Protein AF-0000000081816559 (afdb_homodimer)

Secondary structure (DSSP, 8-state):
------TTTTT---HHHHHHHHHHTS-S--S---TTTTSHHHHHHHHHHHHHHHT-SHHHHHHHHHHHHHHHT------PPPPHHHHTSS---PPPHHHHHHHHHHHHHHHHT-PPPHHHHHHHHHHHHHHT---STTSS-SS-----SSS-HHHHHHHHHHHH--HHHHHHHHHHHHHHHHH-GGGHHHHHHHTT---HHHHHH-HHHHHHHHHHHHHHHHHTTS--SS--HHHHHHHHHHHHHHHTTS----HHHHHHHHHHTB----SSS-EEEEEEE--TT-HHHHHHHHHHHHIIIIIIS--EEEEEES--HHHHHHHHHHHTSGGGTT--EEEEEEEEEE-SSEEEETTEEEEIIIIIIHHHHT-GGGTTS-EEEEEEEEE-S---------------------TT----HHHHHHHGGGB--S---TTSSEEEEESSSTTPPPPEETTEEHHHHHHHHHHHHHTTTS-HHHHHHHHHHHHHTB-EE-TT--EE----EEEE--SSB--PPP--/------TTTTT---HHHHHHHHHHTS-S--S---TTTTSHHHHHHHHHHHHHHHT-SHHHHHHHHHHHHHHHT------PPPPHHHHTSS---PPPHHHHHHHHHHHHHHHHT-PPPHHHHHHHHHHHHHHT---STTSS-SS-----SSS-HHHHHHHHHHHH--HHHHHHHHHHHHHHHHH-GGGHHHHHHHTT---HHHHHH-HHHHHHHHHHHHHHHHHTTS--SS--HHHHHHHHHHHHHHHTTS----HHHHHHHHHHTB----SSS-EEEEEEE--TT-HHHHHHHHHHHHIIIIIIS--EEEEEES--HHHHHHHHHHHTSGGGTT--EEEEEEEEEE-SSEEEETTEEEEIIIIIIHHHHT-GGGTTS-EEEEEEEEE-S---------------------TT----HHHHHHHGGGB--S---TTTTEEEEESSSTTPPPPEETTEEHHHHHHHHHHHHHTTTS-HHHHHHHHHHHHHTB-EE-TT--EE----EEEE--SSB--PPP--

Solvent-accessible surface area (backbone atoms only — not comparable to full-atom values): 55301 Å² total; per-residue (Å²): 132,80,80,79,70,58,56,61,78,55,35,75,74,50,71,64,46,50,51,54,48,54,50,38,36,48,78,70,85,70,91,75,83,51,90,74,71,73,29,70,65,59,47,49,49,50,33,44,49,51,16,48,63,65,72,38,60,58,52,47,54,52,48,49,46,51,51,51,52,54,56,53,63,56,90,68,76,76,46,69,77,38,45,63,71,55,41,58,46,99,62,96,34,72,65,49,73,66,52,48,43,45,43,12,40,54,42,38,39,48,71,76,67,34,63,72,33,66,63,48,50,54,47,40,52,13,50,36,12,56,37,20,32,62,53,72,74,70,70,56,75,94,61,85,82,78,74,47,31,64,40,46,46,56,38,50,51,51,49,52,46,56,70,70,51,51,36,64,50,51,42,34,36,47,50,48,43,42,55,43,22,75,78,32,78,74,33,33,65,57,22,58,62,50,55,48,64,78,49,54,64,60,22,61,71,32,69,32,46,30,49,34,53,50,51,44,53,52,51,52,29,33,74,47,35,40,33,46,90,65,51,39,40,32,57,41,41,42,52,52,49,22,48,55,62,41,44,76,75,48,84,59,90,54,59,66,58,54,50,45,45,56,53,59,52,28,59,67,46,71,22,55,42,20,20,42,34,39,37,40,34,46,37,85,96,40,54,63,13,44,52,48,46,52,51,51,52,48,47,46,38,38,69,51,47,39,24,48,71,48,80,40,73,48,38,35,68,66,49,54,54,50,51,52,55,38,57,49,40,58,45,53,43,54,41,36,32,41,36,38,39,40,39,30,50,18,26,81,57,33,35,48,40,66,78,48,70,40,40,48,56,72,64,47,49,46,62,56,42,64,21,65,66,47,60,82,27,48,35,40,34,42,36,41,42,29,27,46,94,62,84,83,91,88,82,89,83,85,86,84,78,73,86,67,84,56,80,28,53,61,55,42,64,93,64,50,69,71,54,42,70,71,42,34,86,35,26,30,63,76,45,71,56,55,68,45,23,28,34,42,34,32,40,33,44,94,59,38,61,49,67,70,45,74,84,18,37,58,57,58,54,45,42,52,46,37,40,71,74,38,26,58,78,40,39,54,68,59,39,50,22,50,33,29,37,55,39,39,29,28,50,44,65,49,97,84,68,48,70,48,62,40,43,35,32,31,36,39,23,35,49,48,46,45,52,49,46,69,67,126,131,80,80,79,71,60,57,62,77,56,34,75,75,51,70,65,46,50,52,55,47,54,50,36,37,48,77,72,83,68,91,74,84,53,90,73,69,73,29,71,64,57,46,50,50,49,31,44,49,52,15,48,63,65,72,38,59,57,52,47,52,52,48,50,48,51,52,52,51,52,56,53,65,54,90,69,74,76,46,69,78,39,44,64,71,53,39,57,46,98,61,97,34,73,65,49,72,64,54,50,43,45,44,12,40,55,43,36,38,50,70,77,69,35,63,70,34,65,64,46,50,52,49,40,53,15,49,36,13,55,35,20,32,63,56,74,76,72,69,60,74,91,60,86,82,77,76,48,31,64,38,46,46,56,39,50,50,50,49,53,45,55,70,69,49,50,34,64,48,51,42,32,36,47,52,49,44,38,56,45,21,73,77,32,77,74,33,34,66,58,22,58,61,50,55,50,63,78,50,52,64,60,21,62,70,33,69,30,46,31,49,33,52,49,51,43,54,52,52,49,30,33,73,47,35,41,33,44,90,66,51,40,40,32,60,42,40,42,53,52,49,23,49,54,62,42,43,74,74,49,84,59,90,54,58,64,57,54,49,44,44,56,53,60,51,27,59,67,45,70,22,53,41,20,22,42,34,39,38,41,33,47,37,84,95,39,55,63,14,44,51,49,45,50,53,51,52,48,46,47,39,37,69,51,46,38,26,47,71,47,79,41,72,49,38,34,68,67,50,54,54,49,52,53,55,37,57,47,39,58,46,53,43,55,40,36,34,40,38,37,38,39,40,32,50,18,29,80,56,33,34,46,42,66,78,47,70,41,41,47,56,70,64,47,48,44,60,57,42,65,23,67,67,46,58,83,27,49,35,41,36,41,36,41,42,28,26,45,92,63,83,85,91,88,84,89,85,86,84,84,78,76,87,68,84,56,79,27,55,62,55,43,64,93,67,50,68,70,56,44,70,71,43,34,86,35,27,29,64,77,48,70,58,55,68,46,24,29,34,42,34,33,40,33,44,95,58,38,61,50,68,70,45,72,84,18,37,59,55,60,55,45,43,51,46,36,40,72,74,37,26,58,78,39,40,54,68,60,39,50,20,49,34,27,38,54,40,37,29,28,52,43,67,48,97,83,70,47,68,47,60,39,43,35,33,32,36,40,23,36,48,48,47,46,53,48,46,68,68,126

Sequence (1040 aa):
MSSTEDPIKDLGVKEEDVAKIFFLSCQPVHAEHRDDNSCAMCRLLEKFKESLEKESMQPLMRELKVKTLRMCSLDVPLLEMPTLESNFADLDDAISVQDEELLTFTEVLQVVGYPVPALLQEKLEAVLSQKRIPARHTRRSSAGNENQFLSYTFNKNIGKICESLSAEEVYALRKFITQQGETHEDMKEMAEAVSVIKSVASLQASKAMKDAAFYYMILFMFKSGNLTSLYTHQLESYLEAARSLLDKTKPRDTEHITKAIGQLKRYQITNKPPGVCMIFAMLEGREDGSKTDVADVKALFETEFNYDVLIKINPSVKDVKSLIAKLGESRNMFYDSLVVWFMAHGDKTHLFVKDGQIHRRTDLIQPFVDIDWLKTKPKLFFIQACANRRPRSYAQADSRGMRTSTDAVALGIDAGDEWKKKYLPHADFTSVNNFADTLVCYATMWYQPAARNEEGSMFIQTLLDALRRKGTDTCIENVLRETTYRMNSIVLRDDSDRTWRQTPYYESSLQKEFVFPKENMSSTEDPIKDLGVKEEDVAKIFFLSCQPVHAEHRDDNSCAMCRLLEKFKESLEKESMQPLMRELKVKTLRMCSLDVPLLEMPTLESNFADLDDAISVQDEELLTFTEVLQVVGYPVPALLQEKLEAVLSQKRIPARHTRRSSAGNENQFLSYTFNKNIGKICESLSAEEVYALRKFITQQGETHEDMKEMAEAVSVIKSVASLQASKAMKDAAFYYMILFMFKSGNLTSLYTHQLESYLEAARSLLDKTKPRDTEHITKAIGQLKRYQITNKPPGVCMIFAMLEGREDGSKTDVADVKALFETEFNYDVLIKINPSVKDVKSLIAKLGESRNMFYDSLVVWFMAHGDKTHLFVKDGQIHRRTDLIQPFVDIDWLKTKPKLFFIQACANRRPRSYAQADSRGMRTSTDAVALGIDAGDEWKKKYLPHADFTSVNNFADTLVCYATMWYQPAARNEEGSMFIQTLLDALRRKGTDTCIENVLRETTYRMNSIVLRDDSDRTWRQTPYYESSLQKEFVFPKEN

Structure (mmCIF, N/CA/C/O backbone):
data_AF-0000000081816559-model_v1
#
loop_
_entity.id
_entity.type
_entity.pdbx_description
1 polymer 'Uncharacterized protein LOC108675143 isoform X3'
#
loop_
_atom_site.group_PDB
_atom_site.id
_atom_site.type_symbol
_atom_site.label_atom_id
_atom_site.label_alt_id
_atom_site.label_comp_id
_atom_site.label_asym_id
_atom_site.label_entity_id
_atom_site.label_seq_id
_atom_site.pdbx_PDB_ins_code
_atom_site.Cartn_x
_atom_site.Cartn_y
_atom_site.Cartn_z
_atom_site.occupancy
_atom_site.B_iso_or_equiv
_atom_site.auth_seq_id
_atom_site.auth_comp_id
_atom_site.auth_asym_id
_atom_site.auth_atom_id
_atom_site.pdbx_PDB_model_num
ATOM 1 N N . MET A 1 1 ? -28.234 48.344 32.156 1 26.02 1 MET A N 1
ATOM 2 C CA . MET A 1 1 ? -26.875 48.281 32.719 1 26.02 1 MET A CA 1
ATOM 3 C C . MET A 1 1 ? -26.375 46.844 32.719 1 26.02 1 MET A C 1
ATOM 5 O O . MET A 1 1 ? -26.797 46.031 33.562 1 26.02 1 MET A O 1
ATOM 9 N N . SER A 1 2 ? -26.359 46.125 31.609 1 32.91 2 SER A N 1
ATOM 10 C CA . SER A 1 2 ? -26.188 44.719 31.344 1 32.91 2 SER A CA 1
ATOM 11 C C . SER A 1 2 ? -24.969 44.156 32.062 1 32.91 2 SER A C 1
ATOM 13 O O . SER A 1 2 ? -23.875 44.719 31.984 1 32.91 2 SER A O 1
ATOM 15 N N . SER A 1 3 ? -24.984 43.594 33.219 1 39.38 3 SER A N 1
ATOM 16 C CA . SER A 1 3 ? -24.016 43.062 34.188 1 39.38 3 SER A CA 1
ATOM 17 C C . SER A 1 3 ? -22.844 42.406 33.469 1 39.38 3 SER A C 1
ATOM 19 O O . SER A 1 3 ? -23.047 41.438 32.719 1 39.38 3 SER A O 1
ATOM 21 N N . THR A 1 4 ? -21.781 43.062 33 1 46.06 4 THR A N 1
ATOM 22 C CA . THR A 1 4 ? -20.516 42.75 32.312 1 46.06 4 THR A CA 1
ATOM 23 C C . THR A 1 4 ? -19.797 41.594 33 1 46.06 4 THR A C 1
ATOM 25 O O . THR A 1 4 ? -19.219 41.781 34.094 1 46.06 4 THR A O 1
ATOM 28 N N . GLU A 1 5 ? -20.391 40.469 33.125 1 54.25 5 GLU A N 1
ATOM 29 C CA . GLU A 1 5 ? -19.844 39.25 33.719 1 54.25 5 GLU A CA 1
ATOM 30 C C . GLU A 1 5 ? -18.375 39.062 33.344 1 54.25 5 GLU A C 1
ATOM 32 O O . GLU A 1 5 ? -17.984 39.344 32.188 1 54.25 5 GLU A O 1
ATOM 37 N N . ASP A 1 6 ? -17.531 39.219 34.281 1 65.44 6 ASP A N 1
ATOM 38 C CA . ASP A 1 6 ? -16.094 39 34.188 1 65.44 6 ASP A CA 1
ATOM 39 C C . ASP A 1 6 ? -15.805 37.656 33.531 1 65.44 6 ASP A C 1
ATOM 41 O O . ASP A 1 6 ? -16.031 36.594 34.156 1 65.44 6 ASP A O 1
ATOM 45 N N . PRO A 1 7 ? -15.547 37.656 32.25 1 71 7 PRO A N 1
ATOM 46 C CA . PRO A 1 7 ? -15.344 36.375 31.516 1 71 7 PRO A CA 1
ATOM 47 C C . PRO A 1 7 ? -14.258 35.531 32.156 1 71 7 PRO A C 1
ATOM 49 O O . PRO A 1 7 ? -14.242 34.312 31.953 1 71 7 PRO A O 1
ATOM 52 N N . ILE A 1 8 ? -13.445 36.125 32.938 1 70.81 8 ILE A N 1
ATOM 53 C CA . ILE A 1 8 ? -12.328 35.375 33.531 1 70.81 8 ILE A CA 1
ATOM 54 C C . ILE A 1 8 ? -12.828 34.562 34.719 1 70.81 8 ILE A C 1
ATOM 56 O O . ILE A 1 8 ? -12.328 33.469 34.969 1 70.81 8 ILE A O 1
ATOM 60 N N . LYS A 1 9 ? -13.633 35.219 35.562 1 70.62 9 LYS A N 1
ATOM 61 C CA . LYS A 1 9 ? -14.125 34.531 36.75 1 70.62 9 LYS A CA 1
ATOM 62 C C . LYS A 1 9 ? -14.797 33.219 36.406 1 70.62 9 LYS A C 1
ATOM 64 O O . LYS A 1 9 ? -14.688 32.25 37.156 1 70.62 9 LYS A O 1
ATOM 69 N N . ASP A 1 10 ? -15.312 33.094 35.219 1 68.06 10 ASP A N 1
ATOM 70 C CA . ASP A 1 10 ? -16.109 31.922 34.812 1 68.06 10 ASP A CA 1
ATOM 71 C C . ASP A 1 10 ? -15.234 30.859 34.156 1 68.06 10 ASP A C 1
ATOM 73 O O . ASP A 1 10 ? -15.688 29.734 33.906 1 68.06 10 ASP A O 1
ATOM 77 N N . LEU A 1 11 ? -14.07 31.141 33.781 1 80.12 11 LEU A N 1
ATOM 78 C CA . LEU A 1 11 ? -13.258 30.172 33.062 1 80.12 11 LEU A CA 1
ATOM 79 C C . LEU A 1 11 ? -12.906 28.984 33.938 1 80.12 11 LEU A C 1
ATOM 81 O O . LEU A 1 11 ? -12.969 27.844 33.5 1 80.12 11 LEU A O 1
ATOM 85 N N . GLY A 1 12 ? -12.727 29.141 35.219 1 83.56 12 GLY A N 1
ATOM 86 C CA . GLY A 1 12 ? -12.445 28.094 36.188 1 83.56 12 GLY A CA 1
ATOM 87 C C . GLY A 1 12 ? -11.43 27.078 35.688 1 83.56 12 GLY A C 1
ATOM 88 O O . GLY A 1 12 ? -11.523 25.891 36.031 1 83.56 12 GLY A O 1
ATOM 89 N N . VAL A 1 13 ? -10.531 27.391 34.781 1 91.38 13 VAL A N 1
ATOM 90 C CA . VAL A 1 13 ? -9.547 26.453 34.25 1 91.38 13 VAL A CA 1
ATOM 91 C C . VAL A 1 13 ? -8.539 26.078 35.312 1 91.38 13 VAL A C 1
ATOM 93 O O . VAL A 1 13 ? -8.008 26.969 36 1 91.38 13 VAL A O 1
ATOM 96 N N . LYS A 1 14 ? -8.398 24.797 35.5 1 92.56 14 LYS A N 1
ATOM 97 C CA . LYS A 1 14 ? -7.449 24.297 36.469 1 92.56 14 LYS A CA 1
ATOM 98 C C . LYS A 1 14 ? -6.02 24.375 35.938 1 92.56 14 LYS A C 1
ATOM 100 O O . LYS A 1 14 ? -5.793 24.297 34.75 1 92.56 14 LYS A O 1
ATOM 105 N N . GLU A 1 15 ? -5.102 24.5 36.875 1 92.12 15 GLU A N 1
ATOM 106 C CA . GLU A 1 15 ? -3.686 24.578 36.5 1 92.12 15 GLU A CA 1
ATOM 107 C C . GLU A 1 15 ? -3.246 23.344 35.719 1 92.12 15 GLU A C 1
ATOM 109 O O . GLU A 1 15 ? -2.391 23.438 34.844 1 92.12 15 GLU A O 1
ATOM 114 N N . GLU A 1 16 ? -3.891 22.266 35.969 1 93.38 16 GLU A N 1
ATOM 115 C CA . GLU A 1 16 ? -3.48 21.016 35.344 1 93.38 16 GLU A CA 1
ATOM 116 C C . GLU A 1 16 ? -3.812 20.984 33.875 1 93.38 16 GLU A C 1
ATOM 118 O O . GLU A 1 16 ? -3.221 20.219 33.094 1 93.38 16 GLU A O 1
ATOM 123 N N . ASP A 1 17 ? -4.676 21.844 33.406 1 95 17 ASP A N 1
ATOM 124 C CA . ASP A 1 17 ? -5.152 21.734 32.031 1 95 17 ASP A CA 1
ATOM 125 C C . ASP A 1 17 ? -4.723 22.953 31.219 1 95 17 ASP A C 1
ATOM 127 O O . ASP A 1 17 ? -4.926 23 30 1 95 17 ASP A O 1
ATOM 131 N N . VAL A 1 18 ? -4.09 23.938 31.812 1 95.19 18 VAL A N 1
ATOM 132 C CA . VAL A 1 18 ? -3.812 25.203 31.141 1 95.19 18 VAL A CA 1
ATOM 133 C C . VAL A 1 18 ? -2.834 24.969 29.984 1 95.19 18 VAL A C 1
ATOM 135 O O . VAL A 1 18 ? -3.002 25.531 28.906 1 95.19 18 VAL A O 1
ATOM 138 N N . ALA A 1 19 ? -1.811 24.141 30.203 1 96.12 19 ALA A N 1
ATOM 139 C CA . ALA A 1 19 ? -0.842 23.859 29.141 1 96.12 19 ALA A CA 1
ATOM 140 C C . ALA A 1 19 ? -1.508 23.156 27.953 1 96.12 19 ALA A C 1
ATOM 142 O O . ALA A 1 19 ? -1.218 23.469 26.797 1 96.12 19 ALA A O 1
ATOM 143 N N . LYS A 1 20 ? -2.367 22.281 28.266 1 95.69 20 LYS A N 1
ATOM 144 C CA . LYS A 1 20 ? -3.086 21.531 27.234 1 95.69 20 LYS A CA 1
ATOM 145 C C . LYS A 1 20 ? -3.977 22.453 26.406 1 95.69 20 LYS A C 1
ATOM 147 O O . LYS A 1 20 ? -4.004 22.359 25.172 1 95.69 20 LYS A O 1
ATOM 152 N N . ILE A 1 21 ? -4.656 23.328 27.062 1 94.5 21 ILE A N 1
ATOM 153 C CA . ILE A 1 21 ? -5.574 24.234 26.391 1 94.5 21 ILE A CA 1
ATOM 154 C C . ILE A 1 21 ? -4.801 25.125 25.406 1 94.5 21 ILE A C 1
ATOM 156 O O . ILE A 1 21 ? -5.207 25.297 24.266 1 94.5 21 ILE A O 1
ATOM 160 N N . PHE A 1 22 ? -3.682 25.594 25.859 1 93.81 22 PHE A N 1
ATOM 161 C CA . PHE A 1 22 ? -2.873 26.453 25 1 93.81 22 PHE A CA 1
ATOM 162 C C . PHE A 1 22 ? -2.312 25.656 23.828 1 93.81 22 PHE A C 1
ATOM 164 O O . PHE A 1 22 ? -2.316 26.141 22.688 1 93.81 22 PHE A O 1
ATOM 171 N N . PHE A 1 23 ? -1.902 24.531 24.062 1 94.06 23 PHE A N 1
ATOM 172 C CA . PHE A 1 23 ? -1.301 23.734 23 1 94.06 23 PHE A CA 1
ATOM 173 C C . PHE A 1 23 ? -2.34 23.359 21.938 1 94.06 23 PHE A C 1
ATOM 175 O O . PHE A 1 23 ? -2.09 23.5 20.75 1 94.06 23 PHE A O 1
ATOM 182 N N . LEU A 1 24 ? -3.426 22.875 22.375 1 92.5 24 LEU A N 1
ATOM 183 C CA . LEU A 1 24 ? -4.465 22.422 21.453 1 92.5 24 LEU A CA 1
ATOM 184 C C . LEU A 1 24 ? -4.977 23.562 20.594 1 92.5 24 LEU A C 1
ATOM 186 O O . LEU A 1 24 ? -5.453 23.344 19.484 1 92.5 24 LEU A O 1
ATOM 190 N N . SER A 1 25 ? -4.902 24.781 21.094 1 90 25 SER A N 1
ATOM 191 C CA . SER A 1 25 ? -5.453 25.922 20.375 1 90 25 SER A CA 1
ATOM 192 C C . SER A 1 25 ? -4.379 26.641 19.562 1 90 25 SER A C 1
ATOM 194 O O . SER A 1 25 ? -4.641 27.688 18.969 1 90 25 SER A O 1
ATOM 196 N N . CYS A 1 26 ? -3.197 26.078 19.562 1 87.5 26 CYS A N 1
ATOM 197 C CA . CYS A 1 26 ? -2.102 26.688 18.828 1 87.5 26 CYS A CA 1
ATOM 198 C C . CYS A 1 26 ? -2.043 26.172 17.391 1 87.5 26 CYS A C 1
ATOM 200 O O . CYS A 1 26 ? -2.088 24.953 17.156 1 87.5 26 CYS A O 1
ATOM 202 N N . GLN A 1 27 ? -1.979 27.062 16.453 1 79.5 27 GLN A N 1
ATOM 203 C CA . GLN A 1 27 ? -1.844 26.656 15.062 1 79.5 27 GLN A CA 1
ATOM 204 C C . GLN A 1 27 ? -0.477 26.031 14.805 1 79.5 27 GLN A C 1
ATOM 206 O O . GLN A 1 27 ? 0.556 26.656 15.055 1 79.5 27 GLN A O 1
ATOM 211 N N . PRO A 1 28 ? -0.459 24.812 14.328 1 69.19 28 PRO A N 1
ATOM 212 C CA . PRO A 1 28 ? 0.82 24.125 14.148 1 69.19 28 PRO A CA 1
ATOM 213 C C . PRO A 1 28 ? 1.658 24.719 13.016 1 69.19 28 PRO A C 1
ATOM 215 O O . PRO A 1 28 ? 2.889 24.641 13.055 1 69.19 28 PRO A O 1
ATOM 218 N N . VAL A 1 29 ? 1.083 25.109 11.859 1 61.69 29 VAL A N 1
ATOM 219 C CA . VAL A 1 29 ? 1.861 25.516 10.695 1 61.69 29 VAL A CA 1
ATOM 220 C C . VAL A 1 29 ? 1.89 27.031 10.609 1 61.69 29 VAL A C 1
ATOM 222 O O . VAL A 1 29 ? 0.85 27.688 10.711 1 61.69 29 VAL A O 1
ATOM 225 N N . HIS A 1 30 ? 2.996 27.734 11.148 1 57.56 30 HIS A N 1
ATOM 226 C CA . HIS A 1 30 ? 3.037 29.172 10.938 1 57.56 30 HIS A CA 1
ATOM 227 C C . HIS A 1 30 ? 4.172 29.562 9.992 1 57.56 30 HIS A C 1
ATOM 229 O O . HIS A 1 30 ? 5.246 28.953 10.031 1 57.56 30 HIS A O 1
ATOM 235 N N . ALA A 1 31 ? 3.836 30.172 8.906 1 52.56 31 ALA A N 1
ATOM 236 C CA . ALA A 1 31 ? 4.742 30.578 7.828 1 52.56 31 ALA A CA 1
ATOM 237 C C . ALA A 1 31 ? 5.965 31.297 8.383 1 52.56 31 ALA A C 1
ATOM 239 O O . ALA A 1 31 ? 7.098 31 7.996 1 52.56 31 ALA A O 1
ATOM 240 N N . GLU A 1 32 ? 5.867 32.5 8.977 1 56 32 GLU A N 1
ATOM 241 C CA . GLU A 1 32 ? 7.027 33.344 9.289 1 56 32 GLU A CA 1
ATOM 242 C C . GLU A 1 32 ? 7.113 33.625 10.781 1 56 32 GLU A C 1
ATOM 244 O O . GLU A 1 32 ? 6.168 34.156 11.367 1 56 32 GLU A O 1
ATOM 249 N N . HIS A 1 33 ? 8.039 32.75 11.461 1 58.5 33 HIS A N 1
ATOM 250 C CA . HIS A 1 33 ? 8.297 33.062 12.867 1 58.5 33 HIS A CA 1
ATOM 251 C C . HIS A 1 33 ? 9.141 34.312 13.016 1 58.5 33 HIS A C 1
ATOM 253 O O . HIS A 1 33 ? 10.195 34.438 12.383 1 58.5 33 HIS A O 1
ATOM 259 N N . ARG A 1 34 ? 8.477 35.469 13.055 1 50.91 34 ARG A N 1
ATOM 260 C CA . ARG A 1 34 ? 9.258 36.688 13.242 1 50.91 34 ARG A CA 1
ATOM 261 C C . ARG A 1 34 ? 9.719 36.812 14.695 1 50.91 34 ARG A C 1
ATOM 263 O O . ARG A 1 34 ? 9.023 36.375 15.609 1 50.91 34 ARG A O 1
ATOM 270 N N . ASP A 1 35 ? 11.023 36.969 14.914 1 52.31 35 ASP A N 1
ATOM 271 C CA . ASP A 1 35 ? 11.664 37.125 16.219 1 52.31 35 ASP A CA 1
ATOM 272 C C . ASP A 1 35 ? 11 38.219 17.031 1 52.31 35 ASP A C 1
ATOM 274 O O . ASP A 1 35 ? 11.414 38.5 18.156 1 52.31 35 ASP A O 1
ATOM 278 N N . ASP A 1 36 ? 10.109 39.094 16.516 1 47.47 36 ASP A N 1
ATOM 279 C CA . ASP A 1 36 ? 9.68 40.281 17.25 1 47.47 36 ASP A CA 1
ATOM 280 C C . ASP A 1 36 ? 8.406 39.969 18.047 1 47.47 36 ASP A C 1
ATOM 282 O O . ASP A 1 36 ? 7.609 40.875 18.297 1 47.47 36 ASP A O 1
ATOM 286 N N . ASN A 1 37 ? 8.406 39 18.906 1 54.03 37 ASN A N 1
ATOM 287 C CA . ASN A 1 37 ? 7.293 38.719 19.797 1 54.03 37 ASN A CA 1
ATOM 288 C C . ASN A 1 37 ? 5.949 38.906 19.094 1 54.03 37 ASN A C 1
ATOM 290 O O . ASN A 1 37 ? 4.914 39.031 19.75 1 54.03 37 ASN A O 1
ATOM 294 N N . SER A 1 38 ? 5.91 39.094 17.922 1 61.53 38 SER A N 1
ATOM 295 C CA . SER A 1 38 ? 4.648 39.312 17.234 1 61.53 38 SER A CA 1
ATOM 296 C C . SER A 1 38 ? 3.973 38 16.859 1 61.53 38 SER A C 1
ATOM 298 O O . SER A 1 38 ? 2.75 37.938 16.703 1 61.53 38 SER A O 1
ATOM 300 N N . CYS A 1 39 ? 4.707 36.938 17.031 1 74 39 CYS A N 1
ATOM 301 C CA . CYS A 1 39 ? 4.148 35.625 16.672 1 74 39 CYS A CA 1
ATOM 302 C C . CYS A 1 39 ? 3.5 34.969 17.875 1 74 39 CYS A C 1
ATOM 304 O O . CYS A 1 39 ? 4.113 34.875 18.938 1 74 39 CYS A O 1
ATOM 306 N N . ALA A 1 40 ? 2.264 34.625 17.781 1 75 40 ALA A N 1
ATOM 307 C CA . ALA A 1 40 ? 1.475 34.031 18.859 1 75 40 ALA A CA 1
ATOM 308 C C . ALA A 1 40 ? 2.15 32.781 19.406 1 75 40 ALA A C 1
ATOM 310 O O . ALA A 1 40 ? 2.172 32.562 20.625 1 75 40 ALA A O 1
ATOM 311 N N . MET A 1 41 ? 2.803 32.062 18.625 1 82.19 41 MET A N 1
ATOM 312 C CA . MET A 1 41 ? 3.441 30.812 19.062 1 82.19 41 MET A CA 1
ATOM 313 C C . MET A 1 41 ? 4.703 31.109 19.875 1 82.19 41 MET A C 1
ATOM 315 O O . MET A 1 41 ? 4.977 30.438 20.875 1 82.19 41 MET A O 1
ATOM 319 N N . CYS A 1 42 ? 5.434 32.094 19.469 1 83.56 42 CYS A N 1
ATOM 320 C CA . CYS A 1 42 ? 6.652 32.469 20.188 1 83.56 42 CYS A CA 1
ATOM 321 C C . CYS A 1 42 ? 6.332 33 21.578 1 83.56 42 CYS A C 1
ATOM 323 O O . CYS A 1 42 ? 7.043 32.719 22.531 1 83.56 42 CYS A O 1
ATOM 325 N N . ARG A 1 43 ? 5.316 33.781 21.578 1 84.75 43 ARG A N 1
ATOM 326 C CA . ARG A 1 43 ? 4.871 34.281 22.891 1 84.75 43 ARG A CA 1
ATOM 327 C C . ARG A 1 43 ? 4.465 33.125 23.797 1 84.75 43 ARG A C 1
ATOM 329 O O . ARG A 1 43 ? 4.797 33.125 24.984 1 84.75 43 ARG A O 1
ATOM 336 N N . LEU A 1 44 ? 3.719 32.219 23.234 1 89.25 44 LEU A N 1
ATOM 337 C CA . LEU A 1 44 ? 3.285 31.062 24 1 89.25 44 LEU A CA 1
ATOM 338 C C . LEU A 1 44 ? 4.48 30.25 24.484 1 89.25 44 LEU A C 1
ATOM 340 O O . LEU A 1 44 ? 4.52 29.812 25.641 1 89.25 44 LEU A O 1
ATOM 344 N N . LEU A 1 45 ? 5.461 30.094 23.625 1 91.88 45 LEU A N 1
ATOM 345 C CA . LEU A 1 45 ? 6.668 29.359 23.969 1 91.88 45 LEU A CA 1
ATOM 346 C C . LEU A 1 45 ? 7.395 30.016 25.141 1 91.88 45 LEU A C 1
ATOM 348 O O . LEU A 1 45 ? 7.906 29.312 26.016 1 91.88 45 LEU A O 1
ATOM 352 N N . GLU A 1 46 ? 7.418 31.312 25.125 1 91.69 46 GLU A N 1
ATOM 353 C CA . GLU A 1 46 ? 8.062 32.031 26.219 1 91.69 46 GLU A CA 1
ATOM 354 C C . GLU A 1 46 ? 7.324 31.844 27.531 1 91.69 46 GLU A C 1
ATOM 356 O O . GLU A 1 46 ? 7.945 31.75 28.594 1 91.69 46 GLU A O 1
ATOM 361 N N . LYS A 1 47 ? 6.023 31.844 27.469 1 94.5 47 LYS A N 1
ATOM 362 C CA . LYS A 1 47 ? 5.238 31.641 28.688 1 94.5 47 LYS A CA 1
ATOM 363 C C . LYS A 1 47 ? 5.43 30.219 29.219 1 94.5 47 LYS A C 1
ATOM 365 O O . LYS A 1 47 ? 5.445 30 30.438 1 94.5 47 LYS A O 1
ATOM 370 N N . PHE A 1 48 ? 5.531 29.25 28.344 1 96.31 48 PHE A N 1
ATOM 371 C CA . PHE A 1 48 ? 5.84 27.891 28.766 1 96.31 48 PHE A CA 1
ATOM 372 C C . PHE A 1 48 ? 7.215 27.812 29.422 1 96.31 48 PHE A C 1
ATOM 374 O O . PHE A 1 48 ? 7.379 27.188 30.469 1 96.31 48 PHE A O 1
ATOM 381 N N . LYS A 1 49 ? 8.164 28.469 28.781 1 96 49 LYS A N 1
ATOM 382 C CA . LYS A 1 49 ? 9.516 28.5 29.328 1 96 49 LYS A CA 1
ATOM 383 C C . LYS A 1 49 ? 9.539 29.109 30.719 1 96 49 LYS A C 1
ATOM 385 O O . LYS A 1 49 ? 10.164 28.547 31.641 1 96 49 LYS A O 1
ATOM 390 N N . GLU A 1 50 ? 8.883 30.203 30.859 1 96.06 50 GLU A N 1
ATOM 391 C CA . GLU A 1 50 ? 8.805 30.891 32.156 1 96.06 50 GLU A CA 1
ATOM 392 C C . GLU A 1 50 ? 8.172 29.984 33.219 1 96.06 50 GLU A C 1
ATOM 394 O O . GLU A 1 50 ? 8.617 29.953 34.344 1 96.06 50 GLU A O 1
ATOM 399 N N . SER A 1 51 ? 7.121 29.266 32.875 1 95.94 51 SER A N 1
ATOM 400 C CA . SER A 1 51 ? 6.43 28.375 33.781 1 95.94 51 SER A CA 1
ATOM 401 C C . SER A 1 51 ? 7.336 27.234 34.25 1 95.94 51 SER A C 1
ATOM 403 O O . SER A 1 51 ? 7.312 26.859 35.406 1 95.94 51 SER A O 1
ATOM 405 N N . LEU A 1 52 ? 8.133 26.719 33.344 1 95.81 52 LEU A N 1
ATOM 406 C CA . LEU A 1 52 ? 9.031 25.625 33.656 1 95.81 52 LEU A CA 1
ATOM 407 C C . LEU A 1 52 ? 10.203 26.109 34.5 1 95.81 52 LEU A C 1
ATOM 409 O O . LEU A 1 52 ? 10.617 25.422 35.438 1 95.81 52 LEU A O 1
ATOM 413 N N . GLU A 1 53 ? 10.711 27.297 34.219 1 95.25 53 GLU A N 1
ATOM 414 C CA . GLU A 1 53 ? 11.812 27.875 34.969 1 95.25 53 GLU A CA 1
ATOM 415 C C . GLU A 1 53 ? 11.398 28.156 36.406 1 95.25 53 GLU A C 1
ATOM 417 O O . GLU A 1 53 ? 12.156 27.891 37.344 1 95.25 53 GLU A O 1
ATOM 422 N N . LYS A 1 54 ? 10.211 28.641 36.531 1 94.19 54 LYS A N 1
ATOM 423 C CA . LYS A 1 54 ? 9.711 29.016 37.875 1 94.19 54 LYS A CA 1
ATOM 424 C C . LYS A 1 54 ? 9.031 27.844 38.562 1 94.19 54 LYS A C 1
ATOM 426 O O . LYS A 1 54 ? 8.656 27.938 39.719 1 94.19 54 LYS A O 1
ATOM 431 N N . GLU A 1 55 ? 8.883 26.734 37.844 1 93.81 55 GLU A N 1
ATOM 432 C CA . GLU A 1 55 ? 8.164 25.562 38.344 1 93.81 55 GLU A CA 1
ATOM 433 C C . GLU A 1 55 ? 6.797 25.953 38.875 1 93.81 55 GLU A C 1
ATOM 435 O O . GLU A 1 55 ? 6.438 25.547 40 1 93.81 55 GLU A O 1
ATOM 440 N N . SER A 1 56 ? 6.176 26.859 38.094 1 94.56 56 SER A N 1
ATOM 441 C CA . SER A 1 56 ? 4.844 27.344 38.438 1 94.56 56 SER A CA 1
ATOM 442 C C . SER A 1 56 ? 4.008 27.594 37.188 1 94.56 56 SER A C 1
ATOM 444 O O . SER A 1 56 ? 4.523 28.078 36.156 1 94.56 56 SER A O 1
ATOM 446 N N . MET A 1 57 ? 2.705 27.312 37.25 1 95.19 57 MET A N 1
ATOM 447 C CA . MET A 1 57 ? 1.835 27.484 36.094 1 95.19 57 MET A CA 1
ATOM 448 C C . MET A 1 57 ? 1.262 28.891 36.062 1 95.19 57 MET A C 1
ATOM 450 O O . MET A 1 57 ? 0.469 29.219 35.188 1 95.19 57 MET A O 1
ATOM 454 N N . GLN A 1 58 ? 1.687 29.75 36.906 1 93.88 58 GLN A N 1
ATOM 455 C CA . GLN A 1 58 ? 1.121 31.078 37.031 1 93.88 58 GLN A CA 1
ATOM 456 C C . GLN A 1 58 ? 1.321 31.891 35.75 1 93.88 58 GLN A C 1
ATOM 458 O O . GLN A 1 58 ? 0.419 32.625 35.312 1 93.88 58 GLN A O 1
ATOM 463 N N . PRO A 1 59 ? 2.492 31.781 35.156 1 95.25 59 PRO A N 1
ATOM 464 C CA . PRO A 1 59 ? 2.65 32.531 33.906 1 95.25 59 PRO A CA 1
ATOM 465 C C . PRO A 1 59 ? 1.632 32.125 32.844 1 95.25 59 PRO A C 1
ATOM 467 O O . PRO A 1 59 ? 1.08 32.969 32.156 1 95.25 59 PRO A O 1
ATOM 470 N N . LEU A 1 60 ? 1.355 30.859 32.688 1 95.25 60 LEU A N 1
ATOM 471 C CA . LEU A 1 60 ? 0.385 30.375 31.719 1 95.25 60 LEU A CA 1
ATOM 472 C C . LEU A 1 60 ? -1.033 30.766 32.125 1 95.25 60 LEU A C 1
ATOM 474 O O . LEU A 1 60 ? -1.858 31.109 31.266 1 95.25 60 LEU A O 1
ATOM 478 N N . MET A 1 61 ? -1.297 30.734 33.406 1 94 61 MET A N 1
ATOM 479 C CA . MET A 1 61 ? -2.615 31.109 33.906 1 94 61 MET A CA 1
ATOM 480 C C . MET A 1 61 ? -2.9 32.594 33.625 1 94 61 MET A C 1
ATOM 482 O O . MET A 1 61 ? -4.02 32.938 33.281 1 94 61 MET A O 1
ATOM 486 N N . ARG A 1 62 ? -1.908 33.375 33.812 1 91.94 62 ARG A N 1
ATOM 487 C CA . ARG A 1 62 ? -2.053 34.781 33.5 1 91.94 62 ARG A CA 1
ATOM 488 C C . ARG A 1 62 ? -2.289 35.031 32.031 1 91.94 62 ARG A C 1
ATOM 490 O O . ARG A 1 62 ? -3.119 35.844 31.641 1 91.94 62 ARG A O 1
ATOM 497 N N . GLU A 1 63 ? -1.479 34.281 31.281 1 91.62 63 GLU A N 1
ATOM 498 C CA . GLU A 1 63 ? -1.647 34.406 29.828 1 91.62 63 GLU A CA 1
ATOM 499 C C . GLU A 1 63 ? -3.049 33.969 29.406 1 91.62 63 GLU A C 1
ATOM 501 O O . GLU A 1 63 ? -3.609 34.531 28.453 1 91.62 63 GLU A O 1
ATOM 506 N N . LEU A 1 64 ? -3.578 32.969 30 1 92.38 64 LEU A N 1
ATOM 507 C CA . LEU A 1 64 ? -4.922 32.469 29.703 1 92.38 64 LEU A CA 1
ATOM 508 C C . LEU A 1 64 ? -5.957 33.562 29.938 1 92.38 64 LEU A C 1
ATOM 510 O O . LEU A 1 64 ? -6.879 33.75 29.141 1 92.38 64 LEU A O 1
ATOM 514 N N . LYS A 1 65 ? -5.797 34.281 31 1 89.38 65 LYS A N 1
ATOM 515 C CA . LYS A 1 65 ? -6.703 35.375 31.312 1 89.38 65 LYS A CA 1
ATOM 516 C C . LYS A 1 65 ? -6.609 36.469 30.266 1 89.38 65 LYS A C 1
ATOM 518 O O . LYS A 1 65 ? -7.633 37 29.797 1 89.38 65 LYS A O 1
ATOM 523 N N . VAL A 1 66 ? -5.387 36.75 29.906 1 88.5 66 VAL A N 1
ATOM 524 C CA . VAL A 1 66 ? -5.152 37.812 28.922 1 88.5 66 VAL A CA 1
ATOM 525 C C . VAL A 1 66 ? -5.766 37.406 27.578 1 88.5 66 VAL A C 1
ATOM 527 O O . VAL A 1 66 ? -6.441 38.219 26.938 1 88.5 66 VAL A O 1
ATOM 530 N N . LYS A 1 67 ? -5.508 36.219 27.141 1 89.25 67 LYS A N 1
ATOM 531 C CA . LYS A 1 67 ? -6.039 35.719 25.875 1 89.25 67 LYS A CA 1
ATOM 532 C C . LYS A 1 67 ? -7.566 35.719 25.875 1 89.25 67 LYS A C 1
ATOM 534 O O . LYS A 1 67 ? -8.195 36.094 24.891 1 89.25 67 LYS A O 1
ATOM 539 N N . THR A 1 68 ? -8.117 35.281 26.953 1 89.12 68 THR A N 1
ATOM 540 C CA . THR A 1 68 ? -9.57 35.25 27.078 1 89.12 68 THR A CA 1
ATOM 541 C C . THR A 1 68 ? -10.172 36.625 26.953 1 89.12 68 THR A C 1
ATOM 543 O O . THR A 1 68 ? -11.148 36.844 26.234 1 89.12 68 THR A O 1
ATOM 546 N N . LEU A 1 69 ? -9.531 37.562 27.594 1 87.19 69 LEU A N 1
ATOM 547 C CA . LEU A 1 69 ? -10.008 38.938 27.547 1 87.19 69 LEU A CA 1
ATOM 548 C C . LEU A 1 69 ? -9.875 39.5 26.125 1 87.19 69 LEU A C 1
ATOM 550 O O . LEU A 1 69 ? -10.773 40.219 25.656 1 87.19 69 LEU A O 1
ATOM 554 N N . ARG A 1 70 ? -8.797 39.25 25.562 1 86.75 70 ARG A N 1
ATOM 555 C CA . ARG A 1 70 ? -8.562 39.688 24.203 1 86.75 70 ARG A CA 1
ATOM 556 C C . ARG A 1 70 ? -9.609 39.125 23.25 1 86.75 70 ARG A C 1
ATOM 558 O O . ARG A 1 70 ? -10.133 39.875 22.391 1 86.75 70 ARG A O 1
ATOM 565 N N . MET A 1 71 ? -9.883 37.875 23.375 1 87.06 71 MET A N 1
ATOM 566 C CA . MET A 1 71 ? -10.852 37.25 22.5 1 87.06 71 MET A CA 1
ATOM 567 C C . MET A 1 71 ? -12.25 37.812 22.734 1 87.06 71 MET A C 1
ATOM 569 O O . MET A 1 71 ? -13.023 37.969 21.781 1 87.06 71 MET A O 1
ATOM 573 N N . CYS A 1 72 ? -12.547 38.094 23.938 1 84.25 72 CYS A N 1
ATOM 574 C CA . CYS A 1 72 ? -13.859 38.625 24.281 1 84.25 72 CYS A CA 1
ATOM 575 C C . CYS A 1 72 ? -14.016 40.062 23.781 1 84.25 72 CYS A C 1
ATOM 577 O O . CYS A 1 72 ? -15.133 40.531 23.578 1 84.25 72 CYS A O 1
ATOM 579 N N . SER A 1 73 ? -12.953 40.688 23.531 1 82.81 73 SER A N 1
ATOM 580 C CA . SER A 1 73 ? -12.992 42.094 23.141 1 82.81 73 SER A CA 1
ATOM 581 C C . SER A 1 73 ? -13 42.25 21.609 1 82.81 73 SER A C 1
ATOM 583 O O . SER A 1 73 ? -13.102 43.344 21.094 1 82.81 73 SER A O 1
ATOM 585 N N . LEU A 1 74 ? -12.883 41.125 20.969 1 83 74 LEU A N 1
ATOM 586 C CA . LEU A 1 74 ? -12.883 41.188 19.516 1 83 74 LEU A CA 1
ATOM 587 C C . LEU A 1 74 ? -14.227 41.688 18.984 1 83 74 LEU A C 1
ATOM 589 O O . LEU A 1 74 ? -15.273 41.312 19.516 1 83 74 LEU A O 1
ATOM 593 N N . ASP A 1 75 ? -14.219 42.562 17.969 1 78.5 75 ASP A N 1
ATOM 594 C CA . ASP A 1 75 ? -15.438 43.094 17.344 1 78.5 75 ASP A CA 1
ATOM 595 C C . ASP A 1 75 ? -15.859 42.219 16.172 1 78.5 75 ASP A C 1
ATOM 597 O O . ASP A 1 75 ? -15.148 42.125 15.172 1 78.5 75 ASP A O 1
ATOM 601 N N . VAL A 1 76 ? -16.859 41.281 16.391 1 72.12 76 VAL A N 1
ATOM 602 C CA . VAL A 1 76 ? -17.391 40.406 15.328 1 72.12 76 VAL A CA 1
ATOM 603 C C . VAL A 1 76 ? -18.844 40.75 15.055 1 72.12 76 VAL A C 1
ATOM 605 O O . VAL A 1 76 ? -19.688 40.688 15.961 1 72.12 76 VAL A O 1
ATOM 608 N N . PRO A 1 77 ? -19.203 41.188 13.82 1 62.28 77 PRO A N 1
ATOM 609 C CA . PRO A 1 77 ? -20.609 41.5 13.531 1 62.28 77 PRO A CA 1
ATOM 610 C C . PRO A 1 77 ? -21.469 40.219 13.453 1 62.28 77 PRO A C 1
ATOM 612 O O . PRO A 1 77 ? -20.984 39.156 13.055 1 62.28 77 PRO A O 1
ATOM 615 N N . LEU A 1 78 ? -22.594 39.938 14.047 1 53.94 78 LEU A N 1
ATOM 616 C CA . LEU A 1 78 ? -23.5 38.812 14.133 1 53.94 78 LEU A CA 1
ATOM 617 C C . LEU A 1 78 ? -24.25 38.594 12.82 1 53.94 78 LEU A C 1
ATOM 619 O O . LEU A 1 78 ? -24.766 39.562 12.25 1 53.94 78 LEU A O 1
ATOM 623 N N . LEU A 1 79 ? -23.891 37.594 11.953 1 55.97 79 LEU A N 1
ATOM 624 C CA . LEU A 1 79 ? -24.688 37.281 10.773 1 55.97 79 LEU A CA 1
ATOM 625 C C . LEU A 1 79 ? -25.375 35.906 10.914 1 55.97 79 LEU A C 1
ATOM 627 O O . LEU A 1 79 ? -25.094 35.188 11.859 1 55.97 79 LEU A O 1
ATOM 631 N N . GLU A 1 80 ? -26.281 35.469 9.922 1 51.66 80 GLU A N 1
ATOM 632 C CA . GLU A 1 80 ? -27.125 34.281 9.805 1 51.66 80 GLU A CA 1
ATOM 633 C C . GLU A 1 80 ? -26.281 33.031 9.641 1 51.66 80 GLU A C 1
ATOM 635 O O . GLU A 1 80 ? -25.188 33.062 9.07 1 51.66 80 GLU A O 1
ATOM 640 N N . MET A 1 81 ? -26.734 31.844 10.117 1 51.12 81 MET A N 1
ATOM 641 C CA . MET A 1 81 ? -26.078 30.547 10.211 1 51.12 81 MET A CA 1
ATOM 642 C C . MET A 1 81 ? -25.922 29.922 8.836 1 51.12 81 MET A C 1
ATOM 644 O O . MET A 1 81 ? -26.891 29.812 8.078 1 51.12 81 MET A O 1
ATOM 648 N N . PRO A 1 82 ? -24.719 29.594 8.383 1 51.56 82 PRO A N 1
ATOM 649 C CA . PRO A 1 82 ? -24.516 29.047 7.047 1 51.56 82 PRO A CA 1
ATOM 650 C C . PRO A 1 82 ? -24.719 27.531 6.992 1 51.56 82 PRO A C 1
ATOM 652 O O . PRO A 1 82 ? -24.688 26.859 8.023 1 51.56 82 PRO A O 1
ATOM 655 N N . THR A 1 83 ? -25.297 26.891 5.832 1 55.47 83 THR A N 1
ATOM 656 C CA . THR A 1 83 ? -25.391 25.469 5.496 1 55.47 83 THR A CA 1
ATOM 657 C C . THR A 1 83 ? -24.203 25.047 4.637 1 55.47 83 THR A C 1
ATOM 659 O O . THR A 1 83 ? -23.438 25.891 4.152 1 55.47 83 THR A O 1
ATOM 662 N N . LEU A 1 84 ? -23.984 23.766 4.531 1 53.41 84 LEU A N 1
ATOM 663 C CA . LEU A 1 84 ? -22.922 23.234 3.674 1 53.41 84 LEU A CA 1
ATOM 664 C C . LEU A 1 84 ? -23.031 23.797 2.262 1 53.41 84 LEU A C 1
ATOM 666 O O . LEU A 1 84 ? -22.031 24.188 1.665 1 53.41 84 LEU A O 1
ATOM 670 N N . GLU A 1 85 ? -24.188 23.734 1.757 1 52.34 85 GLU A N 1
ATOM 671 C CA . GLU A 1 85 ? -24.438 24.25 0.417 1 52.34 85 GLU A CA 1
ATOM 672 C C . GLU A 1 85 ? -24.125 25.75 0.339 1 52.34 85 GLU A C 1
ATOM 674 O O . GLU A 1 85 ? -23.547 26.203 -0.646 1 52.34 85 GLU A O 1
ATOM 679 N N . SER A 1 86 ? -24.516 26.391 1.387 1 56.56 86 SER A N 1
ATOM 680 C CA . SER A 1 86 ? -24.297 27.828 1.371 1 56.56 86 SER A CA 1
ATOM 681 C C . SER A 1 86 ? -22.797 28.172 1.43 1 56.56 86 SER A C 1
ATOM 683 O O . SER A 1 86 ? -22.375 29.219 0.943 1 56.56 86 SER A O 1
ATOM 685 N N . ASN A 1 87 ? -22.094 27.266 2.031 1 53.03 87 ASN A N 1
ATOM 686 C CA . ASN A 1 87 ? -20.656 27.484 2.131 1 53.03 87 ASN A CA 1
ATOM 687 C C . ASN A 1 87 ? -19.984 27.469 0.757 1 53.03 87 ASN A C 1
ATOM 689 O O . ASN A 1 87 ? -18.891 28 0.59 1 53.03 87 ASN A O 1
ATOM 693 N N . PHE A 1 88 ? -20.641 26.906 -0.097 1 54.62 88 PHE A N 1
ATOM 694 C CA . PHE A 1 88 ? -20.094 26.875 -1.446 1 54.62 88 PHE A CA 1
ATOM 695 C C . PHE A 1 88 ? -20.75 27.938 -2.326 1 54.62 88 PHE A C 1
ATOM 697 O O . PHE A 1 88 ? -20.672 27.859 -3.555 1 54.62 88 PHE A O 1
ATOM 704 N N . ALA A 1 89 ? -21.422 28.844 -1.64 1 54.81 89 ALA A N 1
ATOM 705 C CA . ALA A 1 89 ? -21.984 30 -2.346 1 54.81 89 ALA A CA 1
ATOM 706 C C . ALA A 1 89 ? -20.969 31.125 -2.447 1 54.81 89 ALA A C 1
ATOM 708 O O . ALA A 1 89 ? -19.984 31.156 -1.71 1 54.81 89 ALA A O 1
ATOM 709 N N . ASP A 1 90 ? -20.891 32.219 -3.355 1 55.25 90 ASP A N 1
ATOM 710 C CA . ASP A 1 90 ? -19.984 33.281 -3.814 1 55.25 90 ASP A CA 1
ATOM 711 C C . ASP A 1 90 ? -19.766 34.312 -2.725 1 55.25 90 ASP A C 1
ATOM 713 O O . ASP A 1 90 ? -20.625 35.156 -2.486 1 55.25 90 ASP A O 1
ATOM 717 N N . LEU A 1 91 ? -19.453 34.031 -1.497 1 52.25 91 LEU A N 1
ATOM 718 C CA . LEU A 1 91 ? -19.156 35.219 -0.667 1 52.25 91 LEU A CA 1
ATOM 719 C C . LEU A 1 91 ? -17.75 35.125 -0.101 1 52.25 91 LEU A C 1
ATOM 721 O O . LEU A 1 91 ? -17.203 34.031 0.074 1 52.25 91 LEU A O 1
ATOM 725 N N . ASP A 1 92 ? -17.016 36.406 -0.166 1 52.91 92 ASP A N 1
ATOM 726 C CA . ASP A 1 92 ? -15.664 36.625 0.344 1 52.91 92 ASP A CA 1
ATOM 727 C C . ASP A 1 92 ? -15.562 36.25 1.817 1 52.91 92 ASP A C 1
ATOM 729 O O . ASP A 1 92 ? -16 37 2.693 1 52.91 92 ASP A O 1
ATOM 733 N N . ASP A 1 93 ? -15.461 35.031 2.178 1 61.59 93 ASP A N 1
ATOM 734 C CA . ASP A 1 93 ? -15.57 34.562 3.553 1 61.59 93 ASP A CA 1
ATOM 735 C C . ASP A 1 93 ? -14.234 34 4.043 1 61.59 93 ASP A C 1
ATOM 737 O O . ASP A 1 93 ? -14.203 32.969 4.73 1 61.59 93 ASP A O 1
ATOM 741 N N . ALA A 1 94 ? -13.195 35 3.885 1 68.62 94 ALA A N 1
ATOM 742 C CA . ALA A 1 94 ? -11.883 34.562 4.359 1 68.62 94 ALA A CA 1
ATOM 743 C C . ALA A 1 94 ? -11.812 34.594 5.883 1 68.62 94 ALA A C 1
ATOM 745 O O . ALA A 1 94 ? -12.336 35.531 6.512 1 68.62 94 ALA A O 1
ATOM 746 N N . ILE A 1 95 ? -11.336 33.656 6.512 1 75.94 95 ILE A N 1
ATOM 747 C CA . ILE A 1 95 ? -11.148 33.562 7.957 1 75.94 95 ILE A CA 1
ATOM 748 C C . ILE A 1 95 ? -9.836 34.25 8.336 1 75.94 95 ILE A C 1
ATOM 750 O O . ILE A 1 95 ? -8.773 33.875 7.832 1 75.94 95 ILE A O 1
ATOM 754 N N . SER A 1 96 ? -9.883 35.344 9.156 1 76 96 SER A N 1
ATOM 755 C CA . SER A 1 96 ? -8.672 35.969 9.664 1 76 96 SER A CA 1
ATOM 756 C C . SER A 1 96 ? -7.992 35.125 10.727 1 76 96 SER A C 1
ATOM 758 O O . SER A 1 96 ? -8.586 34.188 11.25 1 76 96 SER A O 1
ATOM 760 N N . VAL A 1 97 ? -6.797 35.5 11.055 1 76.56 97 VAL A N 1
ATOM 761 C CA . VAL A 1 97 ? -6.035 34.812 12.086 1 76.56 97 VAL A CA 1
ATOM 762 C C . VAL A 1 97 ? -6.75 34.938 13.43 1 76.56 97 VAL A C 1
ATOM 764 O O . VAL A 1 97 ? -6.781 33.969 14.203 1 76.56 97 VAL A O 1
ATOM 767 N N . GLN A 1 98 ? -7.355 36.062 13.633 1 79.88 98 GLN A N 1
ATOM 768 C CA . GLN A 1 98 ? -8.062 36.281 14.891 1 79.88 98 GLN A CA 1
ATOM 769 C C . GLN A 1 98 ? -9.336 35.438 14.969 1 79.88 98 GLN A C 1
ATOM 771 O O . GLN A 1 98 ? -9.672 34.906 16.031 1 79.88 98 GLN A O 1
ATOM 776 N N . ASP A 1 99 ? -9.984 35.375 13.836 1 82.75 99 ASP A N 1
ATOM 777 C CA . ASP A 1 99 ? -11.164 34.5 13.781 1 82.75 99 ASP A CA 1
ATOM 778 C C . ASP A 1 99 ? -10.805 33.062 14.07 1 82.75 99 ASP A C 1
ATOM 780 O O . ASP A 1 99 ? -11.492 32.375 14.836 1 82.75 99 ASP A O 1
ATOM 784 N N . GLU A 1 100 ? -9.766 32.625 13.461 1 83.94 100 GLU A N 1
ATOM 785 C CA . GLU A 1 100 ? -9.32 31.266 13.648 1 83.94 100 GLU A CA 1
ATOM 786 C C . GLU A 1 100 ? -8.961 30.984 15.109 1 83.94 100 GLU A C 1
ATOM 788 O O . GLU A 1 100 ? -9.328 29.953 15.656 1 83.94 100 GLU A O 1
ATOM 793 N N . GLU A 1 101 ? -8.25 31.891 15.68 1 85 101 GLU A N 1
ATOM 794 C CA . GLU A 1 101 ? -7.863 31.734 17.078 1 85 101 GLU A CA 1
ATOM 795 C C . GLU A 1 101 ? -9.086 31.672 17.984 1 85 101 GLU A C 1
ATOM 797 O O . GLU A 1 101 ? -9.125 30.875 18.938 1 85 101 GLU A O 1
ATOM 802 N N . LEU A 1 102 ? -10.008 32.594 17.703 1 87.62 102 LEU A N 1
ATOM 803 C CA . LEU A 1 102 ? -11.242 32.594 18.484 1 87.62 102 LEU A CA 1
ATOM 804 C C . LEU A 1 102 ? -11.977 31.266 18.359 1 87.62 102 LEU A C 1
ATOM 806 O O . LEU A 1 102 ? -12.414 30.703 19.375 1 87.62 102 LEU A O 1
ATOM 810 N N . LEU A 1 103 ? -12.07 30.781 17.172 1 86 103 LEU A N 1
ATOM 811 C CA . LEU A 1 103 ? -12.789 29.547 16.906 1 86 103 LEU A CA 1
ATOM 812 C C . LEU A 1 103 ? -12.109 28.359 17.609 1 86 103 LEU A C 1
ATOM 814 O O . LEU A 1 103 ? -12.758 27.609 18.344 1 86 103 LEU A O 1
ATOM 818 N N . THR A 1 104 ? -10.844 28.234 17.453 1 88.69 104 THR A N 1
ATOM 819 C CA . THR A 1 104 ? -10.102 27.094 17.984 1 88.69 104 THR A CA 1
ATOM 820 C C . THR A 1 104 ? -10.031 27.156 19.5 1 88.69 104 THR A C 1
ATOM 822 O O . THR A 1 104 ? -10.258 26.156 20.188 1 88.69 104 THR A O 1
ATOM 825 N N . PHE A 1 105 ? -9.781 28.344 20.031 1 90.56 105 PHE A N 1
ATOM 826 C CA . PHE A 1 105 ? -9.672 28.531 21.469 1 90.56 105 PHE A CA 1
ATOM 827 C C . PHE A 1 105 ? -10.984 28.188 22.156 1 90.56 105 PHE A C 1
ATOM 829 O O . PHE A 1 105 ? -11 27.453 23.156 1 90.56 105 PHE A O 1
ATOM 836 N N . THR A 1 106 ? -12.047 28.672 21.625 1 89.06 106 THR A N 1
ATOM 837 C CA . THR A 1 106 ? -13.359 28.453 22.219 1 89.06 106 THR A CA 1
ATOM 838 C C . THR A 1 106 ? -13.734 26.969 22.172 1 89.06 106 THR A C 1
ATOM 840 O O . THR A 1 106 ? -14.211 26.422 23.172 1 89.06 106 THR A O 1
ATOM 843 N N . GLU A 1 107 ? -13.5 26.344 21.078 1 88.5 107 GLU A N 1
ATOM 844 C CA . GLU A 1 107 ? -13.82 24.922 20.969 1 88.5 107 GLU A CA 1
ATOM 845 C C . GLU A 1 107 ? -12.953 24.094 21.922 1 88.5 107 GLU A C 1
ATOM 847 O O . GLU A 1 107 ? -13.43 23.125 22.531 1 88.5 107 GLU A O 1
ATOM 852 N N . VAL A 1 108 ? -11.688 24.438 22.031 1 91.31 108 VAL A N 1
ATOM 853 C CA . VAL A 1 108 ? -10.766 23.688 22.875 1 91.31 108 VAL A CA 1
ATOM 854 C C . VAL A 1 108 ? -11.227 23.75 24.328 1 91.31 108 VAL A C 1
ATOM 856 O O . VAL A 1 108 ? -11.164 22.75 25.062 1 91.31 108 VAL A O 1
ATOM 859 N N . LEU A 1 109 ? -11.711 24.938 24.781 1 90.62 109 LEU A N 1
ATOM 860 C CA . LEU A 1 109 ? -12.242 25.047 26.125 1 90.62 109 LEU A CA 1
ATOM 861 C C . LEU A 1 109 ? -13.391 24.062 26.344 1 90.62 109 LEU A C 1
ATOM 863 O O . LEU A 1 109 ? -13.445 23.375 27.375 1 90.62 109 LEU A O 1
ATOM 867 N N . GLN A 1 110 ? -14.141 23.953 25.312 1 86.94 110 GLN A N 1
ATOM 868 C CA . GLN A 1 110 ? -15.281 23.047 25.391 1 86.94 110 GLN A CA 1
ATOM 869 C C . GLN A 1 110 ? -14.82 21.594 25.391 1 86.94 110 GLN A C 1
ATOM 871 O O . GLN A 1 110 ? -15.32 20.781 26.188 1 86.94 110 GLN A O 1
ATOM 876 N N . VAL A 1 111 ? -13.906 21.281 24.562 1 85.81 111 VAL A N 1
ATOM 877 C CA . VAL A 1 111 ? -13.414 19.906 24.391 1 85.81 111 VAL A CA 1
ATOM 878 C C . VAL A 1 111 ? -12.719 19.453 25.672 1 85.81 111 VAL A C 1
ATOM 880 O O . VAL A 1 111 ? -12.805 18.266 26.047 1 85.81 111 VAL A O 1
ATOM 883 N N . VAL A 1 112 ? -12.023 20.344 26.328 1 90.31 112 VAL A N 1
ATOM 884 C CA . VAL A 1 112 ? -11.289 20 27.547 1 90.31 112 VAL A CA 1
ATOM 885 C C . VAL A 1 112 ? -12.242 19.953 28.734 1 90.31 112 VAL A C 1
ATOM 887 O O . VAL A 1 112 ? -11.914 19.391 29.781 1 90.31 112 VAL A O 1
ATOM 890 N N . GLY A 1 113 ? -13.477 20.516 28.594 1 86.94 113 GLY A N 1
ATOM 891 C CA . GLY A 1 113 ? -14.508 20.328 29.609 1 86.94 113 GLY A CA 1
ATOM 892 C C . GLY A 1 113 ? -14.727 21.562 30.469 1 86.94 113 GLY A C 1
ATOM 893 O O . GLY A 1 113 ? -15.164 21.469 31.609 1 86.94 113 GLY A O 1
ATOM 894 N N . TYR A 1 114 ? -14.383 22.688 30.016 1 89.69 114 TYR A N 1
ATOM 895 C CA . TYR A 1 114 ? -14.578 23.906 30.797 1 89.69 114 TYR A CA 1
ATOM 896 C C . TYR A 1 114 ? -15.719 24.734 30.203 1 89.69 114 TYR A C 1
ATOM 898 O O . TYR A 1 114 ? -15.945 24.734 29 1 89.69 114 TYR A O 1
ATOM 906 N N . PRO A 1 115 ? -16.391 25.359 31 1 86.5 115 PRO A N 1
ATOM 907 C CA . PRO A 1 115 ? -17.453 26.234 30.5 1 86.5 115 PRO A CA 1
ATOM 908 C C . PRO A 1 115 ? -16.906 27.422 29.688 1 86.5 115 PRO A C 1
ATOM 910 O O . PRO A 1 115 ? -15.883 27.984 30.047 1 86.5 115 PRO A O 1
ATOM 913 N N . VAL A 1 116 ? -17.578 27.734 28.688 1 88.44 116 VAL A N 1
ATOM 914 C CA . VAL A 1 116 ? -17.203 28.859 27.828 1 88.44 116 VAL A CA 1
ATOM 915 C C . VAL A 1 116 ? -17.953 30.109 28.266 1 88.44 116 VAL A C 1
ATOM 917 O O . VAL A 1 116 ? -19.188 30.109 28.391 1 88.44 116 VAL A O 1
ATOM 920 N N . PRO A 1 117 ? -17.156 31.109 28.516 1 86.81 117 PRO A N 1
ATOM 921 C CA . PRO A 1 117 ? -17.828 32.375 28.828 1 86.81 117 PRO A CA 1
ATOM 922 C C . PRO A 1 117 ? -18.844 32.781 27.781 1 86.81 117 PRO A C 1
ATOM 924 O O . PRO A 1 117 ? -18.609 32.594 26.578 1 86.81 117 PRO A O 1
ATOM 927 N N . ALA A 1 118 ? -19.906 33.375 28.203 1 85 118 ALA A N 1
ATOM 928 C CA . ALA A 1 118 ? -21.031 33.719 27.328 1 85 118 ALA A CA 1
ATOM 929 C C . ALA A 1 118 ? -20.578 34.625 26.172 1 85 118 ALA A C 1
ATOM 931 O O . ALA A 1 118 ? -21.016 34.438 25.031 1 85 118 ALA A O 1
ATOM 932 N N . LEU A 1 119 ? -19.766 35.562 26.531 1 85.44 119 LEU A N 1
ATOM 933 C CA . LEU A 1 119 ? -19.312 36.5 25.5 1 85.44 119 LEU A CA 1
ATOM 934 C C . LEU A 1 119 ? -18.5 35.75 24.438 1 85.44 119 LEU A C 1
ATOM 936 O O . LEU A 1 119 ? -18.609 36.062 23.25 1 85.44 119 LEU A O 1
ATOM 940 N N . LEU A 1 120 ? -17.703 34.875 24.828 1 87.69 120 LEU A N 1
ATOM 941 C CA . LEU A 1 120 ? -16.906 34.094 23.906 1 87.69 120 LEU A CA 1
ATOM 942 C C . LEU A 1 120 ? -17.797 33.188 23.031 1 87.69 120 LEU A C 1
ATOM 944 O O . LEU A 1 120 ? -17.531 33.031 21.844 1 87.69 120 LEU A O 1
ATOM 948 N N . GLN A 1 121 ? -18.781 32.656 23.594 1 86.69 121 GLN A N 1
ATOM 949 C CA . GLN A 1 121 ? -19.734 31.812 22.859 1 86.69 121 GLN A CA 1
ATOM 950 C C . GLN A 1 121 ? -20.469 32.594 21.797 1 86.69 121 GLN A C 1
ATOM 952 O O . GLN A 1 121 ? -20.688 32.125 20.688 1 86.69 121 GLN A O 1
ATOM 957 N N . GLU A 1 122 ? -20.891 33.75 22.188 1 84.75 122 GLU A N 1
ATOM 958 C CA . GLU A 1 122 ? -21.578 34.625 21.25 1 84.75 122 GLU A CA 1
ATOM 959 C C . GLU A 1 122 ? -20.688 34.969 20.062 1 84.75 122 GLU A C 1
ATOM 961 O O . GLU A 1 122 ? -21.156 35 18.922 1 84.75 122 GLU A O 1
ATOM 966 N N . LYS A 1 123 ? -19.484 35.25 20.406 1 85.31 123 LYS A N 1
ATOM 967 C CA . LYS A 1 123 ? -18.547 35.625 19.344 1 85.31 123 LYS A CA 1
ATOM 968 C C . LYS A 1 123 ? -18.297 34.406 18.438 1 85.31 123 LYS A C 1
ATOM 970 O O . LYS A 1 123 ? -18.141 34.594 17.219 1 85.31 123 LYS A O 1
ATOM 975 N N . LEU A 1 124 ? -18.109 33.281 19.031 1 85.69 124 LEU A N 1
ATOM 976 C CA . LEU A 1 124 ? -17.938 32.062 18.234 1 85.69 124 LEU A CA 1
ATOM 977 C C . LEU A 1 124 ? -19.078 31.875 17.25 1 85.69 124 LEU A C 1
ATOM 979 O O . LEU A 1 124 ? -18.844 31.641 16.062 1 85.69 124 LEU A O 1
ATOM 983 N N . GLU A 1 125 ? -20.297 31.984 17.719 1 82.81 125 GLU A N 1
ATOM 984 C CA . GLU A 1 125 ? -21.469 31.797 16.875 1 82.81 125 GLU A CA 1
ATOM 985 C C . GLU A 1 125 ? -21.531 32.844 15.781 1 82.81 125 GLU A C 1
ATOM 987 O O . GLU A 1 125 ? -21.938 32.562 14.648 1 82.81 125 GLU A O 1
ATOM 992 N N . ALA A 1 126 ? -21.125 33.969 16.141 1 81.25 126 ALA A N 1
ATOM 993 C CA . ALA A 1 126 ? -21.109 35.062 15.156 1 81.25 126 ALA A CA 1
ATOM 994 C C . ALA A 1 126 ? -20.125 34.781 14.031 1 81.25 126 ALA A C 1
ATOM 996 O O . ALA A 1 126 ? -20.453 34.969 12.852 1 81.25 126 ALA A O 1
ATOM 997 N N . VAL A 1 127 ? -18.953 34.344 14.43 1 79.25 127 VAL A N 1
ATOM 998 C CA . VAL A 1 127 ? -17.922 34.062 13.43 1 79.25 127 VAL A CA 1
ATOM 999 C C . VAL A 1 127 ? -18.344 32.875 12.57 1 79.25 127 VAL A C 1
ATOM 1001 O O . VAL A 1 127 ? -18.156 32.875 11.352 1 79.25 127 VAL A O 1
ATOM 1004 N N . LEU A 1 128 ? -18.906 31.859 13.156 1 78.25 128 LEU A N 1
ATOM 1005 C CA . LEU A 1 128 ? -19.375 30.688 12.43 1 78.25 128 LEU A CA 1
ATOM 1006 C C . LEU A 1 128 ? -20.406 31.078 11.383 1 78.25 128 LEU A C 1
ATOM 1008 O O . LEU A 1 128 ? -20.375 30.594 10.25 1 78.25 128 LEU A O 1
ATOM 1012 N N . SER A 1 129 ? -21.266 31.891 11.812 1 75.25 129 SER A N 1
ATOM 1013 C CA . SER A 1 129 ? -22.328 32.344 10.922 1 75.25 129 SER A CA 1
ATOM 1014 C C . SER A 1 129 ? -21.812 33.25 9.82 1 75.25 129 SER A C 1
ATOM 1016 O O . SER A 1 129 ? -22.156 33.094 8.648 1 75.25 129 SER A O 1
ATOM 1018 N N . GLN A 1 130 ? -21 34.125 10.195 1 74 130 GLN A N 1
ATOM 1019 C CA . GLN A 1 130 ? -20.469 35.125 9.266 1 74 130 GLN A CA 1
ATOM 1020 C C . GLN A 1 130 ? -19.594 34.469 8.195 1 74 130 GLN A C 1
ATOM 1022 O O . GLN A 1 130 ? -19.656 34.844 7.023 1 74 130 GLN A O 1
ATOM 1027 N N . LYS A 1 131 ? -18.844 33.531 8.664 1 71 131 LYS A N 1
ATOM 1028 C CA . LYS A 1 131 ? -17.875 32.938 7.762 1 71 131 LYS A CA 1
ATOM 1029 C C . LYS A 1 131 ? -18.422 31.641 7.145 1 71 131 LYS A C 1
ATOM 1031 O O . LYS A 1 131 ? -17.75 31 6.352 1 71 131 LYS A O 1
ATOM 1036 N N . ARG A 1 132 ? -19.609 31.203 7.457 1 67.94 132 ARG A N 1
ATOM 1037 C CA . ARG A 1 132 ? -20.328 30.062 6.887 1 67.94 132 ARG A CA 1
ATOM 1038 C C . ARG A 1 132 ? -19.547 28.766 7.043 1 67.94 132 ARG A C 1
ATOM 1040 O O . ARG A 1 132 ? -19.375 28.016 6.082 1 67.94 132 ARG A O 1
ATOM 1047 N N . ILE A 1 133 ? -18.906 28.672 8.078 1 68.19 133 ILE A N 1
ATOM 1048 C CA . ILE A 1 133 ? -18.203 27.422 8.383 1 68.19 133 ILE A CA 1
ATOM 1049 C C . ILE A 1 133 ? -19.219 26.312 8.625 1 68.19 133 ILE A C 1
ATOM 1051 O O . ILE A 1 133 ? -20.156 26.469 9.406 1 68.19 133 ILE A O 1
ATOM 1055 N N . PRO A 1 134 ? -19.125 25.234 7.609 1 59.62 134 PRO A N 1
ATOM 1056 C CA . PRO A 1 134 ? -20.109 24.156 7.75 1 59.62 134 PRO A CA 1
ATOM 1057 C C . PRO A 1 134 ? -20.156 23.562 9.156 1 59.62 134 PRO A C 1
ATOM 1059 O O . PRO A 1 134 ? -19.094 23.25 9.727 1 59.62 134 PRO A O 1
ATOM 1062 N N . ALA A 1 135 ? -21.109 24 9.945 1 53.81 135 ALA A N 1
ATOM 1063 C CA . ALA A 1 135 ? -21.234 23.406 11.273 1 53.81 135 ALA A CA 1
ATOM 1064 C C . ALA A 1 135 ? -22.156 22.188 11.25 1 53.81 135 ALA A C 1
ATOM 1066 O O . ALA A 1 135 ? -23.375 22.328 11.086 1 53.81 135 ALA A O 1
ATOM 1067 N N . ARG A 1 136 ? -21.938 21.266 10.398 1 50 136 ARG A N 1
ATOM 1068 C CA . ARG A 1 136 ? -22.953 20.219 10.367 1 50 136 ARG A CA 1
ATOM 1069 C C . ARG A 1 136 ? -23.656 20.078 11.719 1 50 136 ARG A C 1
ATOM 1071 O O . ARG A 1 136 ? -24.875 20.078 11.797 1 50 136 ARG A O 1
ATOM 1078 N N . HIS A 1 137 ? -22.906 19.266 12.586 1 46.16 137 HIS A N 1
ATOM 1079 C CA . HIS A 1 137 ? -23.562 18.719 13.773 1 46.16 137 HIS A CA 1
ATOM 1080 C C . HIS A 1 137 ? -23.812 19.812 14.805 1 46.16 137 HIS A C 1
ATOM 1082 O O . HIS A 1 137 ? -24.078 19.516 15.977 1 46.16 137 HIS A O 1
ATOM 1088 N N . THR A 1 138 ? -23.5 21.047 14.531 1 39.91 138 THR A N 1
ATOM 1089 C CA . THR A 1 138 ? -23.969 21.859 15.641 1 39.91 138 THR A CA 1
ATOM 1090 C C . THR A 1 138 ? -25.438 21.594 15.93 1 39.91 138 THR A C 1
ATOM 1092 O O . THR A 1 138 ? -25.922 21.906 17.016 1 39.91 138 THR A O 1
ATOM 1095 N N . ARG A 1 139 ? -26.25 21.578 14.883 1 37.56 139 ARG A N 1
ATOM 1096 C CA . ARG A 1 139 ? -27.672 21.609 15.234 1 37.56 139 ARG A CA 1
ATOM 1097 C C . ARG A 1 139 ? -28.109 20.297 15.852 1 37.56 139 ARG A C 1
ATOM 1099 O O . ARG A 1 139 ? -29.297 20.125 16.203 1 37.56 139 ARG A O 1
ATOM 1106 N N . ARG A 1 140 ? -27.781 19.156 15.281 1 38 140 ARG A N 1
ATOM 1107 C CA . ARG A 1 140 ? -28.609 18.078 15.844 1 38 140 ARG A CA 1
ATOM 1108 C C . ARG A 1 140 ? -28.656 18.156 17.359 1 38 140 ARG A C 1
ATOM 1110 O O . ARG A 1 140 ? -27.984 19 17.969 1 38 140 ARG A O 1
ATOM 1117 N N . SER A 1 141 ? -28.594 16.828 18.172 1 33.66 141 SER A N 1
ATOM 1118 C CA . SER A 1 141 ? -29.219 16.594 19.469 1 33.66 141 SER A CA 1
ATOM 1119 C C . SER A 1 141 ? -28.75 17.625 20.5 1 33.66 141 SER A C 1
ATOM 1121 O O . SER A 1 141 ? -27.625 18.109 20.422 1 33.66 141 SER A O 1
ATOM 1123 N N . SER A 1 142 ? -29.641 18.406 21.281 1 32.91 142 SER A N 1
ATOM 1124 C CA . SER A 1 142 ? -29.703 18.766 22.688 1 32.91 142 SER A CA 1
ATOM 1125 C C . SER A 1 142 ? -28.594 18.078 23.484 1 32.91 142 SER A C 1
ATOM 1127 O O . SER A 1 142 ? -28.422 18.344 24.672 1 32.91 142 SER A O 1
ATOM 1129 N N . ALA A 1 143 ? -28.531 16.688 23.281 1 33.19 143 ALA A N 1
ATOM 1130 C CA . ALA A 1 143 ? -27.578 16.078 24.203 1 33.19 143 ALA A CA 1
ATOM 1131 C C . ALA A 1 143 ? -26.156 16.547 23.938 1 33.19 143 ALA A C 1
ATOM 1133 O O . ALA A 1 143 ? -25.875 17.062 22.844 1 33.19 143 ALA A O 1
ATOM 1134 N N . GLY A 1 144 ? -25.094 16.359 24.75 1 37.38 144 GLY A N 1
ATOM 1135 C CA . GLY A 1 144 ? -23.703 16.547 25.094 1 37.38 144 GLY A CA 1
ATOM 1136 C C . GLY A 1 144 ? -22.75 16.328 23.922 1 37.38 144 GLY A C 1
ATOM 1137 O O . GLY A 1 144 ? -21.547 16.156 24.125 1 37.38 144 GLY A O 1
ATOM 1138 N N . ASN A 1 145 ? -23.109 15.742 22.719 1 42.31 145 ASN A N 1
ATOM 1139 C CA . ASN A 1 145 ? -22.047 15.148 21.906 1 42.31 145 ASN A CA 1
ATOM 1140 C C . ASN A 1 145 ? -21.156 16.219 21.266 1 42.31 145 ASN A C 1
ATOM 1142 O O . ASN A 1 145 ? -21.656 17.125 20.609 1 42.31 145 ASN A O 1
ATOM 1146 N N . GLU A 1 146 ? -19.875 16.562 21.766 1 52.75 146 GLU A N 1
ATOM 1147 C CA . GLU A 1 146 ? -18.641 17.328 21.672 1 52.75 146 GLU A CA 1
ATOM 1148 C C . GLU A 1 146 ? -18.203 17.5 20.234 1 52.75 146 GLU A C 1
ATOM 1150 O O . GLU A 1 146 ? -17.938 16.516 19.531 1 52.75 146 GLU A O 1
ATOM 1155 N N . ASN A 1 147 ? -18.625 18.531 19.516 1 59.72 147 ASN A N 1
ATOM 1156 C CA . ASN A 1 147 ? -18.156 19.031 18.234 1 59.72 147 ASN A CA 1
ATOM 1157 C C . ASN A 1 147 ? -16.641 19.188 18.219 1 59.72 147 ASN A C 1
ATOM 1159 O O . ASN A 1 147 ? -16.062 19.859 19.078 1 59.72 147 ASN A O 1
ATOM 1163 N N . GLN A 1 148 ? -15.828 18.422 17.594 1 79.62 148 GLN A N 1
ATOM 1164 C CA . GLN A 1 148 ? -14.375 18.484 17.5 1 79.62 148 GLN A CA 1
ATOM 1165 C C . GLN A 1 148 ? -13.938 18.734 16.047 1 79.62 148 GLN A C 1
ATOM 1167 O O . GLN A 1 148 ? -13.156 17.953 15.492 1 79.62 148 GLN A O 1
ATOM 1172 N N . PHE A 1 149 ? -14.477 20 15.516 1 81.06 149 PHE A N 1
ATOM 1173 C CA . PHE A 1 149 ? -14.203 20.281 14.117 1 81.06 149 PHE A CA 1
ATOM 1174 C C . PHE A 1 149 ? -13.164 21.391 13.992 1 81.06 149 PHE A C 1
ATOM 1176 O O . PHE A 1 149 ? -12.344 21.391 13.07 1 81.06 149 PHE A O 1
ATOM 1183 N N . LEU A 1 150 ? -13.164 22.297 14.938 1 82.31 150 LEU A N 1
ATOM 1184 C CA . LEU A 1 150 ? -12.406 23.531 14.773 1 82.31 150 LEU A CA 1
ATOM 1185 C C . LEU A 1 150 ? -11.008 23.391 15.359 1 82.31 150 LEU A C 1
ATOM 1187 O O . LEU A 1 150 ? -10.109 24.188 15.039 1 82.31 150 LEU A O 1
ATOM 1191 N N . SER A 1 151 ? -10.875 22.438 16.172 1 83.88 151 SER A N 1
ATOM 1192 C CA . SER A 1 151 ? -9.562 22.219 16.766 1 83.88 151 SER A CA 1
ATOM 1193 C C . SER A 1 151 ? -8.664 21.406 15.828 1 83.88 151 SER A C 1
ATOM 1195 O O . SER A 1 151 ? -9.156 20.641 15 1 83.88 151 SER A O 1
ATOM 1197 N N . TYR A 1 152 ? -7.355 21.625 16 1 86.62 152 TYR A N 1
ATOM 1198 C CA . TYR A 1 152 ? -6.387 20.969 15.125 1 86.62 152 TYR A CA 1
ATOM 1199 C C . TYR A 1 152 ? -6.23 19.5 15.484 1 86.62 152 TYR A C 1
ATOM 1201 O O . TYR A 1 152 ? -5.898 19.156 16.625 1 86.62 152 TYR A O 1
ATOM 1209 N N . THR A 1 153 ? -6.383 18.719 14.461 1 88 153 THR A N 1
ATOM 1210 C CA . THR A 1 153 ? -6.34 17.281 14.656 1 88 153 THR A CA 1
ATOM 1211 C C . THR A 1 153 ? -4.969 16.828 15.164 1 88 153 THR A C 1
ATOM 1213 O O . THR A 1 153 ? -4.875 16 16.078 1 88 153 THR A O 1
ATOM 1216 N N . PHE A 1 154 ? -3.984 17.375 14.664 1 90.25 154 PHE A N 1
ATOM 1217 C CA . PHE A 1 154 ? -2.635 16.984 15.062 1 90.25 154 PHE A CA 1
ATOM 1218 C C . PHE A 1 154 ? -2.391 17.297 16.531 1 90.25 154 PHE A C 1
ATOM 1220 O O . PHE A 1 154 ? -1.842 16.469 17.266 1 90.25 154 PHE A O 1
ATOM 1227 N N . ASN A 1 155 ? -2.811 18.469 16.891 1 92.5 155 ASN A N 1
ATOM 1228 C CA . ASN A 1 155 ? -2.635 18.859 18.297 1 92.5 155 ASN A CA 1
ATOM 1229 C C . ASN A 1 155 ? -3.396 17.938 19.234 1 92.5 155 ASN A C 1
ATOM 1231 O O . ASN A 1 155 ? -2.904 17.594 20.312 1 92.5 155 ASN A O 1
ATOM 1235 N N . LYS A 1 156 ? -4.539 17.609 18.828 1 91.06 156 LYS A N 1
ATOM 1236 C CA . LYS A 1 156 ? -5.328 16.688 19.656 1 91.06 156 LYS A CA 1
ATOM 1237 C C . LYS A 1 156 ? -4.621 15.344 19.797 1 91.06 156 LYS A C 1
ATOM 1239 O O . LYS A 1 156 ? -4.594 14.773 20.891 1 91.06 156 LYS A O 1
ATOM 1244 N N . ASN A 1 157 ? -4.066 14.914 18.75 1 91.25 157 ASN A N 1
ATOM 1245 C CA . ASN A 1 157 ? -3.336 13.656 18.797 1 91.25 157 ASN A CA 1
ATOM 1246 C C . ASN A 1 157 ? -2.096 13.766 19.688 1 91.25 157 ASN A C 1
ATOM 1248 O O . ASN A 1 157 ? -1.784 12.844 20.438 1 91.25 157 ASN A O 1
ATOM 1252 N N . ILE A 1 158 ? -1.411 14.82 19.516 1 94.5 158 ILE A N 1
ATOM 1253 C CA . ILE A 1 158 ? -0.254 15.055 20.375 1 94.5 158 ILE A CA 1
ATOM 1254 C C . ILE A 1 158 ? -0.696 15.109 21.844 1 94.5 158 ILE A C 1
ATOM 1256 O O . ILE A 1 158 ? 0.014 14.633 22.719 1 94.5 158 ILE A O 1
ATOM 1260 N N . GLY A 1 159 ? -1.855 15.758 22.078 1 94.5 159 GLY A N 1
ATOM 1261 C CA . GLY A 1 159 ? -2.408 15.773 23.422 1 94.5 159 GLY A CA 1
ATOM 1262 C C . GLY A 1 159 ? -2.635 14.383 23.984 1 94.5 159 GLY A C 1
ATOM 1263 O O . GLY A 1 159 ? -2.33 14.125 25.156 1 94.5 159 GLY A O 1
ATOM 1264 N N . LYS A 1 160 ? -3.121 13.508 23.188 1 93.5 160 LYS A N 1
ATOM 1265 C CA . LYS A 1 160 ? -3.328 12.125 23.609 1 93.5 160 LYS A CA 1
ATOM 1266 C C . LYS A 1 160 ? -2.002 11.445 23.938 1 93.5 160 LYS A C 1
ATOM 1268 O O . LYS A 1 160 ? -1.911 10.656 24.875 1 93.5 160 LYS A O 1
ATOM 1273 N N . ILE A 1 161 ? -1.036 11.711 23.125 1 94.31 161 ILE A N 1
ATOM 1274 C CA . ILE A 1 161 ? 0.292 11.156 23.375 1 94.31 161 ILE A CA 1
ATOM 1275 C C . ILE A 1 161 ? 0.824 11.672 24.719 1 94.31 161 ILE A C 1
ATOM 1277 O O . ILE A 1 161 ? 1.338 10.898 25.531 1 94.31 161 ILE A O 1
ATOM 1281 N N . CYS A 1 162 ? 0.673 12.938 24.922 1 96.12 162 CYS A N 1
ATOM 1282 C CA . CYS A 1 162 ? 1.112 13.539 26.188 1 96.12 162 CYS A CA 1
ATOM 1283 C C . CYS A 1 162 ? 0.451 12.852 27.375 1 96.12 162 CYS A C 1
ATOM 1285 O O . CYS A 1 162 ? 1.117 12.539 28.359 1 96.12 162 CYS A O 1
ATOM 1287 N N . GLU A 1 163 ? -0.832 12.602 27.25 1 94.5 163 GLU A N 1
ATOM 1288 C CA . GLU A 1 163 ? -1.597 11.977 28.328 1 94.5 163 GLU A CA 1
ATOM 1289 C C . GLU A 1 163 ? -1.102 10.562 28.609 1 94.5 163 GLU A C 1
ATOM 1291 O O . GLU A 1 163 ? -1.157 10.094 29.75 1 94.5 163 GLU A O 1
ATOM 1296 N N . SER A 1 164 ? -0.607 9.906 27.641 1 93.38 164 SER A N 1
ATOM 1297 C CA . SER A 1 164 ? -0.182 8.516 27.781 1 93.38 164 SER A CA 1
ATOM 1298 C C . SER A 1 164 ? 1.225 8.43 28.359 1 93.38 164 SER A C 1
ATOM 1300 O O . SER A 1 164 ? 1.639 7.371 28.844 1 93.38 164 SER A O 1
ATOM 1302 N N . LEU A 1 165 ? 1.96 9.469 28.359 1 93.81 165 LEU A N 1
ATOM 1303 C CA . LEU A 1 165 ? 3.352 9.445 28.797 1 93.81 165 LEU A CA 1
ATOM 1304 C C . LEU A 1 165 ? 3.455 9.75 30.297 1 93.81 165 LEU A C 1
ATOM 1306 O O . LEU A 1 165 ? 2.719 10.594 30.812 1 93.81 165 LEU A O 1
ATOM 1310 N N . SER A 1 166 ? 4.316 9.109 30.984 1 92.5 166 SER A N 1
ATOM 1311 C CA . SER A 1 166 ? 4.633 9.398 32.375 1 92.5 166 SER A CA 1
ATOM 1312 C C . SER A 1 166 ? 5.676 10.5 32.5 1 92.5 166 SER A C 1
ATOM 1314 O O . SER A 1 166 ? 6.285 10.898 31.5 1 92.5 166 SER A O 1
ATOM 1316 N N . ALA A 1 167 ? 5.852 11.031 33.719 1 94.31 167 ALA A N 1
ATOM 1317 C CA . ALA A 1 167 ? 6.859 12.055 34 1 94.31 167 ALA A CA 1
ATOM 1318 C C . ALA A 1 167 ? 8.258 11.547 33.656 1 94.31 167 ALA A C 1
ATOM 1320 O O . ALA A 1 167 ? 9.094 12.289 33.125 1 94.31 167 ALA A O 1
ATOM 1321 N N . GLU A 1 168 ? 8.461 10.32 33.938 1 92.44 168 GLU A N 1
ATOM 1322 C CA . GLU A 1 168 ? 9.766 9.727 33.656 1 92.44 168 GLU A CA 1
ATOM 1323 C C . GLU A 1 168 ? 10.047 9.656 32.156 1 92.44 168 GLU A C 1
ATOM 1325 O O . GLU A 1 168 ? 11.172 9.891 31.734 1 92.44 168 GLU A O 1
ATOM 1330 N N . GLU A 1 169 ? 9.023 9.344 31.484 1 93.06 169 GLU A N 1
ATOM 1331 C CA . GLU A 1 169 ? 9.18 9.234 30.031 1 93.06 169 GLU A CA 1
ATOM 1332 C C . GLU A 1 169 ? 9.422 10.602 29.391 1 93.06 169 GLU A C 1
ATOM 1334 O O . GLU A 1 169 ? 10.242 10.734 28.484 1 93.06 169 GLU A O 1
ATOM 1339 N N . VAL A 1 170 ? 8.703 11.594 29.844 1 95.75 170 VAL A N 1
ATOM 1340 C CA . VAL A 1 170 ? 8.906 12.945 29.344 1 95.75 170 VAL A CA 1
ATOM 1341 C C . VAL A 1 170 ? 10.32 13.422 29.672 1 95.75 170 VAL A C 1
ATOM 1343 O O . VAL A 1 170 ? 10.984 14.055 28.859 1 95.75 170 VAL A O 1
ATOM 1346 N N . TYR A 1 171 ? 10.742 13.07 30.875 1 94.88 171 TYR A N 1
ATOM 1347 C CA . TYR A 1 171 ? 12.094 13.461 31.266 1 94.88 171 TYR A CA 1
ATOM 1348 C C . TYR A 1 171 ? 13.133 12.703 30.438 1 94.88 171 TYR A C 1
ATOM 1350 O O . TYR A 1 171 ? 14.203 13.242 30.125 1 94.88 171 TYR A O 1
ATOM 1358 N N . ALA A 1 172 ? 12.82 11.484 30.109 1 93.56 172 ALA A N 1
ATOM 1359 C CA . ALA A 1 172 ? 13.719 10.711 29.25 1 93.56 172 ALA A CA 1
ATOM 1360 C C . ALA A 1 172 ? 13.875 11.367 27.875 1 93.56 172 ALA A C 1
ATOM 1362 O O . ALA A 1 172 ? 14.945 11.32 27.281 1 93.56 172 ALA A O 1
ATOM 1363 N N . LEU A 1 173 ? 12.766 11.938 27.344 1 94.56 173 LEU A N 1
ATOM 1364 C CA . LEU A 1 173 ? 12.844 12.695 26.094 1 94.56 173 LEU A CA 1
ATOM 1365 C C . LEU A 1 173 ? 13.836 13.852 26.219 1 94.56 173 LEU A C 1
ATOM 1367 O O . LEU A 1 173 ? 14.695 14.039 25.359 1 94.56 173 LEU A O 1
ATOM 1371 N N . ARG A 1 174 ? 13.688 14.531 27.312 1 95.38 174 ARG A N 1
ATOM 1372 C CA . ARG A 1 174 ? 14.57 15.648 27.594 1 95.38 174 ARG A CA 1
ATOM 1373 C C . ARG A 1 174 ? 16.031 15.195 27.656 1 95.38 174 ARG A C 1
ATOM 1375 O O . ARG A 1 174 ? 16.906 15.844 27.094 1 95.38 174 ARG A O 1
ATOM 1382 N N . LYS A 1 175 ? 16.266 14.141 28.312 1 93.12 175 LYS A N 1
ATOM 1383 C CA . LYS A 1 175 ? 17.625 13.617 28.438 1 93.12 175 LYS A CA 1
ATOM 1384 C C . LYS A 1 175 ? 18.203 13.25 27.078 1 93.12 175 LYS A C 1
ATOM 1386 O O . LYS A 1 175 ? 19.375 13.531 26.797 1 93.12 175 LYS A O 1
ATOM 1391 N N . PHE A 1 176 ? 17.391 12.672 26.344 1 91.94 176 PHE A N 1
ATOM 1392 C CA . PHE A 1 176 ? 17.828 12.281 25 1 91.94 176 PHE A CA 1
ATOM 1393 C C . PHE A 1 176 ? 18.188 13.508 24.172 1 91.94 176 PHE A C 1
ATOM 1395 O O . PHE A 1 176 ? 19.219 13.531 23.5 1 91.94 176 PHE A O 1
ATOM 1402 N N . ILE A 1 177 ? 17.328 14.469 24.172 1 92.62 177 ILE A N 1
ATOM 1403 C CA . ILE A 1 177 ? 17.531 15.695 23.406 1 92.62 177 ILE A CA 1
ATOM 1404 C C . ILE A 1 177 ? 18.844 16.359 23.844 1 92.62 177 ILE A C 1
ATOM 1406 O O . ILE A 1 177 ? 19.625 16.828 23.016 1 92.62 177 ILE A O 1
ATOM 1410 N N . THR A 1 178 ? 19.047 16.375 25.141 1 93.38 178 THR A N 1
ATOM 1411 C CA . THR A 1 178 ? 20.25 16.984 25.672 1 93.38 178 THR A CA 1
ATOM 1412 C C . THR A 1 178 ? 21.5 16.219 25.219 1 93.38 178 THR A C 1
ATOM 1414 O O . THR A 1 178 ? 22.5 16.828 24.859 1 93.38 178 THR A O 1
ATOM 1417 N N . GLN A 1 179 ? 21.391 14.961 25.203 1 90.44 179 GLN A N 1
ATOM 1418 C CA . GLN A 1 179 ? 22.5 14.133 24.75 1 90.44 179 GLN A CA 1
ATOM 1419 C C . GLN A 1 179 ? 22.797 14.367 23.281 1 90.44 179 GLN A C 1
ATOM 1421 O O . GLN A 1 179 ? 23.969 14.43 22.875 1 90.44 179 GLN A O 1
ATOM 1426 N N . GLN A 1 180 ? 21.766 14.461 22.516 1 87.25 180 GLN A N 1
ATOM 1427 C CA . GLN A 1 180 ? 21.938 14.695 21.078 1 87.25 180 GLN A CA 1
ATOM 1428 C C . GLN A 1 180 ? 22.547 16.078 20.828 1 87.25 180 GLN A C 1
ATOM 1430 O O . GLN A 1 180 ? 23.281 16.25 19.844 1 87.25 180 GLN A O 1
ATOM 1435 N N . GLY A 1 181 ? 22.234 17.031 21.688 1 89.06 181 GLY A N 1
ATOM 1436 C CA . GLY A 1 181 ? 22.781 18.375 21.562 1 89.06 181 GLY A CA 1
ATOM 1437 C C . GLY A 1 181 ? 24.281 18.438 21.766 1 89.06 181 GLY A C 1
ATOM 1438 O O . GLY A 1 181 ? 24.938 19.344 21.266 1 89.06 181 GLY A O 1
ATOM 1439 N N . GLU A 1 182 ? 24.797 17.5 22.391 1 88.56 182 GLU A N 1
ATOM 1440 C CA . GLU A 1 182 ? 26.234 17.422 22.609 1 88.56 182 GLU A CA 1
ATOM 1441 C C . GLU A 1 182 ? 26.969 16.906 21.375 1 88.56 182 GLU A C 1
ATOM 1443 O O . GLU A 1 182 ? 28.125 17.281 21.141 1 88.56 182 GLU A O 1
ATOM 1448 N N . THR A 1 183 ? 26.297 16.141 20.578 1 83.62 183 THR A N 1
ATOM 1449 C CA . THR A 1 183 ? 26.953 15.453 19.469 1 83.62 183 THR A CA 1
ATOM 1450 C C . THR A 1 183 ? 26.578 16.094 18.141 1 83.62 183 THR A C 1
ATOM 1452 O O . THR A 1 183 ? 27.344 16.031 17.172 1 83.62 183 THR A O 1
ATOM 1455 N N . HIS A 1 184 ? 25.422 16.688 18.156 1 82.5 184 HIS A N 1
ATOM 1456 C CA . HIS A 1 184 ? 24.922 17.234 16.891 1 82.5 184 HIS A CA 1
ATOM 1457 C C . HIS A 1 184 ? 24.719 18.75 17 1 82.5 184 HIS A C 1
ATOM 1459 O O . HIS A 1 184 ? 23.922 19.219 17.812 1 82.5 184 HIS A O 1
ATOM 1465 N N . GLU A 1 185 ? 25.281 19.453 16.109 1 81.81 185 GLU A N 1
ATOM 1466 C CA . GLU A 1 185 ? 25.234 20.922 16.141 1 81.81 185 GLU A CA 1
ATOM 1467 C C . GLU A 1 185 ? 23.812 21.422 15.898 1 81.81 185 GLU A C 1
ATOM 1469 O O . GLU A 1 185 ? 23.391 22.422 16.5 1 81.81 185 GLU A O 1
ATOM 1474 N N . ASP A 1 186 ? 23.094 20.734 15.133 1 78.75 186 ASP A N 1
ATOM 1475 C CA . ASP A 1 186 ? 21.75 21.172 14.766 1 78.75 186 ASP A CA 1
ATOM 1476 C C . ASP A 1 186 ? 20.781 21 15.93 1 78.75 186 ASP A C 1
ATOM 1478 O O . ASP A 1 186 ? 19.688 21.578 15.93 1 78.75 186 ASP A O 1
ATOM 1482 N N . MET A 1 187 ? 21.266 20.297 16.938 1 87.25 187 MET A N 1
ATOM 1483 C CA . MET A 1 187 ? 20.391 20.016 18.062 1 87.25 187 MET A CA 1
ATOM 1484 C C . MET A 1 187 ? 20.75 20.859 19.281 1 87.25 187 MET A C 1
ATOM 1486 O O . MET A 1 187 ? 20.109 20.797 20.312 1 87.25 187 MET A O 1
ATOM 1490 N N . LYS A 1 188 ? 21.75 21.688 19.156 1 90.5 188 LYS A N 1
ATOM 1491 C CA . LYS A 1 188 ? 22.266 22.469 20.281 1 90.5 188 LYS A CA 1
ATOM 1492 C C . LYS A 1 188 ? 21.203 23.438 20.797 1 90.5 188 LYS A C 1
ATOM 1494 O O . LYS A 1 188 ? 21.031 23.594 22 1 90.5 188 LYS A O 1
ATOM 1499 N N . GLU A 1 189 ? 20.547 24.078 19.891 1 90.56 189 GLU A N 1
ATOM 1500 C CA . GLU A 1 189 ? 19.531 25.047 20.281 1 90.56 189 GLU A CA 1
ATOM 1501 C C . GLU A 1 189 ? 18.406 24.375 21.078 1 90.56 189 GLU A C 1
ATOM 1503 O O . GLU A 1 189 ? 17.969 24.906 22.094 1 90.56 189 GLU A O 1
ATOM 1508 N N . MET A 1 190 ? 17.984 23.297 20.641 1 91.69 190 MET A N 1
ATOM 1509 C CA . MET A 1 190 ? 16.906 22.594 21.328 1 91.69 190 MET A CA 1
ATOM 1510 C C . MET A 1 190 ? 17.391 22.062 22.672 1 91.69 190 MET A C 1
ATOM 1512 O O . MET A 1 190 ? 16.656 22.094 23.656 1 91.69 190 MET A O 1
ATOM 1516 N N . ALA A 1 191 ? 18.625 21.547 22.656 1 93.75 191 ALA A N 1
ATOM 1517 C CA . ALA A 1 191 ? 19.203 21.031 23.906 1 93.75 191 ALA A CA 1
ATOM 1518 C C . ALA A 1 191 ? 19.266 22.141 24.969 1 93.75 191 ALA A C 1
ATOM 1520 O O . ALA A 1 191 ? 19 21.891 26.141 1 93.75 191 ALA A O 1
ATOM 1521 N N . GLU A 1 192 ? 19.609 23.266 24.5 1 94.19 192 GLU A N 1
ATOM 1522 C CA . GLU A 1 192 ? 19.656 24.406 25.406 1 94.19 192 GLU A CA 1
ATOM 1523 C C . GLU A 1 192 ? 18.266 24.797 25.875 1 94.19 192 GLU A C 1
ATOM 1525 O O . GLU A 1 192 ? 18.062 25.109 27.047 1 94.19 192 GLU A O 1
ATOM 1530 N N . ALA A 1 193 ? 17.344 24.781 25 1 93.56 193 ALA A N 1
ATOM 1531 C CA . ALA A 1 193 ? 15.977 25.172 25.344 1 93.56 193 ALA A CA 1
ATOM 1532 C C . ALA A 1 193 ? 15.383 24.234 26.391 1 93.56 193 ALA A C 1
ATOM 1534 O O . ALA A 1 193 ? 14.711 24.688 27.312 1 93.56 193 ALA A O 1
ATOM 1535 N N . VAL A 1 194 ? 15.656 22.938 26.266 1 95.44 194 VAL A N 1
ATOM 1536 C CA . VAL A 1 194 ? 14.984 21.969 27.125 1 95.44 194 VAL A CA 1
ATOM 1537 C C . VAL A 1 194 ? 15.703 21.891 28.469 1 95.44 194 VAL A C 1
ATOM 1539 O O . VAL A 1 194 ? 15.227 21.234 29.406 1 95.44 194 VAL A O 1
ATOM 1542 N N . SER A 1 195 ? 16.812 22.562 28.609 1 94.12 195 SER A N 1
ATOM 1543 C CA . SER A 1 195 ? 17.562 22.594 29.875 1 94.12 195 SER A CA 1
ATOM 1544 C C . SER A 1 195 ? 16.734 23.234 30.984 1 94.12 195 SER A C 1
ATOM 1546 O O . SER A 1 195 ? 17.031 23.047 32.156 1 94.12 195 SER A O 1
ATOM 1548 N N . VAL A 1 196 ? 15.734 23.969 30.609 1 94.69 196 VAL A N 1
ATOM 1549 C CA . VAL A 1 196 ? 14.867 24.625 31.594 1 94.69 196 VAL A CA 1
ATOM 1550 C C . VAL A 1 196 ? 14.141 23.562 32.406 1 94.69 196 VAL A C 1
ATOM 1552 O O . VAL A 1 196 ? 13.672 23.844 33.531 1 94.69 196 VAL A O 1
ATOM 1555 N N . ILE A 1 197 ? 13.977 22.328 31.844 1 95.12 197 ILE A N 1
ATOM 1556 C CA . ILE A 1 197 ? 13.383 21.203 32.562 1 95.12 197 ILE A CA 1
ATOM 1557 C C . ILE A 1 197 ? 14.43 20.578 33.5 1 95.12 197 ILE A C 1
ATOM 1559 O O . ILE A 1 197 ? 15.242 19.766 33.031 1 95.12 197 ILE A O 1
ATOM 1563 N N . LYS A 1 198 ? 14.391 20.797 34.656 1 90.62 198 LYS A N 1
ATOM 1564 C CA . LYS A 1 198 ? 15.523 20.625 35.562 1 90.62 198 LYS A CA 1
ATOM 1565 C C . LYS A 1 198 ? 15.617 19.188 36.062 1 90.62 198 LYS A C 1
ATOM 1567 O O . LYS A 1 198 ? 16.703 18.625 36.156 1 90.62 198 LYS A O 1
ATOM 1572 N N . SER A 1 199 ? 14.477 18.672 36.5 1 92.88 199 SER A N 1
ATOM 1573 C CA . SER A 1 199 ? 14.555 17.344 37.125 1 92.88 199 SER A CA 1
ATOM 1574 C C . SER A 1 199 ? 13.266 16.562 36.906 1 92.88 199 SER A C 1
ATOM 1576 O O . SER A 1 199 ? 12.227 17.141 36.594 1 92.88 199 SER A O 1
ATOM 1578 N N . VAL A 1 200 ? 13.461 15.266 37.031 1 93.56 200 VAL A N 1
ATOM 1579 C CA . VAL A 1 200 ? 12.297 14.391 36.938 1 93.56 200 VAL A CA 1
ATOM 1580 C C . VAL A 1 200 ? 11.352 14.656 38.094 1 93.56 200 VAL A C 1
ATOM 1582 O O . VAL A 1 200 ? 10.133 14.555 37.969 1 93.56 200 VAL A O 1
ATOM 1585 N N . ALA A 1 201 ? 11.852 15.062 39.188 1 93.38 201 ALA A N 1
ATOM 1586 C CA . ALA A 1 201 ? 11.07 15.344 40.406 1 93.38 201 ALA A CA 1
ATOM 1587 C C . ALA A 1 201 ? 10.102 16.5 40.156 1 93.38 201 ALA A C 1
ATOM 1589 O O . ALA A 1 201 ? 8.961 16.469 40.625 1 93.38 201 ALA A O 1
ATOM 1590 N N . SER A 1 202 ? 10.617 17.453 39.469 1 92.44 202 SER A N 1
ATOM 1591 C CA . SER A 1 202 ? 9.766 18.594 39.156 1 92.44 202 SER A CA 1
ATOM 1592 C C . SER A 1 202 ? 8.578 18.172 38.281 1 92.44 202 SER A C 1
ATOM 1594 O O . SER A 1 202 ? 7.469 18.688 38.438 1 92.44 202 SER A O 1
ATOM 1596 N N . LEU A 1 203 ? 8.781 17.203 37.406 1 94.25 203 LEU A N 1
ATOM 1597 C CA . LEU A 1 203 ? 7.734 16.75 36.5 1 94.25 20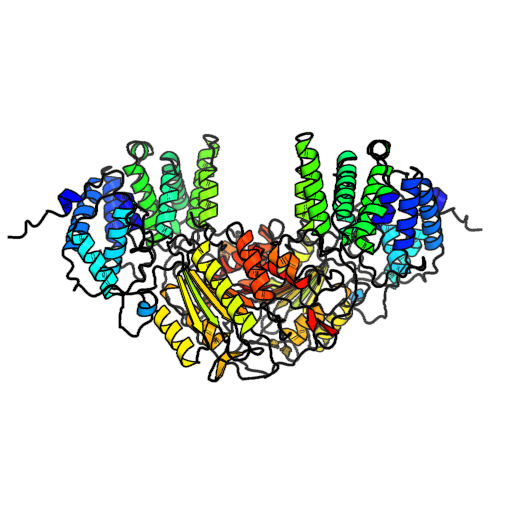3 LEU A CA 1
ATOM 1598 C C . LEU A 1 203 ? 6.762 15.82 37.219 1 94.25 203 LEU A C 1
ATOM 1600 O O . LEU A 1 203 ? 5.59 15.727 36.875 1 94.25 203 LEU A O 1
ATOM 1604 N N . GLN A 1 204 ? 7.293 15.203 38.25 1 91.38 204 GLN A N 1
ATOM 1605 C CA . GLN A 1 204 ? 6.473 14.273 39.031 1 91.38 204 GLN A CA 1
ATOM 1606 C C . GLN A 1 204 ? 5.621 15.023 40.062 1 91.38 204 GLN A C 1
ATOM 1608 O O . GLN A 1 204 ? 4.617 14.492 40.531 1 91.38 204 GLN A O 1
ATOM 1613 N N . ALA A 1 205 ? 6.035 16.219 40.312 1 89.94 205 ALA A N 1
ATOM 1614 C CA . ALA A 1 205 ? 5.355 17.016 41.344 1 89.94 205 ALA A CA 1
ATOM 1615 C C . ALA A 1 205 ? 3.932 17.359 40.906 1 89.94 205 ALA A C 1
ATOM 1617 O O . ALA A 1 205 ? 3.031 17.438 41.75 1 89.94 205 ALA A O 1
ATOM 1618 N N . SER A 1 206 ? 3.734 17.578 39.688 1 91.81 206 SER A N 1
ATOM 1619 C CA . SER A 1 206 ? 2.393 17.875 39.188 1 91.81 206 SER A CA 1
ATOM 1620 C C . SER A 1 206 ? 2.227 17.438 37.75 1 91.81 206 SER A C 1
ATOM 1622 O O . SER A 1 206 ? 3.156 17.562 36.938 1 91.81 206 SER A O 1
ATOM 1624 N N . LYS A 1 207 ? 1.026 17 37.469 1 94 207 LYS A N 1
ATOM 1625 C CA . LYS A 1 207 ? 0.68 16.672 36.094 1 94 207 LYS A CA 1
ATOM 1626 C C . LYS A 1 207 ? 0.833 17.875 35.156 1 94 207 LYS A C 1
ATOM 1628 O O . LYS A 1 207 ? 1.233 17.734 34 1 94 207 LYS A O 1
ATOM 1633 N N . ALA A 1 208 ? 0.584 19 35.75 1 95.44 208 ALA A N 1
ATOM 1634 C CA . ALA A 1 208 ? 0.673 20.25 35 1 95.44 208 ALA A CA 1
ATOM 1635 C C . ALA A 1 208 ? 2.098 20.5 34.5 1 95.44 208 ALA A C 1
ATOM 1637 O O . ALA A 1 208 ? 2.307 20.922 33.375 1 95.44 208 ALA A O 1
ATOM 1638 N N . MET A 1 209 ? 3.02 20.203 35.406 1 96.06 209 MET A N 1
ATOM 1639 C CA . MET A 1 209 ? 4.418 20.438 35.062 1 96.06 209 MET A CA 1
ATOM 1640 C C . MET A 1 209 ? 4.887 19.469 33.969 1 96.06 209 MET A C 1
ATOM 1642 O O . MET A 1 209 ? 5.617 19.844 33.062 1 96.06 209 MET A O 1
ATOM 1646 N N . LYS A 1 210 ? 4.469 18.25 34.062 1 97.25 210 LYS A N 1
ATOM 1647 C CA . LYS A 1 210 ? 4.812 17.234 33.062 1 97.25 210 LYS A CA 1
ATOM 1648 C C . LYS A 1 210 ? 4.258 17.609 31.703 1 97.25 210 LYS A C 1
ATOM 1650 O O . LYS A 1 210 ? 4.977 17.578 30.703 1 97.25 210 LYS A O 1
ATOM 1655 N N . ASP A 1 211 ? 2.99 17.984 31.656 1 97.75 211 ASP A N 1
ATOM 1656 C CA . ASP A 1 211 ? 2.346 18.359 30.391 1 97.75 211 ASP A CA 1
ATOM 1657 C C . ASP A 1 211 ? 3.008 19.594 29.781 1 97.75 211 ASP A C 1
ATOM 1659 O O . ASP A 1 211 ? 3.27 19.625 28.578 1 97.75 211 ASP A O 1
ATOM 1663 N N . ALA A 1 212 ? 3.26 20.547 30.609 1 97.38 212 ALA A N 1
ATOM 1664 C CA . ALA A 1 212 ? 3.893 21.766 30.141 1 97.38 212 ALA A CA 1
ATOM 1665 C C . ALA A 1 212 ? 5.258 21.484 29.531 1 97.38 212 ALA A C 1
ATOM 1667 O O . ALA A 1 212 ? 5.617 22.062 28.5 1 97.38 212 ALA A O 1
ATOM 1668 N N . ALA A 1 213 ? 5.977 20.625 30.203 1 97.69 213 ALA A N 1
ATOM 1669 C CA . ALA A 1 213 ? 7.297 20.266 29.688 1 97.69 213 ALA A CA 1
ATOM 1670 C C . ALA A 1 213 ? 7.199 19.609 28.312 1 97.69 213 ALA A C 1
ATOM 1672 O O . ALA A 1 213 ? 7.941 19.953 27.391 1 97.69 213 ALA A O 1
ATOM 1673 N N . PHE A 1 214 ? 6.316 18.672 28.188 1 97.62 214 PHE A N 1
ATOM 1674 C CA . PHE A 1 214 ? 6.137 17.969 26.922 1 97.62 214 PHE A CA 1
ATOM 1675 C C . PHE A 1 214 ? 5.707 18.938 25.812 1 97.62 214 PHE A C 1
ATOM 1677 O O . PHE A 1 214 ? 6.305 18.969 24.734 1 97.62 214 PHE A O 1
ATOM 1684 N N . TYR A 1 215 ? 4.66 19.719 26.078 1 97.31 215 TYR A N 1
ATOM 1685 C CA . TYR A 1 215 ? 4.145 20.641 25.078 1 97.31 215 TYR A CA 1
ATOM 1686 C C . TYR A 1 215 ? 5.184 21.688 24.719 1 97.31 215 TYR A C 1
ATOM 1688 O O . TYR A 1 215 ? 5.25 22.141 23.562 1 97.31 215 TYR A O 1
ATOM 1696 N N . TYR A 1 216 ? 5.977 22.078 25.719 1 96.56 216 TYR A N 1
ATOM 1697 C CA . TYR A 1 216 ? 7.066 23.016 25.438 1 96.56 216 TYR A CA 1
ATOM 1698 C C . TYR A 1 216 ? 8.023 22.453 24.391 1 96.56 216 TYR A C 1
ATOM 1700 O O . TYR A 1 216 ? 8.406 23.156 23.453 1 96.56 216 TYR A O 1
ATOM 1708 N N . MET A 1 217 ? 8.344 21.188 24.547 1 95.81 217 MET A N 1
ATOM 1709 C CA . MET A 1 217 ? 9.234 20.547 23.594 1 95.81 217 MET A CA 1
ATOM 1710 C C . MET A 1 217 ? 8.594 20.484 22.219 1 95.81 217 MET A C 1
ATOM 1712 O O . MET A 1 217 ? 9.242 20.766 21.203 1 95.81 217 MET A O 1
ATOM 1716 N N . ILE A 1 218 ? 7.328 20.172 22.125 1 95.06 218 ILE A N 1
ATOM 1717 C CA . ILE A 1 218 ? 6.617 20.062 20.859 1 95.06 218 ILE A CA 1
ATOM 1718 C C . ILE A 1 218 ? 6.543 21.422 20.188 1 95.06 218 ILE A C 1
ATOM 1720 O O . ILE A 1 218 ? 6.781 21.547 18.984 1 95.06 218 ILE A O 1
ATOM 1724 N N . LEU A 1 219 ? 6.207 22.453 20.953 1 92.94 219 LEU A N 1
ATOM 1725 C CA . LEU A 1 219 ? 6.121 23.812 20.422 1 92.94 219 LEU A CA 1
ATOM 1726 C C . LEU A 1 219 ? 7.465 24.25 19.859 1 92.94 219 LEU A C 1
ATOM 1728 O O . LEU A 1 219 ? 7.516 24.938 18.828 1 92.94 219 LEU A O 1
ATOM 1732 N N . PHE A 1 220 ? 8.5 23.906 20.609 1 90.94 220 PHE A N 1
ATOM 1733 C CA . PHE A 1 220 ? 9.828 24.25 20.109 1 90.94 220 PHE A CA 1
ATOM 1734 C C . PHE A 1 220 ? 10.117 23.562 18.781 1 90.94 220 PHE A C 1
ATOM 1736 O O . PHE A 1 220 ? 10.727 24.141 17.891 1 90.94 220 PHE A O 1
ATOM 1743 N N . MET A 1 221 ? 9.711 22.328 18.641 1 90.5 221 MET A N 1
ATOM 1744 C CA . MET A 1 221 ? 9.898 21.594 17.391 1 90.5 221 MET A CA 1
ATOM 1745 C C . MET A 1 221 ? 9.102 22.219 16.266 1 90.5 221 MET A C 1
ATOM 1747 O O . MET A 1 221 ? 9.547 22.234 15.117 1 90.5 221 MET A O 1
ATOM 1751 N N . PHE A 1 222 ? 7.887 22.734 16.594 1 87.62 222 PHE A N 1
ATOM 1752 C CA . PHE A 1 222 ? 7.098 23.453 15.609 1 87.62 222 PHE A CA 1
ATOM 1753 C C . PHE A 1 222 ? 7.852 24.688 15.125 1 87.62 222 PHE A C 1
ATOM 1755 O O . PHE A 1 222 ? 7.969 24.922 13.914 1 87.62 222 PHE A O 1
ATOM 1762 N N . LYS A 1 223 ? 8.32 25.391 16.062 1 84.88 223 LYS A N 1
ATOM 1763 C CA . LYS A 1 223 ? 8.992 26.656 15.758 1 84.88 223 LYS A CA 1
ATOM 1764 C C . LYS A 1 223 ? 10.227 26.438 14.891 1 84.88 223 LYS A C 1
ATOM 1766 O O . LYS A 1 223 ? 10.5 27.219 13.977 1 84.88 223 LYS A O 1
ATOM 1771 N N . SER A 1 224 ? 10.938 25.375 15.203 1 82.38 224 SER A N 1
ATOM 1772 C CA . SER A 1 224 ? 12.18 25.109 14.484 1 82.38 224 SER A CA 1
ATOM 1773 C C . SER A 1 224 ? 11.906 24.406 13.156 1 82.38 224 SER A C 1
ATOM 1775 O O . SER A 1 224 ? 12.836 24.172 12.375 1 82.38 224 SER A O 1
ATOM 1777 N N . GLY A 1 225 ? 10.648 24.047 12.93 1 78.56 225 GLY A N 1
ATOM 1778 C CA . GLY A 1 225 ? 10.312 23.375 11.68 1 78.56 225 GLY A CA 1
ATOM 1779 C C . GLY A 1 225 ? 10.664 21.906 11.68 1 78.56 225 GLY A C 1
ATOM 1780 O O . GLY A 1 225 ? 10.664 21.266 10.625 1 78.56 225 GLY A O 1
ATOM 1781 N N . ASN A 1 226 ? 10.922 21.344 12.797 1 83.19 226 ASN A N 1
ATOM 1782 C CA . ASN A 1 226 ? 11.344 19.938 12.906 1 83.19 226 ASN A CA 1
ATOM 1783 C C . ASN A 1 226 ? 10.148 19.016 13.094 1 83.19 226 ASN A C 1
ATOM 1785 O O . ASN A 1 226 ? 10.305 17.797 13.125 1 83.19 226 ASN A O 1
ATOM 1789 N N . LEU A 1 227 ? 9.031 19.641 13.195 1 87.31 227 LEU A N 1
ATOM 1790 C CA . LEU A 1 227 ? 7.809 18.859 13.359 1 87.31 227 LEU A CA 1
ATOM 1791 C C . LEU A 1 227 ? 6.637 19.547 12.672 1 87.31 227 LEU A C 1
ATOM 1793 O O . LEU A 1 227 ? 6.441 20.75 12.82 1 87.31 227 LEU A O 1
ATOM 1797 N N . THR A 1 228 ? 5.984 18.844 11.875 1 85.62 228 THR A N 1
ATOM 1798 C CA . THR A 1 228 ? 4.734 19.281 11.258 1 85.62 228 THR A CA 1
ATOM 1799 C C . THR A 1 228 ? 3.693 18.156 11.312 1 85.62 228 THR A C 1
ATOM 1801 O O . THR A 1 228 ? 3.963 17.078 11.836 1 85.62 228 THR A O 1
ATOM 1804 N N . SER A 1 229 ? 2.561 18.5 10.867 1 86.5 229 SER A N 1
ATOM 1805 C CA . SER A 1 229 ? 1.505 17.5 10.875 1 86.5 229 SER A CA 1
ATOM 1806 C C . SER A 1 229 ? 1.85 16.328 9.945 1 86.5 229 SER A C 1
ATOM 1808 O O . SER A 1 229 ? 1.342 15.219 10.117 1 86.5 229 SER A O 1
ATOM 1810 N N . LEU A 1 230 ? 2.699 16.562 9.023 1 88 230 LEU A N 1
ATOM 1811 C CA . LEU A 1 230 ? 3.072 15.531 8.055 1 88 230 LEU A CA 1
ATOM 1812 C C . LEU A 1 230 ? 4.406 14.891 8.43 1 88 230 LEU A C 1
ATOM 1814 O O . LEU A 1 230 ? 4.527 13.664 8.445 1 88 230 LEU A O 1
ATOM 1818 N N . TYR A 1 231 ? 5.352 15.688 8.711 1 87.31 231 TYR A N 1
ATOM 1819 C CA . TYR A 1 231 ? 6.688 15.18 9 1 87.31 231 TYR A CA 1
ATOM 1820 C C . TYR A 1 231 ? 6.898 15.016 10.5 1 87.31 231 TYR A C 1
ATOM 1822 O O . TYR A 1 231 ? 7.242 15.969 11.195 1 87.31 231 TYR A O 1
ATOM 1830 N N . THR A 1 232 ? 6.84 13.797 11.031 1 91.56 232 THR A N 1
ATOM 1831 C CA . THR A 1 232 ? 6.836 13.523 12.461 1 91.56 232 THR A CA 1
ATOM 1832 C C . THR A 1 232 ? 8 12.617 12.844 1 91.56 232 THR A C 1
ATOM 1834 O O . THR A 1 232 ? 8.078 12.141 13.977 1 91.56 232 THR A O 1
ATOM 1837 N N . HIS A 1 233 ? 8.93 12.359 11.93 1 88.69 233 HIS A N 1
ATOM 1838 C CA . HIS A 1 233 ? 9.984 11.375 12.133 1 88.69 233 HIS A CA 1
ATOM 1839 C C . HIS A 1 233 ? 10.867 11.75 13.312 1 88.69 233 HIS A C 1
ATOM 1841 O O . HIS A 1 233 ? 11.359 10.867 14.031 1 88.69 233 HIS A O 1
ATOM 1847 N N . GLN A 1 234 ? 11.062 12.992 13.555 1 88.19 234 GLN A N 1
ATOM 1848 C CA . GLN A 1 234 ? 11.914 13.391 14.664 1 88.19 234 GLN A CA 1
ATOM 1849 C C . GLN A 1 234 ? 11.266 13.047 16 1 88.19 234 GLN A C 1
ATOM 1851 O O . GLN A 1 234 ? 11.922 12.516 16.906 1 88.19 234 GLN A O 1
ATOM 1856 N N . LEU A 1 235 ? 10.016 13.445 16.094 1 92.38 235 LEU A N 1
ATOM 1857 C CA . LEU A 1 235 ? 9.305 13.102 17.312 1 92.38 235 LEU A CA 1
ATOM 1858 C C . LEU A 1 235 ? 9.25 11.586 17.5 1 92.38 235 LEU A C 1
ATOM 1860 O O . LEU A 1 235 ? 9.391 11.094 18.625 1 92.38 235 LEU A O 1
ATOM 1864 N N . GLU A 1 236 ? 9.031 10.852 16.422 1 91.5 236 GLU A N 1
ATOM 1865 C CA . GLU A 1 236 ? 9.039 9.391 16.484 1 91.5 236 GLU A CA 1
ATOM 1866 C C . GLU A 1 236 ? 10.367 8.875 17.031 1 91.5 236 GLU A C 1
ATOM 1868 O O . GLU A 1 236 ? 10.383 7.984 17.891 1 91.5 236 GLU A O 1
ATOM 1873 N N . SER A 1 237 ? 11.406 9.422 16.562 1 89 237 SER A N 1
ATOM 1874 C CA . SER A 1 237 ? 12.742 9.023 17.016 1 89 237 SER A CA 1
ATOM 1875 C C . SER A 1 237 ? 12.945 9.336 18.484 1 89 237 SER A C 1
ATOM 1877 O O . SER A 1 237 ? 13.562 8.547 19.219 1 89 237 SER A O 1
ATOM 1879 N N . TYR A 1 238 ? 12.469 10.508 18.891 1 91.25 238 TYR A N 1
ATOM 1880 C CA . TYR A 1 238 ? 12.578 10.883 20.297 1 91.25 238 TYR A CA 1
ATOM 1881 C C . TYR A 1 238 ? 11.844 9.875 21.188 1 91.25 238 TYR A C 1
ATOM 1883 O O . TYR A 1 238 ? 12.383 9.438 22.203 1 91.25 238 TYR A O 1
ATOM 1891 N N . LEU A 1 239 ? 10.664 9.516 20.766 1 91.94 239 LEU A N 1
ATOM 1892 C CA . LEU A 1 239 ? 9.844 8.578 21.547 1 91.94 239 LEU A CA 1
ATOM 1893 C C . LEU A 1 239 ? 10.5 7.207 21.594 1 91.94 239 LEU A C 1
ATOM 1895 O O . LEU A 1 239 ? 10.531 6.574 22.656 1 91.94 239 LEU A O 1
ATOM 1899 N N . GLU A 1 240 ? 11.047 6.773 20.516 1 88.12 240 GLU A N 1
ATOM 1900 C CA . GLU A 1 240 ? 11.727 5.48 20.484 1 88.12 240 GLU A CA 1
ATOM 1901 C C . GLU A 1 240 ? 12.961 5.484 21.375 1 88.12 240 GLU A C 1
ATOM 1903 O O . GLU A 1 240 ? 13.234 4.496 22.062 1 88.12 240 GLU A O 1
ATOM 1908 N N . ALA A 1 241 ? 13.68 6.527 21.312 1 85.31 241 ALA A N 1
ATOM 1909 C CA . ALA A 1 241 ? 14.891 6.645 22.125 1 85.31 241 ALA A CA 1
ATOM 1910 C C . ALA A 1 241 ? 14.547 6.672 23.609 1 85.31 241 ALA A C 1
ATOM 1912 O O . ALA A 1 241 ? 15.25 6.074 24.422 1 85.31 241 ALA A O 1
ATOM 1913 N N . ALA A 1 242 ? 13.539 7.422 23.906 1 84.25 242 ALA A N 1
ATOM 1914 C CA . ALA A 1 242 ? 13.102 7.477 25.312 1 84.25 242 ALA A CA 1
ATOM 1915 C C . ALA A 1 242 ? 12.703 6.094 25.812 1 84.25 242 ALA A C 1
ATOM 1917 O O . ALA A 1 242 ? 13.023 5.723 26.938 1 84.25 242 ALA A O 1
ATOM 1918 N N . ARG A 1 243 ? 12.016 5.367 24.938 1 84.75 243 ARG A N 1
ATOM 1919 C CA . ARG A 1 243 ? 11.656 3.992 25.266 1 84.75 243 ARG A CA 1
ATOM 1920 C C . ARG A 1 243 ? 12.891 3.146 25.547 1 84.75 243 ARG A C 1
ATOM 1922 O O . ARG A 1 243 ? 12.945 2.406 26.531 1 84.75 243 ARG A O 1
ATOM 1929 N N . SER A 1 244 ? 13.867 3.281 24.734 1 83.88 244 SER A N 1
ATOM 1930 C CA . SER A 1 244 ? 15.094 2.496 24.859 1 83.88 244 SER A CA 1
ATOM 1931 C C . SER A 1 244 ? 15.867 2.863 26.109 1 83.88 244 SER A C 1
ATOM 1933 O O . SER A 1 244 ? 16.453 1.995 26.766 1 83.88 244 SER A O 1
ATOM 1935 N N . LEU A 1 245 ? 15.852 4.102 26.438 1 82.06 245 LEU A N 1
ATOM 1936 C CA . LEU A 1 245 ? 16.562 4.578 27.625 1 82.06 245 LEU A CA 1
ATOM 1937 C C . LEU A 1 245 ? 15.914 4.055 28.906 1 82.06 245 LEU A C 1
ATOM 1939 O O . LEU A 1 245 ? 16.609 3.719 29.859 1 82.06 245 LEU A O 1
ATOM 1943 N N . LEU A 1 246 ? 14.641 3.977 28.891 1 82.75 246 LEU A N 1
ATOM 1944 C CA . LEU A 1 246 ? 13.922 3.549 30.094 1 82.75 246 LEU A CA 1
ATOM 1945 C C . LEU A 1 246 ? 13.906 2.027 30.203 1 82.75 246 LEU A C 1
ATOM 1947 O O . LEU A 1 246 ? 13.891 1.48 31.312 1 82.75 246 LEU A O 1
ATOM 1951 N N . ASP A 1 247 ? 13.727 1.278 29.094 1 74.06 247 ASP A N 1
ATOM 1952 C CA . ASP A 1 247 ? 13.742 -0.181 29.078 1 74.06 247 ASP A CA 1
ATOM 1953 C C . ASP A 1 247 ? 15.031 -0.719 29.703 1 74.06 247 ASP A C 1
ATOM 1955 O O . ASP A 1 247 ? 15.031 -1.768 30.344 1 74.06 247 ASP A O 1
ATOM 1959 N N . LYS A 1 248 ? 16.047 -0.058 29.453 1 68.5 248 LYS A N 1
ATOM 1960 C CA . LYS A 1 248 ? 17.344 -0.444 30.016 1 68.5 248 LYS A CA 1
ATOM 1961 C C . LYS A 1 248 ? 17.328 -0.348 31.547 1 68.5 248 LYS A C 1
ATOM 1963 O O . LYS A 1 248 ? 18 -1.117 32.219 1 68.5 248 LYS A O 1
ATOM 1968 N N . THR A 1 249 ? 16.5 0.501 32.031 1 63.88 249 THR A N 1
ATOM 1969 C CA . THR A 1 249 ? 16.5 0.71 33.469 1 63.88 249 THR A CA 1
ATOM 1970 C C . THR A 1 249 ? 15.422 -0.147 34.125 1 63.88 249 THR A C 1
ATOM 1972 O O . THR A 1 249 ? 15.68 -0.793 35.156 1 63.88 249 THR A O 1
ATOM 1975 N N . LYS A 1 250 ? 14.062 -0.086 33.5 1 64.38 250 LYS A N 1
ATOM 1976 C CA . LYS A 1 250 ? 12.969 -0.899 34 1 64.38 250 LYS A CA 1
ATOM 1977 C C . LYS A 1 250 ? 12.062 -1.379 32.875 1 64.38 250 LYS A C 1
ATOM 1979 O O . LYS A 1 250 ? 11.43 -0.568 32.188 1 64.38 250 LYS A O 1
ATOM 1984 N N . PRO A 1 251 ? 12.211 -2.711 32.719 1 66.12 251 PRO A N 1
ATOM 1985 C CA . PRO A 1 251 ? 11.336 -3.203 31.656 1 66.12 251 PRO A CA 1
ATOM 1986 C C . PRO A 1 251 ? 9.875 -2.814 31.875 1 66.12 251 PRO A C 1
ATOM 1988 O O . PRO A 1 251 ? 9.336 -3.004 32.969 1 66.12 251 PRO A O 1
ATOM 1991 N N . ARG A 1 252 ? 9.367 -1.796 31.141 1 67.81 252 ARG A N 1
ATOM 1992 C CA . ARG A 1 252 ? 7.984 -1.354 31.281 1 67.81 252 ARG A CA 1
ATOM 1993 C C . ARG A 1 252 ? 7.195 -1.619 30 1 67.81 252 ARG A C 1
ATOM 1995 O O . ARG A 1 252 ? 7.781 -1.874 28.953 1 67.81 252 ARG A O 1
ATOM 2002 N N . ASP A 1 253 ? 6.051 -1.879 30.266 1 72.75 253 ASP A N 1
ATOM 2003 C CA . ASP A 1 253 ? 5.129 -1.986 29.141 1 72.75 253 ASP A CA 1
ATOM 2004 C C . ASP A 1 253 ? 5.117 -0.702 28.312 1 72.75 253 ASP A C 1
ATOM 2006 O O . ASP A 1 253 ? 4.75 0.362 28.812 1 72.75 253 ASP A O 1
ATOM 2010 N N . THR A 1 254 ? 5.816 -0.772 27.172 1 82 254 THR A N 1
ATOM 2011 C CA . THR A 1 254 ? 5.957 0.409 26.328 1 82 254 THR A CA 1
ATOM 2012 C C . THR A 1 254 ? 4.973 0.357 25.172 1 82 254 THR A C 1
ATOM 2014 O O . THR A 1 254 ? 5.23 0.93 24.109 1 82 254 THR A O 1
ATOM 2017 N N . GLU A 1 255 ? 3.977 -0.292 25.391 1 85.44 255 GLU A N 1
ATOM 2018 C CA . GLU A 1 255 ? 2.977 -0.44 24.344 1 85.44 255 GLU A CA 1
ATOM 2019 C C . GLU A 1 255 ? 2.389 0.911 23.938 1 85.44 255 GLU A C 1
ATOM 2021 O O . GLU A 1 255 ? 2.088 1.143 22.766 1 85.44 255 GLU A O 1
ATOM 2026 N N . HIS A 1 256 ? 2.242 1.802 24.953 1 90.25 256 HIS A N 1
ATOM 2027 C CA . HIS A 1 256 ? 1.652 3.104 24.656 1 90.25 256 HIS A CA 1
ATOM 2028 C C . HIS A 1 256 ? 2.568 3.939 23.781 1 90.25 256 HIS A C 1
ATOM 2030 O O . HIS A 1 256 ? 2.094 4.734 22.969 1 90.25 256 HIS A O 1
ATOM 2036 N N . ILE A 1 257 ? 3.846 3.754 23.906 1 91 257 ILE A N 1
ATOM 2037 C CA . ILE A 1 257 ? 4.789 4.473 23.062 1 91 257 ILE A CA 1
ATOM 2038 C C . ILE A 1 257 ? 4.723 3.934 21.641 1 91 257 ILE A C 1
ATOM 2040 O O . ILE A 1 257 ? 4.723 4.703 20.672 1 91 257 ILE A O 1
ATOM 2044 N N . THR A 1 258 ? 4.637 2.584 21.5 1 89 258 THR A N 1
ATOM 2045 C CA . THR A 1 258 ? 4.5 1.954 20.203 1 89 258 THR A CA 1
ATOM 2046 C C . THR A 1 258 ? 3.227 2.422 19.5 1 89 258 THR A C 1
ATOM 2048 O O . THR A 1 258 ? 3.236 2.713 18.312 1 89 258 THR A O 1
ATOM 2051 N N . LYS A 1 259 ? 2.266 2.506 20.234 1 90.56 259 LYS A N 1
ATOM 2052 C CA . LYS A 1 259 ? 0.988 2.973 19.703 1 90.56 259 LYS A CA 1
ATOM 2053 C C . LYS A 1 259 ? 1.078 4.43 19.266 1 90.56 259 LYS A C 1
ATOM 2055 O O . LYS A 1 259 ? 0.537 4.801 18.219 1 90.56 259 LYS A O 1
ATOM 2060 N N . ALA A 1 260 ? 1.708 5.262 20.016 1 92.88 260 ALA A N 1
ATOM 2061 C CA . ALA A 1 260 ? 1.887 6.672 19.688 1 92.88 260 ALA A CA 1
ATOM 2062 C C . ALA A 1 260 ? 2.652 6.836 18.375 1 92.88 260 ALA A C 1
ATOM 2064 O O . ALA A 1 260 ? 2.254 7.617 17.516 1 92.88 260 ALA A O 1
ATOM 2065 N N . ILE A 1 261 ? 3.695 6.039 18.328 1 91.56 261 ILE A N 1
ATOM 2066 C CA . ILE A 1 261 ? 4.512 6.102 17.109 1 91.56 261 ILE A CA 1
ATOM 2067 C C . ILE A 1 261 ? 3.691 5.629 15.914 1 91.56 261 ILE A C 1
ATOM 2069 O O . ILE A 1 261 ? 3.752 6.23 14.844 1 91.56 261 ILE A O 1
ATOM 2073 N N . GLY A 1 262 ? 2.951 4.574 16.094 1 90.38 262 GLY A N 1
ATOM 2074 C CA . GLY A 1 262 ? 2.074 4.082 15.047 1 90.38 262 GLY A CA 1
ATOM 2075 C C . GLY A 1 262 ? 1.066 5.113 14.586 1 90.38 262 GLY A C 1
ATOM 2076 O O . GLY A 1 262 ? 0.791 5.223 13.383 1 90.38 262 GLY A O 1
ATOM 2077 N N . GLN A 1 263 ? 0.584 5.883 15.461 1 90.31 263 GLN A N 1
ATOM 2078 C CA . GLN A 1 263 ? -0.392 6.918 15.125 1 90.31 263 GLN A CA 1
ATOM 2079 C C . GLN A 1 263 ? 0.256 8.055 14.344 1 90.31 263 GLN A C 1
ATOM 2081 O O . GLN A 1 263 ? -0.354 8.609 13.43 1 90.31 263 GLN A O 1
ATOM 2086 N N . LEU A 1 264 ? 1.451 8.375 14.742 1 92.62 264 LEU A N 1
ATOM 2087 C CA . LEU A 1 264 ? 2.166 9.461 14.078 1 92.62 264 LEU A CA 1
ATOM 2088 C C . LEU A 1 264 ? 2.482 9.094 12.625 1 92.62 264 LEU A C 1
ATOM 2090 O O . LEU A 1 264 ? 2.562 9.969 11.766 1 92.62 264 LEU A O 1
ATOM 2094 N N . LYS A 1 265 ? 2.547 7.812 12.305 1 91.88 265 LYS A N 1
ATOM 2095 C CA . LYS A 1 265 ? 2.906 7.344 10.977 1 91.88 265 LYS A CA 1
ATOM 2096 C C . LYS A 1 265 ? 1.696 7.344 10.047 1 91.88 265 LYS A C 1
ATOM 2098 O O . LYS A 1 265 ? 1.832 7.121 8.836 1 91.88 265 LYS A O 1
ATOM 2103 N N . ARG A 1 266 ? 0.569 7.703 10.562 1 93.69 266 ARG A N 1
ATOM 2104 C CA . ARG A 1 266 ? -0.663 7.77 9.781 1 93.69 266 ARG A CA 1
ATOM 2105 C C . ARG A 1 266 ? -1.119 9.211 9.602 1 93.69 266 ARG A C 1
ATOM 2107 O O . ARG A 1 266 ? -0.774 10.086 10.398 1 93.69 266 ARG A O 1
ATOM 2114 N N . TYR A 1 267 ? -1.819 9.391 8.445 1 94.88 267 TYR A N 1
ATOM 2115 C CA . TYR A 1 267 ? -2.514 10.672 8.359 1 94.88 267 TYR A CA 1
ATOM 2116 C C . TYR A 1 267 ? -3.492 10.844 9.516 1 94.88 267 TYR A C 1
ATOM 2118 O O . TYR A 1 267 ? -4.215 9.906 9.867 1 94.88 267 TYR A O 1
ATOM 2126 N N . GLN A 1 268 ? -3.441 11.961 10.078 1 89.19 268 GLN A N 1
ATOM 2127 C CA . GLN A 1 268 ? -4.348 12.234 11.18 1 89.19 268 GLN A CA 1
ATOM 2128 C C . GLN A 1 268 ? -5.66 12.836 10.688 1 89.19 268 GLN A C 1
ATOM 2130 O O . GLN A 1 268 ? -5.707 14.008 10.312 1 89.19 268 GLN A O 1
ATOM 2135 N N . ILE A 1 269 ? -6.688 12.039 10.672 1 90.62 269 ILE A N 1
ATOM 2136 C CA . ILE A 1 269 ? -7.992 12.453 10.164 1 90.62 269 ILE A CA 1
ATOM 2137 C C . ILE A 1 269 ? -9.062 12.164 11.211 1 90.62 269 ILE A C 1
ATOM 2139 O O . ILE A 1 269 ? -9.836 11.211 11.07 1 90.62 269 ILE A O 1
ATOM 2143 N N . THR A 1 270 ? -9.172 13.008 12.227 1 82.94 270 THR A N 1
ATOM 2144 C CA . THR A 1 270 ? -10.062 12.656 13.328 1 82.94 270 THR A CA 1
ATOM 2145 C C . THR A 1 270 ? -11.055 13.781 13.602 1 82.94 270 THR A C 1
ATOM 2147 O O . THR A 1 270 ? -11.883 13.68 14.508 1 82.94 270 THR A O 1
ATOM 2150 N N . ASN A 1 271 ? -10.922 14.836 12.867 1 85.81 271 ASN A N 1
ATOM 2151 C CA . ASN A 1 271 ? -11.93 15.875 13.039 1 85.81 271 ASN A CA 1
ATOM 2152 C C . ASN A 1 271 ? -13.328 15.367 12.695 1 85.81 271 ASN A C 1
ATOM 2154 O O . ASN A 1 271 ? -13.469 14.352 12.016 1 85.81 271 ASN A O 1
ATOM 2158 N N . LYS A 1 272 ? -14.32 16.016 13.242 1 83.81 272 LYS A N 1
ATOM 2159 C CA . LYS A 1 272 ? -15.711 15.664 12.984 1 83.81 272 LYS A CA 1
ATOM 2160 C C . LYS A 1 272 ? -16.469 16.828 12.336 1 83.81 272 LYS A C 1
ATOM 2162 O O . LYS A 1 272 ? -16.828 17.797 13.008 1 83.81 272 LYS A O 1
ATOM 2167 N N . PRO A 1 273 ? -16.672 16.719 11.078 1 88.81 273 PRO A N 1
ATOM 2168 C CA . PRO A 1 273 ? -16.328 15.633 10.148 1 88.81 273 PRO A CA 1
ATOM 2169 C C . PRO A 1 273 ? -14.844 15.609 9.805 1 88.81 273 PRO A C 1
ATOM 2171 O O . PRO A 1 273 ? -14.188 16.656 9.797 1 88.81 273 PRO A O 1
ATOM 2174 N N . PRO A 1 274 ? -14.359 14.422 9.43 1 92.06 274 PRO A N 1
ATOM 2175 C CA . PRO A 1 274 ? -12.93 14.289 9.133 1 92.06 274 PRO A CA 1
ATOM 2176 C C . PRO A 1 274 ? -12.547 14.898 7.781 1 92.06 274 PRO A C 1
ATOM 2178 O O . PRO A 1 274 ? -11.367 15.141 7.52 1 92.06 274 PRO A O 1
ATOM 2181 N N . GLY A 1 275 ? -13.531 15.016 6.887 1 93.25 275 GLY A N 1
ATOM 2182 C CA . GLY A 1 275 ? -13.25 15.586 5.578 1 93.25 275 GLY A CA 1
ATOM 2183 C C . GLY A 1 275 ? -14.508 15.867 4.77 1 93.25 275 GLY A C 1
ATOM 2184 O O . GLY A 1 275 ? -15.617 15.836 5.309 1 93.25 275 GLY A O 1
ATOM 2185 N N . VAL A 1 276 ? -14.281 16.312 3.615 1 93.31 276 VAL A N 1
ATOM 2186 C CA . VAL A 1 276 ? -15.359 16.594 2.68 1 93.31 276 VAL A CA 1
ATOM 2187 C C . VAL A 1 276 ? -15.289 15.625 1.497 1 93.31 276 VAL A C 1
ATOM 2189 O O . VAL A 1 276 ? -14.195 15.312 1.012 1 93.31 276 VAL A O 1
ATOM 2192 N N . CYS A 1 277 ? -16.422 15.016 1.135 1 95.88 277 CYS A N 1
ATOM 2193 C CA . CYS A 1 277 ? -16.578 14.133 -0.021 1 95.88 277 CYS A CA 1
ATOM 2194 C C . CYS A 1 277 ? -17.375 14.812 -1.122 1 95.88 277 CYS A C 1
ATOM 2196 O O . CYS A 1 277 ? -18.578 15.078 -0.947 1 95.88 277 CYS A O 1
ATOM 2198 N N . MET A 1 278 ? -16.75 15.094 -2.217 1 96 278 MET A N 1
ATOM 2199 C CA . MET A 1 278 ? -17.438 15.695 -3.363 1 96 278 MET A CA 1
ATOM 2200 C C . MET A 1 278 ? -17.734 14.648 -4.434 1 96 278 MET A C 1
ATOM 2202 O O . MET A 1 278 ? -16.828 13.938 -4.883 1 96 278 MET A O 1
ATOM 2206 N N . ILE A 1 279 ? -18.984 14.539 -4.828 1 95.62 279 ILE A N 1
ATOM 2207 C CA . ILE A 1 279 ? -19.406 13.578 -5.844 1 95.62 279 ILE A CA 1
ATOM 2208 C C . ILE A 1 279 ? -19.875 14.32 -7.094 1 95.62 279 ILE A C 1
ATOM 2210 O O . ILE A 1 279 ? -20.844 15.086 -7.039 1 95.62 279 ILE A O 1
ATOM 2214 N N . PHE A 1 280 ? -19.156 14.188 -8.164 1 94.31 280 PHE A N 1
ATOM 2215 C CA . PHE A 1 280 ? -19.609 14.617 -9.484 1 94.31 280 PHE A CA 1
ATOM 2216 C C . PHE A 1 280 ? -20.172 13.438 -10.266 1 94.31 280 PHE A C 1
ATOM 2218 O O . PHE A 1 280 ? -19.469 12.469 -10.539 1 94.31 280 PHE A O 1
ATOM 2225 N N . ALA A 1 281 ? -21.438 13.492 -10.641 1 93.12 281 ALA A N 1
ATOM 2226 C CA . ALA A 1 281 ? -22.047 12.352 -11.312 1 93.12 281 ALA A CA 1
ATOM 2227 C C . ALA A 1 281 ? -22.812 12.789 -12.555 1 93.12 281 ALA A C 1
ATOM 2229 O O . ALA A 1 281 ? -23.672 13.68 -12.492 1 93.12 281 ALA A O 1
ATOM 2230 N N . MET A 1 282 ? -22.453 12.219 -13.68 1 89.19 282 MET A N 1
ATOM 2231 C CA . MET A 1 282 ? -23.234 12.383 -14.906 1 89.19 282 MET A CA 1
ATOM 2232 C C . MET A 1 282 ? -24.359 11.344 -14.984 1 89.19 282 MET A C 1
ATOM 2234 O O . MET A 1 282 ? -24.094 10.148 -15.109 1 89.19 282 MET A O 1
ATOM 2238 N N . LEU A 1 283 ? -25.594 11.711 -14.898 1 85.19 283 LEU A N 1
ATOM 2239 C CA . LEU A 1 283 ? -26.719 10.781 -14.914 1 85.19 283 LEU A CA 1
ATOM 2240 C C . LEU A 1 283 ? -27.406 10.781 -16.266 1 85.19 283 LEU A C 1
ATOM 2242 O O . LEU A 1 283 ? -28.109 9.828 -16.609 1 85.19 283 LEU A O 1
ATOM 2246 N N . GLU A 1 284 ? -27.25 11.852 -16.938 1 76.81 284 GLU A N 1
ATOM 2247 C CA . GLU A 1 284 ? -27.922 11.938 -18.234 1 76.81 284 GLU A CA 1
ATOM 2248 C C . GLU A 1 284 ? -27.531 10.773 -19.141 1 76.81 284 GLU A C 1
ATOM 2250 O O . GLU A 1 284 ? -26.344 10.578 -19.422 1 76.81 284 GLU A O 1
ATOM 2255 N N . GLY A 1 285 ? -28.359 9.938 -19.562 1 65.38 285 GLY A N 1
ATOM 2256 C CA . GLY A 1 285 ? -28.141 8.805 -20.453 1 65.38 285 GLY A CA 1
ATOM 2257 C C . GLY A 1 285 ? -27.75 7.535 -19.703 1 65.38 285 GLY A C 1
ATOM 2258 O O . GLY A 1 285 ? -27.453 6.512 -20.328 1 65.38 285 GLY A O 1
ATOM 2259 N N . ARG A 1 286 ? -27.609 7.684 -18.406 1 62.06 286 ARG A N 1
ATOM 2260 C CA . ARG A 1 286 ? -27.078 6.574 -17.625 1 62.06 286 ARG A CA 1
ATOM 2261 C C . ARG A 1 286 ? -27.938 6.328 -16.391 1 62.06 286 ARG A C 1
ATOM 2263 O O . ARG A 1 286 ? -27.422 6.07 -15.305 1 62.06 286 ARG A O 1
ATOM 2270 N N . GLU A 1 287 ? -29.188 6.512 -16.406 1 62.62 287 GLU A N 1
ATOM 2271 C CA . GLU A 1 287 ? -30.016 6.902 -15.266 1 62.62 287 GLU A CA 1
ATOM 2272 C C . GLU A 1 287 ? -29.969 5.848 -14.164 1 62.62 287 GLU A C 1
ATOM 2274 O O . GLU A 1 287 ? -29.688 6.16 -13.008 1 62.62 287 GLU A O 1
ATOM 2279 N N . ASP A 1 288 ? -30.188 4.586 -14.43 1 66.19 288 ASP A N 1
ATOM 2280 C CA . ASP A 1 288 ? -30.547 3.723 -13.312 1 66.19 288 ASP A CA 1
ATOM 2281 C C . ASP A 1 288 ? -29.312 3.301 -12.523 1 66.19 288 ASP A C 1
ATOM 2283 O O . ASP A 1 288 ? -29.234 3.531 -11.312 1 66.19 288 ASP A O 1
ATOM 2287 N N . GLY A 1 289 ? -28.234 2.926 -13.031 1 71.25 289 GLY A N 1
ATOM 2288 C CA . GLY A 1 289 ? -27.047 2.43 -12.344 1 71.25 289 GLY A CA 1
ATOM 2289 C C . GLY A 1 289 ? -26.25 3.527 -11.672 1 71.25 289 GLY A C 1
ATOM 2290 O O . GLY A 1 289 ? -25.766 3.355 -10.547 1 71.25 289 GLY A O 1
ATOM 2291 N N . SER A 1 290 ? -26.297 4.668 -12.188 1 78.25 290 SER A N 1
ATOM 2292 C CA . SER A 1 290 ? -25.5 5.789 -11.688 1 78.25 290 SER A CA 1
ATOM 2293 C C . SER A 1 290 ? -26.141 6.41 -10.453 1 78.25 290 SER A C 1
ATOM 2295 O O . SER A 1 290 ? -25.438 6.836 -9.531 1 78.25 290 SER A O 1
ATOM 2297 N N . LYS A 1 291 ? -27.469 6.41 -10.484 1 85.38 291 LYS A N 1
ATOM 2298 C CA . LYS A 1 291 ? -28.172 6.941 -9.312 1 85.38 291 LYS A CA 1
ATOM 2299 C C . LYS A 1 291 ? -27.922 6.078 -8.086 1 85.38 291 LYS A C 1
ATOM 2301 O O . LYS A 1 291 ? -27.719 6.598 -6.984 1 85.38 291 LYS A O 1
ATOM 2306 N N . THR A 1 292 ? -27.953 4.863 -8.344 1 87.06 292 THR A N 1
ATOM 2307 C CA . THR A 1 292 ? -27.688 3.93 -7.254 1 87.06 292 THR A CA 1
ATOM 2308 C C . THR A 1 292 ? -26.266 4.105 -6.727 1 87.06 292 THR A C 1
ATOM 2310 O O . THR A 1 292 ? -26.047 4.121 -5.512 1 87.06 292 THR A O 1
ATOM 2313 N N . ASP A 1 293 ? -25.344 4.23 -7.602 1 89.81 293 ASP A N 1
ATOM 2314 C CA . ASP A 1 293 ? -23.953 4.426 -7.215 1 89.81 293 ASP A CA 1
ATOM 2315 C C . ASP A 1 293 ? -23.797 5.684 -6.367 1 89.81 293 ASP A C 1
ATOM 2317 O O . ASP A 1 293 ? -23.109 5.66 -5.336 1 89.81 293 ASP A O 1
ATOM 2321 N N . VAL A 1 294 ? -24.422 6.73 -6.793 1 92.81 294 VAL A N 1
ATOM 2322 C CA . VAL A 1 294 ? -24.328 7.996 -6.07 1 92.81 294 VAL A CA 1
ATOM 2323 C C . VAL A 1 294 ? -24.906 7.828 -4.668 1 92.81 294 VAL A C 1
ATOM 2325 O O . VAL A 1 294 ? -24.312 8.273 -3.684 1 92.81 294 VAL A O 1
ATOM 2328 N N . ALA A 1 295 ? -26.016 7.219 -4.582 1 93.12 295 ALA A N 1
ATOM 2329 C CA . ALA A 1 295 ? -26.672 7.004 -3.295 1 93.12 295 ALA A CA 1
ATOM 2330 C C . ALA A 1 295 ? -25.797 6.152 -2.373 1 93.12 295 ALA A C 1
ATOM 2332 O O . ALA A 1 295 ? -25.703 6.422 -1.174 1 93.12 295 ALA A O 1
ATOM 2333 N N . ASP A 1 296 ? -25.219 5.129 -2.924 1 93.19 296 ASP A N 1
ATOM 2334 C CA . ASP A 1 296 ? -24.391 4.23 -2.139 1 93.19 296 ASP A CA 1
ATOM 2335 C C . ASP A 1 296 ? -23.141 4.945 -1.622 1 93.19 296 ASP A C 1
ATOM 2337 O O . ASP A 1 296 ? -22.734 4.758 -0.472 1 93.19 296 ASP A O 1
ATOM 2341 N N . VAL A 1 297 ? -22.516 5.742 -2.477 1 95.56 297 VAL A N 1
ATOM 2342 C CA . VAL A 1 297 ? -21.344 6.508 -2.07 1 95.56 297 VAL A CA 1
ATOM 2343 C C . VAL A 1 297 ? -21.719 7.48 -0.956 1 95.56 297 VAL A C 1
ATOM 2345 O O . VAL A 1 297 ? -21.031 7.574 0.058 1 95.56 297 VAL A O 1
ATOM 2348 N N . LYS A 1 298 ? -22.812 8.156 -1.163 1 94.94 298 LYS A N 1
ATOM 2349 C CA . LYS A 1 298 ? -23.281 9.094 -0.15 1 94.94 298 LYS A CA 1
ATOM 2350 C C . LYS A 1 298 ? -23.516 8.391 1.185 1 94.94 298 LYS A C 1
ATOM 2352 O O . LYS A 1 298 ? -23.109 8.898 2.236 1 94.94 298 LYS A O 1
ATOM 2357 N N . ALA A 1 299 ? -24.094 7.289 1.127 1 94.69 299 ALA A N 1
ATOM 2358 C CA . ALA A 1 299 ? -24.422 6.551 2.348 1 94.69 299 ALA A CA 1
ATOM 2359 C C . ALA A 1 299 ? -23.141 6.16 3.102 1 94.69 299 ALA A C 1
ATOM 2361 O O . ALA A 1 299 ? -23.047 6.359 4.312 1 94.69 299 ALA A O 1
ATOM 2362 N N . LEU A 1 300 ? -22.203 5.641 2.41 1 95.12 300 LEU A N 1
ATOM 2363 C CA . LEU A 1 300 ? -20.969 5.195 3.045 1 95.12 300 LEU A CA 1
ATOM 2364 C C . LEU A 1 300 ? -20.219 6.375 3.656 1 95.12 300 LEU A C 1
ATOM 2366 O O . LEU A 1 300 ? -19.875 6.348 4.84 1 95.12 300 LEU A O 1
ATOM 2370 N N . PHE A 1 301 ? -20.016 7.461 2.951 1 95.69 301 PHE A N 1
ATOM 2371 C CA . PHE A 1 301 ? -19.156 8.555 3.385 1 95.69 301 PHE A CA 1
ATOM 2372 C C . PHE A 1 301 ? -19.859 9.438 4.398 1 95.69 301 PHE A C 1
ATOM 2374 O O . PHE A 1 301 ? -19.25 9.938 5.344 1 95.69 301 PHE A O 1
ATOM 2381 N N . GLU A 1 302 ? -21.125 9.594 4.23 1 92.12 302 GLU A N 1
ATOM 2382 C CA . GLU A 1 302 ? -21.859 10.453 5.148 1 92.12 302 GLU A CA 1
ATOM 2383 C C . GLU A 1 302 ? -22.203 9.719 6.445 1 92.12 302 GLU A C 1
ATOM 2385 O O . GLU A 1 302 ? -22 10.258 7.535 1 92.12 302 GLU A O 1
ATOM 2390 N N . THR A 1 303 ? -22.656 8.516 6.309 1 90.19 303 THR A N 1
ATOM 2391 C CA . THR A 1 303 ? -23.203 7.816 7.465 1 90.19 303 THR A CA 1
ATOM 2392 C C . THR A 1 303 ? -22.125 6.992 8.164 1 90.19 303 THR A C 1
ATOM 2394 O O . THR A 1 303 ? -22.078 6.941 9.391 1 90.19 303 THR A O 1
ATOM 2397 N N . GLU A 1 304 ? -21.344 6.375 7.445 1 90.88 304 GLU A N 1
ATOM 2398 C CA . GLU A 1 304 ? -20.391 5.465 8.07 1 90.88 304 GLU A CA 1
ATOM 2399 C C . GLU A 1 304 ? -19.078 6.168 8.367 1 90.88 304 GLU A C 1
ATOM 2401 O O . GLU A 1 304 ? -18.469 5.965 9.422 1 90.88 304 GLU A O 1
ATOM 2406 N N . PHE A 1 305 ? -18.578 6.961 7.445 1 93.44 305 PHE A N 1
ATOM 2407 C CA . PHE A 1 305 ? -17.281 7.613 7.633 1 93.44 305 PHE A CA 1
ATOM 2408 C C . PHE A 1 305 ? -17.469 9.023 8.188 1 93.44 305 PHE A C 1
ATOM 2410 O O . PHE A 1 305 ? -16.5 9.68 8.555 1 93.44 305 PHE A O 1
ATOM 2417 N N . ASN A 1 306 ? -18.688 9.625 8.234 1 91.19 306 ASN A N 1
ATOM 2418 C CA . ASN A 1 306 ? -19.047 10.906 8.828 1 91.19 306 ASN A CA 1
ATOM 2419 C C . ASN A 1 306 ? -18.453 12.07 8.055 1 91.19 306 ASN A C 1
ATOM 2421 O O . ASN A 1 306 ? -18.062 13.078 8.641 1 91.19 306 ASN A O 1
ATOM 2425 N N . TYR A 1 307 ? -18.297 11.922 6.754 1 92.62 307 TYR A N 1
ATOM 2426 C CA . TYR A 1 307 ? -17.875 13.016 5.891 1 92.62 307 TYR A CA 1
ATOM 2427 C C . TYR A 1 307 ? -19.031 13.945 5.57 1 92.62 307 TYR A C 1
ATOM 2429 O O . TYR A 1 307 ? -20.188 13.539 5.609 1 92.62 307 TYR A O 1
ATOM 2437 N N . ASP A 1 308 ? -18.734 15.188 5.379 1 90 308 ASP A N 1
ATOM 2438 C CA . ASP A 1 308 ? -19.703 16.031 4.676 1 90 308 ASP A CA 1
ATOM 2439 C C . ASP A 1 308 ? -19.703 15.734 3.178 1 90 308 ASP A C 1
ATOM 2441 O O . ASP A 1 308 ? -18.656 15.68 2.543 1 90 308 ASP A O 1
ATOM 2445 N N . VAL A 1 309 ? -20.906 15.469 2.66 1 92.75 309 VAL A N 1
ATOM 2446 C CA . VAL A 1 309 ? -21 15.016 1.275 1 92.75 309 VAL A CA 1
ATOM 2447 C C . VAL A 1 309 ? -21.688 16.078 0.429 1 92.75 309 VAL A C 1
ATOM 2449 O O . VAL A 1 309 ? -22.75 16.578 0.801 1 92.75 309 VAL A O 1
ATOM 2452 N N . LEU A 1 310 ? -21.094 16.531 -0.626 1 90.56 310 LEU A N 1
ATOM 2453 C CA . LEU A 1 310 ? -21.656 17.422 -1.627 1 90.56 310 LEU A CA 1
ATOM 2454 C C . LEU A 1 310 ? -21.812 16.719 -2.967 1 90.56 310 LEU A C 1
ATOM 2456 O O . LEU A 1 310 ? -20.859 16.141 -3.494 1 90.56 310 LEU A O 1
ATOM 2460 N N . ILE A 1 311 ? -23.031 16.719 -3.523 1 93.44 311 ILE A N 1
ATOM 2461 C CA . ILE A 1 311 ? -23.312 16.016 -4.77 1 93.44 311 ILE A CA 1
ATOM 2462 C C . ILE A 1 311 ? -23.672 17.031 -5.859 1 93.44 311 ILE A C 1
ATOM 2464 O O . ILE A 1 311 ? -24.5 17.906 -5.645 1 93.44 311 ILE A O 1
ATOM 2468 N N . LYS A 1 312 ? -23.016 16.969 -6.902 1 93 312 LYS A N 1
ATOM 2469 C CA . LYS A 1 312 ? -23.375 17.734 -8.094 1 93 312 LYS A CA 1
ATOM 2470 C C . LYS A 1 312 ? -23.734 16.812 -9.25 1 93 312 LYS A C 1
ATOM 2472 O O . LYS A 1 312 ? -22.875 16.078 -9.758 1 93 312 LYS A O 1
ATOM 2477 N N . ILE A 1 313 ? -25 16.844 -9.688 1 93.06 313 ILE A N 1
ATOM 2478 C CA . ILE A 1 313 ? -25.5 16 -10.773 1 93.06 313 ILE A CA 1
ATOM 2479 C C . ILE A 1 313 ? -25.375 16.75 -12.102 1 93.06 313 ILE A C 1
ATOM 2481 O O . ILE A 1 313 ? -25.719 17.938 -12.188 1 93.06 313 ILE A O 1
ATOM 2485 N N . ASN A 1 314 ? -24.906 16.125 -13.117 1 92.56 314 ASN A N 1
ATOM 2486 C CA . ASN A 1 314 ? -24.719 16.656 -14.461 1 92.56 314 ASN A CA 1
ATOM 2487 C C . ASN A 1 314 ? -24 18 -14.438 1 92.56 314 ASN A C 1
ATOM 2489 O O . ASN A 1 314 ? -24.531 19 -14.945 1 92.56 314 ASN A O 1
ATOM 2493 N N . PRO A 1 315 ? -22.781 17.922 -13.859 1 94 315 PRO A N 1
ATOM 2494 C CA . PRO A 1 315 ? -22.016 19.172 -13.742 1 94 315 PRO A CA 1
ATOM 2495 C C . PRO A 1 315 ? -21.562 19.719 -15.094 1 94 315 PRO A C 1
ATOM 2497 O O . PRO A 1 315 ? -21.203 18.938 -15.984 1 94 315 PRO A O 1
ATOM 2500 N N . SER A 1 316 ? -21.641 21.031 -15.25 1 93.94 316 SER A N 1
ATOM 2501 C CA . SER A 1 316 ? -20.984 21.719 -16.359 1 93.94 316 SER A CA 1
ATOM 2502 C C . SER A 1 316 ? -19.516 21.984 -16.062 1 93.94 316 SER A C 1
ATOM 2504 O O . SER A 1 316 ? -19.062 21.781 -14.93 1 93.94 316 SER A O 1
ATOM 2506 N N . VAL A 1 317 ? -18.812 22.328 -17.078 1 93.38 317 VAL A N 1
ATOM 2507 C CA . VAL A 1 317 ? -17.422 22.719 -16.891 1 93.38 317 VAL A CA 1
ATOM 2508 C C . VAL A 1 317 ? -17.328 23.828 -15.836 1 93.38 317 VAL A C 1
ATOM 2510 O O . VAL A 1 317 ? -16.484 23.781 -14.945 1 93.38 317 VAL A O 1
ATOM 2513 N N . LYS A 1 318 ? -18.234 24.797 -15.914 1 92.81 318 LYS A N 1
ATOM 2514 C CA . LYS A 1 318 ? -18.266 25.922 -14.977 1 92.81 318 LYS A CA 1
ATOM 2515 C C . LYS A 1 318 ? -18.594 25.438 -13.562 1 92.81 318 LYS A C 1
ATOM 2517 O O . LYS A 1 318 ? -18.047 25.953 -12.586 1 92.81 318 LYS A O 1
ATOM 2522 N N . ASP A 1 319 ? -19.469 24.469 -13.445 1 91.38 319 ASP A N 1
ATOM 2523 C CA . ASP A 1 319 ? -19.828 23.922 -12.141 1 91.38 319 ASP A CA 1
ATOM 2524 C C . ASP A 1 319 ? -18.609 23.344 -11.43 1 91.38 319 ASP A C 1
ATOM 2526 O O . ASP A 1 319 ? -18.375 23.625 -10.258 1 91.38 319 ASP A O 1
ATOM 2530 N N . VAL A 1 320 ? -17.875 22.531 -12.172 1 93.81 320 VAL A N 1
ATOM 2531 C CA . VAL A 1 320 ? -16.703 21.859 -11.594 1 93.81 320 VAL A CA 1
ATOM 2532 C C . VAL A 1 320 ? -15.695 22.906 -11.125 1 93.81 320 VAL A C 1
ATOM 2534 O O . VAL A 1 320 ? -15.25 22.875 -9.977 1 93.81 320 VAL A O 1
ATOM 2537 N N . LYS A 1 321 ? -15.422 23.875 -11.961 1 91.88 321 LYS A N 1
ATOM 2538 C CA . LYS A 1 321 ? -14.445 24.906 -11.633 1 91.88 321 LYS A CA 1
ATOM 2539 C C . LYS A 1 321 ? -14.898 25.734 -10.43 1 91.88 321 LYS A C 1
ATOM 2541 O O . LYS A 1 321 ? -14.109 26.016 -9.523 1 91.88 321 LYS A O 1
ATOM 2546 N N . SER A 1 322 ? -16.141 26.125 -10.438 1 90.44 322 SER A N 1
ATOM 2547 C CA . SER A 1 322 ? -16.688 26.969 -9.383 1 90.44 322 SER A CA 1
ATOM 2548 C C . SER A 1 322 ? -16.688 26.234 -8.039 1 90.44 322 SER A C 1
ATOM 2550 O O . SER A 1 322 ? -16.359 26.828 -7.008 1 90.44 322 SER A O 1
ATOM 2552 N N . LEU A 1 323 ? -17.031 24.984 -8.055 1 90.44 323 LEU A N 1
ATOM 2553 C CA . LEU A 1 323 ? -17.078 24.219 -6.812 1 90.44 323 LEU A CA 1
ATOM 2554 C C . LEU A 1 323 ? -15.695 24.031 -6.223 1 90.44 323 LEU A C 1
ATOM 2556 O O . LEU A 1 323 ? -15.516 24.078 -5.004 1 90.44 323 LEU A O 1
ATOM 2560 N N . ILE A 1 324 ? -14.727 23.781 -7.086 1 92.56 324 ILE A N 1
ATOM 2561 C CA . ILE A 1 324 ? -13.352 23.641 -6.617 1 92.56 324 ILE A CA 1
ATOM 2562 C C . ILE A 1 324 ? -12.867 24.969 -6.016 1 92.56 324 ILE A C 1
ATOM 2564 O O . ILE A 1 324 ? -12.25 24.984 -4.953 1 92.56 324 ILE A O 1
ATOM 2568 N N . ALA A 1 325 ? -13.211 26.078 -6.66 1 88.69 325 ALA A N 1
ATOM 2569 C CA . ALA A 1 325 ? -12.828 27.391 -6.164 1 88.69 325 ALA A CA 1
ATOM 2570 C C . ALA A 1 325 ? -13.445 27.672 -4.801 1 88.69 325 ALA A C 1
ATOM 2572 O O . ALA A 1 325 ? -12.781 28.188 -3.9 1 88.69 325 ALA A O 1
ATOM 2573 N N . LYS A 1 326 ? -14.633 27.328 -4.695 1 85.88 326 LYS A N 1
ATOM 2574 C CA . LYS A 1 326 ? -15.336 27.531 -3.43 1 85.88 326 LYS A CA 1
ATOM 2575 C C . LYS A 1 326 ? -14.75 26.656 -2.326 1 85.88 326 LYS A C 1
ATOM 2577 O O . LYS A 1 326 ? -14.641 27.078 -1.177 1 85.88 326 LYS A O 1
ATOM 2582 N N . LEU A 1 327 ? -14.375 25.453 -2.643 1 89.31 327 LEU A N 1
ATOM 2583 C CA . LEU A 1 327 ? -13.742 24.594 -1.661 1 89.31 327 LEU A CA 1
ATOM 2584 C C . LEU A 1 327 ? -12.406 25.156 -1.204 1 89.31 327 LEU A C 1
ATOM 2586 O O . LEU A 1 327 ? -12 24.969 -0.057 1 89.31 327 LEU A O 1
ATOM 2590 N N . GLY A 1 328 ? -11.766 25.844 -2.094 1 88.25 328 GLY A N 1
ATOM 2591 C CA . GLY A 1 328 ? -10.445 26.391 -1.816 1 88.25 328 GLY A CA 1
ATOM 2592 C C . GLY A 1 328 ? -10.469 27.516 -0.805 1 88.25 328 GLY A C 1
ATOM 2593 O O . GLY A 1 328 ? -9.422 27.906 -0.275 1 88.25 328 GLY A O 1
ATOM 2594 N N . GLU A 1 329 ? -11.625 28 -0.455 1 83.06 329 GLU A N 1
ATOM 2595 C CA . GLU A 1 329 ? -11.75 29.078 0.509 1 83.06 329 GLU A CA 1
ATOM 2596 C C . GLU A 1 329 ? -11.281 28.656 1.896 1 83.06 329 GLU A C 1
ATOM 2598 O O . GLU A 1 329 ? -11.492 27.5 2.295 1 83.06 329 GLU A O 1
ATOM 2603 N N . SER A 1 330 ? -10.742 29.531 2.717 1 81 330 SER A N 1
ATOM 2604 C CA . SER A 1 330 ? -10.086 29.266 3.992 1 81 330 SER A CA 1
ATOM 2605 C C . SER A 1 330 ? -11.086 28.75 5.027 1 81 330 SER A C 1
ATOM 2607 O O . SER A 1 330 ? -10.703 28.094 5.996 1 81 330 SER A O 1
ATOM 2609 N N . ARG A 1 331 ? -12.375 29.125 4.828 1 79.19 331 ARG A N 1
ATOM 2610 C CA . ARG A 1 331 ? -13.391 28.656 5.762 1 79.19 331 ARG A CA 1
ATOM 2611 C C . ARG A 1 331 ? -13.445 27.141 5.812 1 79.19 331 ARG A C 1
ATOM 2613 O O . ARG A 1 331 ? -13.945 26.562 6.777 1 79.19 331 ARG A O 1
ATOM 2620 N N . ASN A 1 332 ? -12.906 26.453 4.762 1 85 332 ASN A N 1
ATOM 2621 C CA . ASN A 1 332 ? -12.953 25 4.652 1 85 332 ASN A CA 1
ATOM 2622 C C . ASN A 1 332 ? -11.664 24.359 5.148 1 85 332 ASN A C 1
ATOM 2624 O O . ASN A 1 332 ? -11.492 23.141 5.031 1 85 332 ASN A O 1
ATOM 2628 N N . MET A 1 333 ? -10.844 25.109 5.824 1 85 333 MET A N 1
ATOM 2629 C CA . MET A 1 333 ? -9.508 24.656 6.191 1 85 333 MET A CA 1
ATOM 2630 C C . MET A 1 333 ? -9.57 23.625 7.324 1 85 333 MET A C 1
ATOM 2632 O O . MET A 1 333 ? -8.586 22.953 7.609 1 85 333 MET A O 1
ATOM 2636 N N . PHE A 1 334 ? -10.695 23.484 7.984 1 85.88 334 PHE A N 1
ATOM 2637 C CA . PHE A 1 334 ? -10.797 22.656 9.18 1 85.88 334 PHE A CA 1
ATOM 2638 C C . PHE A 1 334 ? -10.984 21.188 8.805 1 85.88 334 PHE A C 1
ATOM 2640 O O . PHE A 1 334 ? -10.875 20.297 9.656 1 85.88 334 PHE A O 1
ATOM 2647 N N . TYR A 1 335 ? -11.273 20.906 7.5 1 89.62 335 TYR A N 1
ATOM 2648 C CA . TYR A 1 335 ? -11.336 19.516 7.059 1 89.62 335 TYR A CA 1
ATOM 2649 C C . TYR A 1 335 ? -9.945 18.891 7.047 1 89.62 335 TYR A C 1
ATOM 2651 O O . TYR A 1 335 ? -8.961 19.547 6.688 1 89.62 335 TYR A O 1
ATOM 2659 N N . ASP A 1 336 ? -9.906 17.578 7.387 1 93.31 336 ASP A N 1
ATOM 2660 C CA . ASP A 1 336 ? -8.617 16.906 7.473 1 93.31 336 ASP A CA 1
ATOM 2661 C C . ASP A 1 336 ? -8.289 16.172 6.168 1 93.31 336 ASP A C 1
ATOM 2663 O O . ASP A 1 336 ? -7.148 15.758 5.953 1 93.31 336 ASP A O 1
ATOM 2667 N N . SER A 1 337 ? -9.258 16 5.336 1 95.69 337 SER A N 1
ATOM 2668 C CA . SER A 1 337 ? -9.047 15.211 4.129 1 95.69 337 SER A CA 1
ATOM 2669 C C . SER A 1 337 ? -10.07 15.555 3.051 1 95.69 337 SER A C 1
ATOM 2671 O O . SER A 1 337 ? -11.086 16.203 3.33 1 95.69 337 SER A O 1
ATOM 2673 N N . LEU A 1 338 ? -9.719 15.211 1.862 1 97 338 LEU A N 1
ATOM 2674 C CA . LEU A 1 338 ? -10.586 15.398 0.704 1 97 338 LEU A CA 1
ATOM 2675 C C . LEU A 1 338 ? -10.797 14.086 -0.036 1 97 338 LEU A C 1
ATOM 2677 O O . LEU A 1 338 ? -9.852 13.32 -0.239 1 97 338 LEU A O 1
ATOM 2681 N N . VAL A 1 339 ? -12.023 13.758 -0.372 1 97.75 339 VAL A N 1
ATOM 2682 C CA . VAL A 1 339 ? -12.375 12.641 -1.24 1 97.75 339 VAL A CA 1
ATOM 2683 C C . VAL A 1 339 ? -13.211 13.133 -2.418 1 97.75 339 VAL A C 1
ATOM 2685 O O . VAL A 1 339 ? -14.18 13.867 -2.23 1 97.75 339 VAL A O 1
ATOM 2688 N N . VAL A 1 340 ? -12.844 12.836 -3.596 1 97.56 340 VAL A N 1
ATOM 2689 C CA . VAL A 1 340 ? -13.578 13.242 -4.789 1 97.56 340 VAL A CA 1
ATOM 2690 C C . VAL A 1 340 ? -13.969 12.016 -5.602 1 97.56 340 VAL A C 1
ATOM 2692 O O . VAL A 1 340 ? -13.125 11.18 -5.922 1 97.56 340 VAL A O 1
ATOM 2695 N N . TRP A 1 341 ? -15.234 11.836 -5.863 1 96.31 341 TRP A N 1
ATOM 2696 C CA . TRP A 1 341 ? -15.75 10.836 -6.793 1 96.31 341 TRP A CA 1
ATOM 2697 C C . TRP A 1 341 ? -16.188 11.484 -8.102 1 96.31 341 TRP A C 1
ATOM 2699 O O . TRP A 1 341 ? -16.906 12.484 -8.102 1 96.31 341 TRP A O 1
ATOM 2709 N N . PHE A 1 342 ? -15.719 11.078 -9.172 1 94.12 342 PHE A N 1
ATOM 2710 C CA . PHE A 1 342 ? -16.172 11.516 -10.484 1 94.12 342 PHE A CA 1
ATOM 2711 C C . PHE A 1 342 ? -16.719 10.344 -11.281 1 94.12 342 PHE A C 1
ATOM 2713 O O . PHE A 1 342 ? -15.977 9.469 -11.711 1 94.12 342 PHE A O 1
ATOM 2720 N N . MET A 1 343 ? -17.984 10.305 -11.492 1 90.81 343 MET A N 1
ATOM 2721 C CA . MET A 1 343 ? -18.688 9.211 -12.156 1 90.81 343 MET A CA 1
ATOM 2722 C C . MET A 1 343 ? -19.266 9.664 -13.484 1 90.81 343 MET A C 1
ATOM 2724 O O . MET A 1 343 ? -20.344 10.266 -13.531 1 90.81 343 MET A O 1
ATOM 2728 N N . ALA A 1 344 ? -18.594 9.43 -14.531 1 86.88 344 ALA A N 1
ATOM 2729 C CA . ALA A 1 344 ? -19.016 9.875 -15.859 1 86.88 344 ALA A CA 1
ATOM 2730 C C . ALA A 1 344 ? -18.422 8.992 -16.953 1 86.88 344 ALA A C 1
ATOM 2732 O O . ALA A 1 344 ? -17.797 7.969 -16.656 1 86.88 344 ALA A O 1
ATOM 2733 N N . HIS A 1 345 ? -18.781 9.242 -18.141 1 79.38 345 HIS A N 1
ATOM 2734 C CA . HIS A 1 345 ? -18.062 8.703 -19.297 1 79.38 345 HIS A CA 1
ATOM 2735 C C . HIS A 1 345 ? -16.828 9.539 -19.609 1 79.38 345 HIS A C 1
ATOM 2737 O O . HIS A 1 345 ? -16.719 10.688 -19.172 1 79.38 345 HIS A O 1
ATOM 2743 N N . GLY A 1 346 ? -15.961 8.961 -20.172 1 78.81 346 GLY A N 1
ATOM 2744 C CA . GLY A 1 346 ? -14.742 9.672 -20.547 1 78.81 346 GLY A CA 1
ATOM 2745 C C . GLY A 1 346 ? -13.883 8.898 -21.531 1 78.81 346 GLY A C 1
ATOM 2746 O O . GLY A 1 346 ? -14.344 7.941 -22.156 1 78.81 346 GLY A O 1
ATOM 2747 N N . ASP A 1 347 ? -12.844 9.547 -21.828 1 73.88 347 ASP A N 1
ATOM 2748 C CA . ASP A 1 347 ? -11.82 8.859 -22.609 1 73.88 347 ASP A CA 1
ATOM 2749 C C . ASP A 1 347 ? -10.5 8.781 -21.844 1 73.88 347 ASP A C 1
ATOM 2751 O O . ASP A 1 347 ? -10.5 8.828 -20.609 1 73.88 347 ASP A O 1
ATOM 2755 N N . LYS A 1 348 ? -9.438 8.609 -22.516 1 66.69 348 LYS A N 1
ATOM 2756 C CA . LYS A 1 348 ? -8.148 8.367 -21.891 1 66.69 348 LYS A CA 1
ATOM 2757 C C . LYS A 1 348 ? -7.715 9.562 -21.031 1 66.69 348 LYS A C 1
ATOM 2759 O O . LYS A 1 348 ? -7.117 9.391 -19.969 1 66.69 348 LYS A O 1
ATOM 2764 N N . THR A 1 349 ? -8.125 10.688 -21.453 1 75.06 349 THR A N 1
ATOM 2765 C CA . THR A 1 349 ? -7.551 11.859 -20.812 1 75.06 349 THR A CA 1
ATOM 2766 C C . THR A 1 349 ? -8.648 12.805 -20.344 1 75.06 349 THR A C 1
ATOM 2768 O O . THR A 1 349 ? -8.406 13.703 -19.531 1 75.06 349 THR A O 1
ATOM 2771 N N . HIS A 1 350 ? -9.875 12.562 -20.844 1 84.56 350 HIS A N 1
ATOM 2772 C CA . HIS A 1 350 ? -10.922 13.539 -20.562 1 84.56 350 HIS A CA 1
ATOM 2773 C C . HIS A 1 350 ? -12.125 12.875 -19.906 1 84.56 350 HIS A C 1
ATOM 2775 O O . HIS A 1 350 ? -12.375 11.68 -20.125 1 84.56 350 HIS A O 1
ATOM 2781 N N . LEU A 1 351 ? -12.805 13.602 -19.156 1 88.5 351 LEU A N 1
ATOM 2782 C CA . LEU A 1 351 ? -14.086 13.25 -18.562 1 88.5 351 LEU A CA 1
ATOM 2783 C C . LEU A 1 351 ? -15.211 14.078 -19.172 1 88.5 351 LEU A C 1
ATOM 2785 O O . LEU A 1 351 ? -15.062 15.281 -19.391 1 88.5 351 LEU A O 1
ATOM 2789 N N . PHE A 1 352 ? -16.25 13.414 -19.453 1 88.38 352 PHE A N 1
ATOM 2790 C CA . PHE A 1 352 ? -17.359 14.109 -20.078 1 88.38 352 PHE A CA 1
ATOM 2791 C C . PHE A 1 352 ? -18.266 14.727 -19.016 1 88.38 352 PHE A C 1
ATOM 2793 O O . PHE A 1 352 ? -18.578 14.086 -18.016 1 88.38 352 PHE A O 1
ATOM 2800 N N . VAL A 1 353 ? -18.609 15.977 -19.266 1 92.75 353 VAL A N 1
ATOM 2801 C CA . VAL A 1 353 ? -19.562 16.703 -18.422 1 92.75 353 VAL A CA 1
ATOM 2802 C C . VAL A 1 353 ? -20.734 17.203 -19.266 1 92.75 353 VAL A C 1
ATOM 2804 O O . VAL A 1 353 ? -20.812 16.906 -20.469 1 92.75 353 VAL A O 1
ATOM 2807 N N . LYS A 1 354 ? -21.625 17.859 -18.734 1 91.38 354 LYS A N 1
ATOM 2808 C CA . LYS A 1 354 ? -22.891 18.219 -19.359 1 91.38 354 LYS A CA 1
ATOM 2809 C C . LYS A 1 354 ? -22.672 19.016 -20.641 1 91.38 354 LYS A C 1
ATOM 2811 O O . LYS A 1 354 ? -23.344 18.781 -21.641 1 91.38 354 LYS A O 1
ATOM 2816 N N . ASP A 1 355 ? -21.797 19.969 -20.594 1 92.5 355 ASP A N 1
ATOM 2817 C CA . ASP A 1 355 ? -21.625 20.891 -21.719 1 92.5 355 ASP A CA 1
ATOM 2818 C C . ASP A 1 355 ? -20.25 20.734 -22.359 1 92.5 355 ASP A C 1
ATOM 2820 O O . ASP A 1 355 ? -19.734 21.672 -22.984 1 92.5 355 ASP A O 1
ATOM 2824 N N . GLY A 1 356 ? -19.578 19.594 -22.156 1 91.06 356 GLY A N 1
ATOM 2825 C CA . GLY A 1 356 ? -18.266 19.406 -22.766 1 91.06 356 GLY A CA 1
ATOM 2826 C C . GLY A 1 356 ? -17.453 18.328 -22.062 1 91.06 356 GLY A C 1
ATOM 2827 O O . GLY A 1 356 ? -17.969 17.25 -21.75 1 91.06 356 GLY A O 1
ATOM 2828 N N . GLN A 1 357 ? -16.156 18.641 -22.094 1 90.62 357 GLN A N 1
ATOM 2829 C CA . GLN A 1 357 ? -15.227 17.703 -21.484 1 90.62 357 GLN A CA 1
ATOM 2830 C C . GLN A 1 357 ? -14.18 18.438 -20.641 1 90.62 357 GLN A C 1
ATOM 2832 O O . GLN A 1 357 ? -13.875 19.609 -20.922 1 90.62 357 GLN A O 1
ATOM 2837 N N . ILE A 1 358 ? -13.727 17.797 -19.609 1 91.38 358 ILE A N 1
ATOM 2838 C CA . ILE A 1 358 ? -12.648 18.344 -18.797 1 91.38 358 ILE A CA 1
ATOM 2839 C C . ILE A 1 358 ? -11.477 17.359 -18.766 1 91.38 358 ILE A C 1
ATOM 2841 O O . ILE A 1 358 ? -11.68 16.141 -18.766 1 91.38 358 ILE A O 1
ATOM 2845 N N . HIS A 1 359 ? -10.32 17.922 -18.797 1 87.5 359 HIS A N 1
ATOM 2846 C CA . HIS A 1 359 ? -9.133 17.094 -18.672 1 87.5 359 HIS A CA 1
ATOM 2847 C C . HIS A 1 359 ? -8.984 16.547 -17.25 1 87.5 359 HIS A C 1
ATOM 2849 O O . HIS A 1 359 ? -9.008 17.312 -16.297 1 87.5 359 HIS A O 1
ATOM 2855 N N . ARG A 1 360 ? -8.766 15.297 -17.109 1 86.94 360 ARG A N 1
ATOM 2856 C CA . ARG A 1 360 ? -8.766 14.633 -15.812 1 86.94 360 ARG A CA 1
ATOM 2857 C C . ARG A 1 360 ? -7.703 15.234 -14.891 1 86.94 360 ARG A C 1
ATOM 2859 O O . ARG A 1 360 ? -7.98 15.539 -13.727 1 86.94 360 ARG A O 1
ATOM 2866 N N . ARG A 1 361 ? -6.574 15.406 -15.375 1 83.69 361 ARG A N 1
ATOM 2867 C CA . ARG A 1 361 ? -5.453 15.852 -14.555 1 83.69 361 ARG A CA 1
ATOM 2868 C C . ARG A 1 361 ? -5.461 17.359 -14.375 1 83.69 361 ARG A C 1
ATOM 2870 O O . ARG A 1 361 ? -5.48 17.859 -13.25 1 83.69 361 ARG A O 1
ATOM 2877 N N . THR A 1 362 ? -5.551 18.156 -15.391 1 83.31 362 THR A N 1
ATOM 2878 C CA . THR A 1 362 ? -5.32 19.594 -15.352 1 83.31 362 THR A CA 1
ATOM 2879 C C . THR A 1 362 ? -6.582 20.328 -14.898 1 83.31 362 THR A C 1
ATOM 2881 O O . THR A 1 362 ? -6.5 21.391 -14.273 1 83.31 362 THR A O 1
ATOM 2884 N N . ASP A 1 363 ? -7.703 19.703 -15.297 1 89.25 363 ASP A N 1
ATOM 2885 C CA . ASP A 1 363 ? -8.938 20.453 -15.039 1 89.25 363 ASP A CA 1
ATOM 2886 C C . ASP A 1 363 ? -9.648 19.906 -13.797 1 89.25 363 ASP A C 1
ATOM 2888 O O . ASP A 1 363 ? -10.523 20.562 -13.242 1 89.25 363 ASP A O 1
ATOM 2892 N N . LEU A 1 364 ? -9.273 18.766 -13.344 1 92.69 364 LEU A N 1
ATOM 2893 C CA . LEU A 1 364 ? -9.945 18.188 -12.188 1 92.69 364 LEU A CA 1
ATOM 2894 C C . LEU A 1 364 ? -8.977 18.016 -11.023 1 92.69 364 LEU A C 1
ATOM 2896 O O . LEU A 1 364 ? -9.07 18.734 -10.023 1 92.69 364 LEU A O 1
ATOM 2900 N N . ILE A 1 365 ? -7.98 17.25 -11.195 1 91.81 365 ILE A N 1
ATOM 2901 C CA . ILE A 1 365 ? -7.129 16.859 -10.078 1 91.81 365 ILE A CA 1
ATOM 2902 C C . ILE A 1 365 ? -6.254 18.031 -9.656 1 91.81 365 ILE A C 1
ATOM 2904 O O . ILE A 1 365 ? -6.215 18.391 -8.477 1 91.81 365 ILE A O 1
ATOM 2908 N N . GLN A 1 366 ? -5.633 18.703 -10.539 1 87.56 366 GLN A N 1
ATOM 2909 C CA . GLN A 1 366 ? -4.664 19.75 -10.25 1 87.56 366 GLN A CA 1
ATOM 2910 C C . GLN A 1 366 ? -5.309 20.891 -9.469 1 87.56 366 GLN A C 1
ATOM 2912 O O . GLN A 1 366 ? -4.766 21.359 -8.461 1 87.56 366 GLN A O 1
ATOM 2917 N N . PRO A 1 367 ? -6.441 21.375 -9.922 1 91.31 367 PRO A N 1
ATOM 2918 C CA . PRO A 1 367 ? -7.062 22.469 -9.164 1 91.31 367 PRO A CA 1
ATOM 2919 C C . PRO A 1 367 ? -7.336 22.094 -7.707 1 91.31 367 PRO A C 1
ATOM 2921 O O . PRO A 1 367 ? -7.25 22.953 -6.824 1 91.31 367 PRO A O 1
ATOM 2924 N N . PHE A 1 368 ? -7.637 20.844 -7.434 1 93.62 368 PHE A N 1
ATOM 2925 C CA . PHE A 1 368 ? -7.852 20.406 -6.059 1 93.62 368 PHE A CA 1
ATOM 2926 C C . PHE A 1 368 ? -6.539 20.406 -5.281 1 93.62 368 PHE A C 1
ATOM 2928 O O . PHE A 1 368 ? -6.492 20.844 -4.129 1 93.62 368 PHE A O 1
ATOM 2935 N N . VAL A 1 369 ? -5.531 19.875 -5.926 1 88.25 369 VAL A N 1
ATOM 2936 C CA . VAL A 1 369 ? -4.258 19.672 -5.238 1 88.25 369 VAL A CA 1
ATOM 2937 C C . VAL A 1 369 ? -3.6 21.031 -4.98 1 88.25 369 VAL A C 1
ATOM 2939 O O . VAL A 1 369 ? -2.736 21.156 -4.109 1 88.25 369 VAL A O 1
ATOM 2942 N N . ASP A 1 370 ? -4.039 22.094 -5.648 1 87.62 370 ASP A N 1
ATOM 2943 C CA . ASP A 1 370 ? -3.461 23.422 -5.504 1 87.62 370 ASP A CA 1
ATOM 2944 C C . ASP A 1 370 ? -4.152 24.203 -4.391 1 87.62 370 ASP A C 1
ATOM 2946 O O . ASP A 1 370 ? -3.738 25.312 -4.055 1 87.62 370 ASP A O 1
ATOM 2950 N N . ILE A 1 371 ? -5.164 23.641 -3.848 1 90.88 371 ILE A N 1
ATOM 2951 C CA . ILE A 1 371 ? -5.832 24.281 -2.729 1 90.88 371 ILE A CA 1
ATOM 2952 C C . ILE A 1 371 ? -4.875 24.391 -1.544 1 90.88 371 ILE A C 1
ATOM 2954 O O . ILE A 1 371 ? -4.32 23.375 -1.097 1 90.88 371 ILE A O 1
ATOM 2958 N N . ASP A 1 372 ? -4.73 25.469 -0.974 1 84.88 372 ASP A N 1
ATOM 2959 C CA . ASP A 1 372 ? -3.697 25.781 0.009 1 84.88 372 ASP A CA 1
ATOM 2960 C C . ASP A 1 372 ? -3.914 24.984 1.299 1 84.88 372 ASP A C 1
ATOM 2962 O O . ASP A 1 372 ? -2.977 24.391 1.833 1 84.88 372 ASP A O 1
ATOM 2966 N N . TRP A 1 373 ? -5.137 25 1.788 1 85.94 373 TRP A N 1
ATOM 2967 C CA . TRP A 1 373 ? -5.355 24.391 3.094 1 85.94 373 TRP A CA 1
ATOM 2968 C C . TRP A 1 373 ? -5.273 22.875 3.006 1 85.94 373 TRP A C 1
ATOM 2970 O O . TRP A 1 373 ? -5.227 22.188 4.027 1 85.94 373 TRP A O 1
ATOM 2980 N N . LEU A 1 374 ? -5.188 22.312 1.777 1 90.81 374 LEU A N 1
ATOM 2981 C CA . LEU A 1 374 ? -5.082 20.859 1.584 1 90.81 374 LEU A CA 1
ATOM 2982 C C . LEU A 1 374 ? -3.621 20.438 1.525 1 90.81 374 LEU A C 1
ATOM 2984 O O . LEU A 1 374 ? -3.326 19.234 1.481 1 90.81 374 LEU A O 1
ATOM 2988 N N . LYS A 1 375 ? -2.822 21.406 1.69 1 85 375 LYS A N 1
ATOM 2989 C CA . LYS A 1 375 ? -1.406 21.062 1.664 1 85 375 LYS A CA 1
ATOM 2990 C C . LYS A 1 375 ? -1.054 20.109 2.811 1 85 375 LYS A C 1
ATOM 2992 O O . LYS A 1 375 ? -1.44 20.344 3.957 1 85 375 LYS A O 1
ATOM 2997 N N . THR A 1 376 ? -0.452 19.031 2.672 1 87.44 376 THR A N 1
ATOM 2998 C CA . THR A 1 376 ? 0.02 18.031 3.617 1 87.44 376 THR A CA 1
ATOM 2999 C C . THR A 1 376 ? -1.115 17.094 4.023 1 87.44 376 THR A C 1
ATOM 3001 O O . THR A 1 376 ? -0.948 16.25 4.914 1 87.44 376 THR A O 1
ATOM 3004 N N . LYS A 1 377 ? -2.334 17.453 3.527 1 93.12 377 LYS A N 1
ATOM 3005 C CA . LYS A 1 377 ? -3.486 16.609 3.84 1 93.12 377 LYS A CA 1
ATOM 3006 C C . LYS A 1 377 ? -3.756 15.609 2.723 1 93.12 377 LYS A C 1
ATOM 3008 O O . LYS A 1 377 ? -3.479 15.883 1.554 1 93.12 377 LYS A O 1
ATOM 3013 N N . PRO A 1 378 ? -4.262 14.438 3.07 1 96.5 378 PRO A N 1
ATOM 3014 C CA . PRO A 1 378 ? -4.516 13.422 2.049 1 96.5 378 PRO A CA 1
ATOM 3015 C C . PRO A 1 378 ? -5.691 13.773 1.14 1 96.5 378 PRO A C 1
ATOM 3017 O O . PRO A 1 378 ? -6.723 14.25 1.617 1 96.5 378 PRO A O 1
ATOM 3020 N N . LYS A 1 379 ? -5.512 13.641 -0.104 1 97.06 379 LYS A N 1
ATOM 3021 C CA . LYS A 1 379 ? -6.512 13.844 -1.147 1 97.06 379 LYS A CA 1
ATOM 3022 C C . LYS A 1 379 ? -6.738 12.562 -1.944 1 97.06 379 LYS A C 1
ATOM 3024 O O . LYS A 1 379 ? -5.824 12.062 -2.6 1 97.06 379 LYS A O 1
ATOM 3029 N N . LEU A 1 380 ? -7.922 12 -1.93 1 97.94 380 LEU A N 1
ATOM 3030 C CA . LEU A 1 380 ? -8.25 10.758 -2.623 1 97.94 380 LEU A CA 1
ATOM 3031 C C . LEU A 1 380 ? -9.227 11.016 -3.764 1 97.94 380 LEU A C 1
ATOM 3033 O O . LEU A 1 380 ? -10.273 11.641 -3.561 1 97.94 380 LEU A O 1
ATOM 3037 N N . PHE A 1 381 ? -8.883 10.586 -4.922 1 96.75 381 PHE A N 1
ATOM 3038 C CA . PHE A 1 381 ? -9.742 10.688 -6.094 1 96.75 381 PHE A CA 1
ATOM 3039 C C . PHE A 1 381 ? -10.156 9.305 -6.586 1 96.75 381 PHE A C 1
ATOM 3041 O O . PHE A 1 381 ? -9.312 8.422 -6.75 1 96.75 381 PHE A O 1
ATOM 3048 N N . PHE A 1 382 ? -11.391 9.07 -6.785 1 95.94 382 PHE A N 1
ATOM 3049 C CA . PHE A 1 382 ? -11.93 7.871 -7.406 1 95.94 382 PHE A CA 1
ATOM 3050 C C . PHE A 1 382 ? -12.656 8.211 -8.703 1 95.94 382 PHE A C 1
ATOM 3052 O O . PHE A 1 382 ? -13.703 8.867 -8.68 1 95.94 382 PHE A O 1
ATOM 3059 N N . ILE A 1 383 ? -12.117 7.809 -9.789 1 91.62 383 ILE A N 1
ATOM 3060 C CA . ILE A 1 383 ? -12.625 8.203 -11.102 1 91.62 383 ILE A CA 1
ATOM 3061 C C . ILE A 1 383 ? -13.156 6.98 -11.844 1 91.62 383 ILE A C 1
ATOM 3063 O O . ILE A 1 383 ? -12.406 6.043 -12.125 1 91.62 383 ILE A O 1
ATOM 3067 N N . GLN A 1 384 ? -14.367 6.945 -12.031 1 85.19 384 GLN A N 1
ATOM 3068 C CA . GLN A 1 384 ? -15.016 5.93 -12.852 1 85.19 384 GLN A CA 1
ATOM 3069 C C . GLN A 1 384 ? -15.391 6.496 -14.219 1 85.19 384 GLN A C 1
ATOM 3071 O O . GLN A 1 384 ? -16.391 7.199 -14.352 1 85.19 384 GLN A O 1
ATOM 3076 N N . ALA A 1 385 ? -14.43 6.457 -15.188 1 72.19 385 ALA A N 1
ATOM 3077 C CA . ALA A 1 385 ? -14.742 6.91 -16.547 1 72.19 385 ALA A CA 1
ATOM 3078 C C . ALA A 1 385 ? -14.422 5.828 -17.562 1 72.19 385 ALA A C 1
ATOM 3080 O O . ALA A 1 385 ? -13.336 5.238 -17.547 1 72.19 385 ALA A O 1
ATOM 3081 N N . CYS A 1 386 ? -15.352 5.406 -18.281 1 57.62 386 CYS A N 1
ATOM 3082 C CA . CYS A 1 386 ? -15.211 4.395 -19.328 1 57.62 386 CYS A CA 1
ATOM 3083 C C . CYS A 1 386 ? -14.594 4.996 -20.594 1 57.62 386 CYS A C 1
ATOM 3085 O O . CYS A 1 386 ? -14.875 6.145 -20.938 1 57.62 386 CYS A O 1
ATOM 3087 N N . ALA A 1 387 ? -13.094 4.715 -20.969 1 47.41 387 ALA A N 1
ATOM 3088 C CA . ALA A 1 387 ? -12.445 5.242 -22.172 1 47.41 387 ALA A CA 1
ATOM 3089 C C . ALA A 1 387 ? -13.297 5 -23.422 1 47.41 387 ALA A C 1
ATOM 3091 O O . ALA A 1 387 ? -13.602 3.855 -23.75 1 47.41 387 ALA A O 1
ATOM 3092 N N . ASN A 1 388 ? -14.109 5.926 -23.688 1 40.5 388 ASN A N 1
ATOM 3093 C CA . ASN A 1 388 ? -14.484 5.891 -25.109 1 40.5 388 ASN A CA 1
ATOM 3094 C C . ASN A 1 388 ? -13.383 6.469 -25.984 1 40.5 388 ASN A C 1
ATOM 3096 O O . ASN A 1 388 ? -12.609 7.328 -25.547 1 40.5 388 ASN A O 1
ATOM 3100 N N . ARG A 1 389 ? -12.789 5.852 -27 1 32.41 389 ARG A N 1
ATOM 3101 C CA . ARG A 1 389 ? -11.656 6.043 -27.891 1 32.41 389 ARG A CA 1
ATOM 3102 C C . ARG A 1 389 ? -11.578 7.484 -28.391 1 32.41 389 ARG A C 1
ATOM 3104 O O . ARG A 1 389 ? -11.578 7.73 -29.594 1 32.41 389 ARG A O 1
ATOM 3111 N N . ARG A 1 390 ? -11.773 8.789 -27.703 1 24.52 390 ARG A N 1
ATOM 3112 C CA . ARG A 1 390 ? -11.461 9.914 -28.578 1 24.52 390 ARG A CA 1
ATOM 3113 C C . ARG A 1 390 ? -10.133 10.555 -28.188 1 24.52 390 ARG A C 1
ATOM 3115 O O . ARG A 1 390 ? -9.867 10.781 -27.016 1 24.52 390 ARG A O 1
ATOM 3122 N N . PRO A 1 391 ? -9.023 10.82 -28.891 1 25.2 391 PRO A N 1
ATOM 3123 C CA . PRO A 1 391 ? -7.617 11.219 -28.781 1 25.2 391 PRO A CA 1
ATOM 3124 C C . PRO A 1 391 ? -7.453 12.68 -28.375 1 25.2 391 PRO A C 1
ATOM 3126 O O . PRO A 1 391 ? -6.328 13.141 -28.156 1 25.2 391 PRO A O 1
ATOM 3129 N N . ARG A 1 392 ? -7.848 13.469 -27.375 1 24.28 392 ARG A N 1
ATOM 3130 C CA . ARG A 1 392 ? -7.512 14.875 -27.562 1 24.28 392 ARG A CA 1
ATOM 3131 C C . ARG A 1 392 ? -6.27 15.258 -26.766 1 24.28 392 ARG A C 1
ATOM 3133 O O . ARG A 1 392 ? -5.828 14.492 -25.906 1 24.28 392 ARG A O 1
ATOM 3140 N N . SER A 1 393 ? -5.82 16.781 -26.547 1 19.8 393 SER A N 1
ATOM 3141 C CA . SER A 1 393 ? -4.648 17.641 -26.438 1 19.8 393 SER A CA 1
ATOM 3142 C C . SER A 1 393 ? -4.324 17.938 -24.969 1 19.8 393 SER A C 1
ATOM 3144 O O . SER A 1 393 ? -5.23 18.109 -24.156 1 19.8 393 SER A O 1
ATOM 3146 N N . TYR A 1 394 ? -3.143 17.672 -24.391 1 20.91 394 TYR A N 1
ATOM 3147 C CA . TYR A 1 394 ? -2.689 17.703 -23.016 1 20.91 394 TYR A CA 1
ATOM 3148 C C . TYR A 1 394 ? -2.092 19.062 -22.656 1 20.91 394 TYR A C 1
ATOM 3150 O O . TYR A 1 394 ? -1.279 19.594 -23.406 1 20.91 394 TYR A O 1
ATOM 3158 N N . ALA A 1 395 ? -2.637 19.984 -21.766 1 20.34 395 ALA A N 1
ATOM 3159 C CA . ALA A 1 395 ? -2.146 21.297 -21.375 1 20.34 395 ALA A CA 1
ATOM 3160 C C . ALA A 1 395 ? -1.187 21.188 -20.188 1 20.34 395 ALA A C 1
ATOM 3162 O O . ALA A 1 395 ? -1.3 20.281 -19.375 1 20.34 395 ALA A O 1
ATOM 3163 N N . GLN A 1 396 ? -0.038 21.938 -20.016 1 21.73 396 GLN A N 1
ATOM 3164 C CA . GLN A 1 396 ? 1.199 22.016 -19.25 1 21.73 396 GLN A CA 1
ATOM 3165 C C . GLN A 1 396 ? 0.994 22.797 -17.953 1 21.73 396 GLN A C 1
ATOM 3167 O O . GLN A 1 396 ? 0.531 23.938 -17.984 1 21.73 396 GLN A O 1
ATOM 3172 N N . ALA A 1 397 ? 0.901 22.25 -16.672 1 24.53 397 ALA A N 1
ATOM 3173 C CA . ALA A 1 397 ? 0.677 23.047 -15.469 1 24.53 397 ALA A CA 1
ATOM 3174 C C . ALA A 1 397 ? 1.995 23.359 -14.766 1 24.53 397 ALA A C 1
ATOM 3176 O O . ALA A 1 397 ? 2.932 22.562 -14.805 1 24.53 397 ALA A O 1
ATOM 3177 N N . ASP A 1 398 ? 2.299 24.562 -14.273 1 21.95 398 ASP A N 1
ATOM 3178 C CA . ASP A 1 398 ? 3.422 25.281 -13.688 1 21.95 398 ASP A CA 1
ATOM 3179 C C . ASP A 1 398 ? 3.539 25 -12.188 1 21.95 398 ASP A C 1
ATOM 3181 O O . ASP A 1 398 ? 2.537 25 -11.469 1 21.95 398 ASP A O 1
ATOM 3185 N N . SER A 1 399 ? 4.566 24.375 -11.594 1 25.59 399 SER A N 1
ATOM 3186 C CA . SER A 1 399 ? 4.902 23.969 -10.234 1 25.59 399 SER A CA 1
ATOM 3187 C C . SER A 1 399 ? 5.34 25.156 -9.383 1 25.59 399 SER A C 1
ATOM 3189 O O . SER A 1 399 ? 6.387 25.75 -9.633 1 25.59 399 SER A O 1
ATOM 3191 N N . ARG A 1 400 ? 4.566 26.109 -8.734 1 25.02 400 ARG A N 1
ATOM 3192 C CA . ARG A 1 400 ? 5.078 27.219 -7.941 1 25.02 400 ARG A CA 1
ATOM 3193 C C . ARG A 1 400 ? 5.324 26.797 -6.496 1 25.02 400 ARG A C 1
ATOM 3195 O O . ARG A 1 400 ? 4.391 26.406 -5.793 1 25.02 400 ARG A O 1
ATOM 3202 N N . GLY A 1 401 ? 6.504 26.25 -6.059 1 27.47 401 GLY A N 1
ATOM 3203 C CA . GLY A 1 401 ? 6.941 25.859 -4.727 1 27.47 401 GLY A CA 1
ATOM 3204 C C . GLY A 1 401 ? 7.184 27.047 -3.807 1 27.47 401 GLY A C 1
ATOM 3205 O O . GLY A 1 401 ? 7.695 28.078 -4.242 1 27.47 401 GLY A O 1
ATOM 3206 N N . MET A 1 402 ? 6.543 27.297 -2.762 1 22.55 402 MET A N 1
ATOM 3207 C CA . MET A 1 402 ? 6.785 28.328 -1.763 1 22.55 402 MET A CA 1
ATOM 3208 C C . MET A 1 402 ? 8.039 28.016 -0.953 1 22.55 402 MET A C 1
ATOM 3210 O O . MET A 1 402 ? 8.234 26.891 -0.504 1 22.55 402 MET A O 1
ATOM 3214 N N . ARG A 1 403 ? 9.18 28.844 -0.858 1 27.23 403 ARG A N 1
ATOM 3215 C CA . ARG A 1 403 ? 10.547 28.859 -0.345 1 27.23 403 ARG A CA 1
ATOM 3216 C C . ARG A 1 403 ? 10.562 29.062 1.167 1 27.23 403 ARG A C 1
ATOM 3218 O O . ARG A 1 403 ? 10.195 30.125 1.659 1 27.23 403 ARG A O 1
ATOM 3225 N N . THR A 1 404 ? 10.234 28.203 2.109 1 26.81 404 THR A N 1
ATOM 3226 C CA . THR A 1 404 ? 10.641 28.719 3.416 1 26.81 404 THR A CA 1
ATOM 3227 C C . THR A 1 404 ? 11.914 28.031 3.895 1 26.81 404 THR A C 1
ATOM 3229 O O . THR A 1 404 ? 12.07 26.812 3.732 1 26.81 404 THR A O 1
ATOM 3232 N N . SER A 1 405 ? 13.203 28.625 3.955 1 28.75 405 SER A N 1
ATOM 3233 C CA . SER A 1 405 ? 14.562 28.297 4.355 1 28.75 405 SER A CA 1
ATOM 3234 C C . SER A 1 405 ? 14.609 27.812 5.801 1 28.75 405 SER A C 1
ATOM 3236 O O . SER A 1 405 ? 15.688 27.5 6.324 1 28.75 405 SER A O 1
ATOM 3238 N N . THR A 1 406 ? 13.93 26.875 6.305 1 32.94 406 THR A N 1
ATOM 3239 C CA . THR A 1 406 ? 14.18 26.672 7.727 1 32.94 406 THR A CA 1
ATOM 3240 C C . THR A 1 406 ? 15.273 25.625 7.938 1 32.94 406 THR A C 1
ATOM 3242 O O . THR A 1 406 ? 15.461 24.734 7.102 1 32.94 406 THR A O 1
ATOM 3245 N N . ASP A 1 407 ? 16.312 25.891 8.734 1 36.75 407 ASP A N 1
ATOM 3246 C CA . ASP A 1 407 ? 17.375 25.062 9.273 1 36.75 407 ASP A CA 1
ATOM 3247 C C . ASP A 1 407 ? 16.812 23.812 9.961 1 36.75 407 ASP A C 1
ATOM 3249 O O . ASP A 1 407 ? 16.625 23.797 11.18 1 36.75 407 ASP A O 1
ATOM 3253 N N . ALA A 1 408 ? 16.156 22.969 9.312 1 42.34 408 ALA A N 1
ATOM 3254 C CA . ALA A 1 408 ? 15.516 21.797 9.891 1 42.34 408 ALA A CA 1
ATOM 3255 C C . ALA A 1 408 ? 16.547 20.734 10.25 1 42.34 408 ALA A C 1
ATOM 3257 O O . ALA A 1 408 ? 17.484 20.484 9.492 1 42.34 408 ALA A O 1
ATOM 3258 N N . VAL A 1 409 ? 16.734 20.312 11.555 1 40.22 409 VAL A N 1
ATOM 3259 C CA . VAL A 1 409 ? 17.531 19.188 12.047 1 40.22 409 VAL A CA 1
ATOM 3260 C C . VAL A 1 409 ? 16.859 17.875 11.641 1 40.22 409 VAL A C 1
ATOM 3262 O O . VAL A 1 409 ? 15.695 17.625 11.984 1 40.22 409 VAL A O 1
ATOM 3265 N N . ALA A 1 410 ? 17.297 17.219 10.516 1 49.97 410 ALA A N 1
ATOM 3266 C CA . ALA A 1 410 ? 16.656 16.062 9.898 1 49.97 410 ALA A CA 1
ATOM 3267 C C . ALA A 1 410 ? 16.859 14.805 10.742 1 49.97 410 ALA A C 1
ATOM 3269 O O . ALA A 1 410 ? 17.109 13.719 10.203 1 49.97 410 ALA A O 1
ATOM 3270 N N . LEU A 1 411 ? 16.734 14.852 12.18 1 55 411 LEU A N 1
ATOM 3271 C CA . LEU A 1 411 ? 16.812 13.641 12.992 1 55 411 LEU A CA 1
ATOM 3272 C C . LEU A 1 411 ? 15.555 12.805 12.859 1 55 411 LEU A C 1
ATOM 3274 O O . LEU A 1 411 ? 14.445 13.344 12.789 1 55 411 LEU A O 1
ATOM 3278 N N . GLY A 1 412 ? 15.789 11.445 12.57 1 64.56 412 GLY A N 1
ATOM 3279 C CA . GLY A 1 412 ? 14.68 10.523 12.742 1 64.56 412 GLY A CA 1
ATOM 3280 C C . GLY A 1 412 ? 14.211 9.898 11.445 1 64.56 412 GLY A C 1
ATOM 3281 O O . GLY A 1 412 ? 13.359 9.008 11.445 1 64.56 412 GLY A O 1
ATOM 3282 N N . ILE A 1 413 ? 14.742 10.508 10.336 1 67.44 413 ILE A N 1
ATOM 3283 C CA . ILE A 1 413 ? 14.383 9.812 9.109 1 67.44 413 ILE A CA 1
ATOM 3284 C C . ILE A 1 413 ? 15.008 8.422 9.102 1 67.44 413 ILE A C 1
ATOM 3286 O O . ILE A 1 413 ? 16.219 8.273 9.328 1 67.44 413 ILE A O 1
ATOM 3290 N N . ASP A 1 414 ? 14.188 7.449 8.961 1 71.44 414 ASP A N 1
ATOM 3291 C CA . ASP A 1 414 ? 14.641 6.062 8.938 1 71.44 414 ASP A CA 1
ATOM 3292 C C . ASP A 1 414 ? 15.336 5.73 7.617 1 71.44 414 ASP A C 1
ATOM 3294 O O . ASP A 1 414 ? 14.695 5.238 6.684 1 71.44 414 ASP A O 1
ATOM 3298 N N . ALA A 1 415 ? 16.625 6.148 7.461 1 75.75 415 ALA A N 1
ATOM 3299 C CA . ALA A 1 415 ? 17.422 5.922 6.266 1 75.75 415 ALA A CA 1
ATOM 3300 C C . ALA A 1 415 ? 18.844 5.473 6.629 1 75.75 415 ALA A C 1
ATOM 3302 O O . ALA A 1 415 ? 19.234 5.551 7.793 1 75.75 415 ALA A O 1
ATOM 3303 N N . GLY A 1 416 ? 19.547 4.875 5.672 1 78.94 416 GLY A N 1
ATOM 3304 C CA . GLY A 1 416 ? 20.938 4.473 5.875 1 78.94 416 GLY A CA 1
ATOM 3305 C C . GLY A 1 416 ? 21.875 5.648 6.07 1 78.94 416 GLY A C 1
ATOM 3306 O O . GLY A 1 416 ? 21.562 6.773 5.68 1 78.94 416 GLY A O 1
ATOM 3307 N N . ASP A 1 417 ? 22.969 5.402 6.578 1 81.06 417 ASP A N 1
ATOM 3308 C CA . ASP A 1 417 ? 23.938 6.441 6.922 1 81.06 417 ASP A CA 1
ATOM 3309 C C . ASP A 1 417 ? 24.391 7.207 5.68 1 81.06 417 ASP A C 1
ATOM 3311 O O . ASP A 1 417 ? 24.516 8.438 5.715 1 81.06 417 ASP A O 1
ATOM 3315 N N . GLU A 1 418 ? 24.641 6.449 4.629 1 78.44 418 GLU A N 1
ATOM 3316 C CA . GLU A 1 418 ? 25.109 7.098 3.404 1 78.44 418 GLU A CA 1
ATOM 3317 C C . GLU A 1 418 ? 24.047 8.047 2.852 1 78.44 418 GLU A C 1
ATOM 3319 O O . GLU A 1 418 ? 24.359 9.148 2.406 1 78.44 418 GLU A O 1
ATOM 3324 N N . TRP A 1 419 ? 22.844 7.645 2.867 1 81.69 419 TRP A N 1
ATOM 3325 C CA . TRP A 1 419 ? 21.734 8.484 2.406 1 81.69 419 TRP A CA 1
ATOM 3326 C C . TRP A 1 419 ? 21.609 9.734 3.268 1 81.69 419 TRP A C 1
ATOM 3328 O O . TRP A 1 419 ? 21.438 10.844 2.748 1 81.69 419 TRP A O 1
ATOM 3338 N N . LYS A 1 420 ? 21.672 9.594 4.57 1 77.31 420 LYS A N 1
ATOM 3339 C CA . LYS A 1 420 ? 21.531 10.703 5.508 1 77.31 420 LYS A CA 1
ATOM 3340 C C . LYS A 1 420 ? 22.625 11.75 5.277 1 77.31 420 LYS A C 1
ATOM 3342 O O . LYS A 1 420 ? 22.344 12.953 5.246 1 77.31 420 LYS A O 1
ATOM 3347 N N . LYS A 1 421 ? 23.875 11.258 5.105 1 77.69 421 LYS A N 1
ATOM 3348 C CA . LYS A 1 421 ? 25 12.156 4.875 1 77.69 421 LYS A CA 1
ATOM 3349 C C . LYS A 1 421 ? 24.797 12.984 3.611 1 77.69 421 LYS A C 1
ATOM 3351 O O . LYS A 1 421 ? 25.109 14.18 3.588 1 77.69 421 LYS A O 1
ATOM 3356 N N . LYS A 1 422 ? 24.25 12.398 2.707 1 77.81 422 LYS A N 1
ATOM 3357 C CA . LYS A 1 422 ? 24.141 13.016 1.389 1 77.81 422 LYS A CA 1
ATOM 3358 C C . LYS A 1 422 ? 22.938 13.945 1.313 1 77.81 422 LYS A C 1
ATOM 3360 O O . LYS A 1 422 ? 23 15.016 0.706 1 77.81 422 LYS A O 1
ATOM 3365 N N . TYR A 1 423 ? 21.797 13.617 1.928 1 77.25 423 TYR A N 1
ATOM 3366 C CA . TYR A 1 423 ? 20.547 14.312 1.604 1 77.25 423 TYR A CA 1
ATOM 3367 C C . TYR A 1 423 ? 20.016 15.062 2.814 1 77.25 423 TYR A C 1
ATOM 3369 O O . TYR A 1 423 ? 19.312 16.062 2.666 1 77.25 423 TYR A O 1
ATOM 3377 N N . LEU A 1 424 ? 20.328 14.695 4.02 1 75.44 424 LEU A N 1
ATOM 3378 C CA . LEU A 1 424 ? 19.75 15.289 5.215 1 75.44 424 LEU A CA 1
ATOM 3379 C C . LEU A 1 424 ? 20.125 16.766 5.324 1 75.44 424 LEU A C 1
ATOM 3381 O O . LEU A 1 424 ? 19.344 17.578 5.824 1 75.44 424 LEU A O 1
ATOM 3385 N N . PRO A 1 425 ? 21.391 17.094 4.859 1 74.62 425 PRO A N 1
ATOM 3386 C CA . PRO A 1 425 ? 21.719 18.516 4.898 1 74.62 425 PRO A CA 1
ATOM 3387 C C . PRO A 1 425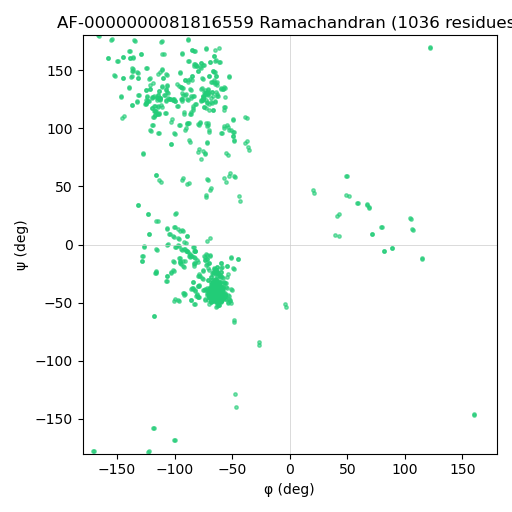 ? 20.766 19.375 4.062 1 74.62 425 PRO A C 1
ATOM 3389 O O . PRO A 1 425 ? 20.719 20.594 4.234 1 74.62 425 PRO A O 1
ATOM 3392 N N . HIS A 1 426 ? 20.016 18.688 3.191 1 76.06 426 HIS A N 1
ATOM 3393 C CA . HIS A 1 426 ? 19.078 19.391 2.318 1 76.06 426 HIS A CA 1
ATOM 3394 C C . HIS A 1 426 ? 17.641 19.188 2.76 1 76.06 426 HIS A C 1
ATOM 3396 O O . HIS A 1 426 ? 16.703 19.484 2.008 1 76.06 426 HIS A O 1
ATOM 3402 N N . ALA A 1 427 ? 17.453 18.703 3.902 1 73.56 427 ALA A N 1
ATOM 3403 C CA . ALA A 1 427 ? 16.109 18.406 4.398 1 73.56 427 ALA A CA 1
ATOM 3404 C C . ALA A 1 427 ? 15.352 19.688 4.742 1 73.56 427 ALA A C 1
ATOM 3406 O O . ALA A 1 427 ? 15.945 20.641 5.273 1 73.56 427 ALA A O 1
ATOM 3407 N N . ASP A 1 428 ? 14.125 19.859 4.273 1 73.25 428 ASP A N 1
ATOM 3408 C CA . ASP A 1 428 ? 13.203 20.953 4.59 1 73.25 428 ASP A CA 1
ATOM 3409 C C . ASP A 1 428 ? 11.789 20.406 4.805 1 73.25 428 ASP A C 1
ATOM 3411 O O . ASP A 1 428 ? 11.188 19.844 3.887 1 73.25 428 ASP A O 1
ATOM 3415 N N . PHE A 1 429 ? 11.336 20.625 5.91 1 69 429 PHE A N 1
ATOM 3416 C CA . PHE A 1 429 ? 10.039 20.062 6.262 1 69 429 PHE A CA 1
ATOM 3417 C C . PHE A 1 429 ? 8.953 21.125 6.227 1 69 429 PHE A C 1
ATOM 3419 O O . PHE A 1 429 ? 7.812 20.875 6.633 1 69 429 PHE A O 1
ATOM 3426 N N . THR A 1 430 ? 9.188 22.266 5.77 1 66.88 430 THR A N 1
ATOM 3427 C CA . THR A 1 430 ? 8.258 23.391 5.848 1 66.88 430 THR A CA 1
ATOM 3428 C C . THR A 1 430 ? 7.426 23.484 4.57 1 66.88 430 THR A C 1
ATOM 3430 O O . THR A 1 430 ? 6.41 24.188 4.535 1 66.88 430 THR A O 1
ATOM 3433 N N . SER A 1 431 ? 7.926 22.781 3.525 1 69.38 431 SER A N 1
ATOM 3434 C CA . SER A 1 431 ? 7.176 22.828 2.275 1 69.38 431 SER A CA 1
ATOM 3435 C C . SER A 1 431 ? 6.988 21.422 1.691 1 69.38 431 SER A C 1
ATOM 3437 O O . SER A 1 431 ? 7.766 20.516 1.988 1 69.38 431 SER A O 1
ATOM 3439 N N . VAL A 1 432 ? 5.891 21.312 1.054 1 72.5 432 VAL A N 1
ATOM 3440 C CA . VAL A 1 432 ? 5.574 20.031 0.44 1 72.5 432 VAL A CA 1
ATOM 3441 C C . VAL A 1 432 ? 5.125 20.25 -1.004 1 72.5 432 VAL A C 1
ATOM 3443 O O . VAL A 1 432 ? 4.531 21.281 -1.329 1 72.5 432 VAL A O 1
ATOM 3446 N N . ASN A 1 433 ? 5.492 19.359 -1.865 1 76.81 433 ASN A N 1
ATOM 3447 C CA . ASN A 1 433 ? 4.969 19.375 -3.227 1 76.81 433 ASN A CA 1
ATOM 3448 C C . ASN A 1 433 ? 3.447 19.234 -3.242 1 76.81 433 ASN A C 1
ATOM 3450 O O . ASN A 1 433 ? 2.883 18.406 -2.527 1 76.81 433 ASN A O 1
ATOM 3454 N N . ASN A 1 434 ? 2.861 20.047 -4.023 1 75 434 ASN A N 1
ATOM 3455 C CA . ASN A 1 434 ? 1.401 20.078 -4.035 1 75 434 ASN A CA 1
ATOM 3456 C C . ASN A 1 434 ? 0.82 18.719 -4.43 1 75 434 ASN A C 1
ATOM 3458 O O . ASN A 1 434 ? -0.287 18.375 -4.016 1 75 434 ASN A O 1
ATOM 3462 N N . PHE A 1 435 ? 1.584 18 -5.18 1 78.88 435 PHE A N 1
ATOM 3463 C CA . PHE A 1 435 ? 1.038 16.734 -5.672 1 78.88 435 PHE A CA 1
ATOM 3464 C C . PHE A 1 435 ? 1.271 15.617 -4.668 1 78.88 435 PHE A C 1
ATOM 3466 O O . PHE A 1 435 ? 0.726 14.523 -4.812 1 78.88 435 PHE A O 1
ATOM 3473 N N . ALA A 1 436 ? 2.053 15.977 -3.758 1 84.69 436 ALA A N 1
ATOM 3474 C CA . ALA A 1 436 ? 2.244 14.961 -2.719 1 84.69 436 ALA A CA 1
ATOM 3475 C C . ALA A 1 436 ? 0.94 14.688 -1.975 1 84.69 436 ALA A C 1
ATOM 3477 O O . ALA A 1 436 ? -0.016 15.461 -2.078 1 84.69 436 ALA A O 1
ATOM 3478 N N . ASP A 1 437 ? 0.809 13.578 -1.345 1 93.25 437 ASP A N 1
ATOM 3479 C CA . ASP A 1 437 ? -0.321 13.195 -0.505 1 93.25 437 ASP A CA 1
ATOM 3480 C C . ASP A 1 437 ? -1.591 13.023 -1.337 1 93.25 437 ASP A C 1
ATOM 3482 O O . ASP A 1 437 ? -2.676 13.43 -0.913 1 93.25 437 ASP A O 1
ATOM 3486 N N . THR A 1 438 ? -1.413 12.547 -2.547 1 94.38 438 THR A N 1
ATOM 3487 C CA . THR A 1 438 ? -2.529 12.375 -3.469 1 94.38 438 THR A CA 1
ATOM 3488 C C . THR A 1 438 ? -2.645 10.922 -3.916 1 94.38 438 THR A C 1
ATOM 3490 O O . THR A 1 438 ? -1.636 10.266 -4.195 1 94.38 438 THR A O 1
ATOM 3493 N N . LEU A 1 439 ? -3.797 10.367 -3.912 1 96.94 439 LEU A N 1
ATOM 3494 C CA . LEU A 1 439 ? -4.109 9.047 -4.453 1 96.94 439 LEU A CA 1
ATOM 3495 C C . LEU A 1 439 ? -5.242 9.125 -5.469 1 96.94 439 LEU A C 1
ATOM 3497 O O . LEU A 1 439 ? -6.297 9.695 -5.188 1 96.94 439 LEU A O 1
ATOM 3501 N N . VAL A 1 440 ? -4.992 8.695 -6.648 1 94.56 440 VAL A N 1
ATOM 3502 C CA . VAL A 1 440 ? -6 8.68 -7.703 1 94.56 440 VAL A CA 1
ATOM 3503 C C . VAL A 1 440 ? -6.273 7.242 -8.141 1 94.56 440 VAL A C 1
ATOM 3505 O O . VAL A 1 440 ? -5.363 6.543 -8.594 1 94.56 440 VAL A O 1
ATOM 3508 N N . CYS A 1 441 ? -7.465 6.812 -7.992 1 94.81 441 CYS A N 1
ATOM 3509 C CA . CYS A 1 441 ? -7.859 5.469 -8.398 1 94.81 441 CYS A CA 1
ATOM 3510 C C . CYS A 1 441 ? -8.758 5.516 -9.633 1 94.81 441 CYS A C 1
ATOM 3512 O O . CYS A 1 441 ? -9.742 6.258 -9.656 1 94.81 441 CYS A O 1
ATOM 3514 N N . TYR A 1 442 ? -8.414 4.766 -10.602 1 89.44 442 TYR A N 1
ATOM 3515 C CA . TYR A 1 442 ? -9.164 4.688 -11.852 1 89.44 442 TYR A CA 1
ATOM 3516 C C . TYR A 1 442 ? -9.867 3.342 -11.984 1 89.44 442 TYR A C 1
ATOM 3518 O O . TYR A 1 442 ? -9.305 2.301 -11.641 1 89.44 442 TYR A O 1
ATOM 3526 N N . ALA A 1 443 ? -11.047 3.369 -12.539 1 85.69 443 ALA A N 1
ATOM 3527 C CA . ALA A 1 443 ? -11.852 2.158 -12.688 1 85.69 443 ALA A CA 1
ATOM 3528 C C . ALA A 1 443 ? -11.25 1.231 -13.742 1 85.69 443 ALA A C 1
ATOM 3530 O O . ALA A 1 443 ? -11.461 0.017 -13.703 1 85.69 443 ALA A O 1
ATOM 3531 N N . THR A 1 444 ? -10.617 1.75 -14.695 1 78 444 THR A N 1
ATOM 3532 C CA . THR A 1 444 ? -10.039 0.93 -15.758 1 78 444 THR A CA 1
ATOM 3533 C C . THR A 1 444 ? -8.633 1.417 -16.109 1 78 444 THR A C 1
ATOM 3535 O O . THR A 1 444 ? -8.336 2.609 -16 1 78 444 THR A O 1
ATOM 3538 N N . MET A 1 445 ? -7.918 0.363 -16.406 1 65.62 445 MET A N 1
ATOM 3539 C CA . MET A 1 445 ? -6.574 0.699 -16.859 1 65.62 445 MET A CA 1
ATOM 3540 C C . MET A 1 445 ? -6.57 1.059 -18.344 1 65.62 445 MET A C 1
ATOM 3542 O O . MET A 1 445 ? -7.262 0.427 -19.141 1 65.62 445 MET A O 1
ATOM 3546 N N . TRP A 1 446 ? -5.605 1.835 -18.781 1 53.56 446 TRP A N 1
ATOM 3547 C CA . TRP A 1 446 ? -5.125 2.23 -20.094 1 53.56 446 TRP A CA 1
ATOM 3548 C C . TRP A 1 446 ? -6.199 2.006 -21.156 1 53.56 446 TRP A C 1
ATOM 3550 O O . TRP A 1 446 ? -5.957 1.332 -22.156 1 53.56 446 TRP A O 1
ATOM 3560 N N . TYR A 1 447 ? -7.316 2.289 -21.141 1 48.41 447 TYR A N 1
ATOM 3561 C CA . TYR A 1 447 ? -8.227 2.461 -22.266 1 48.41 447 TYR A CA 1
ATOM 3562 C C . TYR A 1 447 ? -9.188 1.283 -22.359 1 48.41 447 TYR A C 1
ATOM 3564 O O . TYR A 1 447 ? -9.664 0.953 -23.453 1 48.41 447 TYR A O 1
ATOM 3572 N N . GLN A 1 448 ? -9.25 0.513 -21.359 1 50.31 448 GLN A N 1
ATOM 3573 C CA . GLN A 1 448 ? -10.211 -0.58 -21.469 1 50.31 448 GLN A CA 1
ATOM 3574 C C . GLN A 1 448 ? -11.602 -0.137 -21.016 1 50.31 448 GLN A C 1
ATOM 3576 O O . GLN A 1 448 ? -11.734 0.793 -20.219 1 50.31 448 GLN A O 1
ATOM 3581 N N . PRO A 1 449 ? -12.609 -0.604 -21.688 1 44.41 449 PRO A N 1
ATOM 3582 C CA . PRO A 1 449 ? -13.977 -0.243 -21.312 1 44.41 449 PRO A CA 1
ATOM 3583 C C . PRO A 1 449 ? -14.305 -0.614 -19.859 1 44.41 449 PRO A C 1
ATOM 3585 O O . PRO A 1 449 ? -13.758 -1.588 -19.344 1 44.41 449 PRO A O 1
ATOM 3588 N N . ALA A 1 450 ? -14.953 0.354 -19.203 1 41.81 450 ALA A N 1
ATOM 3589 C CA . ALA A 1 450 ? -15.469 0.095 -17.859 1 41.81 450 ALA A CA 1
ATOM 3590 C C . ALA A 1 450 ? -16.844 -0.545 -17.922 1 41.81 450 ALA A C 1
ATOM 3592 O O . ALA A 1 450 ? -17.672 -0.172 -18.75 1 41.81 450 ALA A O 1
ATOM 3593 N N . ALA A 1 451 ? -17.062 -1.749 -17.203 1 42.31 451 ALA A N 1
ATOM 3594 C CA . ALA A 1 451 ? -18.328 -2.467 -17.219 1 42.31 451 ALA A CA 1
ATOM 3595 C C . ALA A 1 451 ? -19.359 -1.771 -16.328 1 42.31 451 ALA A C 1
ATOM 3597 O O . ALA A 1 451 ? -19.031 -1.304 -15.242 1 42.31 451 ALA A O 1
ATOM 3598 N N . ARG A 1 452 ? -20.594 -1.379 -16.859 1 40.81 452 ARG A N 1
ATOM 3599 C CA . ARG A 1 452 ? -21.719 -0.827 -16.109 1 40.81 452 ARG A CA 1
ATOM 3600 C C . ARG A 1 452 ? -22.984 -1.638 -16.344 1 40.81 452 ARG A C 1
ATOM 3602 O O . ARG A 1 452 ? -23.234 -2.094 -17.453 1 40.81 452 ARG A O 1
ATOM 3609 N N . ASN A 1 453 ? -23.516 -2.066 -15.211 1 45.62 453 ASN A N 1
ATOM 3610 C CA . ASN A 1 453 ? -24.828 -2.676 -15.328 1 45.62 453 ASN A CA 1
ATOM 3611 C C . ASN A 1 453 ? -25.906 -1.804 -14.688 1 45.62 453 ASN A C 1
ATOM 3613 O O . ASN A 1 453 ? -25.609 -0.74 -14.141 1 45.62 453 ASN A O 1
ATOM 3617 N N . GLU A 1 454 ? -27.203 -2.104 -15.023 1 43.81 454 GLU A N 1
ATOM 3618 C CA . GLU A 1 454 ? -28.344 -1.359 -14.492 1 43.81 454 GLU A CA 1
ATOM 3619 C C . GLU A 1 454 ? -28.25 -1.213 -12.977 1 43.81 454 GLU A C 1
ATOM 3621 O O . GLU A 1 454 ? -28.781 -0.266 -12.406 1 43.81 454 GLU A O 1
ATOM 3626 N N . GLU A 1 455 ? -27.531 -2.008 -12.391 1 47.22 455 GLU A N 1
ATOM 3627 C CA . GLU A 1 455 ? -27.484 -2.023 -10.938 1 47.22 455 GLU A CA 1
ATOM 3628 C C . GLU A 1 455 ? -26.234 -1.322 -10.422 1 47.22 455 GLU A C 1
ATOM 3630 O O . GLU A 1 455 ? -26.016 -1.237 -9.211 1 47.22 455 GLU A O 1
ATOM 3635 N N . GLY A 1 456 ? -25.531 -0.735 -11.266 1 59.38 456 GLY A N 1
ATOM 3636 C CA . GLY A 1 456 ? -24.344 -0.017 -10.836 1 59.38 456 GLY A CA 1
ATOM 3637 C C . GLY A 1 456 ? -23.062 -0.509 -11.5 1 59.38 456 GLY A C 1
ATOM 3638 O O . GLY A 1 456 ? -23.094 -1.473 -12.273 1 59.38 456 GLY A O 1
ATOM 3639 N N . SER A 1 457 ? -22.078 0.269 -11.273 1 80.5 457 SER A N 1
ATOM 3640 C CA . SER A 1 457 ? -20.766 -0.057 -11.82 1 80.5 457 SER A CA 1
ATOM 3641 C C . SER A 1 457 ? -20.016 -1.049 -10.93 1 80.5 457 SER A C 1
ATOM 3643 O O . SER A 1 457 ? -20.047 -0.929 -9.703 1 80.5 457 SER A O 1
ATOM 3645 N N . MET A 1 458 ? -19.578 -2.055 -11.492 1 82.62 458 MET A N 1
ATOM 3646 C CA . MET A 1 458 ? -18.844 -3.076 -10.758 1 82.62 458 MET A CA 1
ATOM 3647 C C . MET A 1 458 ? -17.719 -2.449 -9.945 1 82.62 458 MET A C 1
ATOM 3649 O O . MET A 1 458 ? -17.469 -2.844 -8.805 1 82.62 458 MET A O 1
ATOM 3653 N N . PHE A 1 459 ? -17.078 -1.454 -10.508 1 88.38 459 PHE A N 1
ATOM 3654 C CA . PHE A 1 459 ? -15.969 -0.798 -9.828 1 88.38 459 PHE A CA 1
ATOM 3655 C C . PHE A 1 459 ? -16.438 -0.126 -8.547 1 88.38 459 PHE A C 1
ATOM 3657 O O . PHE A 1 459 ? -15.875 -0.359 -7.473 1 88.38 459 PHE A O 1
ATOM 3664 N N . ILE A 1 460 ? -17.422 0.695 -8.602 1 90.19 460 ILE A N 1
ATOM 3665 C CA . ILE A 1 460 ? -17.906 1.461 -7.461 1 90.19 460 ILE A CA 1
ATOM 3666 C C . ILE A 1 460 ? -18.438 0.51 -6.391 1 90.19 460 ILE A C 1
ATOM 3668 O O . ILE A 1 460 ? -18.094 0.637 -5.211 1 90.19 460 ILE A O 1
ATOM 3672 N N . GLN A 1 461 ? -19.172 -0.451 -6.824 1 88.12 461 GLN A N 1
ATOM 3673 C CA . GLN A 1 461 ? -19.781 -1.374 -5.867 1 88.12 461 GLN A CA 1
ATOM 3674 C C . GLN A 1 461 ? -18.719 -2.207 -5.16 1 88.12 461 GLN A C 1
ATOM 3676 O O . GLN A 1 461 ? -18.812 -2.451 -3.955 1 88.12 461 GLN A O 1
ATOM 3681 N N . THR A 1 462 ? -17.781 -2.682 -5.945 1 90.75 462 THR A N 1
ATOM 3682 C CA . THR A 1 462 ? -16.703 -3.473 -5.355 1 90.75 462 THR A CA 1
ATOM 3683 C C . THR A 1 462 ? -15.891 -2.633 -4.379 1 90.75 462 THR A C 1
ATOM 3685 O O . THR A 1 462 ? -15.594 -3.074 -3.268 1 90.75 462 THR A O 1
ATOM 3688 N N . LEU A 1 463 ? -15.539 -1.441 -4.773 1 94.5 463 LEU A N 1
ATOM 3689 C CA . LEU A 1 463 ? -14.742 -0.558 -3.93 1 94.5 463 LEU A CA 1
ATOM 3690 C C . LEU A 1 463 ? -15.508 -0.178 -2.666 1 94.5 463 LEU A C 1
ATOM 3692 O O . LEU A 1 463 ? -14.945 -0.194 -1.568 1 94.5 463 LEU A O 1
ATOM 3696 N N . LEU A 1 464 ? -16.766 0.173 -2.766 1 94.81 464 LEU A N 1
ATOM 3697 C CA . LEU A 1 464 ? -17.562 0.554 -1.604 1 94.81 464 LEU A CA 1
ATOM 3698 C C . LEU A 1 464 ? -17.688 -0.604 -0.62 1 94.81 464 LEU A C 1
ATOM 3700 O O . LEU A 1 464 ? -17.594 -0.404 0.594 1 94.81 464 LEU A O 1
ATOM 3704 N N . ASP A 1 465 ? -17.859 -1.784 -1.202 1 93.19 465 ASP A N 1
ATOM 3705 C CA . ASP A 1 465 ? -17.938 -2.957 -0.337 1 93.19 465 ASP A CA 1
ATOM 3706 C C . ASP A 1 465 ? -16.609 -3.174 0.4 1 93.19 465 ASP A C 1
ATOM 3708 O O . ASP A 1 465 ? -16.609 -3.461 1.6 1 93.19 465 ASP A O 1
ATOM 3712 N N . ALA A 1 466 ? -15.547 -3.076 -0.328 1 93.88 466 ALA A N 1
ATOM 3713 C CA . ALA A 1 466 ? -14.227 -3.232 0.276 1 93.88 466 ALA A CA 1
ATOM 3714 C C . ALA A 1 466 ? -13.977 -2.158 1.332 1 93.88 466 ALA A C 1
ATOM 3716 O O . ALA A 1 466 ? -13.43 -2.447 2.402 1 93.88 466 ALA A O 1
ATOM 3717 N N . LEU A 1 467 ? -14.336 -0.911 1.093 1 95.38 467 LEU A N 1
ATOM 3718 C CA . LEU A 1 467 ? -14.172 0.193 2.031 1 95.38 467 LEU A CA 1
ATOM 3719 C C . LEU A 1 467 ? -15 -0.033 3.289 1 95.38 467 LEU A C 1
ATOM 3721 O O . LEU A 1 467 ? -14.539 0.229 4.402 1 95.38 467 LEU A O 1
ATOM 3725 N N . ARG A 1 468 ? -16.188 -0.5 3.121 1 93 468 ARG A N 1
ATOM 3726 C CA . ARG A 1 468 ? -17.062 -0.755 4.258 1 93 468 ARG A CA 1
ATOM 3727 C C . ARG A 1 468 ? -16.484 -1.819 5.176 1 93 468 ARG A C 1
ATOM 3729 O O . ARG A 1 468 ? -16.562 -1.707 6.402 1 93 468 ARG A O 1
ATOM 3736 N N . ARG A 1 469 ? -15.898 -2.74 4.602 1 90.38 469 ARG A N 1
ATOM 3737 C CA . ARG A 1 469 ? -15.43 -3.902 5.352 1 90.38 469 ARG A CA 1
ATOM 3738 C C . ARG A 1 469 ? -14.055 -3.645 5.957 1 90.38 469 ARG A C 1
ATOM 3740 O O . ARG A 1 469 ? -13.766 -4.094 7.07 1 90.38 469 ARG A O 1
ATOM 3747 N N . LYS A 1 470 ? -13.234 -2.959 5.195 1 92.69 470 LYS A N 1
ATOM 3748 C CA . LYS A 1 470 ? -11.836 -2.928 5.605 1 92.69 470 LYS A CA 1
ATOM 3749 C C . LYS A 1 470 ? -11.32 -1.494 5.691 1 92.69 470 LYS A C 1
ATOM 3751 O O . LYS A 1 470 ? -10.219 -1.254 6.191 1 92.69 470 LYS A O 1
ATOM 3756 N N . GLY A 1 471 ? -12.047 -0.527 5.238 1 93.25 471 GLY A N 1
ATOM 3757 C CA . GLY A 1 471 ? -11.57 0.84 5.086 1 93.25 471 GLY A CA 1
ATOM 3758 C C . GLY A 1 471 ? -11.188 1.487 6.402 1 93.25 471 GLY A C 1
ATOM 3759 O O . GLY A 1 471 ? -10.383 2.424 6.426 1 93.25 471 GLY A O 1
ATOM 3760 N N . THR A 1 472 ? -11.727 1.037 7.531 1 93.5 472 THR A N 1
ATOM 3761 C CA . THR A 1 472 ? -11.438 1.63 8.836 1 93.5 472 THR A CA 1
ATOM 3762 C C . THR A 1 472 ? -10.391 0.807 9.578 1 93.5 472 THR A C 1
ATOM 3764 O O . THR A 1 472 ? -9.914 1.212 10.641 1 93.5 472 THR A O 1
ATOM 3767 N N . ASP A 1 473 ? -9.93 -0.324 9 1 91.81 473 ASP A N 1
ATOM 3768 C CA . ASP A 1 473 ? -9.07 -1.249 9.727 1 91.81 473 ASP A CA 1
ATOM 3769 C C . ASP A 1 473 ? -7.688 -1.331 9.078 1 91.81 473 ASP A C 1
ATOM 3771 O O . ASP A 1 473 ? -6.727 -1.784 9.711 1 91.81 473 ASP A O 1
ATOM 3775 N N . THR A 1 474 ? -7.648 -1.004 7.82 1 93.69 474 THR A N 1
ATOM 3776 C CA . THR A 1 474 ? -6.375 -1.096 7.113 1 93.69 474 THR A CA 1
ATOM 3777 C C . THR A 1 474 ? -6.184 0.104 6.191 1 93.69 474 THR A C 1
ATOM 3779 O O . THR A 1 474 ? -7.105 0.894 5.988 1 93.69 474 THR A O 1
ATOM 3782 N N . CYS A 1 475 ? -4.957 0.301 5.688 1 95.12 475 CYS A N 1
ATOM 3783 C CA . CYS A 1 475 ? -4.648 1.453 4.848 1 95.12 475 CYS A CA 1
ATOM 3784 C C . CYS A 1 475 ? -5.332 1.336 3.49 1 95.12 475 CYS A C 1
ATOM 3786 O O . CYS A 1 475 ? -5.676 0.235 3.057 1 95.12 475 CYS A O 1
ATOM 3788 N N . ILE A 1 476 ? -5.539 2.375 2.834 1 97.38 476 ILE A N 1
ATOM 3789 C CA . ILE A 1 476 ? -6.305 2.492 1.599 1 97.38 476 ILE A CA 1
ATOM 3790 C C . ILE A 1 476 ? -5.656 1.645 0.507 1 97.38 476 ILE A C 1
ATOM 3792 O O . ILE A 1 476 ? -6.348 1.079 -0.343 1 97.38 476 ILE A O 1
ATOM 3796 N N . GLU A 1 477 ? -4.309 1.493 0.465 1 95.81 477 GLU A N 1
ATOM 3797 C CA . GLU A 1 477 ? -3.623 0.696 -0.547 1 95.81 477 GLU A CA 1
ATOM 3798 C C . GLU A 1 477 ? -4.016 -0.775 -0.45 1 95.81 477 GLU A C 1
ATOM 3800 O O . GLU A 1 477 ? -4.156 -1.455 -1.47 1 95.81 477 GLU A O 1
ATOM 3805 N N . ASN A 1 478 ? -4.172 -1.25 0.76 1 95.12 478 ASN A N 1
ATOM 3806 C CA . ASN A 1 478 ? -4.641 -2.617 0.96 1 95.12 478 ASN A CA 1
ATOM 3807 C C . ASN A 1 478 ? -6.062 -2.803 0.44 1 95.12 478 ASN A C 1
ATOM 3809 O O . ASN A 1 478 ? -6.379 -3.83 -0.164 1 95.12 478 ASN A O 1
ATOM 3813 N N . VAL A 1 479 ? -6.91 -1.829 0.733 1 95.81 479 VAL A N 1
ATOM 3814 C CA . VAL A 1 479 ? -8.289 -1.871 0.264 1 95.81 479 VAL A CA 1
ATOM 3815 C C . VAL A 1 479 ? -8.32 -1.922 -1.262 1 95.81 479 VAL A C 1
ATOM 3817 O O . VAL A 1 479 ? -9.07 -2.705 -1.851 1 95.81 479 VAL A O 1
ATOM 3820 N N . LEU A 1 480 ? -7.5 -1.098 -1.844 1 96.25 480 LEU A N 1
ATOM 3821 C CA . LEU A 1 480 ? -7.465 -1.021 -3.299 1 96.25 480 LEU A CA 1
ATOM 3822 C C . LEU A 1 480 ? -6.902 -2.307 -3.896 1 96.25 480 LEU A C 1
ATOM 3824 O O . LEU A 1 480 ? -7.348 -2.75 -4.957 1 96.25 480 LEU A O 1
ATOM 3828 N N . ARG A 1 481 ? -5.895 -2.885 -3.291 1 94.25 481 ARG A N 1
ATOM 3829 C CA . ARG A 1 481 ? -5.371 -4.176 -3.729 1 94.25 481 ARG A CA 1
ATOM 3830 C C . ARG A 1 481 ? -6.461 -5.242 -3.709 1 94.25 481 ARG A C 1
ATOM 3832 O O . ARG A 1 481 ? -6.598 -6.012 -4.66 1 94.25 481 ARG A O 1
ATOM 3839 N N . GLU A 1 482 ? -7.234 -5.281 -2.652 1 92.44 482 GLU A N 1
ATOM 3840 C CA . GLU A 1 482 ? -8.352 -6.215 -2.547 1 92.44 482 GLU A CA 1
ATOM 3841 C C . GLU A 1 482 ? -9.391 -5.957 -3.633 1 92.44 482 GLU A C 1
ATOM 3843 O O . GLU A 1 482 ? -9.945 -6.898 -4.203 1 92.44 482 GLU A O 1
ATOM 3848 N N . THR A 1 483 ? -9.688 -4.715 -3.83 1 92.5 483 THR A N 1
ATOM 3849 C CA . THR A 1 483 ? -10.617 -4.344 -4.891 1 92.5 483 THR A CA 1
ATOM 3850 C C . THR A 1 483 ? -10.141 -4.867 -6.238 1 92.5 483 THR A C 1
ATOM 3852 O O . THR A 1 483 ? -10.922 -5.438 -7.004 1 92.5 483 THR A O 1
ATOM 3855 N N . THR A 1 484 ? -8.852 -4.688 -6.5 1 90.88 484 THR A N 1
ATOM 3856 C CA . THR A 1 484 ? -8.258 -5.16 -7.746 1 90.88 484 THR A CA 1
ATOM 3857 C C . THR A 1 484 ? -8.367 -6.68 -7.852 1 90.88 484 THR A C 1
ATOM 3859 O O . THR A 1 484 ? -8.719 -7.211 -8.906 1 90.88 484 THR A O 1
ATOM 3862 N N . TYR A 1 485 ? -8.055 -7.383 -6.785 1 90.56 485 TYR A N 1
ATOM 3863 C CA . TYR A 1 485 ? -8.156 -8.836 -6.719 1 90.56 485 TYR A CA 1
ATOM 3864 C C . TYR A 1 485 ? -9.562 -9.305 -7.062 1 90.56 485 TYR A C 1
ATOM 3866 O O . TYR A 1 485 ? -9.75 -10.164 -7.922 1 90.56 485 TYR A O 1
ATOM 3874 N N . ARG A 1 486 ? -10.602 -8.695 -6.504 1 87.12 486 ARG A N 1
ATOM 3875 C CA . ARG A 1 486 ? -12 -9.07 -6.703 1 87.12 486 ARG A CA 1
ATOM 3876 C C . ARG A 1 486 ? -12.445 -8.773 -8.125 1 87.12 486 ARG A C 1
ATOM 3878 O O . ARG A 1 486 ? -13.086 -9.609 -8.773 1 87.12 486 ARG A O 1
ATOM 3885 N N . MET A 1 487 ? -12.117 -7.637 -8.57 1 85.56 487 MET A N 1
ATOM 3886 C CA . MET A 1 487 ? -12.562 -7.238 -9.898 1 85.56 487 MET A CA 1
ATOM 3887 C C . MET A 1 487 ? -11.938 -8.125 -10.969 1 85.56 487 MET A C 1
ATOM 3889 O O . MET A 1 487 ? -12.602 -8.492 -11.945 1 85.56 487 MET A O 1
ATOM 3893 N N . ASN A 1 488 ? -10.656 -8.461 -10.781 1 83.12 488 ASN A N 1
ATOM 3894 C CA . ASN A 1 488 ? -9.969 -9.305 -11.758 1 83.12 488 ASN A CA 1
ATOM 3895 C C . ASN A 1 488 ? -10.461 -10.742 -11.703 1 83.12 488 ASN A C 1
ATOM 3897 O O . ASN A 1 488 ? -10.211 -11.523 -12.625 1 83.12 488 ASN A O 1
ATOM 3901 N N . SER A 1 489 ? -11.164 -11.039 -10.703 1 81.94 489 SER A N 1
ATOM 3902 C CA . SER A 1 489 ? -11.711 -12.391 -10.57 1 81.94 489 SER A CA 1
ATOM 3903 C C . SER A 1 489 ? -13.047 -12.523 -11.297 1 81.94 489 SER A C 1
ATOM 3905 O O . SER A 1 489 ? -13.57 -13.633 -11.438 1 81.94 489 SER A O 1
ATOM 3907 N N . ILE A 1 490 ? -13.594 -11.383 -11.758 1 77.81 490 ILE A N 1
ATOM 3908 C CA . ILE A 1 490 ? -14.906 -11.367 -12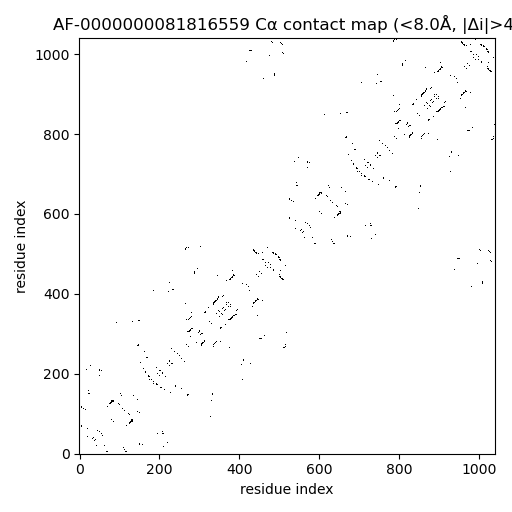.383 1 77.81 490 ILE A CA 1
ATOM 3909 C C . ILE A 1 490 ? -14.766 -11.148 -13.883 1 77.81 490 ILE A C 1
ATOM 3911 O O . ILE A 1 490 ? -13.977 -10.312 -14.32 1 77.81 490 ILE A O 1
ATOM 3915 N N . VAL A 1 491 ? -15.492 -11.961 -14.641 1 74.94 491 VAL A N 1
ATOM 3916 C CA . VAL A 1 491 ? -15.555 -11.797 -16.094 1 74.94 491 VAL A CA 1
ATOM 3917 C C . VAL A 1 491 ? -16.859 -11.109 -16.469 1 74.94 491 VAL A C 1
ATOM 3919 O O . VAL A 1 491 ? -17.938 -11.492 -16 1 74.94 491 VAL A O 1
ATOM 3922 N N . LEU A 1 492 ? -16.719 -10.039 -17.156 1 67.38 492 LEU A N 1
ATOM 3923 C CA . LEU A 1 492 ? -17.891 -9.297 -17.641 1 67.38 492 LEU A CA 1
ATOM 3924 C C . LEU A 1 492 ? -18.25 -9.703 -19.062 1 67.38 492 LEU A C 1
ATOM 3926 O O . LEU A 1 492 ? -17.375 -10.039 -19.859 1 67.38 492 LEU A O 1
ATOM 3930 N N . ARG A 1 493 ? -19.516 -9.914 -19.312 1 66.75 493 ARG A N 1
ATOM 3931 C CA . ARG A 1 493 ? -20.016 -10.328 -20.609 1 66.75 493 ARG A CA 1
ATOM 3932 C C . ARG A 1 493 ? -20.984 -9.305 -21.188 1 66.75 493 ARG A C 1
ATOM 3934 O O . ARG A 1 493 ? -21.797 -8.734 -20.438 1 66.75 493 ARG A O 1
ATOM 3941 N N . ASP A 1 494 ? -20.656 -8.93 -22.375 1 59.5 494 ASP A N 1
ATOM 3942 C CA . ASP A 1 494 ? -21.609 -8.031 -23.016 1 59.5 494 ASP A CA 1
ATOM 3943 C C . ASP A 1 494 ? -22.688 -8.812 -23.781 1 59.5 494 ASP A C 1
ATOM 3945 O O . ASP A 1 494 ? -22.688 -10.047 -23.766 1 59.5 494 ASP A O 1
ATOM 3949 N N . ASP A 1 495 ? -23.609 -8.102 -24.297 1 59.69 495 ASP A N 1
ATOM 3950 C CA . ASP A 1 495 ? -24.75 -8.664 -25.016 1 59.69 495 ASP A CA 1
ATOM 3951 C C . ASP A 1 495 ? -24.281 -9.484 -26.219 1 59.69 495 ASP A C 1
ATOM 3953 O O . ASP A 1 495 ? -24.984 -10.391 -26.672 1 59.69 495 ASP A O 1
ATOM 3957 N N . SER A 1 496 ? -23.062 -9.203 -26.75 1 58.59 496 SER A N 1
ATOM 3958 C CA . SER A 1 496 ? -22.531 -9.938 -27.891 1 58.59 496 SER A CA 1
ATOM 3959 C C . SER A 1 496 ? -21.656 -11.109 -27.438 1 58.59 496 SER A C 1
ATOM 3961 O O . SER A 1 496 ? -20.859 -11.633 -28.219 1 58.59 496 SER A O 1
ATOM 3963 N N . ASP A 1 497 ? -21.688 -11.469 -26.188 1 59.94 497 ASP A N 1
ATOM 3964 C CA . ASP A 1 497 ? -21.016 -12.609 -25.594 1 59.94 497 ASP A CA 1
ATOM 3965 C C . ASP A 1 497 ? -19.5 -12.383 -25.531 1 59.94 497 ASP A C 1
ATOM 3967 O O . ASP A 1 497 ? -18.734 -13.344 -25.453 1 59.94 497 ASP A O 1
ATOM 3971 N N . ARG A 1 498 ? -19.234 -11.195 -25.844 1 62.41 498 ARG A N 1
ATOM 3972 C CA . ARG A 1 498 ? -17.828 -10.875 -25.641 1 62.41 498 ARG A CA 1
ATOM 3973 C C . ARG A 1 498 ? -17.5 -10.727 -24.156 1 62.41 498 ARG A C 1
ATOM 3975 O O . ARG A 1 498 ? -18.266 -10.141 -23.406 1 62.41 498 ARG A O 1
ATOM 3982 N N . THR A 1 499 ? -16.406 -11.367 -23.734 1 65.62 499 THR A N 1
ATOM 3983 C CA . THR A 1 499 ? -16.016 -11.336 -22.328 1 65.62 499 THR A CA 1
ATOM 3984 C C . THR A 1 499 ? -14.797 -10.438 -22.125 1 65.62 499 THR A C 1
ATOM 3986 O O . THR A 1 499 ? -13.938 -10.344 -23 1 65.62 499 THR A O 1
ATOM 3989 N N . TRP A 1 500 ? -14.898 -9.531 -21.125 1 66.5 500 TRP A N 1
ATOM 3990 C CA . TRP A 1 500 ? -13.711 -8.758 -20.781 1 66.5 500 TRP A CA 1
ATOM 3991 C C . TRP A 1 500 ? -13.562 -8.609 -19.281 1 66.5 500 TRP A C 1
ATOM 3993 O O . TRP A 1 500 ? -14.492 -8.914 -18.516 1 66.5 500 TRP A O 1
ATOM 4003 N N . ARG A 1 501 ? -12.391 -8.297 -18.906 1 70.88 501 ARG A N 1
ATOM 4004 C CA . ARG A 1 501 ? -12.086 -8.039 -17.5 1 70.88 501 ARG A CA 1
ATOM 4005 C C . ARG A 1 501 ? -11.672 -6.59 -17.281 1 70.88 501 ARG A C 1
ATOM 4007 O O . ARG A 1 501 ? -10.844 -6.059 -18.031 1 70.88 501 ARG A O 1
ATOM 4014 N N . GLN A 1 502 ? -12.352 -6 -16.375 1 74.38 502 GLN A N 1
ATOM 4015 C CA . GLN A 1 502 ? -12.008 -4.641 -15.984 1 74.38 502 GLN A CA 1
ATOM 4016 C C . GLN A 1 502 ? -10.961 -4.645 -14.867 1 74.38 502 GLN A C 1
ATOM 4018 O O . GLN A 1 502 ? -11.117 -5.344 -13.867 1 74.38 502 GLN A O 1
ATOM 4023 N N . THR A 1 503 ? -9.891 -3.994 -15.07 1 79.56 503 THR A N 1
ATOM 4024 C CA . THR A 1 503 ? -8.859 -3.912 -14.039 1 79.56 503 THR A CA 1
ATOM 4025 C C . THR A 1 503 ? -8.656 -2.469 -13.594 1 79.56 503 THR A C 1
ATOM 4027 O O . THR A 1 503 ? -8.227 -1.621 -14.375 1 79.56 503 THR A O 1
ATOM 4030 N N . PRO A 1 504 ? -8.992 -2.246 -12.344 1 87.56 504 PRO A N 1
ATOM 4031 C CA . PRO A 1 504 ? -8.695 -0.915 -11.812 1 87.56 504 PRO A CA 1
ATOM 4032 C C . PRO A 1 504 ? -7.215 -0.732 -11.469 1 87.56 504 PRO A C 1
ATOM 4034 O O . PRO A 1 504 ? -6.477 -1.714 -11.367 1 87.56 504 PRO A O 1
ATOM 4037 N N . TYR A 1 505 ? -6.758 0.434 -11.445 1 89.31 505 TYR A N 1
ATOM 4038 C CA . TYR A 1 505 ? -5.422 0.757 -10.953 1 89.31 505 TYR A CA 1
ATOM 4039 C C . TYR A 1 505 ? -5.414 2.105 -10.242 1 89.31 505 TYR A C 1
ATOM 4041 O O . TYR A 1 505 ? -6.371 2.873 -10.344 1 89.31 505 TYR A O 1
ATOM 4049 N N . TYR A 1 506 ? -4.441 2.369 -9.453 1 93.44 506 TYR A N 1
ATOM 4050 C CA . TYR A 1 506 ? -4.359 3.646 -8.758 1 93.44 506 TYR A CA 1
ATOM 4051 C C . TYR A 1 506 ? -2.939 4.199 -8.797 1 93.44 506 TYR A C 1
ATOM 4053 O O . TYR A 1 506 ? -1.98 3.445 -8.984 1 93.44 506 TYR A O 1
ATOM 4061 N N . GLU A 1 507 ? -2.902 5.445 -8.75 1 92.38 507 GLU A N 1
ATOM 4062 C CA . GLU A 1 507 ? -1.671 6.211 -8.578 1 92.38 507 GLU A CA 1
ATOM 4063 C C . GLU A 1 507 ? -1.582 6.809 -7.18 1 92.38 507 GLU A C 1
ATOM 4065 O O . GLU A 1 507 ? -2.584 7.273 -6.633 1 92.38 507 GLU A O 1
ATOM 4070 N N . SER A 1 508 ? -0.367 6.703 -6.605 1 94.81 508 SER A N 1
ATOM 4071 C CA . SER A 1 508 ? -0.28 7.207 -5.238 1 94.81 508 SER A CA 1
ATOM 4072 C C . SER A 1 508 ? 1.026 7.957 -5.008 1 94.81 508 SER A C 1
ATOM 4074 O O . SER A 1 508 ? 2.084 7.535 -5.48 1 94.81 508 SER A O 1
ATOM 4076 N N . SER A 1 509 ? 0.922 9.094 -4.375 1 93.62 509 SER A N 1
ATOM 4077 C CA . SER A 1 509 ? 2.041 9.844 -3.816 1 93.62 509 SER A CA 1
ATOM 4078 C C . SER A 1 509 ? 1.852 10.086 -2.322 1 93.62 509 SER A C 1
ATOM 4080 O O . SER A 1 509 ? 2.301 11.109 -1.795 1 93.62 509 SER A O 1
ATOM 4082 N N . LEU A 1 510 ? 1.098 9.195 -1.685 1 95.62 510 LEU A N 1
ATOM 4083 C CA . LEU A 1 510 ? 0.885 9.305 -0.245 1 95.62 510 LEU A CA 1
ATOM 4084 C C . LEU A 1 510 ? 2.199 9.141 0.512 1 95.62 510 LEU A C 1
ATOM 4086 O O . LEU A 1 510 ? 3.023 8.289 0.159 1 95.62 510 LEU A O 1
ATOM 4090 N N . GLN A 1 511 ? 2.334 9.945 1.499 1 93.5 511 GLN A N 1
ATOM 4091 C CA . GLN A 1 511 ? 3.557 9.906 2.295 1 93.5 511 GLN A CA 1
ATOM 4092 C C . GLN A 1 511 ? 3.34 9.141 3.598 1 93.5 511 GLN A C 1
ATOM 4094 O O . GLN A 1 511 ? 4.301 8.719 4.242 1 93.5 511 GLN A O 1
ATOM 4099 N N . LYS A 1 512 ? 2.113 9.062 4.008 1 95.62 512 LYS A N 1
ATOM 4100 C CA . LYS A 1 512 ? 1.727 8.344 5.219 1 95.62 512 LYS A CA 1
ATOM 4101 C C . LYS A 1 512 ? 0.585 7.371 4.938 1 95.62 512 LYS A C 1
ATOM 4103 O O . LYS A 1 512 ? -0.026 7.414 3.869 1 95.62 512 LYS A O 1
ATOM 4108 N N . GLU A 1 513 ? 0.396 6.449 5.891 1 95.5 513 GLU A N 1
ATOM 4109 C CA . GLU A 1 513 ? -0.73 5.531 5.766 1 95.5 513 GLU A CA 1
ATOM 4110 C C . GLU A 1 513 ? -2.061 6.262 5.922 1 95.5 513 GLU A C 1
ATOM 4112 O O . GLU A 1 513 ? -2.227 7.07 6.836 1 95.5 513 GLU A O 1
ATOM 4117 N N . PHE A 1 514 ? -2.938 6.027 5.055 1 97.19 514 PHE A N 1
ATOM 4118 C CA . PHE A 1 514 ? -4.281 6.582 5.156 1 97.19 514 PHE A CA 1
ATOM 4119 C C . PHE A 1 514 ? -5.289 5.496 5.52 1 97.19 514 PHE A C 1
ATOM 4121 O O . PHE A 1 514 ? -5.422 4.5 4.805 1 97.19 514 PHE A O 1
ATOM 4128 N N . VAL A 1 515 ? -6.012 5.672 6.57 1 96 515 VAL A N 1
ATOM 4129 C CA . VAL A 1 515 ? -7.086 4.801 7.031 1 96 515 VAL A CA 1
ATOM 4130 C C . VAL A 1 515 ? -8.328 5.633 7.344 1 96 515 VAL A C 1
ATOM 4132 O O . VAL A 1 515 ? -8.242 6.637 8.055 1 96 515 VAL A O 1
ATOM 4135 N N . PHE A 1 516 ? -9.469 5.254 6.801 1 95.38 516 PHE A N 1
ATOM 4136 C CA . PHE A 1 516 ? -10.695 5.996 7.094 1 95.38 516 PHE A CA 1
ATOM 4137 C C . PHE A 1 516 ? -11.047 5.887 8.57 1 95.38 516 PHE A C 1
ATOM 4139 O O . PHE A 1 516 ? -10.766 4.871 9.211 1 95.38 516 PHE A O 1
ATOM 4146 N N . PRO A 1 517 ? -11.594 6.938 9.102 1 88.56 517 PRO A N 1
ATOM 4147 C CA . PRO A 1 517 ? -11.898 6.945 10.531 1 88.56 517 PRO A CA 1
ATOM 4148 C C . PRO A 1 517 ? -13.141 6.117 10.867 1 88.56 517 PRO A C 1
ATOM 4150 O O . PRO A 1 517 ? -14.055 6.008 10.055 1 88.56 517 PRO A O 1
ATOM 4153 N N . LYS A 1 518 ? -13.047 5.434 12.086 1 77.81 518 LYS A N 1
ATOM 4154 C CA . LYS A 1 518 ? -14.203 4.699 12.578 1 77.81 518 LYS A CA 1
ATOM 4155 C C . LYS A 1 518 ? -15.188 5.629 13.289 1 77.81 518 LYS A C 1
ATOM 4157 O O . LYS A 1 518 ? -14.773 6.566 13.977 1 77.81 518 LYS A O 1
ATOM 4162 N N . GLU A 1 519 ? -16.359 5.695 12.828 1 65 519 GLU A N 1
ATOM 4163 C CA . GLU A 1 519 ? -17.328 6.508 13.555 1 65 519 GLU A CA 1
ATOM 4164 C C . GLU A 1 519 ? -17.5 6.023 14.992 1 65 519 GLU A C 1
ATOM 4166 O O . GLU A 1 519 ? -17.578 4.816 15.234 1 65 519 GLU A O 1
ATOM 4171 N N . ASN A 1 520 ? -16.812 6.602 16.016 1 50.19 520 ASN A N 1
ATOM 4172 C CA . ASN A 1 520 ? -17.219 6.328 17.391 1 50.19 520 ASN A CA 1
ATOM 4173 C C . ASN A 1 520 ? -18.688 6.648 17.625 1 50.19 520 ASN A C 1
ATOM 4175 O O . ASN A 1 520 ? -19.219 7.605 17.047 1 50.19 520 ASN A O 1
ATOM 4179 N N . MET B 1 1 ? 28.688 -53.406 -23.578 1 25.72 1 MET B N 1
ATOM 4180 C CA . MET B 1 1 ? 27.438 -53.844 -23 1 25.72 1 MET B CA 1
ATOM 4181 C C . MET B 1 1 ? 27.047 -53 -21.797 1 25.72 1 MET B C 1
ATOM 4183 O O . MET B 1 1 ? 27.641 -53.125 -20.719 1 25.72 1 MET B O 1
ATOM 4187 N N . SER B 1 2 ? 26.922 -51.688 -21.938 1 33.03 2 SER B N 1
ATOM 4188 C CA . SER B 1 2 ? 26.781 -50.625 -20.938 1 33.03 2 SER B CA 1
ATOM 4189 C C . SER B 1 2 ? 25.688 -50.969 -19.938 1 33.03 2 SER B C 1
ATOM 4191 O O . SER B 1 2 ? 24.578 -51.375 -20.328 1 33.03 2 SER B O 1
ATOM 4193 N N . SER B 1 3 ? 25.875 -51.562 -18.828 1 39.09 3 SER B N 1
ATOM 4194 C CA . SER B 1 3 ? 25.047 -52.062 -17.734 1 39.09 3 SER B CA 1
ATOM 4195 C C . SER B 1 3 ? 23.844 -51.156 -17.5 1 39.09 3 SER B C 1
ATOM 4197 O O . SER B 1 3 ? 24.016 -49.969 -17.188 1 39.09 3 SER B O 1
ATOM 4199 N N . THR B 1 4 ? 22.719 -51.188 -18.203 1 45.81 4 THR B N 1
ATOM 4200 C CA . THR B 1 4 ? 21.422 -50.5 -18.234 1 45.81 4 THR B CA 1
ATOM 4201 C C . THR B 1 4 ? 20.828 -50.438 -16.828 1 45.81 4 THR B C 1
ATOM 4203 O O . THR B 1 4 ? 20.344 -51.438 -16.281 1 45.81 4 THR B O 1
ATOM 4206 N N . GLU B 1 5 ? 21.484 -49.844 -15.883 1 54.28 5 GLU B N 1
ATOM 4207 C CA . GLU B 1 5 ? 21.047 -49.594 -14.516 1 54.28 5 GLU B CA 1
ATOM 4208 C C . GLU B 1 5 ? 19.562 -49.25 -14.453 1 54.28 5 GLU B C 1
ATOM 4210 O O . GLU B 1 5 ? 19.062 -48.5 -15.297 1 54.28 5 GLU B O 1
ATOM 4215 N N . ASP B 1 6 ? 18.812 -50.156 -13.945 1 65.5 6 ASP B N 1
ATOM 4216 C CA . ASP B 1 6 ? 17.375 -50 -13.68 1 65.5 6 ASP B CA 1
ATOM 4217 C C . ASP B 1 6 ? 17.094 -48.719 -12.938 1 65.5 6 ASP B C 1
ATOM 4219 O O . ASP B 1 6 ? 17.406 -48.594 -11.75 1 65.5 6 ASP B O 1
ATOM 4223 N N . PRO B 1 7 ? 16.719 -47.656 -13.664 1 71.31 7 PRO B N 1
ATOM 4224 C CA . PRO B 1 7 ? 16.516 -46.375 -13.039 1 71.31 7 PRO B CA 1
ATOM 4225 C C . PRO B 1 7 ? 15.523 -46.438 -11.867 1 71.31 7 PRO B C 1
ATOM 4227 O O . PRO B 1 7 ? 15.562 -45.562 -10.984 1 71.31 7 PRO B O 1
ATOM 4230 N N . ILE B 1 8 ? 14.766 -47.438 -11.828 1 71.12 8 ILE B N 1
ATOM 4231 C CA . ILE B 1 8 ? 13.742 -47.562 -10.797 1 71.12 8 ILE B CA 1
ATOM 4232 C C . ILE B 1 8 ? 14.375 -48.031 -9.492 1 71.12 8 ILE B C 1
ATOM 4234 O O . ILE B 1 8 ? 13.969 -47.625 -8.406 1 71.12 8 ILE B O 1
ATOM 4238 N N . LYS B 1 9 ? 15.227 -49.031 -9.609 1 71.19 9 LYS B N 1
ATOM 4239 C CA . LYS B 1 9 ? 15.859 -49.594 -8.414 1 71.19 9 LYS B CA 1
ATOM 4240 C C . LYS B 1 9 ? 16.562 -48.5 -7.605 1 71.19 9 LYS B C 1
ATOM 4242 O O . LYS B 1 9 ? 16.562 -48.531 -6.375 1 71.19 9 LYS B O 1
ATOM 4247 N N . ASP B 1 10 ? 17 -47.469 -8.219 1 68.62 10 ASP B N 1
ATOM 4248 C CA . ASP B 1 10 ? 17.797 -46.406 -7.59 1 68.62 10 ASP B CA 1
ATOM 4249 C C . ASP B 1 10 ? 16.922 -45.281 -7.035 1 68.62 10 ASP B C 1
ATOM 4251 O O . ASP B 1 10 ? 17.406 -44.438 -6.297 1 68.62 10 ASP B O 1
ATOM 4255 N N . LEU B 1 11 ? 15.711 -45.188 -7.371 1 80 11 LEU B N 1
ATOM 4256 C CA . LEU B 1 11 ? 14.875 -44.094 -6.93 1 80 11 LEU B CA 1
ATOM 4257 C C . LEU B 1 11 ? 14.648 -44.125 -5.422 1 80 11 LEU B C 1
ATOM 4259 O O . LEU B 1 11 ? 14.727 -43.094 -4.746 1 80 11 LEU B O 1
ATOM 4263 N N . GLY B 1 12 ? 14.602 -45.25 -4.789 1 83.5 12 GLY B N 1
ATOM 4264 C CA . GLY B 1 12 ? 14.461 -45.469 -3.355 1 83.5 12 GLY B CA 1
ATOM 4265 C C . GLY B 1 12 ? 13.453 -44.531 -2.717 1 83.5 12 GLY B C 1
ATOM 4266 O O . GLY B 1 12 ? 13.633 -44.094 -1.571 1 83.5 12 GLY B O 1
ATOM 4267 N N . VAL B 1 13 ? 12.453 -43.969 -3.42 1 91.19 13 VAL B N 1
ATOM 4268 C CA . VAL B 1 13 ? 11.477 -43.062 -2.873 1 91.19 13 VAL B CA 1
ATOM 4269 C C . VAL B 1 13 ? 10.586 -43.781 -1.864 1 91.19 13 VAL B C 1
ATOM 4271 O O . VAL B 1 13 ? 10.078 -44.875 -2.145 1 91.19 13 VAL B O 1
ATOM 4274 N N . LYS B 1 14 ? 10.523 -43.156 -0.692 1 92.44 14 LYS B N 1
ATOM 4275 C CA . LYS B 1 14 ? 9.688 -43.719 0.364 1 92.44 14 LYS B CA 1
ATOM 4276 C C . LYS B 1 14 ? 8.219 -43.406 0.126 1 92.44 14 LYS B C 1
ATOM 4278 O O . LYS B 1 14 ? 7.887 -42.375 -0.481 1 92.44 14 LYS B O 1
ATOM 4283 N N . GLU B 1 15 ? 7.375 -44.25 0.631 1 92.06 15 GLU B N 1
ATOM 4284 C CA . GLU B 1 15 ? 5.934 -44.094 0.489 1 92.06 15 GLU B CA 1
ATOM 4285 C C . GLU B 1 15 ? 5.484 -42.75 1.074 1 92.06 15 GLU B C 1
ATOM 4287 O O . GLU B 1 15 ? 4.551 -42.125 0.565 1 92.06 15 GLU B O 1
ATOM 4292 N N . GLU B 1 16 ? 6.199 -42.281 2.035 1 93.25 16 GLU B N 1
ATOM 4293 C CA . GLU B 1 16 ? 5.797 -41.062 2.744 1 93.25 16 GLU B CA 1
ATOM 4294 C C . GLU B 1 16 ? 6 -39.844 1.876 1 93.25 16 GLU B C 1
ATOM 4296 O O . GLU B 1 16 ? 5.379 -38.781 2.115 1 93.25 16 GLU B O 1
ATOM 4301 N N . ASP B 1 17 ? 6.773 -39.906 0.845 1 94.94 17 ASP B N 1
ATOM 4302 C CA . ASP B 1 17 ? 7.133 -38.719 0.09 1 94.94 17 ASP B CA 1
ATOM 4303 C C . ASP B 1 17 ? 6.574 -38.781 -1.329 1 94.94 17 ASP B C 1
ATOM 4305 O O . ASP B 1 17 ? 6.68 -37.812 -2.084 1 94.94 17 ASP B O 1
ATOM 4309 N N . VAL B 1 18 ? 5.945 -39.875 -1.723 1 95.12 18 VAL B N 1
ATOM 4310 C CA . VAL B 1 18 ? 5.547 -40.062 -3.113 1 95.12 18 VAL B CA 1
ATOM 4311 C C . VAL B 1 18 ? 4.484 -39.031 -3.498 1 95.12 18 VAL B C 1
ATOM 4313 O O . VAL B 1 18 ? 4.531 -38.469 -4.59 1 95.12 18 VAL B O 1
ATOM 4316 N N . ALA B 1 19 ? 3.527 -38.781 -2.609 1 96.06 19 ALA B N 1
ATOM 4317 C CA . ALA B 1 19 ? 2.484 -37.812 -2.898 1 96.06 19 ALA B CA 1
ATOM 4318 C C . ALA B 1 19 ? 3.076 -36.406 -3.072 1 96.06 19 ALA B C 1
ATOM 4320 O O . ALA B 1 19 ? 2.674 -35.656 -3.971 1 96.06 19 ALA B O 1
ATOM 4321 N N . LYS B 1 20 ? 3.996 -36.125 -2.266 1 95.69 20 LYS B N 1
ATOM 4322 C CA . LYS B 1 20 ? 4.656 -34.812 -2.309 1 95.69 20 LYS B CA 1
ATOM 4323 C C . LYS B 1 20 ? 5.426 -34.625 -3.613 1 95.69 20 LYS B C 1
ATOM 4325 O O . LYS B 1 20 ? 5.348 -33.562 -4.242 1 95.69 20 LYS B O 1
ATOM 4330 N N . ILE B 1 21 ? 6.121 -35.625 -4.012 1 94.56 21 ILE B N 1
ATOM 4331 C CA . ILE B 1 21 ? 6.93 -35.562 -5.223 1 94.56 21 ILE B CA 1
ATOM 4332 C C . ILE B 1 21 ? 6.031 -35.312 -6.434 1 94.56 21 ILE B C 1
ATOM 4334 O O . ILE B 1 21 ? 6.324 -34.469 -7.27 1 94.56 21 ILE B O 1
ATOM 4338 N N . PHE B 1 22 ? 4.93 -36.031 -6.461 1 93.88 22 PHE B N 1
ATOM 4339 C CA . PHE B 1 22 ? 4.004 -35.844 -7.574 1 93.88 22 PHE B CA 1
ATOM 4340 C C . PHE B 1 22 ? 3.383 -34.469 -7.555 1 93.88 22 PHE B C 1
ATOM 4342 O O . PHE B 1 22 ? 3.266 -33.812 -8.594 1 93.88 22 PHE B O 1
ATOM 4349 N N . PHE B 1 23 ? 3.064 -34 -6.453 1 94.19 23 PHE B N 1
ATOM 4350 C CA . PHE B 1 23 ? 2.41 -32.719 -6.367 1 94.19 23 PHE B CA 1
ATOM 4351 C C . PHE B 1 23 ? 3.369 -31.594 -6.766 1 94.19 23 PHE B C 1
ATOM 4353 O O . PHE B 1 23 ? 3.01 -30.703 -7.547 1 94.19 23 PHE B O 1
ATOM 4360 N N . LEU B 1 24 ? 4.508 -31.609 -6.219 1 92.56 24 LEU B N 1
ATOM 4361 C CA . LEU B 1 24 ? 5.484 -30.562 -6.465 1 92.56 24 LEU B CA 1
ATOM 4362 C C . LEU B 1 24 ? 5.859 -30.5 -7.941 1 92.56 24 LEU B C 1
ATOM 4364 O O . LEU B 1 24 ? 6.246 -29.438 -8.445 1 92.56 24 LEU B O 1
ATOM 4368 N N . SER B 1 25 ? 5.77 -31.609 -8.641 1 90.12 25 SER B N 1
ATOM 4369 C CA . SER B 1 25 ? 6.207 -31.656 -10.031 1 90.12 25 SER B CA 1
ATOM 4370 C C . SER B 1 25 ? 5.031 -31.469 -10.984 1 90.12 25 SER B C 1
ATOM 4372 O O . SER B 1 25 ? 5.188 -31.578 -12.203 1 90.12 25 SER B O 1
ATOM 4374 N N . CYS B 1 26 ? 3.873 -31.188 -10.43 1 87.69 26 CYS B N 1
ATOM 4375 C CA . CYS B 1 26 ? 2.688 -31 -11.258 1 87.69 26 CYS B CA 1
ATOM 4376 C C . CYS B 1 26 ? 2.525 -29.531 -11.648 1 87.69 26 CYS B C 1
ATOM 4378 O O . CYS B 1 26 ? 2.602 -28.641 -10.805 1 87.69 26 CYS B O 1
ATOM 4380 N N . GLN B 1 27 ? 2.354 -29.281 -12.906 1 79.62 27 GLN B N 1
ATOM 4381 C CA . GLN B 1 27 ? 2.115 -27.922 -13.375 1 79.62 27 GLN B CA 1
ATOM 4382 C C . GLN B 1 27 ? 0.759 -27.406 -12.898 1 79.62 27 GLN B C 1
ATOM 4384 O O . GLN B 1 27 ? -0.275 -28.016 -13.172 1 79.62 27 GLN B O 1
ATOM 4389 N N . PRO B 1 28 ? 0.757 -26.312 -12.172 1 69.5 28 PRO B N 1
ATOM 4390 C CA . PRO B 1 28 ? -0.5 -25.828 -11.602 1 69.5 28 PRO B CA 1
ATOM 4391 C C . PRO B 1 28 ? -1.458 -25.281 -12.656 1 69.5 28 PRO B C 1
ATOM 4393 O O . PRO B 1 28 ? -2.676 -25.328 -12.477 1 69.5 28 PRO B O 1
ATOM 4396 N N . VAL B 1 29 ? -0.998 -24.547 -13.672 1 61.56 29 VAL B N 1
ATOM 4397 C CA . VAL B 1 29 ? -1.885 -23.859 -14.617 1 61.56 29 VAL B CA 1
ATOM 4398 C C . VAL B 1 29 ? -2 -24.672 -15.898 1 61.56 29 VAL B C 1
ATOM 4400 O O . VAL B 1 29 ? -0.991 -25.109 -16.469 1 61.56 29 VAL B O 1
ATOM 4403 N N . HIS B 1 30 ? -3.088 -25.578 -16.047 1 57.62 30 HIS B N 1
ATOM 4404 C CA . HIS B 1 30 ? -3.225 -26.266 -17.328 1 57.62 30 HIS B CA 1
ATOM 4405 C C . HIS B 1 30 ? -4.453 -25.766 -18.078 1 57.62 30 HIS B C 1
ATOM 4407 O O . HIS B 1 30 ? -5.492 -25.5 -17.469 1 57.62 30 HIS B O 1
ATOM 4413 N N . ALA B 1 31 ? -4.242 -25.203 -19.234 1 52.47 31 ALA B N 1
ATOM 4414 C CA . ALA B 1 31 ? -5.258 -24.594 -20.094 1 52.47 31 ALA B CA 1
ATOM 4415 C C . ALA B 1 31 ? -6.457 -25.516 -20.266 1 52.47 31 ALA B C 1
ATOM 4417 O O . ALA B 1 31 ? -7.605 -25.078 -20.156 1 52.47 31 ALA B O 1
ATOM 4418 N N . GLU B 1 32 ? -6.363 -26.703 -20.891 1 55.97 32 GLU B N 1
ATOM 4419 C CA . GLU B 1 32 ? -7.527 -27.484 -21.281 1 55.97 32 GLU B CA 1
ATOM 4420 C C . GLU B 1 32 ? -7.504 -28.875 -20.641 1 55.97 32 GLU B C 1
ATOM 4422 O O . GLU B 1 32 ? -6.547 -29.625 -20.828 1 55.97 32 GLU B O 1
ATOM 4427 N N . HIS B 1 33 ? -8.336 -28.922 -19.469 1 58.5 33 HIS B N 1
ATOM 4428 C CA . HIS B 1 33 ? -8.492 -30.25 -18.875 1 58.5 33 HIS B CA 1
ATOM 4429 C C . HIS B 1 33 ? -9.383 -31.141 -19.75 1 58.5 33 HIS B C 1
ATOM 4431 O O . HIS B 1 33 ? -10.484 -30.734 -20.125 1 58.5 33 HIS B O 1
ATOM 4437 N N . ARG B 1 34 ? -8.789 -31.844 -20.703 1 51.25 34 ARG B N 1
ATOM 4438 C CA . ARG B 1 34 ? -9.609 -32.75 -21.516 1 51.25 34 ARG B CA 1
ATOM 4439 C C . ARG B 1 34 ? -9.945 -34.031 -20.75 1 51.25 34 ARG B C 1
ATOM 4441 O O . ARG B 1 34 ? -9.156 -34.5 -19.938 1 51.25 34 ARG B O 1
ATOM 4448 N N . ASP B 1 35 ? -11.227 -34.344 -20.594 1 52.47 35 ASP B N 1
ATOM 4449 C CA . ASP B 1 35 ? -11.758 -35.5 -19.906 1 52.47 35 ASP B CA 1
ATOM 4450 C C . ASP B 1 35 ? -11.102 -36.781 -20.406 1 52.47 35 ASP B C 1
ATOM 4452 O O . ASP B 1 35 ? -11.438 -37.875 -19.953 1 52.47 35 ASP B O 1
ATOM 4456 N N . ASP B 1 36 ? -10.328 -36.844 -21.484 1 47.44 36 ASP B N 1
ATOM 4457 C CA . ASP B 1 36 ? -9.922 -38.125 -22.062 1 47.44 36 ASP B CA 1
ATOM 4458 C C . ASP B 1 36 ? -8.562 -38.562 -21.5 1 47.44 36 ASP B C 1
ATOM 4460 O O . ASP B 1 36 ? -7.801 -39.25 -22.188 1 47.44 36 ASP B O 1
ATOM 4464 N N . ASN B 1 37 ? -8.422 -38.656 -20.219 1 54.19 37 ASN B N 1
ATOM 4465 C CA . ASN B 1 37 ? -7.219 -39.188 -19.578 1 54.19 37 ASN B CA 1
ATOM 4466 C C . ASN B 1 37 ? -5.953 -38.656 -20.25 1 54.19 37 ASN B C 1
ATOM 4468 O O . ASN B 1 37 ? -4.871 -39.25 -20.078 1 54.19 37 ASN B O 1
ATOM 4472 N N . SER B 1 38 ? -6.023 -37.812 -21.078 1 61.78 38 SER B N 1
ATOM 4473 C CA . SER B 1 38 ? -4.844 -37.344 -21.797 1 61.78 38 SER B CA 1
ATOM 4474 C C . SER B 1 38 ? -4.125 -36.25 -21.016 1 61.78 38 SER B C 1
ATOM 4476 O O . SER B 1 38 ? -2.918 -36.062 -21.172 1 61.78 38 SER B O 1
ATOM 4478 N N . CYS B 1 39 ? -4.77 -35.781 -19.969 1 73.94 39 CYS B N 1
ATOM 4479 C CA . CYS B 1 39 ? -4.164 -34.719 -19.188 1 73.94 39 CYS B CA 1
ATOM 4480 C C . CYS B 1 39 ? -3.377 -35.281 -18.016 1 73.94 39 CYS B C 1
ATOM 4482 O O . CYS B 1 39 ? -3.885 -36.125 -17.266 1 73.94 39 CYS B O 1
ATOM 4484 N N . ALA B 1 40 ? -2.137 -34.938 -17.891 1 75 40 ALA B N 1
ATOM 4485 C CA . ALA B 1 40 ? -1.225 -35.438 -16.875 1 75 40 ALA B CA 1
ATOM 4486 C C . ALA B 1 40 ? -1.786 -35.188 -15.469 1 75 40 ALA B C 1
ATOM 4488 O O . ALA B 1 40 ? -1.69 -36.062 -14.594 1 75 40 ALA B O 1
ATOM 4489 N N . MET B 1 41 ? -2.469 -34.156 -15.281 1 82.25 41 MET B N 1
ATOM 4490 C CA . MET B 1 41 ? -3.002 -33.812 -13.961 1 82.25 41 MET B CA 1
ATOM 4491 C C . MET B 1 41 ? -4.199 -34.719 -13.625 1 82.25 41 MET B C 1
ATOM 4493 O O . MET B 1 41 ? -4.348 -35.156 -12.484 1 82.25 41 MET B O 1
ATOM 4497 N N . CYS B 1 42 ? -5.016 -35 -14.602 1 83.56 42 CYS B N 1
ATOM 4498 C CA . CYS B 1 42 ? -6.184 -35.844 -14.375 1 83.56 42 CYS B CA 1
ATOM 4499 C C . CYS B 1 42 ? -5.77 -37.25 -14.047 1 83.56 42 CYS B C 1
ATOM 4501 O O . CYS B 1 42 ? -6.375 -37.906 -13.188 1 83.56 42 CYS B O 1
ATOM 4503 N N . ARG B 1 43 ? -4.789 -37.688 -14.773 1 84.75 43 ARG B N 1
ATOM 4504 C CA . ARG B 1 43 ? -4.258 -39 -14.469 1 84.75 43 ARG B CA 1
ATOM 4505 C C . ARG B 1 43 ? -3.717 -39.062 -13.047 1 84.75 43 ARG B C 1
ATOM 4507 O O . ARG B 1 43 ? -3.949 -40.062 -12.328 1 84.75 43 ARG B O 1
ATOM 4514 N N . LEU B 1 44 ? -2.988 -38.062 -12.688 1 89.25 44 LEU B N 1
ATOM 4515 C CA . LEU B 1 44 ? -2.432 -38 -11.344 1 89.25 44 LEU B CA 1
ATOM 4516 C C . LEU B 1 44 ? -3.541 -37.969 -10.297 1 89.25 44 LEU B C 1
ATOM 4518 O O . LEU B 1 44 ? -3.455 -38.656 -9.273 1 89.25 44 LEU B O 1
ATOM 4522 N N . LEU B 1 45 ? -4.582 -37.219 -10.57 1 91.88 45 LEU B N 1
ATOM 4523 C CA . LEU B 1 45 ? -5.719 -37.125 -9.664 1 91.88 45 LEU B CA 1
ATOM 4524 C C . LEU B 1 45 ? -6.371 -38.469 -9.461 1 91.88 45 LEU B C 1
ATOM 4526 O O . LEU B 1 45 ? -6.766 -38.812 -8.344 1 91.88 45 LEU B O 1
ATOM 4530 N N . GLU B 1 46 ? -6.449 -39.219 -10.516 1 91.75 46 GLU B N 1
ATOM 4531 C CA . GLU B 1 46 ? -7.035 -40.562 -10.43 1 91.75 46 GLU B CA 1
ATOM 4532 C C . GLU B 1 46 ? -6.172 -41.469 -9.578 1 91.75 46 GLU B C 1
ATOM 4534 O O . GLU B 1 46 ? -6.695 -42.312 -8.828 1 91.75 46 GLU B O 1
ATOM 4539 N N . LYS B 1 47 ? -4.887 -41.375 -9.719 1 94.5 47 LYS B N 1
ATOM 4540 C CA . LYS B 1 47 ? -3.986 -42.219 -8.922 1 94.5 47 LYS B CA 1
ATOM 4541 C C . LYS B 1 47 ? -4.059 -41.844 -7.445 1 94.5 47 LYS B C 1
ATOM 4543 O O . LYS B 1 47 ? -3.955 -42.688 -6.574 1 94.5 47 LYS B O 1
ATOM 4548 N N . PHE B 1 48 ? -4.195 -40.562 -7.156 1 96.38 48 PHE B N 1
ATOM 4549 C CA . PHE B 1 48 ? -4.395 -40.125 -5.781 1 96.38 48 PHE B CA 1
ATOM 4550 C C . PHE B 1 48 ? -5.703 -40.688 -5.223 1 96.38 48 PHE B C 1
ATOM 4552 O O . PHE B 1 48 ? -5.738 -41.188 -4.098 1 96.38 48 PHE B O 1
ATOM 4559 N N . LYS B 1 49 ? -6.738 -40.594 -6.023 1 96 49 LYS B N 1
ATOM 4560 C CA . LYS B 1 49 ? -8.039 -41.094 -5.621 1 96 49 LYS B CA 1
ATOM 4561 C C . LYS B 1 49 ? -7.965 -42.594 -5.301 1 96 49 LYS B C 1
ATOM 4563 O O . LYS B 1 49 ? -8.477 -43.031 -4.273 1 96 49 LYS B O 1
ATOM 4568 N N . GLU B 1 50 ? -7.352 -43.312 -6.195 1 96.06 50 GLU B N 1
ATOM 4569 C CA . GLU B 1 50 ? -7.195 -44.75 -6.008 1 96.06 50 GLU B CA 1
ATOM 4570 C C . GLU B 1 50 ? -6.422 -45.062 -4.73 1 96.06 50 GLU B C 1
ATOM 4572 O O . GLU B 1 50 ? -6.77 -46 -4 1 96.06 50 GLU B O 1
ATOM 4577 N N . SER B 1 51 ? -5.371 -44.344 -4.434 1 96 51 SER B N 1
ATOM 4578 C CA . SER B 1 51 ? -4.555 -44.531 -3.238 1 96 51 SER B CA 1
ATOM 4579 C C . SER B 1 51 ? -5.359 -44.281 -1.969 1 96 51 SER B C 1
ATOM 4581 O O . SER B 1 51 ? -5.215 -45 -0.983 1 96 51 SER B O 1
ATOM 4583 N N . LEU B 1 52 ? -6.207 -43.281 -1.997 1 95.88 52 LEU B N 1
ATOM 4584 C CA . LEU B 1 52 ? -7.023 -42.938 -0.835 1 95.88 52 LEU B CA 1
ATOM 4585 C C . LEU B 1 52 ? -8.133 -43.969 -0.634 1 95.88 52 LEU B C 1
ATOM 4587 O O . LEU B 1 52 ? -8.43 -44.344 0.499 1 95.88 52 LEU B O 1
ATOM 4591 N N . GLU B 1 53 ? -8.727 -44.438 -1.729 1 95.25 53 GLU B N 1
ATOM 4592 C CA . GLU B 1 53 ? -9.781 -45.438 -1.662 1 95.25 53 GLU B CA 1
ATOM 4593 C C . GLU B 1 53 ? -9.258 -46.75 -1.098 1 95.25 53 GLU B C 1
ATOM 4595 O O . GLU B 1 53 ? -9.914 -47.375 -0.275 1 95.25 53 GLU B O 1
ATOM 4600 N N . LYS B 1 54 ? -8.086 -47.094 -1.524 1 94.19 54 LYS B N 1
ATOM 4601 C CA . LYS B 1 54 ? -7.492 -48.344 -1.125 1 94.19 54 LYS B CA 1
ATOM 4602 C C . LYS B 1 54 ? -6.691 -48.219 0.166 1 94.19 54 LYS B C 1
ATOM 4604 O O . LYS B 1 54 ? -6.211 -49.188 0.721 1 94.19 54 LYS B O 1
ATOM 4609 N N . GLU B 1 55 ? -6.551 -46.969 0.659 1 93.81 55 GLU B N 1
ATOM 4610 C CA . GLU B 1 55 ? -5.734 -46.656 1.828 1 93.81 55 GLU B CA 1
ATOM 4611 C C . GLU B 1 55 ? -4.344 -47.281 1.711 1 93.81 55 GLU B C 1
ATOM 4613 O O . GLU B 1 55 ? -3.871 -47.938 2.639 1 93.81 55 GLU B O 1
ATOM 4618 N N . SER B 1 56 ? -3.838 -47.125 0.448 1 94.56 56 SER B N 1
ATOM 4619 C CA . SER B 1 56 ? -2.508 -47.625 0.122 1 94.56 56 SER B CA 1
ATOM 4620 C C . SER B 1 56 ? -1.801 -46.719 -0.875 1 94.56 56 SER B C 1
ATOM 4622 O O . SER B 1 56 ? -2.428 -46.188 -1.801 1 94.56 56 SER B O 1
ATOM 4624 N N . MET B 1 57 ? -0.483 -46.562 -0.724 1 95.19 57 MET B N 1
ATOM 4625 C CA . MET B 1 57 ? 0.269 -45.688 -1.616 1 95.19 57 MET B CA 1
ATOM 4626 C C . MET B 1 57 ? 0.769 -46.438 -2.838 1 95.19 57 MET B C 1
ATOM 4628 O O . MET B 1 57 ? 1.466 -45.875 -3.684 1 95.19 57 MET B O 1
ATOM 4632 N N . GLN B 1 58 ? 0.373 -47.625 -2.996 1 93.81 58 GLN B N 1
ATOM 4633 C CA . GLN B 1 58 ? 0.881 -48.5 -4.062 1 93.81 58 GLN B CA 1
ATOM 4634 C C . GLN B 1 58 ? 0.533 -47.938 -5.438 1 93.81 58 GLN B C 1
ATOM 4636 O O . GLN B 1 58 ? 1.359 -47.969 -6.352 1 93.81 58 GLN B O 1
ATOM 4641 N N . PRO B 1 59 ? -0.682 -47.438 -5.59 1 95.25 59 PRO B N 1
ATOM 4642 C CA . PRO B 1 59 ? -0.984 -46.875 -6.902 1 95.25 59 PRO B CA 1
ATOM 4643 C C . PRO B 1 59 ? -0.046 -45.719 -7.27 1 95.25 59 PRO B C 1
ATOM 4645 O O . PRO B 1 59 ? 0.401 -45.625 -8.414 1 95.25 59 PRO B O 1
ATOM 4648 N N . LEU B 1 60 ? 0.275 -44.844 -6.359 1 95.31 60 LEU B N 1
ATOM 4649 C CA . LEU B 1 60 ? 1.177 -43.75 -6.613 1 95.31 60 LEU B CA 1
ATOM 4650 C C . LEU B 1 60 ? 2.605 -44.219 -6.82 1 95.31 60 LEU B C 1
ATOM 4652 O O . LEU B 1 60 ? 3.334 -43.688 -7.66 1 95.31 60 LEU B O 1
ATOM 4656 N N . MET B 1 61 ? 2.984 -45.25 -6.07 1 94 61 MET B N 1
ATOM 4657 C CA . MET B 1 61 ? 4.324 -45.812 -6.211 1 94 61 MET B CA 1
ATOM 4658 C C . MET B 1 61 ? 4.512 -46.438 -7.598 1 94 61 MET B C 1
ATOM 4660 O O . MET B 1 61 ? 5.57 -46.281 -8.203 1 94 61 MET B O 1
ATOM 4664 N N . ARG B 1 62 ? 3.498 -47.062 -8.062 1 91.88 62 ARG B N 1
ATOM 4665 C CA . ARG B 1 62 ? 3.547 -47.656 -9.406 1 91.88 62 ARG B CA 1
ATOM 4666 C C . ARG B 1 62 ? 3.641 -46.562 -10.461 1 91.88 62 ARG B C 1
ATOM 4668 O O . ARG B 1 62 ? 4.395 -46.688 -11.43 1 91.88 62 ARG B O 1
ATOM 4675 N N . GLU B 1 63 ? 2.803 -45.562 -10.227 1 91.69 63 GLU B N 1
ATOM 4676 C CA . GLU B 1 63 ? 2.836 -44.438 -11.156 1 91.69 63 GLU B CA 1
ATOM 4677 C C . GLU B 1 63 ? 4.215 -43.781 -11.18 1 91.69 63 GLU B C 1
ATOM 4679 O O . GLU B 1 63 ? 4.664 -43.281 -12.227 1 91.69 63 GLU B O 1
ATOM 4684 N N . LEU B 1 64 ? 4.844 -43.656 -10.062 1 92.38 64 LEU B N 1
ATOM 4685 C CA . LEU B 1 64 ? 6.176 -43.062 -9.969 1 92.38 64 LEU B CA 1
ATOM 4686 C C . LEU B 1 64 ? 7.176 -43.844 -10.812 1 92.38 64 LEU B C 1
ATOM 4688 O O . LEU B 1 64 ? 8.016 -43.25 -11.5 1 92.38 64 LEU B O 1
ATOM 4692 N N . LYS B 1 65 ? 7.078 -45.125 -10.75 1 89.38 65 LYS B N 1
ATOM 4693 C CA . LYS B 1 65 ? 7.953 -46 -11.555 1 89.38 65 LYS B CA 1
ATOM 4694 C C . LYS B 1 65 ? 7.715 -45.781 -13.047 1 89.38 65 LYS B C 1
ATOM 4696 O O . LYS B 1 65 ? 8.664 -45.656 -13.82 1 89.38 65 LYS B O 1
ATOM 4701 N N . VAL B 1 66 ? 6.449 -45.688 -13.367 1 88.56 66 VAL B N 1
ATOM 4702 C CA . VAL B 1 66 ? 6.074 -45.531 -14.766 1 88.56 66 VAL B CA 1
ATOM 4703 C C . VAL B 1 66 ? 6.59 -44.156 -15.266 1 88.56 66 VAL B C 1
ATOM 4705 O O . VAL B 1 66 ? 7.164 -44.094 -16.359 1 88.56 66 VAL B O 1
ATOM 4708 N N . LYS B 1 67 ? 6.355 -43.125 -14.508 1 89.31 67 LYS B N 1
ATOM 4709 C CA . LYS B 1 67 ? 6.797 -41.781 -14.891 1 89.31 67 LYS B CA 1
ATOM 4710 C C . LYS B 1 67 ? 8.312 -41.719 -15.023 1 89.31 67 LYS B C 1
ATOM 4712 O O . LYS B 1 67 ? 8.836 -41.094 -15.945 1 89.31 67 LYS B O 1
ATOM 4717 N N . THR B 1 68 ? 8.992 -42.344 -14.102 1 89.25 68 THR B N 1
ATOM 4718 C CA . THR B 1 68 ? 10.445 -42.344 -14.125 1 89.25 68 THR B CA 1
ATOM 4719 C C . THR B 1 68 ? 10.961 -43.031 -15.391 1 89.25 68 THR B C 1
ATOM 4721 O O . THR B 1 68 ? 11.867 -42.5 -16.062 1 89.25 68 THR B O 1
ATOM 4724 N N . LEU B 1 69 ? 10.344 -44.094 -15.727 1 87.12 69 LEU B N 1
ATOM 4725 C CA . LEU B 1 69 ? 10.742 -44.844 -16.922 1 87.12 69 LEU B CA 1
ATOM 4726 C C . LEU B 1 69 ? 10.453 -44.031 -18.172 1 87.12 69 LEU B C 1
ATOM 4728 O O . LEU B 1 69 ? 11.273 -44 -19.094 1 87.12 69 LEU B O 1
ATOM 4732 N N . ARG B 1 70 ? 9.344 -43.469 -18.172 1 86.81 70 ARG B N 1
ATOM 4733 C CA . ARG B 1 70 ? 8.969 -42.625 -19.312 1 86.81 70 ARG B CA 1
ATOM 4734 C C . ARG B 1 70 ? 9.953 -41.469 -19.5 1 86.81 70 ARG B C 1
ATOM 4736 O O . ARG B 1 70 ? 10.359 -41.188 -20.625 1 86.81 70 ARG B O 1
ATOM 4743 N N . MET B 1 71 ? 10.289 -40.844 -18.438 1 87.12 71 MET B N 1
ATOM 4744 C CA . MET B 1 71 ? 11.211 -39.719 -18.5 1 87.12 71 MET B CA 1
ATOM 4745 C C . MET B 1 71 ? 12.594 -40.156 -18.938 1 87.12 71 MET B C 1
ATOM 4747 O O . MET B 1 71 ? 13.273 -39.469 -19.688 1 87.12 71 MET B O 1
ATOM 4751 N N . CYS B 1 72 ? 12.984 -41.281 -18.516 1 84.25 72 CYS B N 1
ATOM 4752 C CA . CYS B 1 72 ? 14.297 -41.844 -18.859 1 84.25 72 CYS B CA 1
ATOM 4753 C C . CYS B 1 72 ? 14.336 -42.25 -20.328 1 84.25 72 CYS B C 1
ATOM 4755 O O . CYS B 1 72 ? 15.406 -42.312 -20.938 1 84.25 72 CYS B O 1
ATOM 4757 N N . SER B 1 73 ? 13.227 -42.469 -20.906 1 82.56 73 SER B N 1
ATOM 4758 C CA . SER B 1 73 ? 13.172 -42.938 -22.281 1 82.56 73 SER B CA 1
ATOM 4759 C C . SER B 1 73 ? 13.039 -41.812 -23.266 1 82.56 73 SER B C 1
ATOM 4761 O O . SER B 1 73 ? 13.047 -42 -24.484 1 82.56 73 SER B O 1
ATOM 4763 N N . LEU B 1 74 ? 12.898 -40.625 -22.734 1 82.94 74 LEU B N 1
ATOM 4764 C CA . LEU B 1 74 ? 12.773 -39.469 -23.609 1 82.94 74 LEU B CA 1
ATOM 4765 C C . LEU B 1 74 ? 14.039 -39.281 -24.438 1 82.94 74 LEU B C 1
ATOM 4767 O O . LEU B 1 74 ? 15.148 -39.438 -23.922 1 82.94 74 LEU B O 1
ATOM 4771 N N . ASP B 1 75 ? 13.898 -38.969 -25.75 1 78.44 75 ASP B N 1
ATOM 4772 C CA . ASP B 1 75 ? 15.031 -38.688 -26.625 1 78.44 75 ASP B CA 1
ATOM 4773 C C . ASP B 1 75 ? 15.391 -37.219 -26.625 1 78.44 75 ASP B C 1
ATOM 4775 O O . ASP B 1 75 ? 14.594 -36.375 -27.062 1 78.44 75 ASP B O 1
ATOM 4779 N N . VAL B 1 76 ? 16.453 -36.812 -25.844 1 71.94 76 VAL B N 1
ATOM 4780 C CA . VAL B 1 76 ? 16.922 -35.438 -25.797 1 71.94 76 VAL B CA 1
ATOM 4781 C C . VAL B 1 76 ? 18.328 -35.344 -26.375 1 71.94 76 VAL B C 1
ATOM 4783 O O . VAL B 1 76 ? 19.25 -36 -25.906 1 71.94 76 VAL B O 1
ATOM 4786 N N . PRO B 1 77 ? 18.531 -34.562 -27.469 1 61.62 77 PRO B N 1
ATOM 4787 C CA . PRO B 1 77 ? 19.875 -34.438 -28.031 1 61.62 77 PRO B CA 1
ATOM 4788 C C . PRO B 1 77 ? 20.812 -33.625 -27.125 1 61.62 77 PRO B C 1
ATOM 4790 O O . PRO B 1 77 ? 20.359 -32.719 -26.438 1 61.62 77 PRO B O 1
ATOM 4793 N N . LEU B 1 78 ? 21.984 -33.906 -26.672 1 53.59 78 LEU B N 1
ATOM 4794 C CA . LEU B 1 78 ? 22.969 -33.281 -25.781 1 53.59 78 LEU B CA 1
ATOM 4795 C C . LEU B 1 78 ? 23.609 -32.062 -26.453 1 53.59 78 LEU B C 1
ATOM 4797 O O . LEU B 1 78 ? 24.016 -32.125 -27.609 1 53.59 78 LEU B O 1
ATOM 4801 N N . LEU B 1 79 ? 23.219 -30.766 -26.062 1 55.88 79 LEU B N 1
ATOM 4802 C CA . LEU B 1 79 ? 23.922 -29.594 -26.578 1 55.88 79 LEU B CA 1
ATOM 4803 C C . LEU B 1 79 ? 24.703 -28.891 -25.469 1 55.88 79 LEU B C 1
ATOM 4805 O O . LEU B 1 79 ? 24.531 -29.219 -24.281 1 55.88 79 LEU B O 1
ATOM 4809 N N . GLU B 1 80 ? 25.547 -27.797 -25.766 1 51.22 80 GLU B N 1
ATOM 4810 C CA . GLU B 1 80 ? 26.438 -26.984 -24.953 1 51.22 80 GLU B CA 1
ATOM 4811 C C . GLU B 1 80 ? 25.656 -26.141 -23.938 1 51.22 80 GLU B C 1
ATOM 4813 O O . GLU B 1 80 ? 24.516 -25.75 -24.203 1 51.22 80 GLU B O 1
ATOM 4818 N N . MET B 1 81 ? 26.219 -25.828 -22.75 1 50.31 81 MET B N 1
ATOM 4819 C CA . MET B 1 81 ? 25.641 -25.188 -21.578 1 50.31 81 MET B CA 1
ATOM 4820 C C . MET B 1 81 ? 25.391 -23.703 -21.828 1 50.31 81 MET B C 1
ATOM 4822 O O . MET B 1 81 ? 26.297 -22.984 -22.281 1 50.31 81 MET B O 1
ATOM 4826 N N . PRO B 1 82 ? 24.188 -23.188 -21.703 1 50.69 82 PRO B N 1
ATOM 4827 C CA . PRO B 1 82 ? 23.891 -21.781 -22 1 50.69 82 PRO B CA 1
ATOM 4828 C C . PRO B 1 82 ? 24.172 -20.859 -20.828 1 50.69 82 PRO B C 1
ATOM 4830 O O . PRO B 1 82 ? 24.266 -21.312 -19.688 1 50.69 82 PRO B O 1
ATOM 4833 N N . THR B 1 83 ? 24.672 -19.516 -21.016 1 53.88 83 THR B N 1
ATOM 4834 C CA . THR B 1 83 ? 24.812 -18.422 -20.047 1 53.88 83 THR B CA 1
ATOM 4835 C C . THR B 1 83 ? 23.578 -17.516 -20.078 1 53.88 83 THR B C 1
ATOM 4837 O O . THR B 1 83 ? 22.734 -17.641 -20.984 1 53.88 83 THR B O 1
ATOM 4840 N N . LEU B 1 84 ? 23.422 -16.703 -19.078 1 51.59 84 LEU B N 1
ATOM 4841 C CA . LEU B 1 84 ? 22.328 -15.734 -19.031 1 51.59 84 LEU B CA 1
ATOM 4842 C C . LEU B 1 84 ? 22.266 -14.906 -20.312 1 51.59 84 LEU B C 1
ATOM 4844 O O . LEU B 1 84 ? 21.188 -14.68 -20.859 1 51.59 84 LEU B O 1
ATOM 4848 N N . GLU B 1 85 ? 23.391 -14.398 -20.641 1 50.22 85 GLU B N 1
ATOM 4849 C CA . GLU B 1 85 ? 23.484 -13.594 -21.844 1 50.22 85 GLU B CA 1
ATOM 4850 C C . GLU B 1 85 ? 23.078 -14.398 -23.078 1 50.22 85 GLU B C 1
ATOM 4852 O O . GLU B 1 85 ? 22.391 -13.891 -23.953 1 50.22 85 GLU B O 1
ATOM 4857 N N . SER B 1 86 ? 23.531 -15.617 -23.047 1 55.03 86 SER B N 1
ATOM 4858 C CA . SER B 1 86 ? 23.234 -16.438 -24.219 1 55.03 86 SER B CA 1
ATOM 4859 C C . SER B 1 86 ? 21.75 -16.75 -24.312 1 55.03 86 SER B C 1
ATOM 4861 O O . SER B 1 86 ? 21.219 -16.969 -25.406 1 55.03 86 SER B O 1
ATOM 4863 N N . ASN B 1 87 ? 21.141 -16.766 -23.188 1 51.59 87 ASN B N 1
ATOM 4864 C CA . ASN B 1 87 ? 19.719 -17.031 -23.156 1 51.59 87 ASN B CA 1
ATOM 4865 C C . ASN B 1 87 ? 18.922 -15.938 -23.875 1 51.59 87 ASN B C 1
ATOM 4867 O O . ASN B 1 87 ? 17.797 -16.172 -24.297 1 51.59 87 ASN B O 1
ATOM 4871 N N . PHE B 1 88 ? 19.5 -14.891 -23.969 1 53.22 88 PHE B N 1
ATOM 4872 C CA . PHE B 1 88 ? 18.828 -13.797 -24.672 1 53.22 88 PHE B CA 1
ATOM 4873 C C . PHE B 1 88 ? 19.344 -13.672 -26.094 1 53.22 88 PHE B C 1
ATOM 4875 O O . PHE B 1 88 ? 19.156 -12.641 -26.75 1 53.22 88 PHE B O 1
ATOM 4882 N N . ALA B 1 89 ? 20.031 -14.75 -26.5 1 53.47 89 ALA B N 1
ATOM 4883 C CA . ALA B 1 89 ? 20.469 -14.82 -27.891 1 53.47 89 ALA B CA 1
ATOM 4884 C C . ALA B 1 89 ? 19.406 -15.453 -28.781 1 53.47 89 ALA B C 1
ATOM 4886 O O . ALA B 1 89 ? 18.484 -16.109 -28.281 1 53.47 89 ALA B O 1
ATOM 4887 N N . ASP B 1 90 ? 19.188 -15.359 -30.188 1 54.59 90 ASP B N 1
ATOM 4888 C CA . ASP B 1 90 ? 18.203 -15.633 -31.234 1 54.59 90 ASP B CA 1
ATOM 4889 C C . ASP B 1 90 ? 18.031 -17.141 -31.422 1 54.59 90 ASP B C 1
ATOM 4891 O O . ASP B 1 90 ? 18.875 -17.797 -32.031 1 54.59 90 ASP B O 1
ATOM 4895 N N . LEU B 1 91 ? 17.875 -18 -30.484 1 52 91 LEU B N 1
ATOM 4896 C CA . LEU B 1 91 ? 17.594 -19.359 -30.938 1 52 91 LEU B CA 1
ATOM 4897 C C . LEU B 1 91 ? 16.234 -19.828 -30.422 1 52 91 LEU B C 1
ATOM 4899 O O . LEU B 1 91 ? 15.758 -19.359 -29.391 1 52 91 LEU B O 1
ATOM 4903 N N . ASP B 1 92 ? 15.438 -20.578 -31.422 1 52.5 92 ASP B N 1
ATOM 4904 C CA . ASP B 1 92 ? 14.133 -21.203 -31.188 1 52.5 92 ASP B CA 1
ATOM 4905 C C . ASP B 1 92 ? 14.172 -22.141 -30 1 52.5 92 ASP B C 1
ATOM 4907 O O . ASP B 1 92 ? 14.648 -23.281 -30.109 1 52.5 92 ASP B O 1
ATOM 4911 N N . ASP B 1 93 ? 14.164 -21.719 -28.812 1 61.19 93 ASP B N 1
ATOM 4912 C CA . ASP B 1 93 ? 14.414 -22.516 -27.609 1 61.19 93 ASP B CA 1
ATOM 4913 C C . ASP B 1 93 ? 13.148 -22.656 -26.766 1 61.19 93 ASP B C 1
ATOM 4915 O O . ASP B 1 93 ? 13.203 -22.578 -25.547 1 61.19 93 ASP B O 1
ATOM 4919 N N . ALA B 1 94 ? 12.055 -23.172 -27.594 1 68.5 94 ALA B N 1
ATOM 4920 C CA . ALA B 1 94 ? 10.812 -23.359 -26.844 1 68.5 94 ALA B CA 1
ATOM 4921 C C . ALA B 1 94 ? 10.875 -24.625 -26 1 68.5 94 ALA B C 1
ATOM 4923 O O . ALA B 1 94 ? 11.398 -25.641 -26.438 1 68.5 94 ALA B O 1
ATOM 4924 N N . ILE B 1 95 ? 10.508 -24.594 -24.812 1 75.88 95 ILE B N 1
ATOM 4925 C CA . ILE B 1 95 ? 10.453 -25.75 -23.922 1 75.88 95 ILE B CA 1
ATOM 4926 C C . ILE B 1 95 ? 9.141 -26.5 -24.125 1 75.88 95 ILE B C 1
ATOM 4928 O O . ILE B 1 95 ? 8.062 -25.922 -24.031 1 75.88 95 ILE B O 1
ATOM 4932 N N . SER B 1 96 ? 9.203 -27.797 -24.547 1 75.88 96 SER B N 1
ATOM 4933 C CA . SER B 1 96 ? 8.016 -28.625 -24.688 1 75.88 96 SER B CA 1
ATOM 4934 C C . SER B 1 96 ? 7.461 -29.031 -23.312 1 75.88 96 SER B C 1
ATOM 4936 O O . SER B 1 96 ? 8.133 -28.875 -22.297 1 75.88 96 SER B O 1
ATOM 4938 N N . VAL B 1 97 ? 6.285 -29.578 -23.328 1 76.62 97 VAL B N 1
ATOM 4939 C CA . VAL B 1 97 ? 5.645 -30.047 -22.109 1 76.62 97 VAL B CA 1
ATOM 4940 C C . VAL B 1 97 ? 6.469 -31.172 -21.484 1 76.62 97 VAL B C 1
ATOM 4942 O O . VAL B 1 97 ? 6.613 -31.25 -20.266 1 76.62 97 VAL B O 1
ATOM 4945 N N . GLN B 1 98 ? 7.035 -31.969 -22.328 1 80.06 98 GLN B N 1
ATOM 4946 C CA . GLN B 1 98 ? 7.844 -33.094 -21.859 1 80.06 98 GLN B CA 1
ATOM 4947 C C . GLN B 1 98 ? 9.148 -32.594 -21.234 1 80.06 98 GLN B C 1
ATOM 4949 O O . GLN B 1 98 ? 9.594 -33.156 -20.234 1 80.06 98 GLN B O 1
ATOM 4954 N N . ASP B 1 99 ? 9.703 -31.609 -21.891 1 82.81 99 ASP B N 1
ATOM 4955 C CA . ASP B 1 99 ? 10.914 -31.031 -21.328 1 82.81 99 ASP B CA 1
ATOM 4956 C C . ASP B 1 99 ? 10.648 -30.438 -19.938 1 82.81 99 ASP B C 1
ATOM 4958 O O . ASP B 1 99 ? 11.43 -30.641 -19.016 1 82.81 99 ASP B O 1
ATOM 4962 N N . GLU B 1 100 ? 9.578 -29.734 -19.859 1 84.06 100 GLU B N 1
ATOM 4963 C CA . GLU B 1 100 ? 9.211 -29.109 -18.594 1 84.06 100 GLU B CA 1
ATOM 4964 C C . GLU B 1 100 ? 8.992 -30.156 -17.5 1 84.06 100 GLU B C 1
ATOM 4966 O O . GLU B 1 100 ? 9.461 -29.984 -16.375 1 84.06 100 GLU B O 1
ATOM 4971 N N . GLU B 1 101 ? 8.297 -31.172 -17.844 1 85.12 101 GLU B N 1
ATOM 4972 C CA . GLU B 1 101 ? 8.039 -32.25 -16.875 1 85.12 101 GLU B CA 1
ATOM 4973 C C . GLU B 1 101 ? 9.336 -32.875 -16.406 1 85.12 101 GLU B C 1
ATOM 4975 O O . GLU B 1 101 ? 9.492 -33.188 -15.227 1 85.12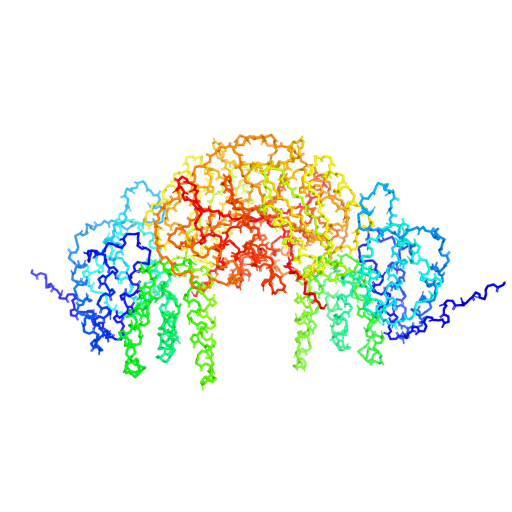 101 GLU B O 1
ATOM 4980 N N . LEU B 1 102 ? 10.18 -33.156 -17.406 1 87.62 102 LEU B N 1
ATOM 4981 C CA . LEU B 1 102 ? 11.469 -33.75 -17.078 1 87.62 102 LEU B CA 1
ATOM 4982 C C . LEU B 1 102 ? 12.258 -32.844 -16.125 1 87.62 102 LEU B C 1
ATOM 4984 O O . LEU B 1 102 ? 12.812 -33.312 -15.133 1 87.62 102 LEU B O 1
ATOM 4988 N N . LEU B 1 103 ? 12.289 -31.578 -16.422 1 86.19 103 LEU B N 1
ATOM 4989 C CA . LEU B 1 103 ? 13.039 -30.609 -15.633 1 86.19 103 LEU B CA 1
ATOM 4990 C C . LEU B 1 103 ? 12.484 -30.516 -14.211 1 86.19 103 LEU B C 1
ATOM 4992 O O . LEU B 1 103 ? 13.227 -30.656 -13.242 1 86.19 103 LEU B O 1
ATOM 4996 N N . THR B 1 104 ? 11.211 -30.375 -14.086 1 88.88 104 THR B N 1
ATOM 4997 C CA . THR B 1 104 ? 10.57 -30.188 -12.789 1 88.88 104 THR B CA 1
ATOM 4998 C C . THR B 1 104 ? 10.633 -31.469 -11.961 1 88.88 104 THR B C 1
ATOM 5000 O O . THR B 1 104 ? 10.969 -31.422 -10.773 1 88.88 104 THR B O 1
ATOM 5003 N N . PHE B 1 105 ? 10.367 -32.594 -12.602 1 90.69 105 PHE B N 1
ATOM 5004 C CA . PHE B 1 105 ? 10.375 -33.875 -11.906 1 90.69 105 PHE B CA 1
ATOM 5005 C C . PHE B 1 105 ? 11.758 -34.188 -11.344 1 90.69 105 PHE B C 1
ATOM 5007 O O . PHE B 1 105 ? 11.891 -34.562 -10.18 1 90.69 105 PHE B O 1
ATOM 5014 N N . THR B 1 106 ? 12.75 -33.969 -12.148 1 89.19 106 THR B N 1
ATOM 5015 C CA . THR B 1 106 ? 14.117 -34.281 -11.742 1 89.19 106 THR B CA 1
ATOM 5016 C C . THR B 1 106 ? 14.555 -33.375 -10.602 1 89.19 106 THR B C 1
ATOM 5018 O O . THR B 1 106 ? 15.141 -33.812 -9.617 1 89.19 106 THR B O 1
ATOM 5021 N N . GLU B 1 107 ? 14.266 -32.125 -10.688 1 88.62 107 GLU B N 1
ATOM 5022 C CA . GLU B 1 107 ? 14.633 -31.203 -9.617 1 88.62 107 GLU B CA 1
ATOM 5023 C C . GLU B 1 107 ? 13.891 -31.531 -8.328 1 88.62 107 GLU B C 1
ATOM 5025 O O . GLU B 1 107 ? 14.469 -31.438 -7.238 1 88.62 107 GLU B O 1
ATOM 5030 N N . VAL B 1 108 ? 12.625 -31.875 -8.438 1 91.5 108 VAL B N 1
ATOM 5031 C CA . VAL B 1 108 ? 11.812 -32.156 -7.258 1 91.5 108 VAL B CA 1
ATOM 5032 C C . VAL B 1 108 ? 12.406 -33.375 -6.516 1 91.5 108 VAL B C 1
ATOM 5034 O O . VAL B 1 108 ? 12.445 -33.375 -5.285 1 91.5 108 VAL B O 1
ATOM 5037 N N . LEU B 1 109 ? 12.859 -34.375 -7.266 1 90.69 109 LEU B N 1
ATOM 5038 C CA . LEU B 1 109 ? 13.516 -35.531 -6.621 1 90.69 109 LEU B CA 1
ATOM 5039 C C . LEU B 1 109 ? 14.719 -35.062 -5.805 1 90.69 109 LEU B C 1
ATOM 5041 O O . LEU B 1 109 ? 14.891 -35.5 -4.66 1 90.69 109 LEU B O 1
ATOM 5045 N N . GLN B 1 110 ? 15.375 -34.156 -6.371 1 87 110 GLN B N 1
ATOM 5046 C CA . GLN B 1 110 ? 16.562 -33.625 -5.695 1 87 110 GLN B CA 1
ATOM 5047 C C . GLN B 1 110 ? 16.172 -32.812 -4.465 1 87 110 GLN B C 1
ATOM 5049 O O . GLN B 1 110 ? 16.781 -32.938 -3.4 1 87 110 GLN B O 1
ATOM 5054 N N . VAL B 1 111 ? 15.203 -31.984 -4.598 1 85.94 111 VAL B N 1
ATOM 5055 C CA . VAL B 1 111 ? 14.766 -31.078 -3.543 1 85.94 111 VAL B CA 1
ATOM 5056 C C . VAL B 1 111 ? 14.211 -31.875 -2.367 1 85.94 111 VAL B C 1
ATOM 5058 O O . VAL B 1 111 ? 14.383 -31.5 -1.209 1 85.94 111 VAL B O 1
ATOM 5061 N N . VAL B 1 112 ? 13.531 -32.969 -2.668 1 90.38 112 VAL B N 1
ATOM 5062 C CA . VAL B 1 112 ? 12.93 -33.781 -1.615 1 90.38 112 VAL B CA 1
ATOM 5063 C C . VAL B 1 112 ? 13.984 -34.688 -0.986 1 90.38 112 VAL B C 1
ATOM 5065 O O . VAL B 1 112 ? 13.781 -35.219 0.105 1 90.38 112 VAL B O 1
ATOM 5068 N N . GLY B 1 113 ? 15.18 -34.844 -1.619 1 86.88 113 GLY B N 1
ATOM 5069 C CA . GLY B 1 113 ? 16.297 -35.5 -0.989 1 86.88 113 GLY B CA 1
ATOM 5070 C C . GLY B 1 113 ? 16.531 -36.906 -1.516 1 86.88 113 GLY B C 1
ATOM 5071 O O . GLY B 1 113 ? 17.078 -37.781 -0.81 1 86.88 113 GLY B O 1
ATOM 5072 N N . TYR B 1 114 ? 16.094 -37.219 -2.656 1 89.75 114 TYR B N 1
ATOM 5073 C CA . TYR B 1 114 ? 16.297 -38.562 -3.223 1 89.75 114 TYR B CA 1
ATOM 5074 C C . TYR B 1 114 ? 17.344 -38.5 -4.332 1 89.75 114 TYR B C 1
ATOM 5076 O O . TYR B 1 114 ? 17.453 -37.5 -5.055 1 89.75 114 TYR B O 1
ATOM 5084 N N . PRO B 1 115 ? 18.062 -39.469 -4.453 1 86.5 115 PRO B N 1
ATOM 5085 C CA . PRO B 1 115 ? 19.031 -39.531 -5.547 1 86.5 115 PRO B CA 1
ATOM 5086 C C . PRO B 1 115 ? 18.375 -39.594 -6.922 1 86.5 115 PRO B C 1
ATOM 5088 O O . PRO B 1 115 ? 17.344 -40.25 -7.086 1 86.5 115 PRO B O 1
ATOM 5091 N N . VAL B 1 116 ? 18.906 -38.938 -7.82 1 88.44 116 VAL B N 1
ATOM 5092 C CA . VAL B 1 116 ? 18.406 -38.906 -9.188 1 88.44 116 VAL B CA 1
ATOM 5093 C C . VAL B 1 116 ? 19.125 -39.969 -10.023 1 88.44 116 VAL B C 1
ATOM 5095 O O . VAL B 1 116 ? 20.359 -40 -10.055 1 88.44 116 VAL B O 1
ATOM 5098 N N . PRO B 1 117 ? 18.328 -40.781 -10.617 1 86.81 117 PRO B N 1
ATOM 5099 C CA . PRO B 1 117 ? 18.953 -41.75 -11.523 1 86.81 117 PRO B CA 1
ATOM 5100 C C . PRO B 1 117 ? 19.859 -41.062 -12.555 1 86.81 117 PRO B C 1
ATOM 5102 O O . PRO B 1 117 ? 19.531 -40 -13.062 1 86.81 117 PRO B O 1
ATOM 5105 N N . ALA B 1 118 ? 20.922 -41.719 -12.891 1 85 118 ALA B N 1
ATOM 5106 C CA . ALA B 1 118 ? 21.938 -41.156 -13.766 1 85 118 ALA B CA 1
ATOM 5107 C C . ALA B 1 118 ? 21.359 -40.75 -15.109 1 85 118 ALA B C 1
ATOM 5109 O O . ALA B 1 118 ? 21.703 -39.719 -15.648 1 85 118 ALA B O 1
ATOM 5110 N N . LEU B 1 119 ? 20.531 -41.625 -15.625 1 85.56 119 LEU B N 1
ATOM 5111 C CA . LEU B 1 119 ? 19.938 -41.344 -16.922 1 85.56 119 LEU B CA 1
ATOM 5112 C C . LEU B 1 119 ? 19.094 -40.094 -16.875 1 85.56 119 LEU B C 1
ATOM 5114 O O . LEU B 1 119 ? 19.078 -39.281 -17.812 1 85.56 119 LEU B O 1
ATOM 5118 N N . LEU B 1 120 ? 18.359 -39.938 -15.852 1 87.75 120 LEU B N 1
ATOM 5119 C CA . LEU B 1 120 ? 17.531 -38.75 -15.672 1 87.75 120 LEU B CA 1
ATOM 5120 C C . LEU B 1 120 ? 18.375 -37.5 -15.539 1 87.75 120 LEU B C 1
ATOM 5122 O O . LEU B 1 120 ? 18.031 -36.438 -16.078 1 87.75 120 LEU B O 1
ATOM 5126 N N . GLN B 1 121 ? 19.438 -37.594 -14.852 1 86.81 121 GLN B N 1
ATOM 5127 C CA . GLN B 1 121 ? 20.359 -36.469 -14.672 1 86.81 121 GLN B CA 1
ATOM 5128 C C . GLN B 1 121 ? 20.969 -36.031 -16 1 86.81 121 GLN B C 1
ATOM 5130 O O . GLN B 1 121 ? 21.109 -34.844 -16.266 1 86.81 121 GLN B O 1
ATOM 5135 N N . GLU B 1 122 ? 21.359 -37 -16.734 1 84.81 122 GLU B N 1
ATOM 5136 C CA . GLU B 1 122 ? 21.922 -36.719 -18.047 1 84.81 122 GLU B CA 1
ATOM 5137 C C . GLU B 1 122 ? 20.906 -36 -18.938 1 84.81 122 GLU B C 1
ATOM 5139 O O . GLU B 1 122 ? 21.281 -35.062 -19.656 1 84.81 122 GLU B O 1
ATOM 5144 N N . LYS B 1 123 ? 19.734 -36.5 -18.875 1 85.5 123 LYS B N 1
ATOM 5145 C CA . LYS B 1 123 ? 18.688 -35.875 -19.688 1 85.5 123 LYS B CA 1
ATOM 5146 C C . LYS B 1 123 ? 18.406 -34.438 -19.219 1 85.5 123 LYS B C 1
ATOM 5148 O O . LYS B 1 123 ? 18.156 -33.562 -20.031 1 85.5 123 LYS B O 1
ATOM 5153 N N . LEU B 1 124 ? 18.344 -34.281 -17.938 1 85.81 124 LEU B N 1
ATOM 5154 C CA . LEU B 1 124 ? 18.156 -32.938 -17.375 1 85.81 124 LEU B CA 1
ATOM 5155 C C . LEU B 1 124 ? 19.219 -31.969 -17.906 1 85.81 124 LEU B C 1
ATOM 5157 O O . LEU B 1 124 ? 18.891 -30.875 -18.375 1 85.81 124 LEU B O 1
ATOM 5161 N N . GLU B 1 125 ? 20.453 -32.375 -17.812 1 83 125 GLU B N 1
ATOM 5162 C CA . GLU B 1 125 ? 21.562 -31.531 -18.25 1 83 125 GLU B CA 1
ATOM 5163 C C . GLU B 1 125 ? 21.484 -31.25 -19.75 1 83 125 GLU B C 1
ATOM 5165 O O . GLU B 1 125 ? 21.797 -30.141 -20.188 1 83 125 GLU B O 1
ATOM 5170 N N . ALA B 1 126 ? 21.047 -32.188 -20.406 1 81.5 126 ALA B N 1
ATOM 5171 C CA . ALA B 1 126 ? 20.906 -32.031 -21.859 1 81.5 126 ALA B CA 1
ATOM 5172 C C . ALA B 1 126 ? 19.844 -31 -22.188 1 81.5 126 ALA B C 1
ATOM 5174 O O . ALA B 1 126 ? 20.047 -30.141 -23.047 1 81.5 126 ALA B O 1
ATOM 5175 N N . VAL B 1 127 ? 18.719 -31.125 -21.5 1 79.44 127 VAL B N 1
ATOM 5176 C CA . VAL B 1 127 ? 17.625 -30.188 -21.75 1 79.44 127 VAL B CA 1
ATOM 5177 C C . VAL B 1 127 ? 18.031 -28.781 -21.312 1 79.44 127 VAL B C 1
ATOM 5179 O O . VAL B 1 127 ? 17.75 -27.797 -22.016 1 79.44 127 VAL B O 1
ATOM 5182 N N . LEU B 1 128 ? 18.688 -28.641 -20.219 1 78.31 128 LEU B N 1
ATOM 5183 C CA . LEU B 1 128 ? 19.141 -27.344 -19.734 1 78.31 128 LEU B CA 1
ATOM 5184 C C . LEU B 1 128 ? 20.062 -26.688 -20.734 1 78.31 128 LEU B C 1
ATOM 5186 O O . LEU B 1 128 ? 19.953 -25.484 -21 1 78.31 128 LEU B O 1
ATOM 5190 N N . SER B 1 129 ? 20.922 -27.469 -21.219 1 75.31 129 SER B N 1
ATOM 5191 C CA . SER B 1 129 ? 21.891 -26.938 -22.188 1 75.31 129 SER B CA 1
ATOM 5192 C C . SER B 1 129 ? 21.234 -26.609 -23.516 1 75.31 129 SER B C 1
ATOM 5194 O O . SER B 1 129 ? 21.484 -25.547 -24.078 1 75.31 129 SER B O 1
ATOM 5196 N N . GLN B 1 130 ? 20.391 -27.469 -23.938 1 74.25 130 GLN B N 1
ATOM 5197 C CA . GLN B 1 130 ? 19.75 -27.312 -25.25 1 74.25 130 GLN B CA 1
ATOM 5198 C C . GLN B 1 130 ? 18.828 -26.094 -25.25 1 74.25 130 GLN B C 1
ATOM 5200 O O . GLN B 1 130 ? 18.75 -25.359 -26.234 1 74.25 130 GLN B O 1
ATOM 5205 N N . LYS B 1 131 ? 18.156 -25.953 -24.141 1 70.94 131 LYS B N 1
ATOM 5206 C CA . LYS B 1 131 ? 17.141 -24.906 -24.078 1 70.94 131 LYS B CA 1
ATOM 5207 C C . LYS B 1 131 ? 17.688 -23.641 -23.438 1 70.94 131 LYS B C 1
ATOM 5209 O O . LYS B 1 131 ? 16.984 -22.656 -23.297 1 70.94 131 LYS B O 1
ATOM 5214 N N . ARG B 1 132 ? 18.922 -23.578 -23 1 67.25 132 ARG B N 1
ATOM 5215 C CA . ARG B 1 132 ? 19.656 -22.438 -22.484 1 67.25 132 ARG B CA 1
ATOM 5216 C C . ARG B 1 132 ? 18.953 -21.844 -21.266 1 67.25 132 ARG B C 1
ATOM 5218 O O . ARG B 1 132 ? 18.734 -20.625 -21.188 1 67.25 132 ARG B O 1
ATOM 5225 N N . ILE B 1 133 ? 18.406 -22.656 -20.531 1 67.56 133 ILE B N 1
ATOM 5226 C CA . ILE B 1 133 ? 17.797 -22.219 -19.281 1 67.56 133 ILE B CA 1
ATOM 5227 C C . ILE B 1 133 ? 18.875 -21.734 -18.328 1 67.56 133 ILE B C 1
ATOM 5229 O O . ILE B 1 133 ? 19.859 -22.438 -18.094 1 67.56 133 ILE B O 1
ATOM 5233 N N . PRO B 1 134 ? 18.734 -20.281 -18.016 1 59.22 134 PRO B N 1
ATOM 5234 C CA . PRO B 1 134 ? 19.781 -19.734 -17.156 1 59.22 134 PRO B CA 1
ATOM 5235 C C . PRO B 1 134 ? 19.969 -20.531 -15.867 1 59.22 134 PRO B C 1
ATOM 5237 O O . PRO B 1 134 ? 18.984 -20.859 -15.188 1 59.22 134 PRO B O 1
ATOM 5240 N N . ALA B 1 135 ? 20.922 -21.391 -15.836 1 53.34 135 ALA B N 1
ATOM 5241 C CA . ALA B 1 135 ? 21.203 -22.109 -14.594 1 53.34 135 ALA B CA 1
ATOM 5242 C C . ALA B 1 135 ? 22.172 -21.328 -13.703 1 53.34 135 ALA B C 1
ATOM 5244 O O . ALA B 1 135 ? 23.344 -21.172 -14.047 1 53.34 135 ALA B O 1
ATOM 5245 N N . ARG B 1 136 ? 21.922 -20.125 -13.406 1 49.84 136 ARG B N 1
ATOM 5246 C CA . ARG B 1 136 ? 22.984 -19.453 -12.672 1 49.84 136 ARG B CA 1
ATOM 5247 C C . ARG B 1 136 ? 23.828 -20.453 -11.875 1 49.84 136 ARG B C 1
ATOM 5249 O O . ARG B 1 136 ? 25.062 -20.438 -11.961 1 49.84 136 ARG B O 1
ATOM 5256 N N . HIS B 1 137 ? 23.25 -20.703 -10.617 1 45.94 137 HIS B N 1
ATOM 5257 C CA . HIS B 1 137 ? 24.062 -21.344 -9.578 1 45.94 137 HIS B CA 1
ATOM 5258 C C . HIS B 1 137 ? 24.359 -22.797 -9.922 1 45.94 137 HIS B C 1
ATOM 5260 O O . HIS B 1 137 ? 24.734 -23.578 -9.047 1 45.94 137 HIS B O 1
ATOM 5266 N N . THR B 1 138 ? 24 -23.297 -11.07 1 39.69 138 THR B N 1
ATOM 5267 C CA . THR B 1 138 ? 24.562 -24.641 -11.148 1 39.69 138 THR B CA 1
ATOM 5268 C C . THR B 1 138 ? 26.062 -24.609 -10.844 1 39.69 138 THR B C 1
ATOM 5270 O O . THR B 1 138 ? 26.641 -25.641 -10.5 1 39.69 138 THR B O 1
ATOM 5273 N N . ARG B 1 139 ? 26.797 -23.703 -11.453 1 37.47 139 ARG B N 1
ATOM 5274 C CA . ARG B 1 139 ? 28.234 -23.906 -11.383 1 37.47 139 ARG B CA 1
ATOM 5275 C C . ARG B 1 139 ? 28.75 -23.672 -9.969 1 37.47 139 ARG B C 1
ATOM 5277 O O . ARG B 1 139 ? 29.938 -23.828 -9.703 1 37.47 139 ARG B O 1
ATOM 5284 N N . ARG B 1 140 ? 28.438 -22.562 -9.336 1 37.47 140 ARG B N 1
ATOM 5285 C CA . ARG B 1 140 ? 29.328 -22.359 -8.203 1 37.47 140 ARG B CA 1
ATOM 5286 C C . ARG B 1 140 ? 29.469 -23.641 -7.375 1 37.47 140 ARG B C 1
ATOM 5288 O O . ARG B 1 140 ? 30.578 -24.094 -7.102 1 37.47 140 ARG B O 1
ATOM 5295 N N . SER B 1 141 ? 29.234 -23.531 -5.848 1 33.5 141 SER B N 1
ATOM 5296 C CA . SER B 1 141 ? 29.906 -24.375 -4.879 1 33.5 141 SER B CA 1
ATOM 5297 C C . SER B 1 141 ? 29.641 -25.859 -5.164 1 33.5 141 SER B C 1
ATOM 5299 O O . SER B 1 141 ? 28.531 -26.219 -5.57 1 33.5 141 SER B O 1
ATOM 5301 N N . SER B 1 142 ? 30.594 -26.797 -5.531 1 33.06 142 SER B N 1
ATOM 5302 C CA . SER B 1 142 ? 30.828 -28.156 -5.059 1 33.06 142 SER B CA 1
ATOM 5303 C C . SER B 1 142 ? 29.875 -28.516 -3.924 1 33.06 142 SER B C 1
ATOM 5305 O O . SER B 1 142 ? 29.844 -29.672 -3.475 1 33.06 142 SER B O 1
ATOM 5307 N N . ALA B 1 143 ? 29.891 -27.609 -2.852 1 33.22 143 ALA B N 1
ATOM 5308 C CA . ALA B 1 143 ? 29.047 -28.109 -1.766 1 33.22 143 ALA B CA 1
ATOM 5309 C C . ALA B 1 143 ? 27.594 -28.25 -2.211 1 33.22 143 ALA B C 1
ATOM 5311 O O . ALA B 1 143 ? 27.188 -27.656 -3.211 1 33.22 143 ALA B O 1
ATOM 5312 N N . GLY B 1 144 ? 26.625 -28.875 -1.499 1 36.97 144 GLY B N 1
ATOM 5313 C CA . GLY B 1 144 ? 25.25 -29.344 -1.363 1 36.97 144 GLY B CA 1
ATOM 5314 C C . GLY B 1 144 ? 24.234 -28.312 -1.79 1 36.97 144 GLY B C 1
ATOM 5315 O O . GLY B 1 144 ? 23.047 -28.422 -1.471 1 36.97 144 GLY B O 1
ATOM 5316 N N . ASN B 1 145 ? 24.484 -26.953 -2.033 1 41.88 145 ASN B N 1
ATOM 5317 C CA . ASN B 1 145 ? 23.391 -26.016 -1.903 1 41.88 145 ASN B CA 1
ATOM 5318 C C . ASN B 1 145 ? 22.406 -26.141 -3.062 1 41.88 145 ASN B C 1
ATOM 5320 O O . ASN B 1 145 ? 22.797 -26.062 -4.227 1 41.88 145 ASN B O 1
ATOM 5324 N N . GLU B 1 146 ? 21.125 -26.766 -2.949 1 52.69 146 GLU B N 1
ATOM 5325 C CA . GLU B 1 146 ? 19.844 -27.172 -3.496 1 52.69 146 GLU B CA 1
ATOM 5326 C C . GLU B 1 146 ? 19.266 -26.109 -4.426 1 52.69 146 GLU B C 1
ATOM 5328 O O . GLU B 1 146 ? 19 -24.984 -4 1 52.69 146 GLU B O 1
ATOM 5333 N N . ASN B 1 147 ? 19.594 -26.094 -5.711 1 59.88 147 ASN B N 1
ATOM 5334 C CA . ASN B 1 147 ? 18.984 -25.344 -6.797 1 59.88 147 ASN B CA 1
ATOM 5335 C C . ASN B 1 147 ? 17.469 -25.5 -6.793 1 59.88 147 ASN B C 1
ATOM 5337 O O . ASN B 1 147 ? 16.953 -26.625 -6.793 1 59.88 147 ASN B O 1
ATOM 5341 N N . GLN B 1 148 ? 16.641 -24.609 -6.457 1 79.88 148 GLN B N 1
ATOM 5342 C CA . GLN B 1 148 ? 15.18 -24.625 -6.438 1 79.88 148 GLN B CA 1
ATOM 5343 C C . GLN B 1 148 ? 14.602 -23.609 -7.422 1 79.88 148 GLN B C 1
ATOM 5345 O O . GLN B 1 148 ? 13.805 -22.75 -7.043 1 79.88 148 GLN B O 1
ATOM 5350 N N . PHE B 1 149 ? 15.047 -23.891 -8.805 1 81.44 149 PHE B N 1
ATOM 5351 C CA . PHE B 1 149 ? 14.633 -22.922 -9.82 1 81.44 149 PHE B CA 1
ATOM 5352 C C . PHE B 1 149 ? 13.531 -23.5 -10.703 1 81.44 149 PHE B C 1
ATOM 5354 O O . PHE B 1 149 ? 12.633 -22.781 -11.148 1 81.44 149 PHE B O 1
ATOM 5361 N N . LEU B 1 150 ? 13.578 -24.797 -10.898 1 83.06 150 LEU B N 1
ATOM 5362 C CA . LEU B 1 150 ? 12.742 -25.406 -11.93 1 83.06 150 LEU B CA 1
ATOM 5363 C C . LEU B 1 150 ? 11.406 -25.859 -11.359 1 83.06 150 LEU B C 1
ATOM 5365 O O . LEU B 1 150 ? 10.445 -26.078 -12.102 1 83.06 150 LEU B O 1
ATOM 5369 N N . SER B 1 151 ? 11.406 -26 -10.102 1 84.31 151 SER B N 1
ATOM 5370 C CA . SER B 1 151 ? 10.164 -26.406 -9.461 1 84.31 151 SER B CA 1
ATOM 5371 C C . SER B 1 151 ? 9.227 -25.219 -9.266 1 84.31 151 SER B C 1
ATOM 5373 O O . SER B 1 151 ? 9.68 -24.078 -9.156 1 84.31 151 SER B O 1
ATOM 5375 N N . TYR B 1 152 ? 7.922 -25.547 -9.219 1 87 152 TYR B N 1
ATOM 5376 C CA . TYR B 1 152 ? 6.91 -24.5 -9.117 1 87 152 TYR B CA 1
ATOM 5377 C C . TYR B 1 152 ? 6.855 -23.938 -7.699 1 87 152 TYR B C 1
ATOM 5379 O O . TYR B 1 152 ? 6.641 -24.672 -6.738 1 87 152 TYR B O 1
ATOM 5387 N N . THR B 1 153 ? 6.961 -22.641 -7.66 1 88.38 153 THR B N 1
ATOM 5388 C CA . THR B 1 153 ? 7.004 -21.953 -6.371 1 88.38 153 THR B CA 1
ATOM 5389 C C . THR B 1 153 ? 5.711 -22.172 -5.598 1 88.38 153 THR B C 1
ATOM 5391 O O . THR B 1 153 ? 5.738 -22.453 -4.395 1 88.38 153 THR B O 1
ATOM 5394 N N . PHE B 1 154 ? 4.648 -22.141 -6.238 1 90.44 154 PHE B N 1
ATOM 5395 C CA . PHE B 1 154 ? 3.359 -22.297 -5.574 1 90.44 154 PHE B CA 1
ATOM 5396 C C . PHE B 1 154 ? 3.232 -23.672 -4.957 1 90.44 154 PHE B C 1
ATOM 5398 O O . PHE B 1 154 ? 2.793 -23.812 -3.812 1 90.44 154 PHE B O 1
ATOM 5405 N N . ASN B 1 155 ? 3.619 -24.641 -5.73 1 92.62 155 ASN B N 1
ATOM 5406 C CA . ASN B 1 155 ? 3.547 -26 -5.23 1 92.62 155 ASN B CA 1
ATOM 5407 C C . ASN B 1 155 ? 4.434 -26.203 -4.004 1 92.62 155 ASN B C 1
ATOM 5409 O O . ASN B 1 155 ? 4.051 -26.906 -3.064 1 92.62 155 ASN B O 1
ATOM 5413 N N . LYS B 1 156 ? 5.551 -25.625 -4.07 1 91.19 156 LYS B N 1
ATOM 5414 C CA . LYS B 1 156 ? 6.453 -25.719 -2.924 1 91.19 156 LYS B CA 1
ATOM 5415 C C . LYS B 1 156 ? 5.824 -25.094 -1.682 1 91.19 156 LYS B C 1
ATOM 5417 O O . LYS B 1 156 ? 5.922 -25.656 -0.585 1 91.19 156 LYS B O 1
ATOM 5422 N N . ASN B 1 157 ? 5.203 -24.016 -1.883 1 91.44 157 ASN B N 1
ATOM 5423 C CA . ASN B 1 157 ? 4.539 -23.359 -0.763 1 91.44 157 ASN B CA 1
ATOM 5424 C C . ASN B 1 157 ? 3.381 -24.203 -0.23 1 91.44 157 ASN B C 1
ATOM 5426 O O . ASN B 1 157 ? 3.186 -24.297 0.982 1 91.44 157 ASN B O 1
ATOM 5430 N N . ILE B 1 158 ? 2.637 -24.703 -1.129 1 94.56 158 ILE B N 1
ATOM 5431 C CA . ILE B 1 158 ? 1.548 -25.594 -0.723 1 94.56 158 ILE B CA 1
ATOM 5432 C C . ILE B 1 158 ? 2.113 -26.797 0.034 1 94.56 158 ILE B C 1
ATOM 5434 O O . ILE B 1 158 ? 1.511 -27.266 1.001 1 94.56 158 ILE B O 1
ATOM 5438 N N . GLY B 1 159 ? 3.25 -27.312 -0.455 1 94.5 159 GLY B N 1
ATOM 5439 C CA . GLY B 1 159 ? 3.916 -28.391 0.258 1 94.5 159 GLY B CA 1
ATOM 5440 C C . GLY B 1 159 ? 4.254 -28.031 1.693 1 94.5 159 GLY B C 1
ATOM 5441 O O . GLY B 1 159 ? 4.066 -28.844 2.602 1 94.5 159 GLY B O 1
ATOM 5442 N N . LYS B 1 160 ? 4.723 -26.859 1.896 1 93.56 160 LYS B N 1
ATOM 5443 C CA . LYS B 1 160 ? 5.035 -26.406 3.246 1 93.56 160 LYS B CA 1
ATOM 5444 C C . LYS B 1 160 ? 3.773 -26.312 4.105 1 93.56 160 LYS B C 1
ATOM 5446 O O . LYS B 1 160 ? 3.805 -26.641 5.293 1 93.56 160 LYS B O 1
ATOM 5451 N N . ILE B 1 161 ? 2.729 -25.859 3.52 1 94.31 161 ILE B N 1
ATOM 5452 C CA . ILE B 1 161 ? 1.457 -25.797 4.23 1 94.31 161 ILE B CA 1
ATOM 5453 C C . ILE B 1 161 ? 1.02 -27.203 4.629 1 94.31 161 ILE B C 1
ATOM 5455 O O . ILE B 1 161 ? 0.619 -27.438 5.77 1 94.31 161 ILE B O 1
ATOM 5459 N N . CYS B 1 162 ? 1.124 -28.109 3.711 1 96.06 162 CYS B N 1
ATOM 5460 C CA . CYS B 1 162 ? 0.768 -29.5 3.986 1 96.06 162 CYS B CA 1
ATOM 5461 C C . CYS B 1 162 ? 1.562 -30.047 5.168 1 96.06 162 CYS B C 1
ATOM 5463 O O . CYS B 1 162 ? 1 -30.688 6.055 1 96.06 162 CYS B O 1
ATOM 5465 N N . GLU B 1 163 ? 2.844 -29.734 5.18 1 94.44 163 GLU B N 1
ATOM 5466 C CA . GLU B 1 163 ? 3.729 -30.219 6.238 1 94.44 163 GLU B CA 1
ATOM 5467 C C . GLU B 1 163 ? 3.328 -29.656 7.594 1 94.44 163 GLU B C 1
ATOM 5469 O O . GLU B 1 163 ? 3.506 -30.297 8.625 1 94.44 163 GLU B O 1
ATOM 5474 N N . SER B 1 164 ? 2.785 -28.484 7.621 1 93.25 164 SER B N 1
ATOM 5475 C CA . SER B 1 164 ? 2.441 -27.812 8.875 1 93.25 164 SER B CA 1
ATOM 5476 C C . SER B 1 164 ? 1.097 -28.297 9.406 1 93.25 164 SER B C 1
ATOM 5478 O O . SER B 1 164 ? 0.774 -28.094 10.578 1 93.25 164 SER B O 1
ATOM 5480 N N . LEU B 1 165 ? 0.314 -28.938 8.609 1 93.69 165 LEU B N 1
ATOM 5481 C CA . LEU B 1 165 ? -1.03 -29.344 9.016 1 93.69 165 LEU B CA 1
ATOM 5482 C C . LEU B 1 165 ? -1.017 -30.75 9.633 1 93.69 165 LEU B C 1
ATOM 5484 O O . LEU B 1 165 ? -0.28 -31.625 9.172 1 93.69 165 LEU B O 1
ATOM 5488 N N . SER B 1 166 ? -1.784 -30.969 10.633 1 92.38 166 SER B N 1
ATOM 5489 C CA . SER B 1 166 ? -1.985 -32.281 11.234 1 92.38 166 SER B CA 1
ATOM 5490 C C . SER B 1 166 ? -3.068 -33.062 10.5 1 92.38 166 SER B C 1
ATOM 5492 O O . SER B 1 166 ? -3.787 -32.5 9.664 1 92.38 166 SER B O 1
ATOM 5494 N N . ALA B 1 167 ? -3.16 -34.375 10.789 1 94.12 167 ALA B N 1
ATOM 5495 C CA . ALA B 1 167 ? -4.188 -35.25 10.195 1 94.12 167 ALA B CA 1
ATOM 5496 C C . ALA B 1 167 ? -5.586 -34.75 10.555 1 94.12 167 ALA B C 1
ATOM 5498 O O . ALA B 1 167 ? -6.496 -34.781 9.727 1 94.12 167 ALA B O 1
ATOM 5499 N N . GLU B 1 168 ? -5.707 -34.25 11.734 1 92.25 168 GLU B N 1
ATOM 5500 C CA . GLU B 1 168 ? -6.996 -33.75 12.188 1 92.25 168 GLU B CA 1
ATOM 5501 C C . GLU B 1 168 ? -7.402 -32.5 11.398 1 92.25 168 GLU B C 1
ATOM 5503 O O . GLU B 1 168 ? -8.578 -32.344 11.055 1 92.25 168 GLU B O 1
ATOM 5508 N N . GLU B 1 169 ? -6.438 -31.719 11.164 1 93 169 GLU B N 1
ATOM 5509 C CA . GLU B 1 169 ? -6.715 -30.484 10.43 1 93 169 GLU B CA 1
ATOM 5510 C C . GLU B 1 169 ? -7.074 -30.766 8.977 1 93 169 GLU B C 1
ATOM 5512 O O . GLU B 1 169 ? -7.977 -30.141 8.422 1 93 169 GLU B O 1
ATOM 5517 N N . VAL B 1 170 ? -6.371 -31.672 8.359 1 95.62 170 VAL B N 1
ATOM 5518 C CA . VAL B 1 170 ? -6.684 -32.062 6.984 1 95.62 170 VAL B CA 1
ATOM 5519 C C . VAL B 1 170 ? -8.078 -32.656 6.926 1 95.62 170 VAL B C 1
ATOM 5521 O O . VAL B 1 170 ? -8.844 -32.406 6 1 95.62 170 VAL B O 1
ATOM 5524 N N . TYR B 1 171 ? -8.383 -33.469 7.934 1 94.75 171 TYR B N 1
ATOM 5525 C CA . TYR B 1 171 ? -9.711 -34.062 7.965 1 94.75 171 TYR B CA 1
ATOM 5526 C C . TYR B 1 171 ? -10.781 -33 8.203 1 94.75 171 TYR B C 1
ATOM 5528 O O . TYR B 1 171 ? -11.891 -33.094 7.684 1 94.75 171 TYR B O 1
ATOM 5536 N N . ALA B 1 172 ? -10.438 -32 8.984 1 93.38 172 ALA B N 1
ATOM 5537 C CA . ALA B 1 172 ? -11.367 -30.906 9.195 1 93.38 172 ALA B CA 1
ATOM 5538 C C . ALA B 1 172 ? -11.672 -30.172 7.891 1 93.38 172 ALA B C 1
ATOM 5540 O O . ALA B 1 172 ? -12.797 -29.719 7.68 1 93.38 172 ALA B O 1
ATOM 5541 N N . LEU B 1 173 ? -10.648 -30.016 7.008 1 94.5 173 LEU B N 1
ATOM 5542 C CA . LEU B 1 173 ? -10.875 -29.453 5.684 1 94.5 173 LEU B CA 1
ATOM 5543 C C . LEU B 1 173 ? -11.906 -30.266 4.91 1 94.5 173 LEU B C 1
ATOM 5545 O O . LEU B 1 173 ? -12.844 -29.719 4.336 1 94.5 173 LEU B O 1
ATOM 5549 N N . ARG B 1 174 ? -11.695 -31.547 4.977 1 95.38 174 ARG B N 1
ATOM 5550 C CA . ARG B 1 174 ? -12.609 -32.469 4.305 1 95.38 174 ARG B CA 1
ATOM 5551 C C . ARG B 1 174 ? -14.023 -32.312 4.844 1 95.38 174 ARG B C 1
ATOM 5553 O O . ARG B 1 174 ? -14.992 -32.281 4.074 1 95.38 174 ARG B O 1
ATOM 5560 N N . LYS B 1 175 ? -14.156 -32.25 6.102 1 93 175 LYS B N 1
ATOM 5561 C CA . LYS B 1 175 ? -15.469 -32.094 6.727 1 93 175 LYS B CA 1
ATOM 5562 C C . LYS B 1 175 ? -16.141 -30.812 6.293 1 93 175 LYS B C 1
ATOM 5564 O O . LYS B 1 175 ? -17.344 -30.797 6.008 1 93 175 LYS B O 1
ATOM 5569 N N . PHE B 1 176 ? -15.375 -29.844 6.262 1 91.81 176 PHE B N 1
ATOM 5570 C CA . PHE B 1 176 ? -15.914 -28.547 5.855 1 91.81 176 PHE B CA 1
ATOM 5571 C C . PHE B 1 176 ? -16.406 -28.609 4.41 1 91.81 176 PHE B C 1
ATOM 5573 O O . PHE B 1 176 ? -17.5 -28.125 4.105 1 91.81 176 PHE B O 1
ATOM 5580 N N . ILE B 1 177 ? -15.594 -29.125 3.545 1 92.56 177 ILE B N 1
ATOM 5581 C CA . ILE B 1 177 ? -15.93 -29.219 2.127 1 92.56 177 ILE B CA 1
ATOM 5582 C C . ILE B 1 177 ? -17.219 -30.016 1.953 1 92.56 177 ILE B C 1
ATOM 5584 O O . ILE B 1 177 ? -18.094 -29.641 1.173 1 92.56 177 ILE B O 1
ATOM 5588 N N . THR B 1 178 ? -17.297 -31.094 2.707 1 93.31 178 THR B N 1
ATOM 5589 C CA . THR B 1 178 ? -18.484 -31.938 2.635 1 93.31 178 THR B CA 1
ATOM 5590 C C . THR B 1 178 ? -19.734 -31.172 3.096 1 93.31 178 THR B C 1
ATOM 5592 O O . THR B 1 178 ? -20.797 -31.266 2.48 1 93.31 178 THR B O 1
ATOM 5595 N N . GLN B 1 179 ? -19.562 -30.422 4.109 1 90.31 179 GLN B N 1
ATOM 5596 C CA . GLN B 1 179 ? -20.672 -29.625 4.625 1 90.31 179 GLN B CA 1
ATOM 5597 C C . GLN B 1 179 ? -21.109 -28.562 3.613 1 90.31 179 GLN B C 1
ATOM 5599 O O . GLN B 1 179 ? -22.312 -28.328 3.436 1 90.31 179 GLN B O 1
ATOM 5604 N N . GLN B 1 180 ? -20.156 -27.969 3.006 1 87.12 180 GLN B N 1
ATOM 5605 C CA . GLN B 1 180 ? -20.469 -26.938 2.01 1 87.12 180 GLN B CA 1
ATOM 5606 C C . GLN B 1 180 ? -21.156 -27.547 0.795 1 87.12 180 GLN B C 1
ATOM 5608 O O . GLN B 1 180 ? -21.984 -26.891 0.151 1 87.12 180 GLN B O 1
ATOM 5613 N N . GLY B 1 181 ? -20.797 -28.797 0.481 1 89 181 GLY B N 1
ATOM 5614 C CA . GLY B 1 181 ? -21.422 -29.5 -0.64 1 89 181 GLY B CA 1
ATOM 5615 C C . GLY B 1 181 ? -22.891 -29.766 -0.44 1 89 181 GLY B C 1
ATOM 5616 O O . GLY B 1 181 ? -23.641 -29.922 -1.409 1 89 181 GLY B O 1
ATOM 5617 N N . GLU B 1 182 ? -23.312 -29.75 0.73 1 88.5 182 GLU B N 1
ATOM 5618 C CA . GLU B 1 182 ? -24.719 -29.953 1.048 1 88.5 182 GLU B CA 1
ATOM 5619 C C . GLU B 1 182 ? -25.531 -28.688 0.822 1 88.5 182 GLU B C 1
ATOM 5621 O O . GLU B 1 182 ? -26.719 -28.75 0.486 1 88.5 182 GLU B O 1
ATOM 5626 N N . THR B 1 183 ? -24.906 -27.547 0.931 1 83.56 183 THR B N 1
ATOM 5627 C CA . THR B 1 183 ? -25.625 -26.281 0.911 1 83.56 183 THR B CA 1
ATOM 5628 C C . THR B 1 183 ? -25.406 -25.562 -0.413 1 83.56 183 THR B C 1
ATOM 5630 O O . THR B 1 183 ? -26.25 -24.766 -0.84 1 83.56 183 THR B O 1
ATOM 5633 N N . HIS B 1 184 ? -24.281 -25.859 -0.984 1 82.31 184 HIS B N 1
ATOM 5634 C CA . HIS B 1 184 ? -23.922 -25.141 -2.203 1 82.31 184 HIS B CA 1
ATOM 5635 C C . HIS B 1 184 ? -23.797 -26.094 -3.387 1 82.31 184 HIS B C 1
ATOM 5637 O O . HIS B 1 184 ? -22.953 -26.984 -3.371 1 82.31 184 HIS B O 1
ATOM 5643 N N . GLU B 1 185 ? -24.453 -25.797 -4.418 1 81.56 185 GLU B N 1
ATOM 5644 C CA . GLU B 1 185 ? -24.484 -26.672 -5.594 1 81.56 185 GLU B CA 1
ATOM 5645 C C . GLU B 1 185 ? -23.125 -26.703 -6.277 1 81.56 185 GLU B C 1
ATOM 5647 O O . GLU B 1 185 ? -22.703 -27.766 -6.773 1 81.56 185 GLU B O 1
ATOM 5652 N N . ASP B 1 186 ? -22.438 -25.656 -6.227 1 78.75 186 ASP B N 1
ATOM 5653 C CA . ASP B 1 186 ? -21.156 -25.562 -6.922 1 78.75 186 ASP B CA 1
ATOM 5654 C C . ASP B 1 186 ? -20.078 -26.359 -6.203 1 78.75 186 ASP B C 1
ATOM 5656 O O . ASP B 1 186 ? -19.031 -26.641 -6.773 1 78.75 186 ASP B O 1
ATOM 5660 N N . MET B 1 187 ? -20.422 -26.797 -5.012 1 87.06 187 MET B N 1
ATOM 5661 C CA . MET B 1 187 ? -19.438 -27.5 -4.211 1 87.06 187 MET B CA 1
ATOM 5662 C C . MET B 1 187 ? -19.734 -29 -4.168 1 87.06 187 MET B C 1
ATOM 5664 O O . MET B 1 187 ? -19 -29.766 -3.566 1 87.06 187 MET B O 1
ATOM 5668 N N . LYS B 1 188 ? -20.797 -29.422 -4.82 1 90.56 188 LYS B N 1
ATOM 5669 C CA . LYS B 1 188 ? -21.234 -30.812 -4.758 1 90.56 188 LYS B CA 1
ATOM 5670 C C . LYS B 1 188 ? -20.188 -31.75 -5.348 1 90.56 188 LYS B C 1
ATOM 5672 O O . LYS B 1 188 ? -19.906 -32.812 -4.789 1 90.56 188 LYS B O 1
ATOM 5677 N N . GLU B 1 189 ? -19.641 -31.344 -6.445 1 90.56 189 GLU B N 1
ATOM 5678 C CA . GLU B 1 189 ? -18.641 -32.188 -7.098 1 90.56 189 GLU B CA 1
ATOM 5679 C C . GLU B 1 189 ? -17.422 -32.406 -6.199 1 90.56 189 GLU B C 1
ATOM 5681 O O . GLU B 1 189 ? -16.922 -33.5 -6.086 1 90.56 189 GLU B O 1
ATOM 5686 N N . MET B 1 190 ? -16.969 -31.391 -5.625 1 91.69 190 MET B N 1
ATOM 5687 C CA . MET B 1 190 ? -15.812 -31.5 -4.746 1 91.69 190 MET B CA 1
ATOM 5688 C C . MET B 1 190 ? -16.141 -32.312 -3.496 1 91.69 190 MET B C 1
ATOM 5690 O O . MET B 1 190 ? -15.328 -33.094 -3.023 1 91.69 190 MET B O 1
ATOM 5694 N N . ALA B 1 191 ? -17.359 -32.031 -2.967 1 93.75 191 ALA B N 1
ATOM 5695 C CA . ALA B 1 191 ? -17.781 -32.781 -1.788 1 93.75 191 ALA B CA 1
ATOM 5696 C C . ALA B 1 191 ? -17.812 -34.281 -2.068 1 93.75 191 ALA B C 1
ATOM 5698 O O . ALA B 1 191 ? -17.422 -35.094 -1.216 1 93.75 191 ALA B O 1
ATOM 5699 N N . GLU B 1 192 ? -18.25 -34.562 -3.225 1 94.12 192 GLU B N 1
ATOM 5700 C CA . GLU B 1 192 ? -18.266 -35.969 -3.631 1 94.12 192 GLU B CA 1
ATOM 5701 C C . GLU B 1 192 ? -16.859 -36.531 -3.795 1 94.12 192 GLU B C 1
ATOM 5703 O O . GLU B 1 192 ? -16.578 -37.656 -3.4 1 94.12 192 GLU B O 1
ATOM 5708 N N . ALA B 1 193 ? -16.031 -35.781 -4.371 1 93.56 193 ALA B N 1
ATOM 5709 C CA . ALA B 1 193 ? -14.656 -36.219 -4.617 1 93.56 193 ALA B CA 1
ATOM 5710 C C . ALA B 1 193 ? -13.93 -36.5 -3.309 1 93.56 193 ALA B C 1
ATOM 5712 O O . ALA B 1 193 ? -13.195 -37.5 -3.199 1 93.56 193 ALA B O 1
ATOM 5713 N N . VAL B 1 194 ? -14.133 -35.656 -2.303 1 95.44 194 VAL B N 1
ATOM 5714 C CA . VAL B 1 194 ? -13.344 -35.781 -1.081 1 95.44 194 VAL B CA 1
ATOM 5715 C C . VAL B 1 194 ? -13.938 -36.844 -0.179 1 95.44 194 VAL B C 1
ATOM 5717 O O . VAL B 1 194 ? -13.359 -37.188 0.853 1 95.44 194 VAL B O 1
ATOM 5720 N N . SER B 1 195 ? -15.078 -37.406 -0.532 1 94.12 195 SER B N 1
ATOM 5721 C CA . SER B 1 195 ? -15.711 -38.469 0.241 1 94.12 195 SER B CA 1
ATOM 5722 C C . SER B 1 195 ? -14.836 -39.719 0.284 1 94.12 195 SER B C 1
ATOM 5724 O O . SER B 1 195 ? -15.023 -40.562 1.141 1 94.12 195 SER B O 1
ATOM 5726 N N . VAL B 1 196 ? -13.906 -39.812 -0.64 1 94.81 196 VAL B N 1
ATOM 5727 C CA . VAL B 1 196 ? -12.992 -40.938 -0.68 1 94.81 196 VAL B CA 1
ATOM 5728 C C . VAL B 1 196 ? -12.141 -40.969 0.587 1 94.81 196 VAL B C 1
ATOM 5730 O O . VAL B 1 196 ? -11.602 -42 0.958 1 94.81 196 VAL B O 1
ATOM 5733 N N . ILE B 1 197 ? -11.953 -39.781 1.26 1 95.12 197 ILE B N 1
ATOM 5734 C CA . ILE B 1 197 ? -11.25 -39.688 2.533 1 95.12 197 ILE B CA 1
ATOM 5735 C C . ILE B 1 197 ? -12.18 -40.094 3.67 1 95.12 197 ILE B C 1
ATOM 5737 O O . ILE B 1 197 ? -13 -39.312 4.133 1 95.12 197 ILE B O 1
ATOM 5741 N N . LYS B 1 198 ? -12.047 -41.188 4.168 1 90.81 198 LYS B N 1
ATOM 5742 C CA . LYS B 1 198 ? -13.086 -41.875 4.93 1 90.81 198 LYS B CA 1
ATOM 5743 C C . LYS B 1 198 ? -13.062 -41.438 6.395 1 90.81 198 LYS B C 1
ATOM 5745 O O . LYS B 1 198 ? -14.117 -41.219 7 1 90.81 198 LYS B O 1
ATOM 5750 N N . SER B 1 199 ? -11.867 -41.438 6.973 1 92.88 199 SER B N 1
ATOM 5751 C CA . SER B 1 199 ? -11.82 -41.188 8.406 1 92.88 199 SER B CA 1
ATOM 5752 C C . SER B 1 199 ? -10.516 -40.5 8.805 1 92.88 199 SER B C 1
ATOM 5754 O O . SER B 1 199 ? -9.539 -40.531 8.055 1 92.88 199 SER B O 1
ATOM 5756 N N . VAL B 1 200 ? -10.641 -39.875 9.945 1 93.44 200 VAL B N 1
ATOM 5757 C CA . VAL B 1 200 ? -9.445 -39.219 10.492 1 93.44 200 VAL B CA 1
ATOM 5758 C C . VAL B 1 200 ? -8.414 -40.281 10.859 1 93.44 200 VAL B C 1
ATOM 5760 O O . VAL B 1 200 ? -7.207 -40.062 10.742 1 93.44 200 VAL B O 1
ATOM 5763 N N . ALA B 1 201 ? -8.828 -41.438 11.227 1 93.31 201 ALA B N 1
ATOM 5764 C CA . ALA B 1 201 ? -7.953 -42.531 11.609 1 93.31 201 ALA B CA 1
ATOM 5765 C C . ALA B 1 201 ? -7.066 -42.969 10.445 1 93.31 201 ALA B C 1
ATOM 5767 O O . ALA B 1 201 ? -5.891 -43.281 10.633 1 93.31 201 ALA B O 1
ATOM 5768 N N . SER B 1 202 ? -7.688 -42.969 9.297 1 92.31 202 SER B N 1
ATOM 5769 C CA . SER B 1 202 ? -6.93 -43.344 8.102 1 92.31 202 SER B CA 1
ATOM 5770 C C . SER B 1 202 ? -5.801 -42.344 7.84 1 92.31 202 SER B C 1
ATOM 5772 O O . SER B 1 202 ? -4.715 -42.75 7.41 1 92.31 202 SER B O 1
ATOM 5774 N N . LEU B 1 203 ? -6.043 -41.094 8.141 1 94.25 203 LEU B N 1
ATOM 5775 C CA . LEU B 1 203 ? -5.055 -40.031 7.906 1 94.25 203 LEU B CA 1
ATOM 5776 C C . LEU B 1 203 ? -3.979 -40.062 8.984 1 94.25 203 LEU B C 1
ATOM 5778 O O . LEU B 1 203 ? -2.84 -39.656 8.734 1 94.25 203 LEU B O 1
ATOM 5782 N N . GLN B 1 204 ? -4.383 -40.562 10.141 1 91.19 204 GLN B N 1
ATOM 5783 C CA . GLN B 1 204 ? -3.453 -40.594 11.266 1 91.19 204 GLN B CA 1
ATOM 5784 C C . GLN B 1 204 ? -2.549 -41.844 11.172 1 91.19 204 GLN B C 1
ATOM 5786 O O . GLN B 1 204 ? -1.482 -41.875 11.789 1 91.19 204 GLN B O 1
ATOM 5791 N N . ALA B 1 205 ? -2.988 -42.75 10.367 1 89.75 205 ALA B N 1
ATOM 5792 C CA . ALA B 1 205 ? -2.262 -44 10.258 1 89.75 205 ALA B CA 1
ATOM 5793 C C . ALA B 1 205 ? -0.896 -43.812 9.609 1 89.75 205 ALA B C 1
ATOM 5795 O O . ALA B 1 205 ? 0.072 -44.469 9.953 1 89.75 205 ALA B O 1
ATOM 5796 N N . SER B 1 206 ? -0.818 -42.906 8.703 1 91.69 206 SER B N 1
ATOM 5797 C CA . SER B 1 206 ? 0.463 -42.625 8.062 1 91.69 206 SER B CA 1
ATOM 5798 C C . SER B 1 206 ? 0.519 -41.188 7.562 1 91.69 206 SER B C 1
ATOM 5800 O O . SER B 1 206 ? -0.484 -40.656 7.086 1 91.69 206 SER B O 1
ATOM 5802 N N . LYS B 1 207 ? 1.697 -40.656 7.633 1 93.88 207 LYS B N 1
ATOM 5803 C CA . LYS B 1 207 ? 1.936 -39.312 7.082 1 93.88 207 LYS B CA 1
ATOM 5804 C C . LYS B 1 207 ? 1.644 -39.281 5.586 1 93.88 207 LYS B C 1
ATOM 5806 O O . LYS B 1 207 ? 1.147 -38.281 5.07 1 93.88 207 LYS B O 1
ATOM 5811 N N . ALA B 1 208 ? 1.891 -40.406 4.98 1 95.44 208 ALA B N 1
ATOM 5812 C CA . ALA B 1 208 ? 1.676 -40.531 3.539 1 95.44 208 ALA B CA 1
ATOM 5813 C C . ALA B 1 208 ? 0.203 -40.312 3.188 1 95.44 208 ALA B C 1
ATOM 5815 O O . ALA B 1 208 ? -0.126 -39.656 2.203 1 95.44 208 ALA B O 1
ATOM 5816 N N . MET B 1 209 ? -0.624 -40.938 4.016 1 96 209 MET B N 1
ATOM 5817 C CA . MET B 1 209 ? -2.059 -40.844 3.752 1 96 209 MET B CA 1
ATOM 5818 C C . MET B 1 209 ? -2.576 -39.438 3.967 1 96 209 MET B C 1
ATOM 5820 O O . MET B 1 209 ? -3.4 -38.938 3.191 1 96 209 MET B O 1
ATOM 5824 N N . LYS B 1 210 ? -2.098 -38.781 4.984 1 97.19 210 LYS B N 1
ATOM 5825 C CA . LYS B 1 210 ? -2.48 -37.406 5.258 1 97.19 210 LYS B CA 1
ATOM 5826 C C . LYS B 1 210 ? -2.066 -36.469 4.113 1 97.19 210 LYS B C 1
ATOM 5828 O O . LYS B 1 210 ? -2.867 -35.656 3.641 1 97.19 210 LYS B O 1
ATOM 5833 N N . ASP B 1 211 ? -0.823 -36.594 3.674 1 97.75 211 ASP B N 1
ATOM 5834 C CA . ASP B 1 211 ? -0.312 -35.75 2.592 1 97.75 211 ASP B CA 1
ATOM 5835 C C . ASP B 1 211 ? -1.083 -36 1.297 1 97.75 211 ASP B C 1
ATOM 5837 O O . ASP B 1 211 ? -1.457 -35.062 0.602 1 97.75 211 ASP B O 1
ATOM 5841 N N . ALA B 1 212 ? -1.309 -37.25 1.027 1 97.38 212 ALA B N 1
ATOM 5842 C CA . ALA B 1 212 ? -2.039 -37.625 -0.186 1 97.38 212 ALA B CA 1
ATOM 5843 C C . ALA B 1 212 ? -3.439 -37 -0.183 1 97.38 212 ALA B C 1
ATOM 5845 O O . ALA B 1 212 ? -3.916 -36.531 -1.214 1 97.38 212 ALA B O 1
ATOM 5846 N N . ALA B 1 213 ? -4.059 -37.062 0.973 1 97.62 213 ALA B N 1
ATOM 5847 C CA . ALA B 1 213 ? -5.402 -36.531 1.084 1 97.62 213 ALA B CA 1
ATOM 5848 C C . ALA B 1 213 ? -5.395 -35 0.824 1 97.62 213 ALA B C 1
ATOM 5850 O O . ALA B 1 213 ? -6.227 -34.5 0.074 1 97.62 213 ALA B O 1
ATOM 5851 N N . PHE B 1 214 ? -4.477 -34.312 1.424 1 97.56 214 PHE B N 1
ATOM 5852 C CA . PHE B 1 214 ? -4.375 -32.875 1.25 1 97.56 214 PHE B CA 1
ATOM 5853 C C . PHE B 1 214 ? -4.094 -32.531 -0.206 1 97.56 214 PHE B C 1
ATOM 5855 O O . PHE B 1 214 ? -4.781 -31.688 -0.794 1 97.56 214 PHE B O 1
ATOM 5862 N N . TYR B 1 215 ? -3.066 -33.156 -0.785 1 97.31 215 TYR B N 1
ATOM 5863 C CA . TYR B 1 215 ? -2.688 -32.844 -2.16 1 97.31 215 TYR B CA 1
ATOM 5864 C C . TYR B 1 215 ? -3.805 -33.219 -3.129 1 97.31 215 TYR B C 1
ATOM 5866 O O . TYR B 1 215 ? -3.996 -32.531 -4.148 1 97.31 215 TYR B O 1
ATOM 5874 N N . TYR B 1 216 ? -4.527 -34.281 -2.805 1 96.56 216 TYR B N 1
ATOM 5875 C CA . TYR B 1 216 ? -5.68 -34.656 -3.615 1 96.56 216 TYR B CA 1
ATOM 5876 C C . TYR B 1 216 ? -6.695 -33.531 -3.674 1 96.56 216 TYR B C 1
ATOM 5878 O O . TYR B 1 216 ? -7.195 -33.188 -4.746 1 96.56 216 TYR B O 1
ATOM 5886 N N . MET B 1 217 ? -6.941 -32.938 -2.529 1 95.81 217 MET B N 1
ATOM 5887 C CA . MET B 1 217 ? -7.879 -31.812 -2.473 1 95.81 217 MET B CA 1
ATOM 5888 C C . MET B 1 217 ? -7.359 -30.625 -3.275 1 95.81 217 MET B C 1
ATOM 5890 O O . MET B 1 217 ? -8.109 -30 -4.031 1 95.81 217 MET B O 1
ATOM 5894 N N . ILE B 1 218 ? -6.09 -30.312 -3.182 1 95.12 218 ILE B N 1
ATOM 5895 C CA . ILE B 1 218 ? -5.488 -29.188 -3.887 1 95.12 218 ILE B CA 1
ATOM 5896 C C . ILE B 1 218 ? -5.543 -29.438 -5.391 1 95.12 218 ILE B C 1
ATOM 5898 O O . ILE B 1 218 ? -5.895 -28.547 -6.16 1 95.12 218 ILE B O 1
ATOM 5902 N N . LEU B 1 219 ? -5.199 -30.641 -5.816 1 93 219 LEU B N 1
ATOM 5903 C CA . LEU B 1 219 ? -5.223 -31 -7.234 1 93 219 LEU B CA 1
ATOM 5904 C C . LEU B 1 219 ? -6.633 -30.859 -7.801 1 93 219 LEU B C 1
ATOM 5906 O O . LEU B 1 219 ? -6.809 -30.406 -8.938 1 93 219 LEU B O 1
ATOM 5910 N N . PHE B 1 220 ? -7.582 -31.297 -6.992 1 91 220 PHE B N 1
ATOM 5911 C CA . PHE B 1 220 ? -8.961 -31.156 -7.445 1 91 220 PHE B CA 1
ATOM 5912 C C . PHE B 1 220 ? -9.328 -29.688 -7.621 1 91 220 PHE B C 1
ATOM 5914 O O . PHE B 1 220 ? -10.039 -29.344 -8.562 1 91 220 PHE B O 1
ATOM 5921 N N . MET B 1 221 ? -8.875 -28.859 -6.742 1 90.56 221 MET B N 1
ATOM 5922 C CA . MET B 1 221 ? -9.141 -27.422 -6.844 1 90.56 221 MET B CA 1
ATOM 5923 C C . MET B 1 221 ? -8.469 -26.828 -8.078 1 90.56 221 MET B C 1
ATOM 5925 O O . MET B 1 221 ? -9.016 -25.922 -8.711 1 90.56 221 MET B O 1
ATOM 5929 N N . PHE B 1 222 ? -7.258 -27.328 -8.406 1 87.69 222 PHE B N 1
ATOM 5930 C CA . PHE B 1 222 ? -6.594 -26.922 -9.641 1 87.69 222 PHE B CA 1
ATOM 5931 C C . PHE B 1 222 ? -7.445 -27.281 -10.852 1 87.69 222 PHE B C 1
ATOM 5933 O O . PHE B 1 222 ? -7.684 -26.438 -11.719 1 87.69 222 PHE B O 1
ATOM 5940 N N . LYS B 1 223 ? -7.871 -28.469 -10.844 1 84.62 223 LYS B N 1
ATOM 5941 C CA . LYS B 1 223 ? -8.625 -28.984 -11.984 1 84.62 223 LYS B CA 1
ATOM 5942 C C . LYS B 1 223 ? -9.922 -28.203 -12.188 1 84.62 223 LYS B C 1
ATOM 5944 O O . LYS B 1 223 ? -10.305 -27.922 -13.32 1 84.62 223 LYS B O 1
ATOM 5949 N N . SER B 1 224 ? -10.547 -27.875 -11.078 1 82.25 224 SER B N 1
ATOM 5950 C CA . SER B 1 224 ? -11.828 -27.188 -11.164 1 82.25 224 SER B CA 1
ATOM 5951 C C . SER B 1 224 ? -11.648 -25.688 -11.383 1 82.25 224 SER B C 1
ATOM 5953 O O . SER B 1 224 ? -12.625 -24.953 -11.555 1 82.25 224 SER B O 1
ATOM 5955 N N . GLY B 1 225 ? -10.398 -25.234 -11.336 1 78.38 225 GLY B N 1
ATOM 5956 C CA . GLY B 1 225 ? -10.141 -23.828 -11.547 1 78.38 225 GLY B CA 1
ATOM 5957 C C . GLY B 1 225 ? -10.414 -22.984 -10.312 1 78.38 225 GLY B C 1
ATOM 5958 O O . GLY B 1 225 ? -10.477 -21.75 -10.398 1 78.38 225 GLY B O 1
ATOM 5959 N N . ASN B 1 226 ? -10.547 -23.562 -9.18 1 83.06 226 ASN B N 1
ATOM 5960 C CA . ASN B 1 226 ? -10.891 -22.859 -7.949 1 83.06 226 ASN B CA 1
ATOM 5961 C C . ASN B 1 226 ? -9.641 -22.422 -7.191 1 83.06 226 ASN B C 1
ATOM 5963 O O . ASN B 1 226 ? -9.742 -21.75 -6.16 1 83.06 226 ASN B O 1
ATOM 5967 N N . LEU B 1 227 ? -8.555 -22.828 -7.738 1 87.25 227 LEU B N 1
ATOM 5968 C CA . LEU B 1 227 ? -7.285 -22.453 -7.121 1 87.25 227 LEU B CA 1
ATOM 5969 C C . LEU B 1 227 ? -6.207 -22.25 -8.18 1 87.25 227 LEU B C 1
ATOM 5971 O O . LEU B 1 227 ? -6.055 -23.062 -9.086 1 87.25 227 LEU B O 1
ATOM 5975 N N . THR B 1 228 ? -5.605 -21.156 -8.125 1 85.62 228 THR B N 1
ATOM 5976 C CA . THR B 1 228 ? -4.434 -20.844 -8.945 1 85.62 228 THR B CA 1
ATOM 5977 C C . THR B 1 228 ? -3.342 -20.203 -8.094 1 85.62 228 THR B C 1
ATOM 5979 O O . THR B 1 228 ? -3.516 -20 -6.895 1 85.62 228 THR B O 1
ATOM 5982 N N . SER B 1 229 ? -2.264 -20 -8.734 1 86.62 229 SER B N 1
ATOM 5983 C CA . SER B 1 229 ? -1.167 -19.359 -8.008 1 86.62 229 SER B CA 1
ATOM 5984 C C . SER B 1 229 ? -1.536 -17.953 -7.566 1 86.62 229 SER B C 1
ATOM 5986 O O . SER B 1 229 ? -0.966 -17.422 -6.609 1 86.62 229 SER B O 1
ATOM 5988 N N . LEU B 1 230 ? -2.471 -17.359 -8.219 1 88.06 230 LEU B N 1
ATOM 5989 C CA . LEU B 1 230 ? -2.877 -15.992 -7.91 1 88.06 230 LEU B CA 1
ATOM 5990 C C . LEU B 1 230 ? -4.141 -15.984 -7.055 1 88.06 230 LEU B C 1
ATOM 5992 O O . LEU B 1 230 ? -4.203 -15.289 -6.039 1 88.06 230 LEU B O 1
ATOM 5996 N N . TYR B 1 231 ? -5.09 -16.734 -7.434 1 87.31 231 TYR B N 1
ATOM 5997 C CA . TYR B 1 231 ? -6.367 -16.734 -6.734 1 87.31 231 TYR B CA 1
ATOM 5998 C C . TYR B 1 231 ? -6.438 -17.859 -5.719 1 87.31 231 TYR B C 1
ATOM 6000 O O . TYR B 1 231 ? -6.754 -19 -6.07 1 87.31 231 TYR B O 1
ATOM 6008 N N . THR B 1 232 ? -6.277 -17.594 -4.441 1 91.56 232 THR B N 1
ATOM 6009 C CA . THR B 1 232 ? -6.133 -18.594 -3.395 1 91.56 232 THR B CA 1
ATOM 6010 C C . THR B 1 232 ? -7.215 -18.422 -2.328 1 91.56 232 THR B C 1
ATOM 6012 O O . THR B 1 232 ? -7.172 -19.078 -1.285 1 91.56 232 THR B O 1
ATOM 6015 N N . HIS B 1 233 ? -8.203 -17.562 -2.566 1 88.62 233 HIS B N 1
ATOM 6016 C CA . HIS B 1 233 ? -9.188 -17.203 -1.55 1 88.62 233 HIS B CA 1
ATOM 6017 C C . HIS B 1 233 ? -9.984 -18.422 -1.092 1 88.62 233 HIS B C 1
ATOM 6019 O O . HIS B 1 233 ? -10.359 -18.516 0.078 1 88.62 233 HIS B O 1
ATOM 6025 N N . GLN B 1 234 ? -10.219 -19.344 -1.944 1 88.19 234 GLN B N 1
ATOM 6026 C CA . GLN B 1 234 ? -10.992 -20.531 -1.548 1 88.19 234 GLN B CA 1
ATOM 6027 C C . GLN B 1 234 ? -10.211 -21.391 -0.555 1 88.19 234 GLN B C 1
ATOM 6029 O O . GLN B 1 234 ? -10.766 -21.828 0.453 1 88.19 234 GLN B O 1
ATOM 6034 N N . LEU B 1 235 ? -8.984 -21.641 -0.945 1 92.44 235 LEU B N 1
ATOM 6035 C CA . LEU B 1 235 ? -8.148 -22.406 -0.024 1 92.44 235 LEU B CA 1
ATOM 6036 C C . LEU B 1 235 ? -8.008 -21.672 1.31 1 92.44 235 LEU B C 1
ATOM 6038 O O . LEU B 1 235 ? -8.023 -22.312 2.369 1 92.44 235 LEU B O 1
ATOM 6042 N N . GLU B 1 236 ? -7.84 -20.359 1.267 1 91.5 236 GLU B N 1
ATOM 6043 C CA . GLU B 1 236 ? -7.773 -19.562 2.488 1 91.5 236 GLU B CA 1
ATOM 6044 C C . GLU B 1 236 ? -9.023 -19.766 3.346 1 91.5 236 GLU B C 1
ATOM 6046 O O . GLU B 1 236 ? -8.922 -19.938 4.562 1 91.5 236 GLU B O 1
ATOM 6051 N N . SER B 1 237 ? -10.125 -19.75 2.727 1 88.88 237 SER B N 1
ATOM 6052 C CA . SER B 1 237 ? -11.398 -19.938 3.426 1 88.88 237 SER B CA 1
ATOM 6053 C C . SER B 1 237 ? -11.484 -21.328 4.043 1 88.88 237 SER B C 1
ATOM 6055 O O . SER B 1 237 ? -12 -21.484 5.156 1 88.88 237 SER B O 1
ATOM 6057 N N . TYR B 1 238 ? -11.023 -22.312 3.283 1 91.31 238 TYR B N 1
ATOM 6058 C CA . TYR B 1 238 ? -11.023 -23.672 3.801 1 91.31 238 TYR B CA 1
ATOM 6059 C C . TYR B 1 238 ? -10.172 -23.781 5.059 1 91.31 238 TYR B C 1
ATOM 6061 O O . TYR B 1 238 ? -10.594 -24.375 6.055 1 91.31 238 TYR B O 1
ATOM 6069 N N . LEU B 1 239 ? -9.008 -23.188 5.012 1 91.88 239 LEU B N 1
ATOM 6070 C CA . LEU B 1 239 ? -8.086 -23.234 6.141 1 91.88 239 LEU B CA 1
ATOM 6071 C C . LEU B 1 239 ? -8.672 -22.516 7.352 1 91.88 239 LEU B C 1
ATOM 6073 O O . LEU B 1 239 ? -8.578 -23.016 8.477 1 91.88 239 LEU B O 1
ATOM 6077 N N . GLU B 1 240 ? -9.289 -21.406 7.133 1 88.12 240 GLU B N 1
ATOM 6078 C CA . GLU B 1 240 ? -9.906 -20.656 8.219 1 88.12 240 GLU B CA 1
ATOM 6079 C C . GLU B 1 240 ? -11.055 -21.438 8.844 1 88.12 240 GLU B C 1
ATOM 6081 O O . GLU B 1 240 ? -11.227 -21.438 10.07 1 88.12 240 GLU B O 1
ATOM 6086 N N . ALA B 1 241 ? -11.82 -22.016 8.023 1 85.31 241 ALA B N 1
ATOM 6087 C CA . ALA B 1 241 ? -12.953 -22.797 8.508 1 85.31 241 ALA B CA 1
ATOM 6088 C C . ALA B 1 241 ? -12.484 -24.016 9.312 1 85.31 241 ALA B C 1
ATOM 6090 O O . ALA B 1 241 ? -13.078 -24.359 10.336 1 85.31 241 ALA B O 1
ATOM 6091 N N . ALA B 1 242 ? -11.492 -24.656 8.781 1 83.81 242 ALA B N 1
ATOM 6092 C CA . ALA B 1 242 ? -10.938 -25.797 9.5 1 83.81 242 ALA B CA 1
ATOM 6093 C C . ALA B 1 242 ? -10.422 -25.375 10.875 1 83.81 242 ALA B C 1
ATOM 6095 O O . ALA B 1 242 ? -10.625 -26.094 11.859 1 83.81 242 ALA B O 1
ATOM 6096 N N . ARG B 1 243 ? -9.789 -24.219 10.906 1 84.31 243 ARG B N 1
ATOM 6097 C CA . ARG B 1 243 ? -9.328 -23.672 12.18 1 84.31 243 ARG B CA 1
ATOM 6098 C C . ARG B 1 243 ? -10.492 -23.453 13.141 1 84.31 243 ARG B C 1
ATOM 6100 O O . ARG B 1 243 ? -10.414 -23.828 14.312 1 84.31 243 ARG B O 1
ATOM 6107 N N . SER B 1 244 ? -11.547 -22.922 12.664 1 83.5 244 SER B N 1
ATOM 6108 C CA . SER B 1 244 ? -12.719 -22.609 13.484 1 83.5 244 SER B CA 1
ATOM 6109 C C . SER B 1 244 ? -13.391 -23.875 13.984 1 83.5 244 SER B C 1
ATOM 6111 O O . SER B 1 244 ? -13.875 -23.922 15.117 1 83.5 244 SER B O 1
ATOM 6113 N N . LEU B 1 245 ? -13.422 -24.875 13.172 1 81.75 245 LEU B N 1
ATOM 6114 C CA . LEU B 1 245 ? -14.047 -26.141 13.531 1 81.75 245 LEU B CA 1
ATOM 6115 C C . LEU B 1 245 ? -13.266 -26.844 14.633 1 81.75 245 LEU B C 1
ATOM 6117 O O . LEU B 1 245 ? -13.852 -27.453 15.531 1 81.75 245 LEU B O 1
ATOM 6121 N N . LEU B 1 246 ? -12 -26.719 14.562 1 82.38 246 LEU B N 1
ATOM 6122 C CA . LEU B 1 246 ? -11.156 -27.422 15.539 1 82.38 246 LEU B CA 1
ATOM 6123 C C . LEU B 1 246 ? -11.062 -26.625 16.828 1 82.38 246 LEU B C 1
ATOM 6125 O O . LEU B 1 246 ? -10.93 -27.203 17.922 1 82.38 246 LEU B O 1
ATOM 6129 N N . ASP B 1 247 ? -10.961 -25.234 16.766 1 74.56 247 ASP B N 1
ATOM 6130 C CA . ASP B 1 247 ? -10.922 -24.391 17.953 1 74.56 247 ASP B CA 1
ATOM 6131 C C . ASP B 1 247 ? -12.125 -24.641 18.844 1 74.56 247 ASP B C 1
ATOM 6133 O O . ASP B 1 247 ? -12.016 -24.562 20.078 1 74.56 247 ASP B O 1
ATOM 6137 N N . LYS B 1 248 ? -13.188 -24.875 18.281 1 69 248 LYS B N 1
ATOM 6138 C CA . LYS B 1 248 ? -14.398 -25.172 19.031 1 69 248 LYS B CA 1
ATOM 6139 C C . LYS B 1 248 ? -14.242 -26.469 19.812 1 69 248 LYS B C 1
ATOM 6141 O O . LYS B 1 248 ? -14.812 -26.609 20.906 1 69 248 LYS B O 1
ATOM 6146 N N . THR B 1 249 ? -13.398 -27.312 19.359 1 64.12 249 THR B N 1
ATOM 6147 C CA . THR B 1 249 ? -13.266 -28.625 20 1 64.12 249 THR B CA 1
ATOM 6148 C C . THR B 1 249 ? -12.094 -28.625 20.984 1 64.12 249 THR B C 1
ATOM 6150 O O . THR B 1 249 ? -12.219 -29.094 22.109 1 64.12 249 THR B O 1
ATOM 6153 N N . LYS B 1 250 ? -10.852 -28.078 20.516 1 66 250 LYS B N 1
ATOM 6154 C CA . LYS B 1 250 ? -9.664 -27.984 21.359 1 66 250 LYS B CA 1
ATOM 6155 C C . LYS B 1 250 ? -8.844 -26.734 21.016 1 66 250 LYS B C 1
ATOM 6157 O O . LYS B 1 250 ? -8.336 -26.625 19.891 1 66 250 LYS B O 1
ATOM 6162 N N . PRO B 1 251 ? -8.93 -25.812 21.984 1 64.69 251 PRO B N 1
ATOM 6163 C CA . PRO B 1 251 ? -8.125 -24.625 21.703 1 64.69 251 PRO B CA 1
ATOM 6164 C C . PRO B 1 251 ? -6.664 -24.969 21.391 1 64.69 251 PRO B C 1
ATOM 6166 O O . PRO B 1 251 ? -6.023 -25.703 22.141 1 64.69 251 PRO B O 1
ATOM 6169 N N . ARG B 1 252 ? -6.258 -24.984 20.047 1 67.56 252 ARG B N 1
ATOM 6170 C CA . ARG B 1 252 ? -4.887 -25.281 19.656 1 67.56 252 ARG B CA 1
ATOM 6171 C C . ARG B 1 252 ? -4.211 -24.047 19.047 1 67.56 252 ARG B C 1
ATOM 6173 O O . ARG B 1 252 ? -4.883 -23.078 18.703 1 67.56 252 ARG B O 1
ATOM 6180 N N . ASP B 1 253 ? -3.021 -24.062 19.297 1 72.25 253 ASP B N 1
ATOM 6181 C CA . ASP B 1 253 ? -2.193 -23.047 18.641 1 72.25 253 ASP B CA 1
ATOM 6182 C C . ASP B 1 253 ? -2.314 -23.125 17.125 1 72.25 253 ASP B C 1
ATOM 6184 O O . ASP B 1 253 ? -1.944 -24.141 16.516 1 72.25 253 ASP B O 1
ATOM 6188 N N . THR B 1 254 ? -3.125 -22.219 16.594 1 81.88 254 THR B N 1
ATOM 6189 C CA . THR B 1 254 ? -3.385 -22.234 15.156 1 81.88 254 THR B CA 1
ATOM 6190 C C . THR B 1 254 ? -2.514 -21.203 14.445 1 81.88 254 THR B C 1
ATOM 6192 O O . THR B 1 254 ? -2.896 -20.688 13.391 1 81.88 254 THR B O 1
ATOM 6195 N N . GLU B 1 255 ? -1.479 -20.953 15.008 1 85.06 255 GLU B N 1
ATOM 6196 C CA . GLU B 1 255 ? -0.575 -19.969 14.43 1 85.06 255 GLU B CA 1
ATOM 6197 C C . GLU B 1 255 ? -0.087 -20.406 13.055 1 85.06 255 GLU B C 1
ATOM 6199 O O . GLU B 1 255 ? 0.098 -19.562 12.164 1 85.06 255 GLU B O 1
ATOM 6204 N N . HIS B 1 256 ? 0.109 -21.734 12.906 1 90.19 256 HIS B N 1
ATOM 6205 C CA . HIS B 1 256 ? 0.61 -22.234 11.625 1 90.19 256 HIS B CA 1
ATOM 6206 C C . HIS B 1 256 ? -0.42 -22.031 10.516 1 90.19 256 HIS B C 1
ATOM 6208 O O . HIS B 1 256 ? -0.057 -21.812 9.359 1 90.19 256 HIS B O 1
ATOM 6214 N N . ILE B 1 257 ? -1.68 -22.109 10.867 1 90.88 257 ILE B N 1
ATOM 6215 C CA . ILE B 1 257 ? -2.729 -21.875 9.883 1 90.88 257 ILE B CA 1
ATOM 6216 C C . ILE B 1 257 ? -2.764 -20.406 9.5 1 90.88 257 ILE B C 1
ATOM 6218 O O . ILE B 1 257 ? -2.887 -20.062 8.32 1 90.88 257 ILE B O 1
ATOM 6222 N N . THR B 1 258 ? -2.627 -19.516 10.516 1 88.81 258 THR B N 1
ATOM 6223 C CA . THR B 1 258 ? -2.58 -18.078 10.266 1 88.81 258 THR B CA 1
ATOM 6224 C C . THR B 1 258 ? -1.395 -17.719 9.367 1 88.81 258 THR B C 1
ATOM 6226 O O . THR B 1 258 ? -1.525 -16.922 8.445 1 88.81 258 THR B O 1
ATOM 6229 N N . LYS B 1 259 ? -0.375 -18.312 9.625 1 90.44 259 LYS B N 1
ATOM 6230 C CA . LYS B 1 259 ? 0.826 -18.094 8.828 1 90.44 259 LYS B CA 1
ATOM 6231 C C . LYS B 1 259 ? 0.628 -18.578 7.395 1 90.44 259 LYS B C 1
ATOM 6233 O O . LYS B 1 259 ? 1.056 -17.922 6.445 1 90.44 259 LYS B O 1
ATOM 6238 N N . ALA B 1 260 ? 0.021 -19.703 7.219 1 92.81 260 ALA B N 1
ATOM 6239 C CA . AL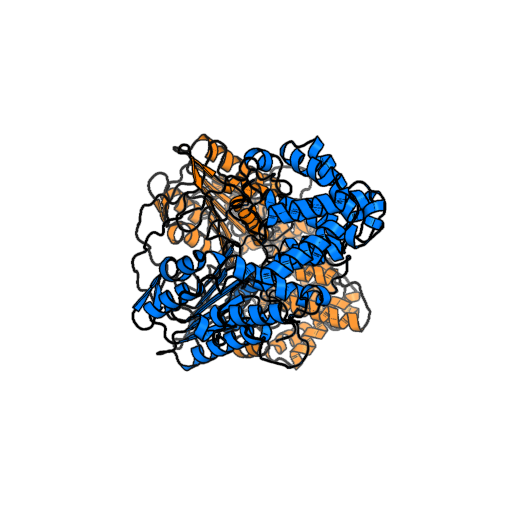A B 1 260 ? -0.253 -20.266 5.895 1 92.81 260 ALA B CA 1
ATOM 6240 C C . ALA B 1 260 ? -1.139 -19.328 5.078 1 92.81 260 ALA B C 1
ATOM 6242 O O . ALA B 1 260 ? -0.855 -19.062 3.91 1 92.81 260 ALA B O 1
ATOM 6243 N N . ILE B 1 261 ? -2.139 -18.859 5.789 1 91.5 261 ILE B N 1
ATOM 6244 C CA . ILE B 1 261 ? -3.059 -17.953 5.117 1 91.5 261 ILE B CA 1
ATOM 6245 C C . ILE B 1 261 ? -2.324 -16.672 4.734 1 91.5 261 ILE B C 1
ATOM 6247 O O . ILE B 1 261 ? -2.508 -16.141 3.633 1 91.5 261 ILE B O 1
ATOM 6251 N N . GLY B 1 262 ? -1.522 -16.172 5.633 1 90.31 262 GLY B N 1
ATOM 6252 C CA . GLY B 1 262 ? -0.717 -14.992 5.352 1 90.31 262 GLY B CA 1
ATOM 6253 C C . GLY B 1 262 ? 0.196 -15.172 4.152 1 90.31 262 GLY B C 1
ATOM 6254 O O . GLY B 1 262 ? 0.36 -14.25 3.348 1 90.31 262 GLY B O 1
ATOM 6255 N N . GLN B 1 263 ? 0.709 -16.312 3.984 1 90.25 263 GLN B N 1
ATOM 6256 C CA . GLN B 1 263 ? 1.603 -16.594 2.867 1 90.25 263 GLN B CA 1
ATOM 6257 C C . GLN B 1 263 ? 0.836 -16.656 1.549 1 90.25 263 GLN B C 1
ATOM 6259 O O . GLN B 1 263 ? 1.338 -16.203 0.516 1 90.25 263 GLN B O 1
ATOM 6264 N N . LEU B 1 264 ? -0.34 -17.203 1.623 1 92.69 264 LEU B N 1
ATOM 6265 C CA . LEU B 1 264 ? -1.161 -17.328 0.423 1 92.69 264 LEU B CA 1
ATOM 6266 C C . LEU B 1 264 ? -1.585 -15.953 -0.084 1 92.69 264 LEU B C 1
ATOM 6268 O O . LEU B 1 264 ? -1.787 -15.766 -1.286 1 92.69 264 LEU B O 1
ATOM 6272 N N . LYS B 1 265 ? -1.607 -14.945 0.778 1 91.88 265 LYS B N 1
ATOM 6273 C CA . LYS B 1 265 ? -2.061 -13.602 0.423 1 91.88 265 LYS B CA 1
ATOM 6274 C C . LYS B 1 265 ? -0.936 -12.797 -0.221 1 91.88 265 LYS B C 1
ATOM 6276 O O . LYS B 1 265 ? -1.163 -11.688 -0.716 1 91.88 265 LYS B O 1
ATOM 6281 N N . ARG B 1 266 ? 0.219 -13.383 -0.306 1 93.75 266 ARG B N 1
ATOM 6282 C CA . ARG B 1 266 ? 1.375 -12.734 -0.916 1 93.75 266 ARG B CA 1
ATOM 6283 C C . ARG B 1 266 ? 1.745 -13.398 -2.236 1 93.75 266 ARG B C 1
ATOM 6285 O O . ARG B 1 266 ? 1.435 -14.578 -2.451 1 93.75 266 ARG B O 1
ATOM 6292 N N . TYR B 1 267 ? 2.32 -12.531 -3.115 1 95 267 TYR B N 1
ATOM 6293 C CA . TYR B 1 267 ? 2.943 -13.172 -4.27 1 95 267 TYR B CA 1
ATOM 6294 C C . TYR B 1 267 ? 4.012 -14.164 -3.83 1 95 267 TYR B C 1
ATOM 6296 O O . TYR B 1 267 ? 4.801 -13.883 -2.926 1 95 267 TYR B O 1
ATOM 6304 N N . GLN B 1 268 ? 3.967 -15.273 -4.41 1 89.31 268 GLN B N 1
ATOM 6305 C CA . GLN B 1 268 ? 4.953 -16.297 -4.086 1 89.31 268 GLN B CA 1
ATOM 6306 C C . GLN B 1 268 ? 6.188 -16.172 -4.977 1 89.31 268 GLN B C 1
ATOM 6308 O O . GLN B 1 268 ? 6.148 -16.547 -6.152 1 89.31 268 GLN B O 1
ATOM 6313 N N . ILE B 1 269 ? 7.242 -15.656 -4.434 1 90.69 269 ILE B N 1
ATOM 6314 C CA . ILE B 1 269 ? 8.477 -15.43 -5.176 1 90.69 269 ILE B CA 1
ATOM 6315 C C . ILE B 1 269 ? 9.656 -16.062 -4.434 1 90.69 269 ILE B C 1
ATOM 6317 O O . ILE B 1 269 ? 10.453 -15.359 -3.812 1 90.69 269 ILE B O 1
ATOM 6321 N N . THR B 1 270 ? 9.812 -17.375 -4.531 1 83.12 270 THR B N 1
ATOM 6322 C CA . THR B 1 270 ? 10.812 -18.016 -3.693 1 83.12 270 THR B CA 1
ATOM 6323 C C . THR B 1 270 ? 11.766 -18.859 -4.539 1 83.12 270 THR B C 1
ATOM 6325 O O . THR B 1 270 ? 12.688 -19.484 -4.012 1 83.12 270 THR B O 1
ATOM 6328 N N . ASN B 1 271 ? 11.523 -18.891 -5.812 1 86.06 271 ASN B N 1
ATOM 6329 C CA . ASN B 1 271 ? 12.492 -19.594 -6.652 1 86.06 271 ASN B CA 1
ATOM 6330 C C . ASN B 1 271 ? 13.875 -18.953 -6.555 1 86.06 271 ASN B C 1
ATOM 6332 O O . ASN B 1 271 ? 14.008 -17.797 -6.148 1 86.06 271 ASN B O 1
ATOM 6336 N N . LYS B 1 272 ? 14.875 -19.719 -6.859 1 84 272 LYS B N 1
ATOM 6337 C CA . LYS B 1 272 ? 16.25 -19.25 -6.836 1 84 272 LYS B CA 1
ATOM 6338 C C . LYS B 1 272 ? 16.891 -19.359 -8.219 1 84 272 LYS B C 1
ATOM 6340 O O . LYS B 1 272 ? 17.281 -20.453 -8.641 1 84 272 LYS B O 1
ATOM 6345 N N . PRO B 1 273 ? 17 -18.25 -8.883 1 88.88 273 PRO B N 1
ATOM 6346 C CA . PRO B 1 273 ? 16.609 -16.875 -8.508 1 88.88 273 PRO B CA 1
ATOM 6347 C C . PRO B 1 273 ? 15.102 -16.656 -8.555 1 88.88 273 PRO B C 1
ATOM 6349 O O . PRO B 1 273 ? 14.406 -17.281 -9.352 1 88.88 273 PRO B O 1
ATOM 6352 N N . PRO B 1 274 ? 14.641 -15.68 -7.758 1 92.12 274 PRO B N 1
ATOM 6353 C CA . PRO B 1 274 ? 13.203 -15.43 -7.699 1 92.12 274 PRO B CA 1
ATOM 6354 C C . PRO B 1 274 ? 12.68 -14.695 -8.93 1 92.12 274 PRO B C 1
ATOM 6356 O O . PRO B 1 274 ? 11.469 -14.68 -9.18 1 92.12 274 PRO B O 1
ATOM 6359 N N . GLY B 1 275 ? 13.562 -14 -9.633 1 93.19 275 GLY B N 1
ATOM 6360 C CA . GLY B 1 275 ? 13.148 -13.273 -10.82 1 93.19 275 GLY B CA 1
ATOM 6361 C C . GLY B 1 275 ? 14.312 -12.719 -11.617 1 93.19 275 GLY B C 1
ATOM 6362 O O . GLY B 1 275 ? 15.461 -13.094 -11.383 1 93.19 275 GLY B O 1
ATOM 6363 N N . VAL B 1 276 ? 13.969 -12.039 -12.625 1 93.38 276 VAL B N 1
ATOM 6364 C CA . VAL B 1 276 ? 14.953 -11.391 -13.484 1 93.38 276 VAL B CA 1
ATOM 6365 C C . VAL B 1 276 ? 14.82 -9.875 -13.375 1 93.38 276 VAL B C 1
ATOM 6367 O O . VAL B 1 276 ? 13.703 -9.352 -13.305 1 93.38 276 VAL B O 1
ATOM 6370 N N . CYS B 1 277 ? 15.953 -9.18 -13.18 1 95.94 277 CYS B N 1
ATOM 6371 C CA . CYS B 1 277 ? 16.031 -7.727 -13.141 1 95.94 277 CYS B CA 1
ATOM 6372 C C . CYS B 1 277 ? 16.719 -7.184 -14.391 1 95.94 277 CYS B C 1
ATOM 6374 O O . CYS B 1 277 ? 17.891 -7.434 -14.617 1 95.94 277 CYS B O 1
ATOM 6376 N N . MET B 1 278 ? 15.977 -6.484 -15.195 1 96 278 MET B N 1
ATOM 6377 C CA . MET B 1 278 ? 16.516 -5.871 -16.406 1 96 278 MET B CA 1
ATOM 6378 C C . MET B 1 278 ? 16.781 -4.383 -16.188 1 96 278 MET B C 1
ATOM 6380 O O . MET B 1 278 ? 15.867 -3.645 -15.789 1 96 278 MET B O 1
ATOM 6384 N N . ILE B 1 279 ? 18 -3.945 -16.438 1 95.62 279 ILE B N 1
ATOM 6385 C CA . ILE B 1 279 ? 18.375 -2.545 -16.281 1 95.62 279 ILE B CA 1
ATOM 6386 C C . ILE B 1 279 ? 18.703 -1.938 -17.641 1 95.62 279 ILE B C 1
ATOM 6388 O O . ILE B 1 279 ? 19.641 -2.379 -18.312 1 95.62 279 ILE B O 1
ATOM 6392 N N . PHE B 1 280 ? 17.891 -1.017 -18.094 1 94.31 280 PHE B N 1
ATOM 6393 C CA . PHE B 1 280 ? 18.219 -0.169 -19.234 1 94.31 280 PHE B CA 1
ATOM 6394 C C . PHE B 1 280 ? 18.766 1.178 -18.781 1 94.31 280 PHE B C 1
ATOM 6396 O O . PHE B 1 280 ? 18.078 1.927 -18.078 1 94.31 280 PHE B O 1
ATOM 6403 N N . ALA B 1 281 ? 20 1.511 -19.156 1 93.06 281 ALA B N 1
ATOM 6404 C CA . ALA B 1 281 ? 20.594 2.748 -18.656 1 93.06 281 ALA B CA 1
ATOM 6405 C C . ALA B 1 281 ? 21.234 3.543 -19.781 1 93.06 281 ALA B C 1
ATOM 6407 O O . ALA B 1 281 ? 22.047 3.014 -20.547 1 93.06 281 ALA B O 1
ATOM 6408 N N . MET B 1 282 ? 20.781 4.766 -19.938 1 89.19 282 MET B N 1
ATOM 6409 C CA . MET B 1 282 ? 21.453 5.703 -20.844 1 89.19 282 MET B CA 1
ATOM 6410 C C . MET B 1 282 ? 22.594 6.418 -20.141 1 89.19 282 MET B C 1
ATOM 6412 O O . MET B 1 282 ? 22.375 7.203 -19.219 1 89.19 282 MET B O 1
ATOM 6416 N N . LEU B 1 283 ? 23.828 6.188 -20.5 1 85 283 LEU B N 1
ATOM 6417 C CA . LEU B 1 283 ? 24.984 6.793 -19.844 1 85 283 LEU B CA 1
ATOM 6418 C C . LEU B 1 283 ? 25.547 7.926 -20.688 1 85 283 LEU B C 1
ATOM 6420 O O . LEU B 1 283 ? 26.266 8.789 -20.172 1 85 283 LEU B O 1
ATOM 6424 N N . GLU B 1 284 ? 25.281 7.855 -21.922 1 76.69 284 GLU B N 1
ATOM 6425 C CA . GLU B 1 284 ? 25.844 8.883 -22.781 1 76.69 284 GLU B CA 1
ATOM 6426 C C . GLU B 1 284 ? 25.438 10.281 -22.328 1 76.69 284 GLU B C 1
ATOM 6428 O O . GLU B 1 284 ? 24.234 10.578 -22.234 1 76.69 284 GLU B O 1
ATOM 6433 N N . GLY B 1 285 ? 26.25 11.148 -21.953 1 65.06 285 GLY B N 1
ATOM 6434 C CA . GLY B 1 285 ? 26.016 12.516 -21.516 1 65.06 285 GLY B CA 1
ATOM 6435 C C . GLY B 1 285 ? 25.75 12.625 -20.031 1 65.06 285 GLY B C 1
ATOM 6436 O O . GLY B 1 285 ? 25.453 13.711 -19.531 1 65.06 285 GLY B O 1
ATOM 6437 N N . ARG B 1 286 ? 25.719 11.469 -19.406 1 62.09 286 ARG B N 1
ATOM 6438 C CA . ARG B 1 286 ? 25.312 11.453 -18 1 62.09 286 ARG B CA 1
ATOM 6439 C C . ARG B 1 286 ? 26.297 10.633 -17.156 1 62.09 286 ARG B C 1
ATOM 6441 O O . ARG B 1 286 ? 25.875 9.875 -16.281 1 62.09 286 ARG B O 1
ATOM 6448 N N . GLU B 1 287 ? 27.516 10.617 -17.438 1 62.34 287 GLU B N 1
ATOM 6449 C CA . GLU B 1 287 ? 28.422 9.508 -17.172 1 62.34 287 GLU B CA 1
ATOM 6450 C C . GLU B 1 287 ? 28.516 9.211 -15.68 1 62.34 287 GLU B C 1
ATOM 6452 O O . GLU B 1 287 ? 28.328 8.07 -15.25 1 62.34 287 GLU B O 1
ATOM 6457 N N . ASP B 1 288 ? 28.781 10.148 -14.797 1 66 288 ASP B N 1
ATOM 6458 C CA . ASP B 1 288 ? 29.281 9.734 -13.492 1 66 288 ASP B CA 1
ATOM 6459 C C . ASP B 1 288 ? 28.125 9.273 -12.594 1 66 288 ASP B C 1
ATOM 6461 O O . ASP B 1 288 ? 28.141 8.156 -12.078 1 66 288 ASP B O 1
ATOM 6465 N N . GLY B 1 289 ? 27.031 9.859 -12.5 1 71.38 289 GLY B N 1
ATOM 6466 C CA . GLY B 1 289 ? 25.938 9.531 -11.602 1 71.38 289 GLY B CA 1
ATOM 6467 C C . GLY B 1 289 ? 25.141 8.32 -12.039 1 71.38 289 GLY B C 1
ATOM 6468 O O . GLY B 1 289 ? 24.766 7.484 -11.219 1 71.38 289 GLY B O 1
ATOM 6469 N N . SER B 1 290 ? 25.094 8.078 -13.273 1 78.44 290 SER B N 1
ATOM 6470 C CA . SER B 1 290 ? 24.297 6.992 -13.828 1 78.44 290 SER B CA 1
ATOM 6471 C C . SER B 1 290 ? 25 5.652 -13.68 1 78.44 290 SER B C 1
ATOM 6473 O O . SER B 1 290 ? 24.375 4.625 -13.438 1 78.44 290 SER B O 1
ATOM 6475 N N . LYS B 1 291 ? 26.328 5.742 -13.812 1 85.25 291 LYS B N 1
ATOM 6476 C CA . LYS B 1 291 ? 27.094 4.52 -13.633 1 85.25 291 LYS B CA 1
ATOM 6477 C C . LYS B 1 291 ? 27 4.004 -12.203 1 85.25 291 LYS B C 1
ATOM 6479 O O . LYS B 1 291 ? 26.859 2.797 -11.984 1 85.25 291 LYS B O 1
ATOM 6484 N N . THR B 1 292 ? 27.062 4.926 -11.375 1 87.06 292 THR B N 1
ATOM 6485 C CA . THR B 1 292 ? 26.938 4.566 -9.961 1 87.06 292 THR B CA 1
ATOM 6486 C C . THR B 1 292 ? 25.562 3.971 -9.68 1 87.06 292 THR B C 1
ATOM 6488 O O . THR B 1 292 ? 25.453 2.967 -8.977 1 87.06 292 THR B O 1
ATOM 6491 N N . ASP B 1 293 ? 24.562 4.566 -10.203 1 89.75 293 ASP B N 1
ATOM 6492 C CA . ASP B 1 293 ? 23.203 4.074 -10.016 1 89.75 293 ASP B CA 1
ATOM 6493 C C . ASP B 1 293 ? 23.062 2.648 -10.539 1 89.75 293 ASP B C 1
ATOM 6495 O O . ASP B 1 293 ? 22.469 1.794 -9.875 1 89.75 293 ASP B O 1
ATOM 6499 N N . VAL B 1 294 ? 23.594 2.418 -11.695 1 92.75 294 VAL B N 1
ATOM 6500 C CA . VAL B 1 294 ? 23.516 1.092 -12.305 1 92.75 294 VAL B CA 1
ATOM 6501 C C . VAL B 1 294 ? 24.219 0.073 -11.414 1 92.75 294 VAL B C 1
ATOM 6503 O O . VAL B 1 294 ? 23.688 -1.011 -11.156 1 92.75 294 VAL B O 1
ATOM 6506 N N . ALA B 1 295 ? 25.359 0.404 -10.969 1 93.06 295 ALA B N 1
ATOM 6507 C CA . ALA B 1 295 ? 26.125 -0.49 -10.109 1 93.06 295 ALA B CA 1
ATOM 6508 C C . ALA B 1 295 ? 25.375 -0.785 -8.812 1 93.06 295 ALA B C 1
ATOM 6510 O O . ALA B 1 295 ? 25.391 -1.922 -8.336 1 93.06 295 ALA B O 1
ATOM 6511 N N . ASP B 1 296 ? 24.812 0.237 -8.242 1 93.12 296 ASP B N 1
ATOM 6512 C CA . ASP B 1 296 ? 24.078 0.081 -6.98 1 93.12 296 ASP B CA 1
ATOM 6513 C C . ASP B 1 296 ? 22.859 -0.812 -7.16 1 93.12 296 ASP B C 1
ATOM 6515 O O . ASP B 1 296 ? 22.562 -1.655 -6.309 1 93.12 296 ASP B O 1
ATOM 6519 N N . VAL B 1 297 ? 22.125 -0.606 -8.242 1 95.56 297 VAL B N 1
ATOM 6520 C CA . VAL B 1 297 ? 20.953 -1.433 -8.523 1 95.56 297 VAL B CA 1
ATOM 6521 C C . VAL B 1 297 ? 21.391 -2.887 -8.711 1 95.56 297 VAL B C 1
ATOM 6523 O O . VAL B 1 297 ? 20.781 -3.797 -8.141 1 95.56 297 VAL B O 1
ATOM 6526 N N . LYS B 1 298 ? 22.406 -3.068 -9.477 1 94.94 298 LYS B N 1
ATOM 6527 C CA . LYS B 1 298 ? 22.922 -4.414 -9.703 1 94.94 298 LYS B CA 1
ATOM 6528 C C . LYS B 1 298 ? 23.297 -5.086 -8.383 1 94.94 298 LYS B C 1
ATOM 6530 O O . LYS B 1 298 ? 22.969 -6.25 -8.156 1 94.94 298 LYS B O 1
ATOM 6535 N N . ALA B 1 299 ? 23.938 -4.367 -7.57 1 94.69 299 ALA B N 1
ATOM 6536 C CA . ALA B 1 299 ? 24.391 -4.918 -6.301 1 94.69 299 ALA B CA 1
ATOM 6537 C C . ALA B 1 299 ? 23.219 -5.359 -5.434 1 94.69 299 ALA B C 1
ATOM 6539 O O . ALA B 1 299 ? 23.219 -6.465 -4.887 1 94.69 299 ALA B O 1
ATOM 6540 N N . LEU B 1 300 ? 22.234 -4.535 -5.32 1 95.12 300 LEU B N 1
ATOM 6541 C CA . LEU B 1 300 ? 21.078 -4.852 -4.484 1 95.12 300 LEU B CA 1
ATOM 6542 C C . LEU B 1 300 ? 20.344 -6.066 -5.027 1 95.12 300 LEU B C 1
ATOM 6544 O O . LEU B 1 300 ? 20.094 -7.027 -4.297 1 95.12 300 LEU B O 1
ATOM 6548 N N . PHE B 1 301 ? 20.031 -6.125 -6.301 1 95.75 301 PHE B N 1
ATOM 6549 C CA . PHE B 1 301 ? 19.156 -7.148 -6.863 1 95.75 301 PHE B CA 1
ATOM 6550 C C . PHE B 1 301 ? 19.906 -8.461 -7.062 1 95.75 301 PHE B C 1
ATOM 6552 O O . PHE B 1 301 ? 19.359 -9.539 -6.867 1 95.75 301 PHE B O 1
ATOM 6559 N N . GLU B 1 302 ? 21.141 -8.359 -7.41 1 92.06 302 GLU B N 1
ATOM 6560 C CA . GLU B 1 302 ? 21.922 -9.57 -7.648 1 92.06 302 GLU B CA 1
ATOM 6561 C C . GLU B 1 302 ? 22.406 -10.188 -6.34 1 92.06 302 GLU B C 1
ATOM 6563 O O . GLU B 1 302 ? 22.266 -11.391 -6.125 1 92.06 302 GLU B O 1
ATOM 6568 N N . THR B 1 303 ? 22.906 -9.352 -5.469 1 90.12 303 THR B N 1
ATOM 6569 C CA . THR B 1 303 ? 23.578 -9.867 -4.285 1 90.12 303 THR B CA 1
ATOM 6570 C C . THR B 1 303 ? 22.609 -10 -3.117 1 90.12 303 THR B C 1
ATOM 6572 O O . THR B 1 303 ? 22.672 -10.977 -2.367 1 90.12 303 THR B O 1
ATOM 6575 N N . GLU B 1 304 ? 21.812 -9.094 -2.951 1 90.81 304 GLU B N 1
ATOM 6576 C CA . GLU B 1 304 ? 20.953 -9.117 -1.768 1 90.81 304 GLU B CA 1
ATOM 6577 C C . GLU B 1 304 ? 19.625 -9.828 -2.053 1 90.81 304 GLU B C 1
ATOM 6579 O O . GLU B 1 304 ? 19.141 -10.594 -1.225 1 90.81 304 GLU B O 1
ATOM 6584 N N . PHE B 1 305 ? 19.031 -9.57 -3.186 1 93.5 305 PHE B N 1
ATOM 6585 C CA . PHE B 1 305 ? 17.734 -10.156 -3.494 1 93.5 305 PHE B CA 1
ATOM 6586 C C . PHE B 1 305 ? 17.891 -11.414 -4.34 1 93.5 305 PHE B C 1
ATOM 6588 O O . PHE B 1 305 ? 16.922 -12.133 -4.578 1 93.5 305 PHE B O 1
ATOM 6595 N N . ASN B 1 306 ? 19.078 -11.75 -4.91 1 91.12 306 ASN B N 1
ATOM 6596 C CA . ASN B 1 306 ? 19.438 -12.953 -5.648 1 91.12 306 ASN B CA 1
ATOM 6597 C C . ASN B 1 306 ? 18.719 -13.023 -6.996 1 91.12 306 ASN B C 1
ATOM 6599 O O . ASN B 1 306 ? 18.328 -14.102 -7.438 1 91.12 306 ASN B O 1
ATOM 6603 N N . TYR B 1 307 ? 18.453 -11.898 -7.605 1 92.62 307 TYR B N 1
ATOM 6604 C CA . TYR B 1 307 ? 17.891 -11.844 -8.953 1 92.62 307 TYR B CA 1
ATOM 6605 C C . TYR B 1 307 ? 18.984 -12.07 -10 1 92.62 307 TYR B C 1
ATOM 6607 O O . TYR B 1 307 ? 20.156 -11.812 -9.75 1 92.62 307 TYR B O 1
ATOM 6615 N N . ASP B 1 308 ? 18.625 -12.633 -11.086 1 89.88 308 ASP B N 1
ATOM 6616 C CA . ASP B 1 308 ? 19.469 -12.508 -12.273 1 89.88 308 ASP B CA 1
ATOM 6617 C C . ASP B 1 308 ? 19.359 -11.117 -12.883 1 89.88 308 ASP B C 1
ATOM 6619 O O . ASP B 1 308 ? 18.266 -10.617 -13.109 1 89.88 308 ASP B O 1
ATOM 6623 N N . VAL B 1 309 ? 20.531 -10.484 -13.07 1 92.69 309 VAL B N 1
ATOM 6624 C CA . VAL B 1 309 ? 20.516 -9.094 -13.508 1 92.69 309 VAL B CA 1
ATOM 6625 C C . VAL B 1 309 ? 21.078 -8.992 -14.922 1 92.69 309 VAL B C 1
ATOM 6627 O O . VAL B 1 309 ? 22.156 -9.539 -15.203 1 92.69 309 VAL B O 1
ATOM 6630 N N . LEU B 1 310 ? 20.375 -8.414 -15.828 1 90.5 310 LEU B N 1
ATOM 6631 C CA . LEU B 1 310 ? 20.797 -8.094 -17.188 1 90.5 310 LEU B CA 1
ATOM 6632 C C . LEU B 1 310 ? 20.875 -6.59 -17.391 1 90.5 310 LEU B C 1
ATOM 6634 O O . LEU B 1 310 ? 19.906 -5.871 -17.141 1 90.5 310 LEU B O 1
ATOM 6638 N N . ILE B 1 311 ? 22.031 -6.094 -17.828 1 93.5 311 ILE B N 1
ATOM 6639 C CA . ILE B 1 311 ? 22.25 -4.66 -18 1 93.5 311 ILE B CA 1
ATOM 6640 C C . ILE B 1 311 ? 22.469 -4.34 -19.469 1 93.5 311 ILE B C 1
ATOM 6642 O O . ILE B 1 311 ? 23.266 -4.992 -20.141 1 93.5 311 ILE B O 1
ATOM 6646 N N . LYS B 1 312 ? 21.719 -3.486 -19.984 1 93.06 312 LYS B N 1
ATOM 6647 C CA . LYS B 1 312 ? 21.938 -2.938 -21.312 1 93.06 312 LYS B CA 1
ATOM 6648 C C . LYS B 1 312 ? 22.234 -1.442 -21.25 1 93.06 312 LYS B C 1
ATOM 6650 O O . LYS B 1 312 ? 21.375 -0.646 -20.875 1 93.06 312 LYS B O 1
ATOM 6655 N N . ILE B 1 313 ? 23.453 -1.055 -21.641 1 93.06 313 ILE B N 1
ATOM 6656 C CA . ILE B 1 313 ? 23.891 0.336 -21.609 1 93.06 313 ILE B CA 1
ATOM 6657 C C . ILE B 1 313 ? 23.625 0.981 -22.969 1 93.06 313 ILE B C 1
ATOM 6659 O O . ILE B 1 313 ? 23.906 0.384 -24.016 1 93.06 313 ILE B O 1
ATOM 6663 N N . ASN B 1 314 ? 23.094 2.146 -23 1 92.56 314 ASN B N 1
ATOM 6664 C CA . ASN B 1 314 ? 22.781 2.926 -24.188 1 92.56 314 ASN B CA 1
ATOM 6665 C C . ASN B 1 314 ? 22 2.096 -25.219 1 92.56 314 ASN B C 1
ATOM 6667 O O . ASN B 1 314 ? 22.438 1.957 -26.359 1 92.56 314 ASN B O 1
ATOM 6671 N N . PRO B 1 315 ? 20.828 1.606 -24.719 1 94 315 PRO B N 1
ATOM 6672 C CA . PRO B 1 315 ? 20.031 0.753 -25.594 1 94 315 PRO B CA 1
ATOM 6673 C C . PRO B 1 315 ? 19.438 1.518 -26.781 1 94 315 PRO B C 1
ATOM 6675 O O . PRO B 1 315 ? 19.031 2.678 -26.625 1 94 315 PRO B O 1
ATOM 6678 N N . SER B 1 316 ? 19.438 0.89 -27.953 1 93.94 316 SER B N 1
ATOM 6679 C CA . SER B 1 316 ? 18.656 1.374 -29.078 1 93.94 316 SER B CA 1
ATOM 6680 C C . SER B 1 316 ? 17.203 0.907 -29 1 93.94 316 SER B C 1
ATOM 6682 O O . SER B 1 316 ? 16.859 0.09 -28.141 1 93.94 316 SER B O 1
ATOM 6684 N N . VAL B 1 317 ? 16.391 1.5 -29.797 1 93.44 317 VAL B N 1
ATOM 6685 C CA . VAL B 1 317 ? 15.008 1.05 -29.891 1 93.44 317 VAL B CA 1
ATOM 6686 C C . VAL B 1 317 ? 14.969 -0.449 -30.172 1 93.44 317 VAL B C 1
ATOM 6688 O O . VAL B 1 317 ? 14.211 -1.189 -29.547 1 93.44 317 VAL B O 1
ATOM 6691 N N . LYS B 1 318 ? 15.805 -0.907 -31.094 1 92.88 318 LYS B N 1
ATOM 6692 C CA . LYS B 1 318 ? 15.875 -2.316 -31.453 1 92.88 318 LYS B CA 1
ATOM 6693 C C . LYS B 1 318 ? 16.344 -3.174 -30.297 1 92.88 318 LYS B C 1
ATOM 6695 O O . LYS B 1 318 ? 15.867 -4.293 -30.094 1 92.88 318 LYS B O 1
ATOM 6700 N N . ASP B 1 319 ? 17.281 -2.682 -29.516 1 91.38 319 ASP B N 1
ATOM 6701 C CA . ASP B 1 319 ? 17.781 -3.402 -28.359 1 91.38 319 ASP B CA 1
ATOM 6702 C C . ASP B 1 319 ? 16.656 -3.695 -27.359 1 91.38 319 ASP B C 1
ATOM 6704 O O . ASP B 1 319 ? 16.516 -4.828 -26.891 1 91.38 319 ASP B O 1
ATOM 6708 N N . VAL B 1 320 ? 15.891 -2.66 -27.062 1 93.81 320 VAL B N 1
ATOM 6709 C CA . VAL B 1 320 ? 14.812 -2.797 -26.094 1 93.81 320 VAL B CA 1
ATOM 6710 C C . VAL B 1 320 ? 13.797 -3.83 -26.578 1 93.81 320 VAL B C 1
ATOM 6712 O O . VAL B 1 320 ? 13.453 -4.766 -25.859 1 93.81 320 VAL B O 1
ATOM 6715 N N . LYS B 1 321 ? 13.406 -3.721 -27.812 1 91.88 321 LYS B N 1
ATOM 6716 C CA . LYS B 1 321 ? 12.414 -4.629 -28.391 1 91.88 321 LYS B CA 1
ATOM 6717 C C . LYS B 1 321 ? 12.938 -6.062 -28.406 1 91.88 321 LYS B C 1
ATOM 6719 O O . LYS B 1 321 ? 12.219 -7 -28.047 1 91.88 321 LYS B O 1
ATOM 6724 N N . SER B 1 322 ? 14.141 -6.23 -28.844 1 90.5 322 SER B N 1
ATOM 6725 C CA . SER B 1 322 ? 14.75 -7.551 -28.969 1 90.5 322 SER B CA 1
ATOM 6726 C C . SER B 1 322 ? 14.898 -8.219 -27.609 1 90.5 322 SER B C 1
ATOM 6728 O O . SER B 1 322 ? 14.633 -9.414 -27.453 1 90.5 322 SER B O 1
ATOM 6730 N N . LEU B 1 323 ? 15.297 -7.477 -26.609 1 90.5 323 LEU B N 1
ATOM 6731 C CA . LEU B 1 323 ? 15.5 -8.031 -25.281 1 90.5 323 LEU B CA 1
ATOM 6732 C C . LEU B 1 323 ? 14.172 -8.461 -24.672 1 90.5 323 LEU B C 1
ATOM 6734 O O . LEU B 1 323 ? 14.094 -9.5 -24 1 90.5 323 LEU B O 1
ATOM 6738 N N . ILE B 1 324 ? 13.141 -7.668 -24.891 1 92.56 324 ILE B N 1
ATOM 6739 C CA . ILE B 1 324 ? 11.82 -8.031 -24.391 1 92.56 324 ILE B CA 1
ATOM 6740 C C . ILE B 1 324 ? 11.336 -9.305 -25.062 1 92.56 324 ILE B C 1
ATOM 6742 O O . ILE B 1 324 ? 10.812 -10.203 -24.422 1 92.56 324 ILE B O 1
ATOM 6746 N N . ALA B 1 325 ? 11.57 -9.406 -26.375 1 88.75 325 ALA B N 1
ATOM 6747 C CA . ALA B 1 325 ? 11.172 -10.586 -27.125 1 88.75 325 ALA B CA 1
ATOM 6748 C C . ALA B 1 325 ? 11.898 -11.828 -26.625 1 88.75 325 ALA B C 1
ATOM 6750 O O . ALA B 1 325 ? 11.289 -12.891 -26.469 1 88.75 325 ALA B O 1
ATOM 6751 N N . LYS B 1 326 ? 13.102 -11.664 -26.375 1 85.88 326 LYS B N 1
ATOM 6752 C CA . LYS B 1 326 ? 13.898 -12.781 -25.875 1 85.88 326 LYS B CA 1
ATOM 6753 C C . LYS B 1 326 ? 13.453 -13.203 -24.484 1 85.88 326 LYS B C 1
ATOM 6755 O O . LYS B 1 326 ? 13.422 -14.391 -24.156 1 85.88 326 LYS B O 1
ATOM 6760 N N . LEU B 1 327 ? 13.109 -12.273 -23.656 1 89.19 327 LEU B N 1
ATOM 6761 C CA . LEU B 1 327 ? 12.609 -12.594 -22.328 1 89.19 327 LEU B CA 1
ATOM 6762 C C . LEU B 1 327 ? 11.289 -13.359 -22.422 1 89.19 327 LEU B C 1
ATOM 6764 O O . LEU B 1 327 ? 10.992 -14.195 -21.562 1 89.19 327 LEU B O 1
ATOM 6768 N N . GLY B 1 328 ? 10.547 -13.055 -23.438 1 88.19 328 GLY B N 1
ATOM 6769 C CA . GLY B 1 328 ? 9.234 -13.656 -23.609 1 88.19 328 GLY B CA 1
ATOM 6770 C C . GLY B 1 328 ? 9.289 -15.133 -23.953 1 88.19 328 GLY B C 1
ATOM 6771 O O . GLY B 1 328 ? 8.281 -15.836 -23.875 1 88.19 328 GLY B O 1
ATOM 6772 N N . GLU B 1 329 ? 10.453 -15.633 -24.234 1 83 329 GLU B N 1
ATOM 6773 C CA . GLU B 1 329 ? 10.617 -17.047 -24.578 1 83 329 GLU B CA 1
ATOM 6774 C C . GLU B 1 329 ? 10.289 -17.938 -23.391 1 83 329 GLU B C 1
ATOM 6776 O O . GLU B 1 329 ? 10.586 -17.594 -22.234 1 83 329 GLU B O 1
ATOM 6781 N N . SER B 1 330 ? 9.773 -19.156 -23.578 1 80.69 330 SER B N 1
ATOM 6782 C CA . SER B 1 330 ? 9.242 -20.062 -22.578 1 80.69 330 SER B CA 1
ATOM 6783 C C . SER B 1 330 ? 10.352 -20.578 -21.656 1 80.69 330 SER B C 1
ATOM 6785 O O . SER B 1 330 ? 10.078 -21 -20.531 1 80.69 330 SER B O 1
ATOM 6787 N N . ARG B 1 331 ? 11.594 -20.562 -22.172 1 79.06 331 ARG B N 1
ATOM 6788 C CA . ARG B 1 331 ? 12.703 -21.016 -21.344 1 79.06 331 ARG B CA 1
ATOM 6789 C C . ARG B 1 331 ? 12.828 -20.172 -20.078 1 79.06 331 ARG B C 1
ATOM 6791 O O . ARG B 1 331 ? 13.438 -20.594 -19.094 1 79.06 331 ARG B O 1
ATOM 6798 N N . ASN B 1 332 ? 12.242 -18.938 -20.094 1 84.88 3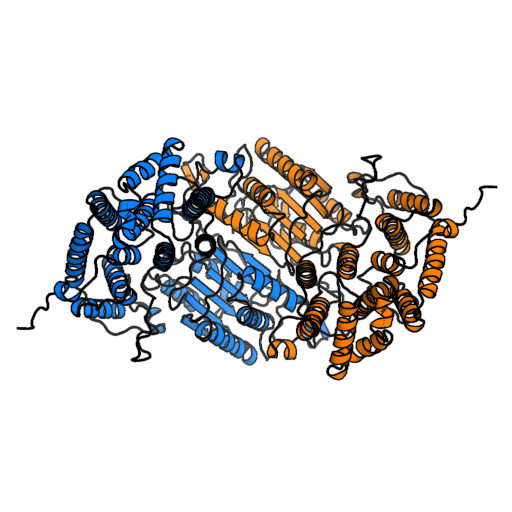32 ASN B N 1
ATOM 6799 C CA . ASN B 1 332 ? 12.344 -18 -18.984 1 84.88 332 ASN B CA 1
ATOM 6800 C C . ASN B 1 332 ? 11.133 -18.094 -18.047 1 84.88 332 ASN B C 1
ATOM 6802 O O . ASN B 1 332 ? 11.008 -17.297 -17.109 1 84.88 332 ASN B O 1
ATOM 6806 N N . MET B 1 333 ? 10.344 -19.109 -18.219 1 84.94 333 MET B N 1
ATOM 6807 C CA . MET B 1 333 ? 9.062 -19.203 -17.516 1 84.94 333 MET B CA 1
ATOM 6808 C C . MET B 1 333 ? 9.273 -19.531 -16.047 1 84.94 333 MET B C 1
ATOM 6810 O O . MET B 1 333 ? 8.352 -19.422 -15.234 1 84.94 333 MET B O 1
ATOM 6814 N N . PHE B 1 334 ? 10.461 -19.938 -15.641 1 85.81 334 PHE B N 1
ATOM 6815 C CA . PHE B 1 334 ? 10.703 -20.422 -14.289 1 85.81 334 PHE B CA 1
ATOM 6816 C C . PHE B 1 334 ? 10.93 -19.266 -13.328 1 85.81 334 PHE B C 1
ATOM 6818 O O . PHE B 1 334 ? 10.938 -19.453 -12.109 1 85.81 334 PHE B O 1
ATOM 6825 N N . TYR B 1 335 ? 11.109 -18.031 -13.867 1 89.69 335 TYR B N 1
ATOM 6826 C CA . TYR B 1 335 ? 11.188 -16.859 -12.992 1 89.69 335 TYR B CA 1
ATOM 6827 C C . TYR B 1 335 ? 9.836 -16.547 -12.367 1 89.69 335 TYR B C 1
ATOM 6829 O O . TYR B 1 335 ? 8.797 -16.688 -13.023 1 89.69 335 TYR B O 1
ATOM 6837 N N . ASP B 1 336 ? 9.883 -16.062 -11.109 1 93.38 336 ASP B N 1
ATOM 6838 C CA . ASP B 1 336 ? 8.641 -15.797 -10.391 1 93.38 336 ASP B CA 1
ATOM 6839 C C . ASP B 1 336 ? 8.234 -14.328 -10.523 1 93.38 336 ASP B C 1
ATOM 6841 O O . ASP B 1 336 ? 7.105 -13.961 -10.203 1 93.38 336 ASP B O 1
ATOM 6845 N N . SER B 1 337 ? 9.133 -13.5 -10.945 1 95.75 337 SER B N 1
ATOM 6846 C CA . SER B 1 337 ? 8.852 -12.062 -10.977 1 95.75 337 SER B CA 1
ATOM 6847 C C . SER B 1 337 ? 9.758 -11.344 -11.969 1 95.75 337 SER B C 1
ATOM 6849 O O . SER B 1 337 ? 10.766 -11.898 -12.414 1 95.75 337 SER B O 1
ATOM 6851 N N . LEU B 1 338 ? 9.336 -10.188 -12.344 1 97 338 LEU B N 1
ATOM 6852 C CA . LEU B 1 338 ? 10.086 -9.32 -13.234 1 97 338 LEU B CA 1
ATOM 6853 C C . LEU B 1 338 ? 10.297 -7.945 -12.602 1 97 338 LEU B C 1
ATOM 6855 O O . LEU B 1 338 ? 9.375 -7.379 -12.016 1 97 338 LEU B O 1
ATOM 6859 N N . VAL B 1 339 ? 11.5 -7.43 -12.641 1 97.81 339 VAL B N 1
ATOM 6860 C CA . VAL B 1 339 ? 11.828 -6.059 -12.258 1 97.81 339 VAL B CA 1
ATOM 6861 C C . VAL B 1 339 ? 12.531 -5.352 -13.414 1 97.81 339 VAL B C 1
ATOM 6863 O O . VAL B 1 339 ? 13.484 -5.883 -13.992 1 97.81 339 VAL B O 1
ATOM 6866 N N . VAL B 1 340 ? 12.078 -4.23 -13.812 1 97.62 340 VAL B N 1
ATOM 6867 C CA . VAL B 1 340 ? 12.688 -3.463 -14.891 1 97.62 340 VAL B CA 1
ATOM 6868 C C . VAL B 1 340 ? 13.062 -2.07 -14.391 1 97.62 340 VAL B C 1
ATOM 6870 O O . VAL B 1 340 ? 12.227 -1.363 -13.82 1 97.62 340 VAL B O 1
ATOM 6873 N N . TRP B 1 341 ? 14.305 -1.691 -14.5 1 96.31 341 TRP B N 1
ATOM 6874 C CA . TRP B 1 341 ? 14.781 -0.331 -14.273 1 96.31 341 TRP B CA 1
ATOM 6875 C C . TRP B 1 341 ? 15.07 0.375 -15.594 1 96.31 341 TRP B C 1
ATOM 6877 O O . TRP B 1 341 ? 15.75 -0.173 -16.453 1 96.31 341 TRP B O 1
ATOM 6887 N N . PHE B 1 342 ? 14.523 1.455 -15.836 1 94.12 342 PHE B N 1
ATOM 6888 C CA . PHE B 1 342 ? 14.844 2.293 -16.984 1 94.12 342 PHE B CA 1
ATOM 6889 C C . PHE B 1 342 ? 15.375 3.648 -16.531 1 94.12 342 PHE B C 1
ATOM 6891 O O . PHE B 1 342 ? 14.625 4.473 -16.016 1 94.12 342 PHE B O 1
ATOM 6898 N N . MET B 1 343 ? 16.609 3.891 -16.734 1 90.75 343 MET B N 1
ATOM 6899 C CA . MET B 1 343 ? 17.297 5.094 -16.281 1 90.75 343 MET B CA 1
ATOM 6900 C C . MET B 1 343 ? 17.75 5.945 -17.469 1 90.75 343 MET B C 1
ATOM 6902 O O . MET B 1 343 ? 18.781 5.672 -18.078 1 90.75 343 MET B O 1
ATOM 6906 N N . ALA B 1 344 ? 16.984 6.906 -17.828 1 86.88 344 ALA B N 1
ATOM 6907 C CA . ALA B 1 344 ? 17.281 7.746 -18.984 1 86.88 344 ALA B CA 1
ATOM 6908 C C . ALA B 1 344 ? 16.625 9.125 -18.844 1 86.88 344 ALA B C 1
ATOM 6910 O O . ALA B 1 344 ? 16.094 9.453 -17.781 1 86.88 344 ALA B O 1
ATOM 6911 N N . HIS B 1 345 ? 16.875 9.945 -19.766 1 79.12 345 HIS B N 1
ATOM 6912 C CA . HIS B 1 345 ? 16.078 11.156 -19.938 1 79.12 345 HIS B CA 1
ATOM 6913 C C . HIS B 1 345 ? 14.773 10.875 -20.688 1 79.12 345 HIS B C 1
ATOM 6915 O O . HIS B 1 345 ? 14.648 9.844 -21.344 1 79.12 345 HIS B O 1
ATOM 6921 N N . GLY B 1 346 ? 13.891 11.625 -20.453 1 78.62 346 GLY B N 1
ATOM 6922 C CA . GLY B 1 346 ? 12.617 11.461 -21.141 1 78.62 346 GLY B CA 1
ATOM 6923 C C . GLY B 1 346 ? 11.711 12.672 -21 1 78.62 346 GLY B C 1
ATOM 6924 O O . GLY B 1 346 ? 12.164 13.758 -20.625 1 78.62 346 GLY B O 1
ATOM 6925 N N . ASP B 1 347 ? 10.625 12.508 -21.609 1 73.69 347 ASP B N 1
ATOM 6926 C CA . ASP B 1 347 ? 9.57 13.492 -21.406 1 73.69 347 ASP B CA 1
ATOM 6927 C C . ASP B 1 347 ? 8.336 12.852 -20.781 1 73.69 347 ASP B C 1
ATOM 6929 O O . ASP B 1 347 ? 8.43 11.82 -20.109 1 73.69 347 ASP B O 1
ATOM 6933 N N . LYS B 1 348 ? 7.227 13.438 -20.938 1 66.56 348 LYS B N 1
ATOM 6934 C CA . LYS B 1 348 ? 6.004 13.008 -20.266 1 66.56 348 LYS B CA 1
ATOM 6935 C C . LYS B 1 348 ? 5.59 11.609 -20.719 1 66.56 348 LYS B C 1
ATOM 6937 O O . LYS B 1 348 ? 5.086 10.82 -19.922 1 66.56 348 LYS B O 1
ATOM 6942 N N . THR B 1 349 ? 5.918 11.32 -21.922 1 75.19 349 THR B N 1
ATOM 6943 C CA . THR B 1 349 ? 5.352 10.086 -22.453 1 75.19 349 THR B CA 1
ATOM 6944 C C . THR B 1 349 ? 6.441 9.203 -23.047 1 75.19 349 THR B C 1
ATOM 6946 O O . THR B 1 349 ? 6.219 8.016 -23.297 1 75.19 349 THR B O 1
ATOM 6949 N N . HIS B 1 350 ? 7.629 9.812 -23.25 1 84.62 350 HIS B N 1
ATOM 6950 C CA . HIS B 1 350 ? 8.656 9.062 -23.969 1 84.62 350 HIS B CA 1
ATOM 6951 C C . HIS B 1 350 ? 9.938 8.969 -23.156 1 84.62 350 HIS B C 1
ATOM 6953 O O . HIS B 1 350 ? 10.219 9.844 -22.328 1 84.62 350 HIS B O 1
ATOM 6959 N N . LEU B 1 351 ? 10.641 7.977 -23.375 1 88.38 351 LEU B N 1
ATOM 6960 C CA . LEU B 1 351 ? 11.984 7.75 -22.859 1 88.38 351 LEU B CA 1
ATOM 6961 C C . LEU B 1 351 ? 13.016 7.82 -23.969 1 88.38 351 LEU B C 1
ATOM 6963 O O . LEU B 1 351 ? 12.789 7.301 -25.078 1 88.38 351 LEU B O 1
ATOM 6967 N N . PHE B 1 352 ? 14.039 8.477 -23.688 1 88.38 352 PHE B N 1
ATOM 6968 C CA . PHE B 1 352 ? 15.07 8.633 -24.703 1 88.38 352 PHE B CA 1
ATOM 6969 C C . PHE B 1 352 ? 16.047 7.453 -24.688 1 88.38 352 PHE B C 1
ATOM 6971 O O . PHE B 1 352 ? 16.453 7.008 -23.609 1 88.38 352 PHE B O 1
ATOM 6978 N N . VAL B 1 353 ? 16.312 6.945 -25.875 1 92.69 353 VAL B N 1
ATOM 6979 C CA . VAL B 1 353 ? 17.297 5.883 -26.062 1 92.69 353 VAL B CA 1
ATOM 6980 C C . VAL B 1 353 ? 18.375 6.332 -27.047 1 92.69 353 VAL B C 1
ATOM 6982 O O . VAL B 1 353 ? 18.359 7.48 -27.5 1 92.69 353 VAL B O 1
ATOM 6985 N N . LYS B 1 354 ? 19.266 5.562 -27.359 1 91.5 354 LYS B N 1
ATOM 6986 C CA . LYS B 1 354 ? 20.469 5.914 -28.125 1 91.5 354 LYS B CA 1
ATOM 6987 C C . LYS B 1 354 ? 20.109 6.488 -29.484 1 91.5 354 LYS B C 1
ATOM 6989 O O . LYS B 1 354 ? 20.703 7.465 -29.938 1 91.5 354 LYS B O 1
ATOM 6994 N N . ASP B 1 355 ? 19.172 5.871 -30.172 1 92.56 355 ASP B N 1
ATOM 6995 C CA . ASP B 1 355 ? 18.875 6.25 -31.547 1 92.56 355 ASP B CA 1
ATOM 6996 C C . ASP B 1 355 ? 17.453 6.805 -31.672 1 92.56 355 ASP B C 1
ATOM 6998 O O . ASP B 1 355 ? 16.859 6.738 -32.75 1 92.56 355 ASP B O 1
ATOM 7002 N N . GLY B 1 356 ? 16.859 7.254 -30.562 1 91 356 GLY B N 1
ATOM 7003 C CA . GLY B 1 356 ? 15.508 7.805 -30.625 1 91 356 GLY B CA 1
ATOM 7004 C C . GLY B 1 356 ? 14.797 7.824 -29.281 1 91 356 GLY B C 1
ATOM 7005 O O . GLY B 1 356 ? 15.383 8.227 -28.281 1 91 356 GLY B O 1
ATOM 7006 N N . GLN B 1 357 ? 13.508 7.602 -29.453 1 90.62 357 GLN B N 1
ATOM 7007 C CA . GLN B 1 357 ? 12.672 7.594 -28.25 1 90.62 357 GLN B CA 1
ATOM 7008 C C . GLN B 1 357 ? 11.672 6.445 -28.281 1 90.62 357 GLN B C 1
ATOM 7010 O O . GLN B 1 357 ? 11.289 5.977 -29.359 1 90.62 357 GLN B O 1
ATOM 7015 N N . ILE B 1 358 ? 11.344 5.949 -27.125 1 91.44 358 ILE B N 1
ATOM 7016 C CA . ILE B 1 358 ? 10.305 4.926 -27.016 1 91.44 358 ILE B CA 1
ATOM 7017 C C . ILE B 1 358 ? 9.188 5.422 -26.094 1 91.44 358 ILE B C 1
ATOM 7019 O O . ILE B 1 358 ? 9.445 6.133 -25.125 1 91.44 358 ILE B O 1
ATOM 7023 N N . HIS B 1 359 ? 8.008 5.062 -26.469 1 87.56 359 HIS B N 1
ATOM 7024 C CA . HIS B 1 359 ? 6.871 5.387 -25.609 1 87.56 359 HIS B CA 1
ATOM 7025 C C . HIS B 1 359 ? 6.871 4.547 -24.344 1 87.56 359 HIS B C 1
ATOM 7027 O O . HIS B 1 359 ? 6.949 3.316 -24.406 1 87.56 359 HIS B O 1
ATOM 7033 N N . ARG B 1 360 ? 6.723 5.145 -23.234 1 86.94 360 ARG B N 1
ATOM 7034 C CA . ARG B 1 360 ? 6.867 4.473 -21.938 1 86.94 360 ARG B CA 1
ATOM 7035 C C . ARG B 1 360 ? 5.867 3.332 -21.797 1 86.94 360 ARG B C 1
ATOM 7037 O O . ARG B 1 360 ? 6.234 2.221 -21.406 1 86.94 360 ARG B O 1
ATOM 7044 N N . ARG B 1 361 ? 4.688 3.57 -22.125 1 83.69 361 ARG B N 1
ATOM 7045 C CA . ARG B 1 361 ? 3.629 2.59 -21.922 1 83.69 361 ARG B CA 1
ATOM 7046 C C . ARG B 1 361 ? 3.586 1.571 -23.047 1 83.69 361 ARG B C 1
ATOM 7048 O O . ARG B 1 361 ? 3.684 0.366 -22.812 1 83.69 361 ARG B O 1
ATOM 7055 N N . THR B 1 362 ? 3.549 1.943 -24.281 1 83.38 362 THR B N 1
ATOM 7056 C CA . THR B 1 362 ? 3.258 1.061 -25.406 1 83.38 362 THR B CA 1
ATOM 7057 C C . THR B 1 362 ? 4.516 0.327 -25.859 1 83.38 362 THR B C 1
ATOM 7059 O O . THR B 1 362 ? 4.441 -0.802 -26.344 1 83.38 362 THR B O 1
ATOM 7062 N N . ASP B 1 363 ? 5.621 1.067 -25.688 1 89.31 363 ASP B N 1
ATOM 7063 C CA . ASP B 1 363 ? 6.84 0.483 -26.234 1 89.31 363 ASP B CA 1
ATOM 7064 C C . ASP B 1 363 ? 7.68 -0.176 -25.156 1 89.31 363 ASP B C 1
ATOM 7066 O O . ASP B 1 363 ? 8.57 -0.975 -25.438 1 89.31 363 ASP B O 1
ATOM 7070 N N . LEU B 1 364 ? 7.398 0.101 -23.922 1 92.62 364 LEU B N 1
ATOM 7071 C CA . LEU B 1 364 ? 8.203 -0.477 -22.844 1 92.62 364 LEU B CA 1
ATOM 7072 C C . LEU B 1 364 ? 7.344 -1.371 -21.953 1 92.62 364 LEU B C 1
ATOM 7074 O O . LEU B 1 364 ? 7.492 -2.596 -21.969 1 92.62 364 LEU B O 1
ATOM 7078 N N . ILE B 1 365 ? 6.371 -0.836 -21.344 1 91.88 365 ILE B N 1
ATOM 7079 C CA . ILE B 1 365 ? 5.641 -1.555 -20.312 1 91.88 365 ILE B CA 1
ATOM 7080 C C . ILE B 1 365 ? 4.754 -2.621 -20.953 1 91.88 365 ILE B C 1
ATOM 7082 O O . ILE B 1 365 ? 4.805 -3.793 -20.562 1 91.88 365 ILE B O 1
ATOM 7086 N N . GLN B 1 366 ? 4.027 -2.314 -21.938 1 87.62 366 GLN B N 1
ATOM 7087 C CA . GLN B 1 366 ? 3.041 -3.207 -22.547 1 87.62 366 GLN B CA 1
ATOM 7088 C C . GLN B 1 366 ? 3.701 -4.473 -23.078 1 87.62 366 GLN B C 1
ATOM 7090 O O . GLN B 1 366 ? 3.23 -5.582 -22.828 1 87.62 366 GLN B O 1
ATOM 7095 N N . PRO B 1 367 ? 4.762 -4.34 -23.828 1 91.44 367 PRO B N 1
ATOM 7096 C CA . PRO B 1 367 ? 5.398 -5.562 -24.328 1 91.44 367 PRO B CA 1
ATOM 7097 C C . PRO B 1 367 ? 5.809 -6.52 -23.219 1 91.44 367 PRO B C 1
ATOM 7099 O O . PRO B 1 367 ? 5.762 -7.738 -23.391 1 91.44 367 PRO B O 1
ATOM 7102 N N . PHE B 1 368 ? 6.199 -6.004 -22.062 1 93.75 368 PHE B N 1
ATOM 7103 C CA . PHE B 1 368 ? 6.555 -6.859 -20.938 1 93.75 368 PHE B CA 1
ATOM 7104 C C . PHE B 1 368 ? 5.32 -7.547 -20.375 1 93.75 368 PHE B C 1
ATOM 7106 O O . PHE B 1 368 ? 5.352 -8.742 -20.062 1 93.75 368 PHE B O 1
ATOM 7113 N N . VAL B 1 369 ? 4.285 -6.758 -20.219 1 88.38 369 VAL B N 1
ATOM 7114 C CA . VAL B 1 369 ? 3.086 -7.262 -19.562 1 88.38 369 VAL B CA 1
ATOM 7115 C C . VAL B 1 369 ? 2.389 -8.281 -20.453 1 88.38 369 VAL B C 1
ATOM 7117 O O . VAL B 1 369 ? 1.603 -9.102 -19.969 1 88.38 369 VAL B O 1
ATOM 7120 N N . ASP B 1 370 ? 2.717 -8.336 -21.734 1 87.69 370 ASP B N 1
ATOM 7121 C CA . ASP B 1 370 ? 2.092 -9.25 -22.688 1 87.69 370 ASP B CA 1
ATOM 7122 C C . ASP B 1 370 ? 2.84 -10.578 -22.75 1 87.69 370 ASP B C 1
ATOM 7124 O O . ASP B 1 370 ? 2.408 -11.516 -23.438 1 87.69 370 ASP B O 1
ATOM 7128 N N . ILE B 1 371 ? 3.92 -10.641 -22.062 1 90.88 371 ILE B N 1
ATOM 7129 C CA . ILE B 1 371 ? 4.652 -11.898 -22.016 1 90.88 371 ILE B CA 1
ATOM 7130 C C . ILE B 1 371 ? 3.797 -12.969 -21.344 1 90.88 371 ILE B C 1
ATOM 7132 O O . ILE B 1 371 ? 3.33 -12.773 -20.219 1 90.88 371 ILE B O 1
ATOM 7136 N N . ASP B 1 372 ? 3.666 -14.062 -21.875 1 84.94 372 ASP B N 1
ATOM 7137 C CA . ASP B 1 372 ? 2.709 -15.086 -21.469 1 84.94 372 ASP B CA 1
ATOM 7138 C C . ASP B 1 372 ? 3.072 -15.672 -20.109 1 84.94 372 ASP B C 1
ATOM 7140 O O . ASP B 1 372 ? 2.213 -15.805 -19.234 1 84.94 372 ASP B O 1
ATOM 7144 N N . TRP B 1 373 ? 4.32 -16.031 -19.953 1 86.06 373 TRP B N 1
ATOM 7145 C CA . TRP B 1 373 ? 4.68 -16.734 -18.719 1 86.06 373 TRP B CA 1
ATOM 7146 C C . TRP B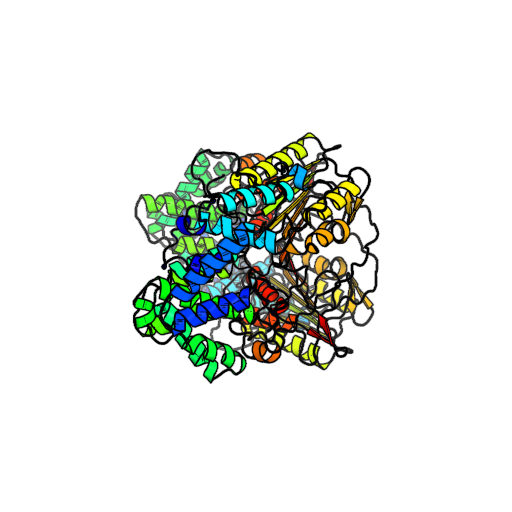 1 373 ? 4.656 -15.781 -17.531 1 86.06 373 TRP B C 1
ATOM 7148 O O . TRP B 1 373 ? 4.73 -16.219 -16.375 1 86.06 373 TRP B O 1
ATOM 7158 N N . LEU B 1 374 ? 4.508 -14.453 -17.766 1 90.88 374 LEU B N 1
ATOM 7159 C CA . LEU B 1 374 ? 4.449 -13.461 -16.703 1 90.88 374 LEU B CA 1
ATOM 7160 C C . LEU B 1 374 ? 3.012 -13.227 -16.25 1 90.88 374 LEU B C 1
ATOM 7162 O O . LEU B 1 374 ? 2.768 -12.508 -15.273 1 90.88 374 LEU B O 1
ATOM 7166 N N . LYS B 1 375 ? 2.174 -13.969 -16.875 1 85.06 375 LYS B N 1
ATOM 7167 C CA . LYS B 1 375 ? 0.778 -13.805 -16.484 1 85.06 375 LYS B CA 1
ATOM 7168 C C . LYS B 1 375 ? 0.571 -14.211 -15.023 1 85.06 375 LYS B C 1
ATOM 7170 O O . LYS B 1 375 ? 1.044 -15.266 -14.594 1 85.06 375 LYS B O 1
ATOM 7175 N N . THR B 1 376 ? 0.008 -13.484 -14.172 1 87.5 376 THR B N 1
ATOM 7176 C CA . THR B 1 376 ? -0.332 -13.695 -12.773 1 87.5 376 THR B CA 1
ATOM 7177 C C . THR B 1 376 ? 0.876 -13.438 -11.875 1 87.5 376 THR B C 1
ATOM 7179 O O . THR B 1 376 ? 0.828 -13.688 -10.672 1 87.5 376 THR B O 1
ATOM 7182 N N . LYS B 1 377 ? 2.029 -13.18 -12.555 1 93.19 377 LYS B N 1
ATOM 7183 C CA . LYS B 1 377 ? 3.242 -12.898 -11.797 1 93.19 377 LYS B CA 1
ATOM 7184 C C . LYS B 1 377 ? 3.459 -11.391 -11.641 1 93.19 377 LYS B C 1
ATOM 7186 O O . LYS B 1 377 ? 3.066 -10.617 -12.516 1 93.19 377 LYS B O 1
ATOM 7191 N N . PRO B 1 378 ? 4.043 -10.977 -10.531 1 96.5 378 PRO B N 1
ATOM 7192 C CA . PRO B 1 378 ? 4.254 -9.547 -10.312 1 96.5 378 PRO B CA 1
ATOM 7193 C C . PRO B 1 378 ? 5.328 -8.961 -11.227 1 96.5 378 PRO B C 1
ATOM 7195 O O . PRO B 1 378 ? 6.375 -9.578 -11.43 1 96.5 378 PRO B O 1
ATOM 7198 N N . LYS B 1 379 ? 5.051 -7.871 -11.812 1 97.12 379 LYS B N 1
ATOM 7199 C CA . LYS B 1 379 ? 5.945 -7.094 -12.664 1 97.12 379 LYS B CA 1
ATOM 7200 C C . LYS B 1 379 ? 6.16 -5.691 -12.102 1 97.12 379 LYS B C 1
ATOM 7202 O O . LYS B 1 379 ? 5.215 -4.91 -11.984 1 97.12 379 LYS B O 1
ATOM 7207 N N . LEU B 1 380 ? 7.363 -5.328 -11.742 1 98 380 LEU B N 1
ATOM 7208 C CA . LEU B 1 380 ? 7.688 -4.031 -11.156 1 98 380 LEU B CA 1
ATOM 7209 C C . LEU B 1 380 ? 8.555 -3.209 -12.102 1 98 380 LEU B C 1
ATOM 7211 O O . LEU B 1 380 ? 9.578 -3.689 -12.586 1 98 380 LEU B O 1
ATOM 7215 N N . PHE B 1 381 ? 8.117 -2.031 -12.391 1 96.81 381 PHE B N 1
ATOM 7216 C CA . PHE B 1 381 ? 8.867 -1.096 -13.227 1 96.81 381 PHE B CA 1
ATOM 7217 C C . PHE B 1 381 ? 9.289 0.124 -12.414 1 96.81 381 PHE B C 1
ATOM 7219 O O . PHE B 1 381 ? 8.477 0.729 -11.719 1 96.81 381 PHE B O 1
ATOM 7226 N N . PHE B 1 382 ? 10.523 0.472 -12.453 1 95.94 382 PHE B N 1
ATOM 7227 C CA . PHE B 1 382 ? 11.062 1.698 -11.875 1 95.94 382 PHE B CA 1
ATOM 7228 C C . PHE B 1 382 ? 11.648 2.59 -12.961 1 95.94 382 PHE B C 1
ATOM 7230 O O . PHE B 1 382 ? 12.664 2.242 -13.578 1 95.94 382 PHE B O 1
ATOM 7237 N N . ILE B 1 383 ? 11.031 3.688 -13.219 1 91.69 383 ILE B N 1
ATOM 7238 C CA . ILE B 1 383 ? 11.398 4.551 -14.336 1 91.69 383 ILE B CA 1
ATOM 7239 C C . ILE B 1 383 ? 11.922 5.883 -13.805 1 91.69 383 ILE B C 1
ATOM 7241 O O . ILE B 1 383 ? 11.195 6.629 -13.148 1 91.69 383 ILE B O 1
ATOM 7245 N N . GLN B 1 384 ? 13.117 6.109 -13.992 1 85.25 384 GLN B N 1
ATOM 7246 C CA . GLN B 1 384 ? 13.734 7.395 -13.695 1 85.25 384 GLN B CA 1
ATOM 7247 C C . GLN B 1 384 ? 13.977 8.195 -14.969 1 85.25 384 GLN B C 1
ATOM 7249 O O . GLN B 1 384 ? 14.938 7.945 -15.703 1 85.25 384 GLN B O 1
ATOM 7254 N N . ALA B 1 385 ? 12.938 8.969 -15.406 1 72.38 385 ALA B N 1
ATOM 7255 C CA . ALA B 1 385 ? 13.102 9.82 -16.578 1 72.38 385 ALA B CA 1
ATOM 7256 C C . ALA B 1 385 ? 12.734 11.266 -16.266 1 72.38 385 ALA B C 1
ATOM 7258 O O . ALA B 1 385 ? 11.688 11.531 -15.672 1 72.38 385 ALA B O 1
ATOM 7259 N N . CYS B 1 386 ? 13.609 12.141 -16.422 1 57.72 386 CYS B N 1
ATOM 7260 C CA . CYS B 1 386 ? 13.414 13.57 -16.188 1 57.72 386 CYS B CA 1
ATOM 7261 C C . CYS B 1 386 ? 12.656 14.211 -17.344 1 57.72 386 CYS B C 1
ATOM 7263 O O . CYS B 1 386 ? 12.844 13.828 -18.5 1 57.72 386 CYS B O 1
ATOM 7265 N N . ALA B 1 387 ? 11.133 14.625 -17.203 1 47.25 387 ALA B N 1
ATOM 7266 C CA . ALA B 1 387 ? 10.367 15.266 -18.266 1 47.25 387 ALA B CA 1
ATOM 7267 C C . ALA B 1 387 ? 11.125 16.453 -18.859 1 47.25 387 ALA B C 1
ATOM 7269 O O . ALA B 1 387 ? 11.438 17.406 -18.156 1 47.25 387 ALA B O 1
ATOM 7270 N N . ASN B 1 388 ? 11.891 16.156 -19.828 1 40.66 388 ASN B N 1
ATOM 7271 C CA . ASN B 1 388 ? 12.164 17.344 -20.625 1 40.66 388 ASN B CA 1
ATOM 7272 C C . ASN B 1 388 ? 10.977 17.719 -21.5 1 40.66 388 ASN B C 1
ATOM 7274 O O . ASN B 1 388 ? 10.18 16.859 -21.891 1 40.66 388 ASN B O 1
ATOM 7278 N N . ARG B 1 389 ? 10.359 18.891 -21.547 1 32.91 389 ARG B N 1
ATOM 7279 C CA . ARG B 1 389 ? 9.172 19.516 -22.109 1 32.91 389 ARG B CA 1
ATOM 7280 C C . ARG B 1 389 ? 8.953 19.078 -23.562 1 32.91 389 ARG B C 1
ATOM 7282 O O . ARG B 1 389 ? 8.492 19.859 -24.391 1 32.91 389 ARG B O 1
ATOM 7289 N N . ARG B 1 390 ? 9.156 17.781 -24.25 1 24.42 390 ARG B N 1
ATOM 7290 C CA . ARG B 1 390 ? 8.703 17.828 -25.641 1 24.42 390 ARG B CA 1
ATOM 7291 C C . ARG B 1 390 ? 7.379 17.094 -25.812 1 24.42 390 ARG B C 1
ATOM 7293 O O . ARG B 1 390 ? 7.203 15.992 -25.297 1 24.42 390 ARG B O 1
ATOM 7300 N N . PRO B 1 391 ? 6.207 17.484 -26.312 1 25.31 391 PRO B N 1
ATOM 7301 C CA . PRO B 1 391 ? 4.801 17.109 -26.438 1 25.31 391 PRO B CA 1
ATOM 7302 C C . PRO B 1 391 ? 4.59 15.93 -27.391 1 25.31 391 PRO B C 1
ATOM 7304 O O . PRO B 1 391 ? 3.469 15.445 -27.547 1 25.31 391 PRO B O 1
ATOM 7307 N N . ARG B 1 392 ? 5.051 14.688 -27.5 1 24.36 392 ARG B N 1
ATOM 7308 C CA . ARG B 1 392 ? 4.633 14.023 -28.734 1 24.36 392 ARG B CA 1
ATOM 7309 C C . ARG B 1 392 ? 3.449 13.094 -28.484 1 24.36 392 ARG B C 1
ATOM 7311 O O . ARG B 1 392 ? 3.127 12.789 -27.344 1 24.36 392 ARG B O 1
ATOM 7318 N N . SER B 1 393 ? 2.939 12.039 -29.562 1 19.56 393 SER B N 1
ATOM 7319 C CA . SER B 1 393 ? 1.745 11.406 -30.094 1 19.56 393 SER B CA 1
ATOM 7320 C C . SER B 1 393 ? 1.542 10.016 -29.516 1 19.56 393 SER B C 1
ATOM 7322 O O . SER B 1 393 ? 2.508 9.281 -29.281 1 19.56 393 SER B O 1
ATOM 7324 N N . TYR B 1 394 ? 0.437 9.602 -28.859 1 20.72 394 TYR B N 1
ATOM 7325 C CA . TYR B 1 394 ? 0.112 8.43 -28.062 1 20.72 394 TYR B CA 1
ATOM 7326 C C . TYR B 1 394 ? -0.508 7.332 -28.922 1 20.72 394 TYR B C 1
ATOM 7328 O O . TYR B 1 394 ? -1.413 7.602 -29.719 1 20.72 394 TYR B O 1
ATOM 7336 N N . ALA B 1 395 ? 0.058 6.062 -29.219 1 20.12 395 ALA B N 1
ATOM 7337 C CA . ALA B 1 395 ? -0.448 4.961 -30.031 1 20.12 395 ALA B CA 1
ATOM 7338 C C . ALA B 1 395 ? -1.313 4.02 -29.188 1 20.12 395 ALA B C 1
ATOM 7340 O O . ALA B 1 395 ? -1.084 3.855 -28 1 20.12 395 ALA B O 1
ATOM 7341 N N . GLN B 1 396 ? -2.463 3.436 -29.594 1 21.22 396 GLN B N 1
ATOM 7342 C CA . GLN B 1 396 ? -3.637 2.707 -29.125 1 21.22 396 GLN B CA 1
ATOM 7343 C C . GLN B 1 396 ? -3.367 1.207 -29.078 1 21.22 396 GLN B C 1
ATOM 7345 O O . GLN B 1 396 ? -2.957 0.604 -30.062 1 21.22 396 GLN B O 1
ATOM 7350 N N . ALA B 1 397 ? -3.135 0.438 -27.906 1 23.98 397 ALA B N 1
ATOM 7351 C CA . ALA B 1 397 ? -2.861 -0.997 -27.938 1 23.98 397 ALA B CA 1
ATOM 7352 C C . ALA B 1 397 ? -4.125 -1.801 -27.656 1 23.98 397 ALA B C 1
ATOM 7354 O O . ALA B 1 397 ? -4.992 -1.362 -26.891 1 23.98 397 ALA B O 1
ATOM 7355 N N . ASP B 1 398 ? -4.465 -2.902 -28.312 1 21.66 398 ASP B N 1
ATOM 7356 C CA . ASP B 1 398 ? -5.574 -3.838 -28.469 1 21.66 398 ASP B CA 1
ATOM 7357 C C . ASP B 1 398 ? -5.531 -4.918 -27.391 1 21.66 398 ASP B C 1
ATOM 7359 O O . ASP B 1 398 ? -4.473 -5.484 -27.109 1 21.66 398 ASP B O 1
ATOM 7363 N N . SER B 1 399 ? -6.43 -5.098 -26.422 1 25.5 399 SER B N 1
ATOM 7364 C CA . SER B 1 399 ? -6.574 -5.992 -25.281 1 25.5 399 SER B CA 1
ATOM 7365 C C . SER B 1 399 ? -7.074 -7.367 -25.719 1 25.5 399 SER B C 1
ATOM 7367 O O . SER B 1 399 ? -8.203 -7.5 -26.188 1 25.5 399 SER B O 1
ATOM 7369 N N . ARG B 1 400 ? -6.352 -8.438 -26.234 1 24.66 400 ARG B N 1
ATOM 7370 C CA . ARG B 1 400 ? -6.914 -9.727 -26.625 1 24.66 400 ARG B CA 1
ATOM 7371 C C . ARG B 1 400 ? -6.965 -10.68 -25.438 1 24.66 400 ARG B C 1
ATOM 7373 O O . ARG B 1 400 ? -5.934 -11 -24.844 1 24.66 400 ARG B O 1
ATOM 7380 N N . GLY B 1 401 ? -8.047 -10.781 -24.578 1 27.03 401 GLY B N 1
ATOM 7381 C CA . GLY B 1 401 ? -8.289 -11.672 -23.453 1 27.03 401 GLY B CA 1
ATOM 7382 C C . GLY B 1 401 ? -8.594 -13.094 -23.875 1 27.03 401 GLY B C 1
ATOM 7383 O O . GLY B 1 401 ? -9.289 -13.32 -24.875 1 27.03 401 GLY B O 1
ATOM 7384 N N . MET B 1 402 ? -7.895 -14.094 -23.594 1 21.81 402 MET B N 1
ATOM 7385 C CA . MET B 1 402 ? -8.148 -15.508 -23.875 1 21.81 402 MET B CA 1
ATOM 7386 C C . MET B 1 402 ? -9.25 -16.047 -22.969 1 21.81 402 MET B C 1
ATOM 7388 O O . MET B 1 402 ? -9.25 -15.781 -21.766 1 21.81 402 MET B O 1
ATOM 7392 N N . ARG B 1 403 ? -10.438 -16.672 -23.438 1 26.77 403 ARG B N 1
ATOM 7393 C CA . ARG B 1 403 ? -11.719 -17.156 -22.953 1 26.77 403 ARG B CA 1
ATOM 7394 C C . ARG B 1 403 ? -11.57 -18.531 -22.297 1 26.77 403 ARG B C 1
ATOM 7396 O O . ARG B 1 403 ? -11.219 -19.5 -22.938 1 26.77 403 ARG B O 1
ATOM 7403 N N . THR B 1 404 ? -11.133 -18.766 -21.078 1 26.03 404 THR B N 1
ATOM 7404 C CA . THR B 1 404 ? -11.398 -20.141 -20.688 1 26.03 404 THR B CA 1
ATOM 7405 C C . THR B 1 404 ? -12.594 -20.219 -19.734 1 26.03 404 THR B C 1
ATOM 7407 O O . THR B 1 404 ? -12.703 -19.391 -18.812 1 26.03 404 THR B O 1
ATOM 7410 N N . SER B 1 405 ? -13.891 -20.672 -20.047 1 28.19 405 SER B N 1
ATOM 7411 C CA . SER B 1 405 ? -15.188 -20.859 -19.406 1 28.19 405 SER B CA 1
ATOM 7412 C C . SER B 1 405 ? -15.07 -21.766 -18.188 1 28.19 405 SER B C 1
ATOM 7414 O O . SER B 1 405 ? -16.078 -22.078 -17.531 1 28.19 405 SER B O 1
ATOM 7416 N N . THR B 1 406 ? -14.32 -21.578 -17.188 1 32.5 406 THR B N 1
ATOM 7417 C CA . THR B 1 406 ? -14.414 -22.641 -16.188 1 32.5 406 THR B CA 1
ATOM 7418 C C . THR B 1 406 ? -15.445 -22.281 -15.117 1 32.5 406 THR B C 1
ATOM 7420 O O . THR B 1 406 ? -15.703 -21.109 -14.859 1 32.5 406 THR B O 1
ATOM 7423 N N . ASP B 1 407 ? -16.391 -23.141 -14.758 1 36.25 407 ASP B N 1
ATOM 7424 C CA . ASP B 1 407 ? -17.375 -23.188 -13.688 1 36.25 407 ASP B CA 1
ATOM 7425 C C . ASP B 1 407 ? -16.719 -22.984 -12.328 1 36.25 407 ASP B C 1
ATOM 7427 O O . ASP B 1 407 ? -16.422 -23.953 -11.617 1 36.25 407 ASP B O 1
ATOM 7431 N N . ALA B 1 408 ? -16.078 -21.953 -12.07 1 41.94 408 ALA B N 1
ATOM 7432 C CA . ALA B 1 408 ? -15.344 -21.719 -10.828 1 41.94 408 ALA B CA 1
ATOM 7433 C C . ALA B 1 408 ? -16.297 -21.422 -9.672 1 41.94 408 ALA B C 1
ATOM 7435 O O . ALA B 1 408 ? -17.281 -20.703 -9.836 1 41.94 408 ALA B O 1
ATOM 7436 N N . VAL B 1 409 ? -16.359 -22.234 -8.555 1 39.69 409 VAL B N 1
ATOM 7437 C CA . VAL B 1 409 ? -17.062 -22.016 -7.293 1 39.69 409 VAL B CA 1
ATOM 7438 C C . VAL B 1 409 ? -16.375 -20.891 -6.516 1 39.69 409 VAL B C 1
ATOM 7440 O O . VAL B 1 409 ? -15.18 -20.969 -6.219 1 39.69 409 VAL B O 1
ATOM 7443 N N . ALA B 1 410 ? -16.891 -19.625 -6.574 1 49.03 410 ALA B N 1
ATOM 7444 C CA . ALA B 1 410 ? -16.25 -18.406 -6.043 1 49.03 410 ALA B CA 1
ATOM 7445 C C . ALA B 1 410 ? -16.312 -18.391 -4.52 1 49.03 410 ALA B C 1
ATOM 7447 O O . ALA B 1 410 ? -16.531 -17.328 -3.92 1 49.03 410 ALA B O 1
ATOM 7448 N N . LEU B 1 411 ? -16.078 -19.578 -3.74 1 54.84 411 LEU B N 1
ATOM 7449 C CA . LEU B 1 411 ? -16.031 -19.547 -2.283 1 54.84 411 LEU B CA 1
ATOM 7450 C C . LEU B 1 411 ? -14.742 -18.891 -1.791 1 54.84 411 LEU B C 1
ATOM 7452 O O . LEU B 1 411 ? -13.672 -19.109 -2.365 1 54.84 411 LEU B O 1
ATOM 7456 N N . GLY B 1 412 ? -14.938 -17.875 -0.833 1 64.12 412 GLY B N 1
ATOM 7457 C CA . GLY B 1 412 ? -13.773 -17.422 -0.092 1 64.12 412 GLY B CA 1
ATOM 7458 C C . GLY B 1 412 ? -13.406 -15.984 -0.374 1 64.12 412 GLY B C 1
ATOM 7459 O O . GLY B 1 412 ? -12.508 -15.43 0.267 1 64.12 412 GLY B O 1
ATOM 7460 N N . ILE B 1 413 ? -14.062 -15.461 -1.457 1 67.31 413 ILE B N 1
ATOM 7461 C CA . ILE B 1 413 ? -13.781 -14.039 -1.634 1 67.31 413 ILE B CA 1
ATOM 7462 C C . ILE B 1 413 ? -14.344 -13.25 -0.452 1 67.31 413 ILE B C 1
ATOM 7464 O O . ILE B 1 413 ? -15.516 -13.406 -0.095 1 67.31 413 ILE B O 1
ATOM 7468 N N . ASP B 1 414 ? -13.492 -12.539 0.194 1 71.38 414 ASP B N 1
ATOM 7469 C CA . ASP B 1 414 ? -13.875 -11.734 1.349 1 71.38 414 ASP B CA 1
ATOM 7470 C C . ASP B 1 414 ? -14.664 -10.5 0.919 1 71.38 414 ASP B C 1
ATOM 7472 O O . ASP B 1 414 ? -14.094 -9.43 0.725 1 71.38 414 ASP B O 1
ATOM 7476 N N . ALA B 1 415 ? -15.984 -10.664 0.596 1 75.69 415 ALA B N 1
ATOM 7477 C CA . ALA B 1 415 ? -16.875 -9.602 0.162 1 75.69 415 ALA B CA 1
ATOM 7478 C C . ALA B 1 415 ? -18.234 -9.703 0.86 1 75.69 415 ALA B C 1
ATOM 7480 O O . ALA B 1 415 ? -18.531 -10.711 1.495 1 75.69 415 ALA B O 1
ATOM 7481 N N . GLY B 1 416 ? -18.984 -8.609 0.865 1 78.94 416 GLY B N 1
ATOM 7482 C CA . GLY B 1 416 ? -20.328 -8.602 1.432 1 78.94 416 GLY B CA 1
ATOM 7483 C C . GLY B 1 416 ? -21.297 -9.477 0.667 1 78.94 416 GLY B C 1
ATOM 7484 O O . GLY B 1 416 ? -21.078 -9.797 -0.503 1 78.94 416 GLY B O 1
ATOM 7485 N N . ASP B 1 417 ? -22.344 -9.789 1.26 1 81.25 417 ASP B N 1
ATOM 7486 C CA . ASP B 1 417 ? -23.328 -10.711 0.696 1 81.25 417 ASP B CA 1
ATOM 7487 C C . ASP B 1 417 ? -23.906 -10.164 -0.604 1 81.25 417 ASP B C 1
ATOM 7489 O O . ASP B 1 417 ? -24.094 -10.906 -1.57 1 81.25 417 ASP B O 1
ATOM 7493 N N . GLU B 1 418 ? -24.219 -8.875 -0.565 1 78.62 418 GLU B N 1
ATOM 7494 C CA . GLU B 1 418 ? -24.812 -8.273 -1.756 1 78.62 418 GLU B CA 1
ATOM 7495 C C . GLU B 1 418 ? -23.844 -8.328 -2.938 1 78.62 418 GLU B C 1
ATOM 7497 O O . GLU B 1 418 ? -24.25 -8.617 -4.062 1 78.62 418 GLU B O 1
ATOM 7502 N N . TRP B 1 419 ? -22.641 -8.055 -2.713 1 81.75 419 TRP B N 1
ATOM 7503 C CA . TRP B 1 419 ? -21.625 -8.125 -3.758 1 81.75 419 TRP B CA 1
ATOM 7504 C C . TRP B 1 419 ? -21.469 -9.547 -4.289 1 81.75 419 TRP B C 1
ATOM 7506 O O . TRP B 1 419 ? -21.406 -9.758 -5.504 1 81.75 419 TRP B O 1
ATOM 7516 N N . LYS B 1 420 ? -21.406 -10.531 -3.416 1 77.19 420 LYS B N 1
ATOM 7517 C CA . LYS B 1 420 ? -21.25 -11.93 -3.793 1 77.19 420 LYS B CA 1
ATOM 7518 C C . LYS B 1 420 ? -22.406 -12.398 -4.68 1 77.19 420 LYS B C 1
ATOM 7520 O O . LYS B 1 420 ? -22.172 -13.055 -5.699 1 77.19 420 LYS B O 1
ATOM 7525 N N . LYS B 1 421 ? -23.656 -12.023 -4.273 1 77.88 421 LYS B N 1
ATOM 7526 C CA . LYS B 1 421 ? -24.828 -12.406 -5.039 1 77.88 421 LYS B CA 1
ATOM 7527 C C . LYS B 1 421 ? -24.781 -11.852 -6.457 1 77.88 421 LYS B C 1
ATOM 7529 O O . LYS B 1 421 ? -25.141 -12.539 -7.414 1 77.88 421 LYS B O 1
ATOM 7534 N N . LYS B 1 422 ? -24.281 -10.75 -6.555 1 78.06 422 LYS B N 1
ATOM 7535 C CA . LYS B 1 422 ? -24.312 -10.039 -7.824 1 78.06 422 LYS B CA 1
ATOM 7536 C C . LYS B 1 422 ? -23.156 -10.469 -8.734 1 78.06 422 LYS B C 1
ATOM 7538 O O . LYS B 1 422 ? -23.328 -10.594 -9.945 1 78.06 422 LYS B O 1
ATOM 7543 N N . TYR B 1 423 ? -21.953 -10.719 -8.203 1 77.31 423 TYR B N 1
ATOM 7544 C CA . TYR B 1 423 ? -20.781 -10.805 -9.062 1 77.31 423 TYR B CA 1
ATOM 7545 C C . TYR B 1 423 ? -20.172 -12.203 -9.023 1 77.31 423 TYR B C 1
ATOM 7547 O O . TYR B 1 423 ? -19.531 -12.633 -9.984 1 77.31 423 TYR B O 1
ATOM 7555 N N . LEU B 1 424 ? -20.359 -12.984 -8 1 75.5 424 LEU B N 1
ATOM 7556 C CA . LEU B 1 424 ? -19.703 -14.273 -7.844 1 75.5 424 LEU B CA 1
ATOM 7557 C C . LEU B 1 424 ? -20.141 -15.242 -8.945 1 75.5 424 LEU B C 1
ATOM 7559 O O . LEU B 1 424 ? -19.359 -16.078 -9.383 1 75.5 424 LEU B O 1
ATOM 7563 N N . PRO B 1 425 ? -21.453 -15.109 -9.375 1 74.81 425 PRO B N 1
ATOM 7564 C CA . PRO B 1 425 ? -21.844 -15.984 -10.484 1 74.81 425 PRO B CA 1
ATOM 7565 C C . PRO B 1 425 ? -21 -15.758 -11.742 1 74.81 425 PRO B C 1
ATOM 7567 O O . PRO B 1 425 ? -20.984 -16.594 -12.641 1 74.81 425 PRO B O 1
ATOM 7570 N N . HIS B 1 426 ? -20.297 -14.609 -11.75 1 76.19 426 HIS B N 1
ATOM 7571 C CA . HIS B 1 426 ? -19.484 -14.281 -12.914 1 76.19 426 HIS B CA 1
ATOM 7572 C C . HIS B 1 426 ? -18 -14.461 -12.625 1 76.19 426 HIS B C 1
ATOM 7574 O O . HIS B 1 426 ? -17.156 -13.984 -13.375 1 76.19 426 HIS B O 1
ATOM 7580 N N . ALA B 1 427 ? -17.688 -15.109 -11.594 1 73.69 427 ALA B N 1
ATOM 7581 C CA . ALA B 1 427 ? -16.297 -15.289 -11.188 1 73.69 427 ALA B CA 1
ATOM 7582 C C . ALA B 1 427 ? -15.594 -16.281 -12.094 1 73.69 427 ALA B C 1
ATOM 7584 O O . ALA B 1 427 ? -16.172 -17.281 -12.508 1 73.69 427 ALA B O 1
ATOM 7585 N N . ASP B 1 428 ? -14.414 -15.938 -12.609 1 73.31 428 ASP B N 1
ATOM 7586 C CA . ASP B 1 428 ? -13.516 -16.781 -13.383 1 73.31 428 ASP B CA 1
ATOM 7587 C C . ASP B 1 428 ? -12.062 -16.594 -12.953 1 73.31 428 ASP B C 1
ATOM 7589 O O . ASP B 1 428 ? -11.516 -15.492 -13.07 1 73.31 428 ASP B O 1
ATOM 7593 N N . PHE B 1 429 ? -11.523 -17.594 -12.547 1 69 429 PHE B N 1
ATOM 7594 C CA . PHE B 1 429 ? -10.18 -17.484 -11.992 1 69 429 PHE B CA 1
ATOM 7595 C C . PHE B 1 429 ? -9.148 -18.031 -12.977 1 69 429 PHE B C 1
ATOM 7597 O O . PHE B 1 429 ? -7.969 -18.172 -12.633 1 69 429 PHE B O 1
ATOM 7604 N N . THR B 1 430 ? -9.477 -18.328 -14.148 1 66.88 430 THR B N 1
ATOM 7605 C CA . THR B 1 430 ? -8.594 -19 -15.094 1 66.88 430 THR B CA 1
ATOM 7606 C C . THR B 1 430 ? -7.883 -17.984 -15.984 1 66.88 430 THR B C 1
ATOM 7608 O O . THR B 1 430 ? -6.902 -18.312 -16.656 1 66.88 430 THR B O 1
ATOM 7611 N N . SER B 1 431 ? -8.438 -16.75 -15.977 1 69.25 431 SER B N 1
ATOM 7612 C CA . SER B 1 431 ? -7.805 -15.719 -16.797 1 69.25 431 SER B CA 1
ATOM 7613 C C . SER B 1 431 ? -7.605 -14.43 -16.016 1 69.25 431 SER B C 1
ATOM 7615 O O . SER B 1 431 ? -8.312 -14.164 -15.047 1 69.25 431 SER B O 1
ATOM 7617 N N . VAL B 1 432 ? -6.547 -13.789 -16.391 1 72.25 432 VAL B N 1
ATOM 7618 C CA . VAL B 1 432 ? -6.223 -12.531 -15.734 1 72.25 432 VAL B CA 1
ATOM 7619 C C . VAL B 1 432 ? -5.914 -11.461 -16.781 1 72.25 432 VAL B C 1
ATOM 7621 O O . VAL B 1 432 ? -5.402 -11.773 -17.859 1 72.25 432 VAL B O 1
ATOM 7624 N N . ASN B 1 433 ? -6.312 -10.266 -16.516 1 76.75 433 ASN B N 1
ATOM 7625 C CA . ASN B 1 433 ? -5.914 -9.133 -17.344 1 76.75 433 ASN B CA 1
ATOM 7626 C C . ASN B 1 433 ? -4.395 -8.977 -17.375 1 76.75 433 ASN B C 1
ATOM 7628 O O . ASN B 1 433 ? -3.734 -9.055 -16.344 1 76.75 433 ASN B O 1
ATOM 7632 N N . ASN B 1 434 ? -3.914 -8.789 -18.531 1 75.31 434 ASN B N 1
ATOM 7633 C CA . ASN B 1 434 ? -2.465 -8.727 -18.688 1 75.31 434 ASN B CA 1
ATOM 7634 C C . ASN B 1 434 ? -1.864 -7.59 -17.875 1 75.31 434 ASN B C 1
ATOM 7636 O O . ASN B 1 434 ? -0.712 -7.672 -17.438 1 75.31 434 ASN B O 1
ATOM 7640 N N . PHE B 1 435 ? -2.664 -6.598 -17.641 1 79 435 PHE B N 1
ATOM 7641 C CA . PHE B 1 435 ? -2.109 -5.441 -16.953 1 79 435 PHE B CA 1
ATOM 7642 C C . PHE B 1 435 ? -2.205 -5.617 -15.438 1 79 435 PHE B C 1
ATOM 7644 O O . PHE B 1 435 ? -1.637 -4.828 -14.68 1 79 435 PHE B O 1
ATOM 7651 N N . ALA B 1 436 ? -2.91 -6.617 -15.141 1 84.94 436 ALA B N 1
ATOM 7652 C CA . ALA B 1 436 ? -2.961 -6.891 -13.711 1 84.94 436 ALA B CA 1
ATOM 7653 C C . ALA B 1 436 ? -1.586 -7.273 -13.172 1 84.94 436 ALA B C 1
ATOM 7655 O O . ALA B 1 436 ? -0.677 -7.59 -13.945 1 84.94 436 ALA B O 1
ATOM 7656 N N . ASP B 1 437 ? -1.347 -7.133 -11.914 1 93.38 437 ASP B N 1
ATOM 7657 C CA . ASP B 1 437 ? -0.13 -7.539 -11.219 1 93.38 437 ASP B CA 1
ATOM 7658 C C . ASP B 1 437 ? 1.067 -6.703 -11.672 1 93.38 437 ASP B C 1
ATOM 7660 O O . ASP B 1 437 ? 2.166 -7.234 -11.852 1 93.38 437 ASP B O 1
ATOM 7664 N N . THR B 1 438 ? 0.806 -5.441 -11.969 1 94.5 438 THR B N 1
ATOM 7665 C CA . THR B 1 438 ? 1.844 -4.539 -12.453 1 94.5 438 THR B CA 1
ATOM 7666 C C . THR B 1 438 ? 1.985 -3.328 -11.539 1 94.5 438 THR B C 1
ATOM 7668 O O . THR B 1 438 ? 0.987 -2.771 -11.078 1 94.5 438 THR B O 1
ATOM 7671 N N . LEU B 1 439 ? 3.154 -2.963 -11.195 1 97 439 LEU B N 1
ATOM 7672 C CA . LEU B 1 439 ? 3.477 -1.744 -10.461 1 97 439 LEU B CA 1
ATOM 7673 C C . LEU B 1 439 ? 4.508 -0.912 -11.211 1 97 439 LEU B C 1
ATOM 7675 O O . LEU B 1 439 ? 5.555 -1.427 -11.609 1 97 439 LEU B O 1
ATOM 7679 N N . VAL B 1 440 ? 4.176 0.293 -11.516 1 94.62 440 VAL B N 1
ATOM 7680 C CA . VAL B 1 440 ? 5.09 1.203 -12.203 1 94.62 440 VAL B CA 1
ATOM 7681 C C . VAL B 1 440 ? 5.387 2.404 -11.305 1 94.62 440 VAL B C 1
ATOM 7683 O O . VAL B 1 440 ? 4.477 3.141 -10.922 1 94.62 440 VAL B O 1
ATOM 7686 N N . CYS B 1 441 ? 6.605 2.582 -10.961 1 94.81 441 CYS B N 1
ATOM 7687 C CA . CYS B 1 441 ? 7.023 3.711 -10.141 1 94.81 441 CYS B CA 1
ATOM 7688 C C . CYS B 1 441 ? 7.809 4.727 -10.961 1 94.81 441 CYS B C 1
ATOM 7690 O O . CYS B 1 441 ? 8.75 4.363 -11.672 1 94.81 441 CYS B O 1
ATOM 7692 N N . TYR B 1 442 ? 7.418 5.945 -10.875 1 89.38 442 TYR B N 1
ATOM 7693 C CA . TYR B 1 442 ? 8.055 7.039 -11.594 1 89.38 442 TYR B CA 1
ATOM 7694 C C . TYR B 1 442 ? 8.805 7.957 -10.633 1 89.38 442 TYR B C 1
ATOM 7696 O O . TYR B 1 442 ? 8.32 8.25 -9.539 1 89.38 442 TYR B O 1
ATOM 7704 N N . ALA B 1 443 ? 9.93 8.438 -11.086 1 85.69 443 ALA B N 1
ATOM 7705 C CA . ALA B 1 443 ? 10.773 9.297 -10.258 1 85.69 443 ALA B CA 1
ATOM 7706 C C . ALA B 1 443 ? 10.125 10.664 -10.062 1 85.69 443 ALA B C 1
ATOM 7708 O O . ALA B 1 443 ? 10.391 11.344 -9.062 1 85.69 443 ALA B O 1
ATOM 7709 N N . THR B 1 444 ? 9.383 11.109 -10.977 1 77.88 444 THR B N 1
ATOM 7710 C CA . THR B 1 444 ? 8.758 12.422 -10.867 1 77.88 444 THR B CA 1
ATOM 7711 C C . THR B 1 444 ? 7.309 12.367 -11.344 1 77.88 444 THR B C 1
ATOM 7713 O O . THR B 1 444 ? 6.969 11.57 -12.219 1 77.88 444 THR B O 1
ATOM 7716 N N . MET B 1 445 ? 6.617 13.188 -10.586 1 65.19 445 MET B N 1
ATOM 7717 C CA . MET B 1 445 ? 5.223 13.305 -10.992 1 65.19 445 MET B CA 1
ATOM 7718 C C . MET B 1 445 ? 5.074 14.297 -12.141 1 65.19 445 MET B C 1
ATOM 7720 O O . MET B 1 445 ? 5.727 15.344 -12.148 1 65.19 445 MET B O 1
ATOM 7724 N N . TRP B 1 446 ? 4.043 14.164 -12.922 1 52.78 446 TRP B N 1
ATOM 7725 C CA . TRP B 1 446 ? 3.426 14.992 -13.953 1 52.78 446 TRP B CA 1
ATOM 7726 C C . TRP B 1 446 ? 4.418 16.016 -14.492 1 52.78 446 TRP B C 1
ATOM 7728 O O . TRP B 1 446 ? 4.129 17.219 -14.531 1 52.78 446 TRP B O 1
ATOM 7738 N N . TYR B 1 447 ? 5.512 15.875 -14.789 1 48.06 447 TYR B N 1
ATOM 7739 C CA . TYR B 1 447 ? 6.316 16.719 -15.672 1 48.06 447 TYR B CA 1
ATOM 7740 C C . TYR B 1 447 ? 7.32 17.531 -14.875 1 48.06 447 TYR B C 1
ATOM 7742 O O . TYR B 1 447 ? 7.715 18.625 -15.305 1 48.06 447 TYR B O 1
ATOM 7750 N N . GLN B 1 448 ? 7.492 17.203 -13.664 1 49.56 448 GLN B N 1
ATOM 7751 C CA . GLN B 1 448 ? 8.492 17.969 -12.93 1 49.56 448 GLN B CA 1
ATOM 7752 C C . GLN B 1 448 ? 9.891 17.406 -13.156 1 49.56 448 GLN B C 1
ATOM 7754 O O . GLN B 1 448 ? 10.055 16.219 -13.461 1 49.56 448 GLN B O 1
ATOM 7759 N N . PRO B 1 449 ? 10.844 18.281 -13.258 1 43.66 449 PRO B N 1
ATOM 7760 C CA . PRO B 1 449 ? 12.227 17.828 -13.453 1 43.66 449 PRO B CA 1
ATOM 7761 C C . PRO B 1 449 ? 12.695 16.875 -12.352 1 43.66 449 PRO B C 1
ATOM 7763 O O . PRO B 1 449 ? 12.234 16.984 -11.211 1 43.66 449 PRO B O 1
ATOM 7766 N N . ALA B 1 450 ? 13.344 15.805 -12.812 1 41.34 450 ALA B N 1
ATOM 7767 C CA . ALA B 1 450 ? 13.984 14.883 -11.875 1 41.34 450 ALA B CA 1
ATOM 7768 C C . ALA B 1 450 ? 15.383 15.359 -11.516 1 41.34 450 ALA B C 1
ATOM 7770 O O . ALA B 1 450 ? 16.125 15.836 -12.375 1 41.34 450 ALA B O 1
ATOM 7771 N N . ALA B 1 451 ? 15.727 15.516 -10.141 1 41.22 451 ALA B N 1
ATOM 7772 C CA . ALA B 1 451 ? 17.031 16 -9.688 1 41.22 451 ALA B CA 1
ATOM 7773 C C . ALA B 1 451 ? 18.094 14.922 -9.836 1 41.22 451 ALA B C 1
ATOM 7775 O O . ALA B 1 451 ? 17.844 13.742 -9.555 1 41.22 451 ALA B O 1
ATOM 7776 N N . ARG B 1 452 ? 19.25 15.172 -10.578 1 40.28 452 ARG B N 1
ATOM 7777 C CA . ARG B 1 452 ? 20.406 14.289 -10.688 1 40.28 452 ARG B CA 1
ATOM 7778 C C . ARG B 1 452 ? 21.688 15.008 -10.273 1 40.28 452 ARG B C 1
ATOM 7780 O O . ARG B 1 452 ? 21.859 16.188 -10.57 1 40.28 452 ARG B O 1
ATOM 7787 N N . ASN B 1 453 ? 22.312 14.375 -9.297 1 44.72 453 ASN B N 1
ATOM 7788 C CA . ASN B 1 453 ? 23.641 14.891 -8.992 1 44.72 453 ASN B CA 1
ATOM 7789 C C . ASN B 1 453 ? 24.734 13.914 -9.43 1 44.72 453 ASN B C 1
ATOM 7791 O O . ASN B 1 453 ? 24.438 12.836 -9.945 1 44.72 453 ASN B O 1
ATOM 7795 N N . GLU B 1 454 ? 26 14.414 -9.508 1 43.25 454 GLU B N 1
ATOM 7796 C CA . GLU B 1 454 ? 27.156 13.602 -9.906 1 43.25 454 GLU B CA 1
ATOM 7797 C C . GLU B 1 454 ? 27.188 12.289 -9.141 1 43.25 454 GLU B C 1
ATOM 7799 O O . GLU B 1 454 ? 27.734 11.297 -9.625 1 43.25 454 GLU B O 1
ATOM 7804 N N . GLU B 1 455 ? 26.562 12.25 -8.094 1 46.69 455 GLU B N 1
ATOM 7805 C CA . GLU B 1 455 ? 26.641 11.078 -7.234 1 46.69 455 GLU B CA 1
ATOM 7806 C C . GLU B 1 455 ? 25.422 10.18 -7.402 1 46.69 455 GLU B C 1
ATOM 7808 O O . GLU B 1 455 ? 25.312 9.141 -6.754 1 46.69 455 GLU B O 1
ATOM 7813 N N . GLY B 1 456 ? 24.625 10.484 -8.305 1 58.75 456 GLY B N 1
ATOM 7814 C CA . GLY B 1 456 ? 23.453 9.656 -8.531 1 58.75 456 GLY B CA 1
ATOM 7815 C C . GLY B 1 456 ? 22.156 10.414 -8.406 1 58.75 456 GLY B C 1
ATOM 7816 O O . GLY B 1 456 ? 22.156 11.602 -8.086 1 58.75 456 GLY B O 1
ATOM 7817 N N . SER B 1 457 ? 21.156 9.711 -8.805 1 80.62 457 SER B N 1
ATOM 7818 C CA . SER B 1 457 ? 19.812 10.281 -8.742 1 80.62 457 SER B CA 1
ATOM 7819 C C . SER B 1 457 ? 19.203 10.102 -7.359 1 80.62 457 SER B C 1
ATOM 7821 O O . SER B 1 457 ? 19.344 9.039 -6.75 1 80.62 457 SER B O 1
ATOM 7823 N N . MET B 1 458 ? 18.766 11.125 -6.828 1 82.56 458 MET B N 1
ATOM 7824 C CA . MET B 1 458 ? 18.125 11.094 -5.508 1 82.56 458 MET B CA 1
ATOM 7825 C C . MET B 1 458 ? 17.062 10.016 -5.449 1 82.56 458 MET B C 1
ATOM 7827 O O . MET B 1 458 ? 16.938 9.305 -4.449 1 82.56 458 MET B O 1
ATOM 7831 N N . PHE B 1 459 ? 16.328 9.852 -6.527 1 88.38 459 PHE B N 1
ATOM 7832 C CA . PHE B 1 459 ? 15.258 8.875 -6.574 1 88.38 459 PHE B CA 1
ATOM 7833 C C . PHE B 1 459 ? 15.805 7.457 -6.422 1 88.38 459 PHE B C 1
ATOM 7835 O O . PHE B 1 459 ? 15.352 6.699 -5.562 1 88.38 459 PHE B O 1
ATOM 7842 N N . ILE B 1 460 ? 16.734 7.074 -7.203 1 90.12 460 ILE B N 1
ATOM 7843 C CA . ILE B 1 460 ? 17.297 5.727 -7.215 1 90.12 460 ILE B CA 1
ATOM 7844 C C . ILE B 1 460 ? 17.969 5.434 -5.871 1 90.12 460 ILE B C 1
ATOM 7846 O O . ILE B 1 460 ? 17.719 4.383 -5.27 1 90.12 460 ILE B O 1
ATOM 7850 N N . GLN B 1 461 ? 18.703 6.379 -5.406 1 88.12 461 GLN B N 1
ATOM 7851 C CA . GLN B 1 461 ? 19.422 6.164 -4.156 1 88.12 461 GLN B CA 1
ATOM 7852 C C . GLN B 1 461 ? 18.469 6.027 -2.98 1 88.12 461 GLN B C 1
ATOM 7854 O O . GLN B 1 461 ? 18.672 5.191 -2.098 1 88.12 461 GLN B O 1
ATOM 7859 N N . THR B 1 462 ? 17.484 6.898 -2.969 1 90.75 462 THR B N 1
ATOM 7860 C CA . THR B 1 462 ? 16.5 6.832 -1.893 1 90.75 462 THR B CA 1
ATOM 7861 C C . THR B 1 462 ? 15.734 5.512 -1.941 1 90.75 462 THR B C 1
ATOM 7863 O O . THR B 1 462 ? 15.562 4.852 -0.917 1 90.75 462 THR B O 1
ATOM 7866 N N . LEU B 1 463 ? 15.297 5.121 -3.098 1 94.5 463 LEU B N 1
ATOM 7867 C CA . LEU B 1 463 ? 14.539 3.887 -3.26 1 94.5 463 LEU B CA 1
ATOM 7868 C C . LEU B 1 463 ? 15.391 2.674 -2.91 1 94.5 463 LEU B C 1
ATOM 7870 O O . LEU B 1 463 ? 14.93 1.764 -2.217 1 94.5 463 LEU B O 1
ATOM 7874 N N . LEU B 1 464 ? 16.625 2.605 -3.367 1 94.81 464 LEU B N 1
ATOM 7875 C CA . LEU B 1 464 ? 17.5 1.476 -3.08 1 94.81 464 LEU B CA 1
ATOM 7876 C C . LEU B 1 464 ? 17.766 1.353 -1.581 1 94.81 464 LEU B C 1
ATOM 7878 O O . LEU B 1 464 ? 17.766 0.246 -1.038 1 94.81 464 LEU B O 1
ATOM 7882 N N . ASP B 1 465 ? 17.938 2.527 -0.975 1 93.19 465 ASP B N 1
ATOM 7883 C CA . ASP B 1 465 ? 18.141 2.508 0.471 1 93.19 465 ASP B CA 1
ATOM 7884 C C . ASP B 1 465 ? 16.906 1.975 1.189 1 93.19 465 ASP B C 1
ATOM 7886 O O . ASP B 1 465 ? 17.016 1.168 2.115 1 93.19 465 ASP B O 1
ATOM 7890 N N . ALA B 1 466 ? 15.773 2.457 0.786 1 93.81 466 ALA B N 1
ATOM 7891 C CA . ALA B 1 466 ? 14.523 1.995 1.378 1 93.81 466 ALA B CA 1
ATOM 7892 C C . ALA B 1 466 ? 14.32 0.502 1.135 1 93.81 466 ALA B C 1
ATOM 7894 O O . ALA B 1 466 ? 13.883 -0.226 2.031 1 93.81 466 ALA B O 1
ATOM 7895 N N . LEU B 1 467 ? 14.594 -0.01 -0.049 1 95.44 467 LEU B N 1
ATOM 7896 C CA . LEU B 1 467 ? 14.461 -1.422 -0.391 1 95.44 467 LEU B CA 1
ATOM 7897 C C . LEU B 1 467 ? 15.406 -2.275 0.445 1 95.44 467 LEU B C 1
ATOM 7899 O O . LEU B 1 467 ? 15.031 -3.352 0.915 1 95.44 467 LEU B O 1
ATOM 7903 N N . ARG B 1 468 ? 16.594 -1.812 0.623 1 93 468 ARG B N 1
ATOM 7904 C CA . ARG B 1 468 ? 17.578 -2.549 1.408 1 93 468 ARG B CA 1
ATOM 7905 C C . ARG B 1 468 ? 17.125 -2.705 2.854 1 93 468 ARG B C 1
ATOM 7907 O O . ARG B 1 468 ? 17.312 -3.76 3.463 1 93 468 ARG B O 1
ATOM 7914 N N . ARG B 1 469 ? 16.547 -1.723 3.32 1 90.38 469 ARG B N 1
ATOM 7915 C CA . ARG B 1 469 ? 16.203 -1.679 4.738 1 90.38 469 ARG B CA 1
ATOM 7916 C C . ARG B 1 469 ? 14.867 -2.387 4.996 1 90.38 469 ARG B C 1
ATOM 7918 O O . ARG B 1 469 ? 14.703 -3.041 6.027 1 90.38 469 ARG B O 1
ATOM 7925 N N . LYS B 1 470 ? 13.961 -2.217 4.062 1 92.69 470 LYS B N 1
ATOM 7926 C CA . LYS B 1 470 ? 12.602 -2.633 4.398 1 92.69 470 LYS B CA 1
ATOM 7927 C C . LYS B 1 470 ? 12.031 -3.561 3.326 1 92.69 470 LYS B C 1
ATOM 7929 O O . LYS B 1 470 ? 10.977 -4.16 3.516 1 92.69 470 LYS B O 1
ATOM 7934 N N . GLY B 1 471 ? 12.664 -3.711 2.217 1 93.31 471 GLY B N 1
ATOM 7935 C CA . GLY B 1 471 ? 12.117 -4.402 1.059 1 93.31 471 GLY B CA 1
ATOM 7936 C C . GLY B 1 471 ? 11.82 -5.867 1.323 1 93.31 471 GLY B C 1
ATOM 7937 O O . GLY B 1 471 ? 10.984 -6.465 0.645 1 93.31 471 GLY B O 1
ATOM 7938 N N . THR B 1 472 ? 12.484 -6.512 2.289 1 93.56 472 THR B N 1
ATOM 7939 C CA . THR B 1 472 ? 12.281 -7.926 2.58 1 93.56 472 THR B CA 1
ATOM 7940 C C . THR B 1 472 ? 11.344 -8.102 3.768 1 93.56 472 THR B C 1
ATOM 7942 O O . THR B 1 472 ? 10.945 -9.227 4.09 1 93.56 472 THR B O 1
ATOM 7945 N N . ASP B 1 473 ? 10.891 -6.992 4.391 1 91.88 473 ASP B N 1
ATOM 7946 C CA . ASP B 1 473 ? 10.133 -7.09 5.637 1 91.88 473 ASP B CA 1
ATOM 7947 C C . ASP B 1 473 ? 8.703 -6.578 5.453 1 91.88 473 ASP B C 1
ATOM 7949 O O . ASP B 1 473 ? 7.828 -6.871 6.266 1 91.88 473 ASP B O 1
ATOM 7953 N N . THR B 1 474 ? 8.539 -5.754 4.469 1 93.75 474 THR B N 1
ATOM 7954 C CA . THR B 1 474 ? 7.219 -5.18 4.254 1 93.75 474 THR B CA 1
ATOM 7955 C C . THR B 1 474 ? 6.891 -5.129 2.764 1 93.75 474 THR B C 1
ATOM 7957 O O . THR B 1 474 ? 7.754 -5.387 1.923 1 93.75 474 THR B O 1
ATOM 7960 N N . CYS B 1 475 ? 5.617 -4.883 2.424 1 95.19 475 CYS B N 1
ATOM 7961 C CA . CYS B 1 475 ? 5.184 -4.875 1.031 1 95.19 475 CYS B CA 1
ATOM 7962 C C . CYS B 1 475 ? 5.758 -3.674 0.288 1 95.19 475 CYS B C 1
ATOM 7964 O O . CYS B 1 475 ? 6.117 -2.672 0.906 1 95.19 475 CYS B O 1
ATOM 7966 N N . ILE B 1 476 ? 5.855 -3.736 -0.954 1 97.38 476 ILE B N 1
ATOM 7967 C CA . ILE B 1 476 ? 6.504 -2.766 -1.827 1 97.38 476 ILE B CA 1
ATOM 7968 C C . ILE B 1 476 ? 5.801 -1.415 -1.709 1 97.38 476 ILE B C 1
ATOM 7970 O O . ILE B 1 476 ? 6.441 -0.365 -1.797 1 97.38 476 ILE B O 1
ATOM 7974 N N . GLU B 1 477 ? 4.465 -1.353 -1.49 1 95.88 477 GLU B N 1
ATOM 7975 C CA . GLU B 1 477 ? 3.727 -0.098 -1.363 1 95.88 477 GLU B CA 1
ATOM 7976 C C . GLU B 1 477 ? 4.191 0.695 -0.146 1 95.88 477 GLU B C 1
ATOM 7978 O O . GLU B 1 477 ? 4.273 1.924 -0.193 1 95.88 477 GLU B O 1
ATOM 7983 N N . ASN B 1 478 ? 4.48 -0.009 0.923 1 95.12 478 ASN B N 1
ATOM 7984 C CA . ASN B 1 478 ? 5.027 0.641 2.109 1 95.12 478 ASN B CA 1
ATOM 7985 C C . ASN B 1 478 ? 6.406 1.237 1.838 1 95.12 478 ASN B C 1
ATOM 7987 O O . ASN B 1 478 ? 6.711 2.338 2.299 1 95.12 478 ASN B O 1
ATOM 7991 N N . VAL B 1 479 ? 7.227 0.476 1.135 1 95.81 479 VAL B N 1
ATOM 7992 C CA . VAL B 1 479 ? 8.562 0.946 0.775 1 95.81 479 VAL B CA 1
ATOM 7993 C C . VAL B 1 479 ? 8.453 2.219 -0.062 1 95.81 479 VAL B C 1
ATOM 7995 O O . VAL B 1 479 ? 9.18 3.186 0.169 1 95.81 479 VAL B O 1
ATOM 7998 N N . LEU B 1 480 ? 7.539 2.176 -0.997 1 96.31 480 LEU B N 1
ATOM 7999 C CA . LEU B 1 480 ? 7.371 3.312 -1.895 1 96.31 480 LEU B CA 1
ATOM 8000 C C . LEU B 1 480 ? 6.816 4.52 -1.144 1 96.31 480 LEU B C 1
ATOM 8002 O O . LEU B 1 480 ? 7.188 5.66 -1.435 1 96.31 480 LEU B O 1
ATOM 8006 N N . ARG B 1 481 ? 5.906 4.32 -0.231 1 94.25 481 ARG B N 1
ATOM 8007 C CA . ARG B 1 481 ? 5.406 5.402 0.612 1 94.25 481 ARG B CA 1
ATOM 8008 C C . ARG B 1 481 ? 6.539 6.055 1.395 1 94.25 481 ARG B C 1
ATOM 8010 O O . ARG B 1 481 ? 6.625 7.281 1.461 1 94.25 481 ARG B O 1
ATOM 8017 N N . GLU B 1 482 ? 7.398 5.254 1.966 1 92.44 482 GLU B N 1
ATOM 8018 C CA . GLU B 1 482 ? 8.562 5.758 2.688 1 92.44 482 GLU B CA 1
ATOM 8019 C C . GLU B 1 482 ? 9.492 6.539 1.761 1 92.44 482 GLU B C 1
ATOM 8021 O O . GLU B 1 482 ? 10.039 7.574 2.148 1 92.44 482 GLU B O 1
ATOM 8026 N N . THR B 1 483 ? 9.703 5.996 0.615 1 92.62 483 THR B N 1
ATOM 8027 C CA . THR B 1 483 ? 10.523 6.684 -0.378 1 92.62 483 THR B CA 1
ATOM 8028 C C . THR B 1 483 ? 9.953 8.062 -0.685 1 92.62 483 THR B C 1
ATOM 8030 O O . THR B 1 483 ? 10.688 9.055 -0.729 1 92.62 483 THR B O 1
ATOM 8033 N N . THR B 1 484 ? 8.633 8.117 -0.871 1 90.94 484 THR B N 1
ATOM 8034 C CA . THR B 1 484 ? 7.961 9.375 -1.152 1 90.94 484 THR B CA 1
ATOM 8035 C C . THR B 1 484 ? 8.125 10.352 0.011 1 90.94 484 THR B C 1
ATOM 8037 O O . THR B 1 484 ? 8.406 11.531 -0.197 1 90.94 484 THR B O 1
ATOM 8040 N N . TYR B 1 485 ? 7.945 9.875 1.222 1 90.56 485 TYR B N 1
ATOM 8041 C CA . TYR B 1 485 ? 8.117 10.664 2.432 1 90.56 485 TYR B CA 1
ATOM 8042 C C . TYR B 1 485 ? 9.516 11.281 2.49 1 90.56 485 TYR B C 1
ATOM 8044 O O . TYR B 1 485 ? 9.656 12.484 2.684 1 90.56 485 TYR B O 1
ATOM 8052 N N . ARG B 1 486 ? 10.57 10.516 2.234 1 87.12 486 ARG B N 1
ATOM 8053 C CA . ARG B 1 486 ? 11.961 10.961 2.305 1 87.12 486 ARG B CA 1
ATOM 8054 C C . ARG B 1 486 ? 12.273 11.969 1.203 1 87.12 486 ARG B C 1
ATOM 8056 O O . ARG B 1 486 ? 12.883 13 1.458 1 87.12 486 ARG B O 1
ATOM 8063 N N . MET B 1 487 ? 11.852 11.656 0.055 1 85.62 487 MET B N 1
ATOM 8064 C CA . MET B 1 487 ? 12.164 12.523 -1.076 1 85.62 487 MET B CA 1
ATOM 8065 C C . MET B 1 487 ? 11.484 13.883 -0.919 1 85.62 487 MET B C 1
ATOM 8067 O O . MET B 1 487 ? 12.078 14.922 -1.233 1 85.62 487 MET B O 1
ATOM 8071 N N . ASN B 1 488 ? 10.242 13.867 -0.425 1 83.12 488 ASN B N 1
ATOM 8072 C CA . ASN B 1 488 ? 9.508 15.117 -0.246 1 83.12 488 ASN B CA 1
ATOM 8073 C C . ASN B 1 488 ? 10.07 15.938 0.914 1 83.12 488 ASN B C 1
ATOM 8075 O O . ASN B 1 488 ? 9.766 17.125 1.043 1 83.12 488 ASN B O 1
ATOM 8079 N N . SER B 1 489 ? 10.875 15.32 1.669 1 82.06 489 SER B N 1
ATOM 8080 C CA . SER B 1 489 ? 11.484 16.031 2.795 1 82.06 489 SER B CA 1
ATOM 8081 C C . SER B 1 489 ? 12.75 16.75 2.367 1 82.06 489 SER B C 1
ATOM 8083 O O . SER B 1 489 ? 13.312 17.531 3.137 1 82.06 489 SER B O 1
ATOM 8085 N N . ILE B 1 490 ? 13.195 16.484 1.126 1 77.81 490 ILE B N 1
ATOM 8086 C CA . ILE B 1 490 ? 14.453 17.047 0.638 1 77.81 490 ILE B CA 1
ATOM 8087 C C . ILE B 1 490 ? 14.164 18.141 -0.394 1 77.81 490 ILE B C 1
ATOM 8089 O O . ILE B 1 490 ? 13.305 17.969 -1.263 1 77.81 490 ILE B O 1
ATOM 8093 N N . VAL B 1 491 ? 14.844 19.266 -0.23 1 74.88 491 VAL B N 1
ATOM 8094 C CA . VAL B 1 491 ? 14.773 20.344 -1.207 1 74.88 491 VAL B CA 1
ATOM 8095 C C . VAL B 1 491 ? 16.016 20.328 -2.096 1 74.88 491 VAL B C 1
ATOM 8097 O O . VAL B 1 491 ? 17.141 20.219 -1.602 1 74.88 491 VAL B O 1
ATOM 8100 N N . LEU B 1 492 ? 15.773 20.25 -3.357 1 67.5 492 LEU B N 1
ATOM 8101 C CA . LEU B 1 492 ? 16.859 20.266 -4.332 1 67.5 492 LEU B CA 1
ATOM 8102 C C . LEU B 1 492 ? 17.109 21.672 -4.844 1 67.5 492 LEU B C 1
ATOM 8104 O O . LEU B 1 492 ? 16.188 22.484 -4.965 1 67.5 492 LEU B O 1
ATOM 8108 N N . ARG B 1 493 ? 18.359 22.062 -4.926 1 67 493 ARG B N 1
ATOM 8109 C CA . ARG B 1 493 ? 18.766 23.406 -5.375 1 67 493 ARG B CA 1
ATOM 8110 C C . ARG B 1 493 ? 19.641 23.312 -6.613 1 67 493 ARG B C 1
ATOM 8112 O O . ARG B 1 493 ? 20.5 22.422 -6.715 1 67 493 ARG B O 1
ATOM 8119 N N . ASP B 1 494 ? 19.172 24.047 -7.59 1 59.62 494 ASP B N 1
ATOM 8120 C CA . ASP B 1 494 ? 20.047 24.078 -8.766 1 59.62 494 ASP B CA 1
ATOM 8121 C C . ASP B 1 494 ? 21.062 25.203 -8.648 1 59.62 494 ASP B C 1
ATOM 8123 O O . ASP B 1 494 ? 21.109 25.922 -7.645 1 59.62 494 ASP B O 1
ATOM 8127 N N . ASP B 1 495 ? 21.922 25.266 -9.602 1 59.56 495 ASP B N 1
ATOM 8128 C CA . ASP B 1 495 ? 23.016 26.234 -9.648 1 59.56 495 ASP B CA 1
ATOM 8129 C C . ASP B 1 495 ? 22.469 27.656 -9.648 1 59.56 495 ASP B C 1
ATOM 8131 O O . ASP B 1 495 ? 23.172 28.594 -9.227 1 59.56 495 ASP B O 1
ATOM 8135 N N . SER B 1 496 ? 21.203 27.875 -10.086 1 58.72 496 SER B N 1
ATOM 8136 C CA . SER B 1 496 ? 20.609 29.203 -10.117 1 58.72 496 SER B CA 1
ATOM 8137 C C . SER B 1 496 ? 19.828 29.484 -8.828 1 58.72 496 SER B C 1
ATOM 8139 O O . SER B 1 496 ? 18.984 30.375 -8.789 1 58.72 496 SER B O 1
ATOM 8141 N N . ASP B 1 497 ? 19.984 28.656 -7.816 1 60.22 497 ASP B N 1
ATOM 8142 C CA . ASP B 1 497 ? 19.406 28.812 -6.488 1 60.22 497 ASP B CA 1
ATOM 8143 C C . ASP B 1 497 ? 17.891 28.562 -6.508 1 60.22 497 ASP B C 1
ATOM 8145 O O . ASP B 1 497 ? 17.172 29.016 -5.621 1 60.22 497 ASP B O 1
ATOM 8149 N N . ARG B 1 498 ? 17.562 28.094 -7.641 1 62.78 498 ARG B N 1
ATOM 8150 C CA . ARG B 1 498 ? 16.156 27.672 -7.672 1 62.78 498 ARG B CA 1
ATOM 8151 C C . ARG B 1 498 ? 15.953 26.375 -6.906 1 62.78 498 ARG B C 1
ATOM 8153 O O . ARG B 1 498 ? 16.766 25.453 -7.008 1 62.78 498 ARG B O 1
ATOM 8160 N N . THR B 1 499 ? 14.938 26.359 -6.031 1 65.75 499 THR B N 1
ATOM 8161 C CA . THR B 1 499 ? 14.672 25.188 -5.207 1 65.75 499 THR B CA 1
ATOM 8162 C C . THR B 1 499 ? 13.438 24.438 -5.715 1 65.75 499 THR B C 1
ATOM 8164 O O . THR B 1 499 ? 12.508 25.047 -6.246 1 65.75 499 THR B O 1
ATOM 8167 N N . TRP B 1 500 ? 13.594 23.094 -5.879 1 66.38 500 TRP B N 1
ATOM 8168 C CA . TRP B 1 500 ? 12.406 22.312 -6.219 1 66.38 500 TRP B CA 1
ATOM 8169 C C . TRP B 1 500 ? 12.383 21 -5.453 1 66.38 500 TRP B C 1
ATOM 8171 O O . TRP B 1 500 ? 13.391 20.609 -4.855 1 66.38 500 TRP B O 1
ATOM 8181 N N . ARG B 1 501 ? 11.234 20.453 -5.391 1 70.69 501 ARG B N 1
ATOM 8182 C CA . ARG B 1 501 ? 11.039 19.156 -4.762 1 70.69 501 ARG B CA 1
ATOM 8183 C C . ARG B 1 501 ? 10.586 18.125 -5.785 1 70.69 501 ARG B C 1
ATOM 8185 O O . ARG B 1 501 ? 9.688 18.375 -6.582 1 70.69 501 ARG B O 1
ATOM 8192 N N . GLN B 1 502 ? 11.312 17.062 -5.793 1 74.38 502 GLN B N 1
ATOM 8193 C CA . GLN B 1 502 ? 10.938 15.93 -6.633 1 74.38 502 GLN B CA 1
ATOM 8194 C C . GLN B 1 502 ? 10 14.977 -5.895 1 74.38 502 GLN B C 1
ATOM 8196 O O . GLN B 1 502 ? 10.281 14.578 -4.762 1 74.38 502 GLN B O 1
ATOM 8201 N N . THR B 1 503 ? 8.898 14.711 -6.449 1 79.38 503 THR B N 1
ATOM 8202 C CA . THR B 1 503 ? 7.965 13.781 -5.832 1 79.38 503 THR B CA 1
ATOM 8203 C C . THR B 1 503 ? 7.738 12.57 -6.727 1 79.38 503 THR B C 1
ATOM 8205 O O . THR B 1 503 ? 7.195 12.695 -7.828 1 79.38 503 THR B O 1
ATOM 8208 N N . PRO B 1 504 ? 8.164 11.445 -6.219 1 87.62 504 PRO B N 1
ATOM 8209 C CA . PRO B 1 504 ? 7.852 10.227 -6.969 1 87.62 504 PRO B CA 1
ATOM 8210 C C . PRO B 1 504 ? 6.402 9.773 -6.789 1 87.62 504 PRO B C 1
ATOM 8212 O O . PRO B 1 504 ? 5.723 10.227 -5.867 1 87.62 504 PRO B O 1
ATOM 8215 N N . TYR B 1 505 ? 5.891 9.055 -7.695 1 89.25 505 TYR B N 1
ATOM 8216 C CA . TYR B 1 505 ? 4.59 8.406 -7.555 1 89.25 505 TYR B CA 1
ATOM 8217 C C . TYR B 1 505 ? 4.582 7.047 -8.25 1 89.25 505 TYR B C 1
ATOM 8219 O O . TYR B 1 505 ? 5.492 6.73 -9.016 1 89.25 505 TYR B O 1
ATOM 8227 N N . TYR B 1 506 ? 3.68 6.219 -7.918 1 93.5 506 TYR B N 1
ATOM 8228 C CA . TYR B 1 506 ? 3.602 4.906 -8.555 1 93.5 506 TYR B CA 1
ATOM 8229 C C . TYR B 1 506 ? 2.158 4.551 -8.898 1 93.5 506 TYR B C 1
ATOM 8231 O O . TYR B 1 506 ? 1.222 5.102 -8.312 1 93.5 506 TYR B O 1
ATOM 8239 N N . GLU B 1 507 ? 2.066 3.795 -9.883 1 92.44 507 GLU B N 1
ATOM 8240 C CA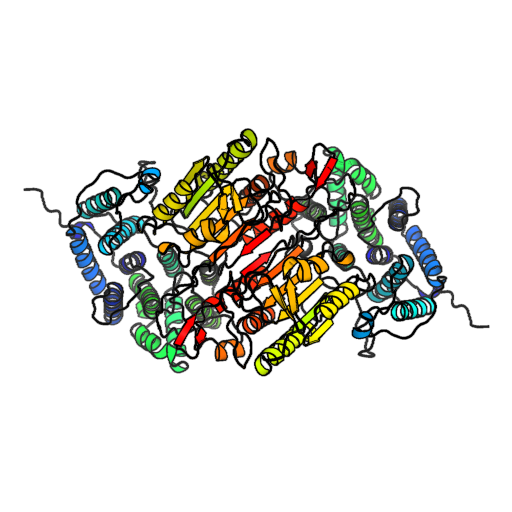 . GLU B 1 507 ? 0.822 3.156 -10.297 1 92.44 507 GLU B CA 1
ATOM 8241 C C . GLU B 1 507 ? 0.831 1.666 -9.977 1 92.44 507 GLU B C 1
ATOM 8243 O O . GLU B 1 507 ? 1.854 0.997 -10.133 1 92.44 507 GLU B O 1
ATOM 8248 N N . SER B 1 508 ? -0.323 1.197 -9.453 1 94.88 508 SER B N 1
ATOM 8249 C CA . SER B 1 508 ? -0.31 -0.211 -9.07 1 94.88 508 SER B CA 1
ATOM 8250 C C . SER B 1 508 ? -1.625 -0.894 -9.438 1 94.88 508 SER B C 1
ATOM 8252 O O . SER B 1 508 ? -2.699 -0.314 -9.266 1 94.88 508 SER B O 1
ATOM 8254 N N . SER B 1 509 ? -1.52 -2.062 -10 1 93.62 509 SER B N 1
ATOM 8255 C CA . SER B 1 509 ? -2.619 -3.002 -10.195 1 93.62 509 SER B CA 1
ATOM 8256 C C . SER B 1 509 ? -2.312 -4.352 -9.555 1 93.62 509 SER B C 1
ATOM 8258 O O . SER B 1 509 ? -2.76 -5.391 -10.039 1 93.62 509 SER B O 1
ATOM 8260 N N . LEU B 1 510 ? -1.462 -4.324 -8.531 1 95.62 510 LEU B N 1
ATOM 8261 C CA . LEU B 1 510 ? -1.131 -5.547 -7.816 1 95.62 510 LEU B CA 1
ATOM 8262 C C . LEU B 1 510 ? -2.365 -6.129 -7.129 1 95.62 510 LEU B C 1
ATOM 8264 O O . LEU B 1 510 ? -3.176 -5.387 -6.574 1 95.62 510 LEU B O 1
ATOM 8268 N N . GLN B 1 511 ? -2.455 -7.402 -7.195 1 93.44 511 GLN B N 1
ATOM 8269 C CA . GLN B 1 511 ? -3.6 -8.078 -6.594 1 93.44 511 GLN B CA 1
ATOM 8270 C C . GLN B 1 511 ? -3.232 -8.688 -5.246 1 93.44 511 GLN B C 1
ATOM 8272 O O . GLN B 1 511 ? -4.109 -9 -4.441 1 93.44 511 GLN B O 1
ATOM 8277 N N . LYS B 1 512 ? -1.963 -8.922 -5.055 1 95.56 512 LYS B N 1
ATOM 8278 C CA . LYS B 1 512 ? -1.438 -9.477 -3.809 1 95.56 512 LYS B CA 1
ATOM 8279 C C . LYS B 1 512 ? -0.28 -8.633 -3.279 1 95.56 512 LYS B C 1
ATOM 8281 O O . LYS B 1 512 ? 0.23 -7.758 -3.984 1 95.56 512 LYS B O 1
ATOM 8286 N N . GLU B 1 513 ? 0.026 -8.859 -1.995 1 95.5 513 GLU B N 1
ATOM 8287 C CA . GLU B 1 513 ? 1.177 -8.172 -1.419 1 95.5 513 GLU B CA 1
ATOM 8288 C C . GLU B 1 513 ? 2.482 -8.664 -2.041 1 95.5 513 GLU B C 1
ATOM 8290 O O . GLU B 1 513 ? 2.691 -9.867 -2.188 1 95.5 513 GLU B O 1
ATOM 8295 N N . PHE B 1 514 ? 3.289 -7.785 -2.434 1 97.19 514 PHE B N 1
ATOM 8296 C CA . PHE B 1 514 ? 4.613 -8.125 -2.939 1 97.19 514 PHE B CA 1
ATOM 8297 C C . PHE B 1 514 ? 5.691 -7.746 -1.933 1 97.19 514 PHE B C 1
ATOM 8299 O O . PHE B 1 514 ? 5.805 -6.582 -1.545 1 97.19 514 PHE B O 1
ATOM 8306 N N . VAL B 1 515 ? 6.496 -8.664 -1.536 1 96.12 515 VAL B N 1
ATOM 8307 C CA . VAL B 1 515 ? 7.648 -8.484 -0.656 1 96.12 515 VAL B CA 1
ATOM 8308 C C . VAL B 1 515 ? 8.867 -9.172 -1.26 1 96.12 515 VAL B C 1
ATOM 8310 O O . VAL B 1 515 ? 8.805 -10.336 -1.654 1 96.12 515 VAL B O 1
ATOM 8313 N N . PHE B 1 516 ? 9.977 -8.461 -1.367 1 95.38 516 PHE B N 1
ATOM 8314 C CA . PHE B 1 516 ? 11.18 -9.07 -1.906 1 95.38 516 PHE B CA 1
ATOM 8315 C C . PHE B 1 516 ? 11.672 -10.195 -0.997 1 95.38 516 PHE B C 1
ATOM 8317 O O . PHE B 1 516 ? 11.492 -10.133 0.221 1 95.38 516 PHE B O 1
ATOM 8324 N N . PRO B 1 517 ? 12.203 -11.211 -1.59 1 88.56 517 PRO B N 1
ATOM 8325 C CA . PRO B 1 517 ? 12.648 -12.359 -0.797 1 88.56 517 PRO B CA 1
ATOM 8326 C C . PRO B 1 517 ? 13.953 -12.102 -0.051 1 88.56 517 PRO B C 1
ATOM 8328 O O . PRO B 1 517 ? 14.797 -11.328 -0.522 1 88.56 517 PRO B O 1
ATOM 8331 N N . LYS B 1 518 ? 14 -12.68 1.21 1 77.81 518 LYS B N 1
ATOM 8332 C CA . LYS B 1 518 ? 15.234 -12.609 1.983 1 77.81 518 LYS B CA 1
ATOM 8333 C C . LYS B 1 518 ? 16.219 -13.68 1.543 1 77.81 518 LYS B C 1
ATOM 8335 O O . LYS B 1 518 ? 15.828 -14.805 1.223 1 77.81 518 LYS B O 1
ATOM 8340 N N . GLU B 1 519 ? 17.344 -13.289 1.111 1 64.81 519 GLU B N 1
ATOM 8341 C CA . GLU B 1 519 ? 18.328 -14.312 0.783 1 64.81 519 GLU B CA 1
ATOM 8342 C C . GLU B 1 519 ? 18.656 -15.172 1.997 1 64.81 519 GLU B C 1
ATOM 8344 O O . GLU B 1 519 ? 18.844 -14.656 3.102 1 64.81 519 GLU B O 1
ATOM 8349 N N . ASN B 1 520 ? 18.031 -16.375 2.203 1 50.28 520 ASN B N 1
ATOM 8350 C CA . ASN B 1 520 ? 18.578 -17.312 3.184 1 50.28 520 ASN B CA 1
ATOM 8351 C C . ASN B 1 520 ? 20.047 -17.609 2.904 1 50.28 520 ASN B C 1
ATOM 8353 O O . ASN B 1 520 ? 20.469 -17.688 1.746 1 50.28 520 ASN B O 1
#

Organism: Hyalella azteca (NCBI:txid294128)

pLDDT: mean 80.0, std 18.53, range [19.56, 98.0]

InterPro domains:
  IPR001309 Peptidase C14, p20 domain [PS50208] (305-390)
  IPR002138 Peptidase C14, caspase non-catalytic subunit p10 [PS50207] (456-518)
  IPR011600 Peptidase C14, caspase domain [PF00656] (288-514)
  IPR015917 Peptidase C14A, caspase catalytic domain [SM00115] (266-518)
  IPR029030 Caspase-like domain superfamily [SSF52129] (264-517)

Foldseek 3Di:
DPPPPLQLVQQPDDLLCLLLLLLQLDDLFDQDPDPPCPDPLVVVLVLLLVCLLVLHSVSSSVVVSVVLVVLLPDDFDAAAAAAPVRLLPPDPQFQDPSNLSLQQSQLSSVVVPGDGRPSSVRRNNRSNRSNRQHPPPPPPDPDSDRQQQSTDLLSVLLVVLLVPDDLLLLVLLLVVLLVVLVVDVLSVVLNVSLVSNPDSVSCNVGSSSSSSSSSSSVSVCSVLQQDDLQRCLQVLVSLVSSQVVVCVVPNDDCVSSVVSSVQSQAQRQDHQLSAAEEEEAECVVPPQARVLLVVLVCCCCCPWLVHHYHYDYQDDLVRQQSSLVSCLHNSVLSHQEYEYEYHAAEAQFWGDGNPGIDGCPPSHVVSNLPRDSCFSGAYEYEYEYFHDPDDDDDDDDDFDWDDDPRSHQQPRPPDDPVCCVVPVSVDGNSTDGSCANYKYKYFAPDRHGFDADSNYGLLSVLLSVLCVVPQQPFFSVVSLVVSQVVQQVDWDQDPVRDTDGGGMDMDHNYSGGYGRHGDD/DPPPPLQLVQQPDDLLCLLLLVLQLDDLFDQDPDPPCPDPLVVVLVLLLVCLLVLHSVSSSVVVSVVLVVLLPDDFDAAAAAAPVRLLPPDPQFQDPSLLSLQQSQLSSVVVPGDGRPSSVRRNNRSNRSNRQHPPPPPPDPDSDRQQQSTDLLSVLLVVLLVLDDLLLLVLLLVVLLVVLVVDVLSVVLNVSLVSNPDSVSCNVGSSNSSSSSSSSVSVCSVLQQDDLQRCLQVLVSLVSSQVVVCVVPNDDCVSSVVSSVQSQAQRQDHQLSAAEEEEAECVVPPQARVLLVVLVCCCCCPWLVHHYHYDYQDDLCRQQSSLVSCLHNSVLSHQEYEYEYHAADADFWGDGNVGIDGCPPSHVVSNLPRVSCFSGAYEYEYEYFHDPDDDDDDDDDFDWDDDPRSHQQPRPPDDPVCCVVPVSVDGNSTDGSCANYKYKYFAPDRHGFDADSNYGLLSVLLSVLCVVPQQPFFSVVSLVVSQVVQQVDWDQDPVRDTDGGGMDMDHNYSGGYGRHGDD

Radius of gyration: 32.03 Å; Cα contacts (8 Å, |Δi|>4): 1891; chains: 2; bounding box: 61×102×73 Å

Nearest PDB structures (foldseek):
  4ps1-assembly1_A  TM=8.145E-01  e=1.105E-13  Homo sapiens
  4ps1-assembly4_D  TM=8.172E-01  e=1.572E-13  Homo sapiens
  4ps1-assembly2_B  TM=8.200E-01  e=3.345E-13  Homo sapiens
  4prz-assembly1_A  TM=8.077E-01  e=6.119E-13  Homo sapiens
  3h11-assembly1_B  TM=8.017E-01  e=5.607E-12  Homo sapiens